Protein AF-0000000078831081 (afdb_homodimer)

Nearest PDB structures (foldseek):
  4z35-assembly1_A  TM=1.489E-01  e=3.775E+00  Homo sapiens
  4z35-assembly1_A  TM=1.489E-01  e=4.713E+00  Homo sapiens

Organism: Myxococcus xanthus (strain DK1622) (NCBI:txid246197)

Sequence (1160 aa):
MPSMRPALPERLRRIQDTVASFIVANAGPLGAAGVGLLAFLAIYGPAALNPTRLAWLIRDDFSQHLLGWLFFRNEPLRFPLGAIDGYLHPLGTTLGYMDAIPWVALLLRPFSSLLPADFQYIGPWMCMCLMLQGASSAWVARRMGATVPQQWLVGALLVLSPTLLARMSMAHEALCAHWTIVLLVGLNLIPQRDAREAKQALGIALALCVFAAGVHPVITAMVLPLALALCMRTALEQRLPWRWPLLGAVVNVGVVLVLFYVLGYLGTVRTLGADAFGGFSADLLAFVNPMGYRDSWSRFLGPLPRQGAQYEGFGYLGLGVLFALWAALILLVRDAPLVARQWRRLVPVGLVALGLGFFALSSRITLQGELVADLTGLYAPVMRWVEPFRSSGRFVWPLYYLLALGSALALIRLPRPAVAPSLLALALVLQAFDVNLGRGHQAKEGPAWNTQPSDALREAAAGRKHLVLYPPQMHDGSGRGCRAGPMDFHRWAYRAYLLGLTFNSGYVARLDDARAQPYCLGLDDDIRAGKLDPETIYLSIPQRLHEFRAIRGTRCVQEERLWMCVLEQAPAAPLEHASPMPSMRPALPERLRRIQDTVASFIVANAGPLGAAGVGLLAFLAIYGPAALNPTRLAWLIRDDFSQHLLGWLFFRNEPLRFPLGAIDGYLHPLGTTLGYMDAIPWVALLLRPFSSLLPADFQYIGPWMCMCLMLQGASSAWVARRMGATVPQQWLVGALLVLSPTLLARMSMAHEALCAHWTIVLLVGLNLIPQRDAREAKQALGIALALCVFAAGVHPVITAMVLPLALALCMRTALEQRLPWRWPLLGAVVNVGVVLVLFYVLGYLGTVRTLGADAFGGFSADLLAFVNPMGYRDSWSRFLGPLPRQGAQYEGFGYLGLGVLFALWAALILLVRDAPLVARQWRRLVPVGLVALGLGFFALSSRITLQGELVADLTGLYAPVMRWVEPFRSSGRFVWPLYYLLALGSALALIRLPRPAVAPSLLALALVLQAFDVNLGRGHQAKEGPAWNTQPSDALREAAAGRKHLVLYPPQMHDGSGRGCRAGPMDFHRWAYRAYLLGLTFNSGYVARLDDARAQPYCLGLDDDIRAGKLDPETIYLSIPQRLHEFRAIRGTRCVQEERLWMCVLEQAPAAPLEHASP

Solvent-accessible surface area (backbone atoms only — not comparable to full-atom values): 58828 Å² total; per-residue (Å²): 127,84,77,70,70,78,72,70,55,67,68,62,48,50,51,50,48,50,50,50,51,49,46,63,74,38,41,24,26,51,50,6,19,49,49,12,43,47,53,38,33,22,36,27,25,69,55,36,61,41,38,64,63,58,43,50,36,74,44,81,48,30,38,34,20,50,51,35,45,58,46,38,55,73,43,73,92,47,88,34,68,26,49,25,58,46,46,31,34,88,74,32,51,28,25,56,41,23,53,32,25,43,51,61,46,62,68,45,38,88,46,41,88,79,46,63,93,55,61,56,62,62,40,51,48,46,35,48,27,32,15,39,25,0,20,37,42,5,47,44,34,41,72,69,69,42,52,56,69,51,6,32,46,48,1,44,44,55,45,65,26,50,42,57,53,50,39,48,72,61,37,34,60,48,74,36,56,51,28,60,48,46,39,48,52,36,58,40,68,43,82,66,87,43,49,67,51,44,51,48,52,52,50,52,38,42,52,47,36,57,49,27,45,33,35,31,67,70,58,24,66,53,41,45,56,48,40,40,20,39,24,50,25,45,39,68,66,56,58,48,66,59,64,54,30,50,49,50,38,52,49,46,54,49,51,40,53,52,43,32,49,46,37,44,68,57,88,70,66,78,85,72,71,74,84,52,53,28,56,20,10,19,42,74,49,20,53,75,28,28,43,43,83,89,49,63,41,31,18,73,60,71,66,57,62,59,49,81,53,25,35,49,10,46,37,23,48,47,58,8,42,49,49,31,36,53,54,28,51,54,49,42,65,75,41,38,73,68,54,61,71,43,40,58,47,45,47,41,49,47,51,47,22,49,51,35,34,52,49,5,21,44,34,42,29,24,52,61,47,38,80,75,47,78,38,52,78,75,44,59,87,50,38,86,76,46,47,85,49,29,58,25,4,51,38,34,48,57,35,48,42,43,48,46,52,48,17,52,52,38,38,62,68,67,47,58,79,84,48,20,61,55,55,48,49,49,21,36,52,40,27,61,52,21,46,46,72,65,71,29,42,63,33,46,76,49,69,90,52,87,58,80,68,50,72,67,55,54,59,63,42,60,91,42,48,36,39,34,52,38,53,42,26,27,34,24,81,84,69,43,50,41,84,69,22,67,88,71,48,63,40,56,47,50,32,25,46,75,72,69,29,23,25,39,44,45,62,34,63,67,66,49,46,85,57,40,47,56,49,57,56,44,51,54,52,31,41,73,71,56,55,75,60,73,43,34,39,34,37,25,39,71,91,57,42,66,55,51,67,71,26,88,58,46,49,72,46,80,50,87,87,31,30,38,34,35,53,58,72,76,76,76,74,76,79,78,72,75,77,125,128,82,77,70,69,78,72,69,55,67,67,60,48,48,50,50,49,50,50,50,50,49,45,63,74,38,40,25,25,52,49,5,19,48,48,10,42,49,53,38,31,22,34,28,25,70,56,34,60,39,37,62,63,58,43,48,37,74,43,80,48,31,37,34,19,50,50,34,46,59,48,38,56,71,43,74,92,46,88,35,70,25,50,26,56,45,46,31,33,88,76,33,53,28,25,56,42,23,52,34,25,43,54,60,46,62,67,44,39,87,46,40,88,78,45,61,92,56,62,53,62,63,39,52,48,45,34,50,28,32,15,39,25,1,18,37,40,5,46,44,36,42,72,69,69,43,52,55,70,49,7,32,46,47,1,43,46,55,45,65,28,48,42,57,52,51,39,48,73,61,37,35,59,48,74,37,55,51,30,59,48,47,38,48,52,35,58,41,68,43,83,66,87,42,49,66,52,45,51,49,51,53,50,52,40,42,52,48,35,57,52,25,45,34,35,31,67,72,56,25,66,52,41,45,55,49,40,40,19,40,24,49,24,44,39,68,66,57,58,48,65,58,65,53,30,50,48,49,40,51,48,46,55,49,53,39,53,52,44,31,48,46,35,44,68,55,90,71,68,77,84,70,72,73,85,52,52,30,55,21,10,19,43,75,49,20,54,76,27,28,43,42,81,87,48,62,40,33,19,74,58,72,65,57,62,59,50,81,53,24,34,50,10,46,37,25,48,48,58,8,41,50,47,31,36,53,54,28,51,57,51,42,64,75,42,39,72,69,54,58,72,44,40,58,48,47,47,39,50,48,51,48,22,50,50,34,34,52,49,5,21,44,33,42,31,22,52,60,48,38,80,74,45,76,37,54,78,74,43,59,87,49,38,86,74,45,44,84,48,29,56,24,4,52,39,34,49,56,35,48,44,45,49,46,51,46,17,52,52,38,36,62,67,68,48,58,78,84,49,20,61,56,54,50,48,49,22,36,53,40,27,62,54,20,46,46,70,66,72,30,40,63,33,47,77,48,68,90,54,86,57,78,68,51,72,67,53,54,58,62,45,61,90,39,47,35,39,35,52,39,54,42,26,28,32,23,81,84,68,43,51,42,83,68,24,67,86,70,47,64,41,55,48,52,33,25,47,76,70,70,29,24,26,38,45,45,63,34,64,68,65,50,44,84,57,40,47,56,51,58,56,44,52,53,51,32,42,73,72,55,55,75,59,74,44,35,40,35,36,25,40,70,90,56,42,67,56,50,67,71,25,87,57,47,48,73,45,80,50,86,87,30,29,38,34,35,52,57,72,74,74,74,72,75,77,76,76,75,76,129

pLDDT: mean 91.32, std 11.22, range [33.41, 98.88]

InterPro domains:
  IPR046278 Domain of unknown function DUF6311 [PF19830] (35-435)
  IPR058671 DUF6311, C-terminal domain [PF25853] (457-566)

Secondary structure (DSSP, 8-state):
---------HHHHHHHHHHHHHHHHTHHHHHHHHHHHHHHHHHH-GGGG-TT--GGGSSTTHHHHHHHHHHHTTSPP-SSTTEESSBTTTT-EETTTTT--HHHHHHHGGGGGGS-SS---HHHHHHHHHHHHHHHHHHHHHHTT--HHHHHHHHHHHHT-HHHHHHHHTT-GGGG-THHHHHHHHHHHS---SHHHHHHHHHHHHHHHHHHHTT-HHHHHHHHHHHHHHHHHHHHHTSS-THHHHHHHHHHHHHHHHHHHHHT-SSS-PPPPGGGTTTS---TTTTT--B-SSSB-BSSSPPPP--GGGGGG-----HHHHHHHHHHHHHHHHTHHHHHTTHHHHHHHHHHHHHHHHHHH-SEEEETTEEEEE-HHHHGGGHHHHGGG--GGGGGHHHHHHHHHHHHHHHHHSS-TTTHHHHHHHHHHHHHHHB---SS-TT-------PPPPHHHHHHHTT--EEEEES-EEEETTS-EEE-S-S-HHHHHHHHHHHT-EE--EEES---HHHHHHHHHHHHHHHHTT---TTEEEEE-GGGHHHHHTSTTEEEEEETTEEEEEE-------------/---------HHHHHHHHHHHHHHHHTHHHHHHHHHHHHHHHHHH-GGGG-TT--GGGSSTTHHHHHHHHHHHTTSPP-SSTTEESSBTTTT-EETTTTT--HHHHHHHGGGGGGS-SS---HHHHHHHHHHHHHHHHHHHHHHTT--HHHHHHHHHHHHT-HHHHHHHHTT-GGGG-THHHHHHHHHHHS---SHHHHHHHHHHHHHHHHHHHTT-HHHHHHHHHHHHHHHHHHHHHTSS-THHHHHHHHHHHHHHHHHHHHHT-SSSSPPPPGGGTTTS---TTTTT--B-SSSB-BSSSPPPP--GGGGGG-----HHHHHHHHHHHHHHHHTHHHHHTTHHHHHHHHHHHHHHHHHHH-SEEEETTEEEEE-HHHHGGGHHHHGGG--GGGGGHHHHHHHHHHHHHHHHHSS-TTTHHHHHHHHHHHHHHHB---SS-TT-------PPPPHHHHHHHTT--EEEEES-EEEETTS-EEE-S-S-HHHHHHHHHHHT-EE--EEES---HHHHHHHHHHHHHHHHTT---TTEEEEE-GGGHHHHHTSTTEEEEEETTEEEEEE-------------

Radius of gyration: 36.61 Å; Cα contacts (8 Å, |Δi|>4): 2081; chains: 2; bounding box: 86×152×85 Å

Structure (mmCIF, N/CA/C/O backbone):
data_AF-0000000078831081-model_v1
#
loop_
_entity.id
_entity.type
_entity.pdbx_description
1 polymer 'Membrane protein'
#
loop_
_atom_site.group_PDB
_atom_site.id
_atom_site.type_symbol
_atom_site.label_atom_id
_atom_site.label_alt_id
_atom_site.label_comp_id
_atom_site.label_asym_id
_atom_site.label_entity_id
_atom_site.label_seq_id
_atom_site.pdbx_PDB_ins_code
_atom_site.Cartn_x
_atom_site.Cartn_y
_atom_site.Cartn_z
_atom_site.occupancy
_atom_site.B_iso_or_equiv
_atom_site.auth_seq_id
_atom_site.auth_comp_id
_atom_site.auth_asym_id
_atom_site.auth_atom_id
_atom_site.pdbx_PDB_model_num
ATOM 1 N N . MET A 1 1 ? 28.391 19.266 -44.281 1 33.41 1 MET A N 1
ATOM 2 C CA . MET A 1 1 ? 28.422 20.406 -43.375 1 33.41 1 MET A CA 1
ATOM 3 C C . MET A 1 1 ? 27.875 20.031 -42 1 33.41 1 MET A C 1
ATOM 5 O O . MET A 1 1 ? 26.766 19.5 -41.906 1 33.41 1 MET A O 1
ATOM 9 N N . PRO A 1 2 ? 28.781 19.672 -41.062 1 43.25 2 PRO A N 1
ATOM 10 C CA . PRO A 1 2 ? 28.375 19.328 -39.719 1 43.25 2 PRO A CA 1
ATOM 11 C C . PRO A 1 2 ? 27.469 20.375 -39.094 1 43.25 2 PRO A C 1
ATOM 13 O O . PRO A 1 2 ? 27.734 21.578 -39.188 1 43.25 2 PRO A O 1
ATOM 16 N N . SER A 1 3 ? 26.156 20.188 -39.25 1 40.44 3 SER A N 1
ATOM 17 C CA . SER A 1 3 ? 25.203 21.094 -38.625 1 40.44 3 SER A CA 1
ATOM 18 C C . SER A 1 3 ? 25.609 21.422 -37.188 1 40.44 3 SER A C 1
ATOM 20 O O . SER A 1 3 ? 25.734 20.531 -36.344 1 40.44 3 SER A O 1
ATOM 22 N N . MET A 1 4 ? 26.422 22.453 -37.031 1 43.47 4 MET A N 1
ATOM 23 C CA . MET A 1 4 ? 26.781 23.047 -35.75 1 43.47 4 MET A CA 1
ATOM 24 C C . MET A 1 4 ? 25.531 23.312 -34.906 1 43.47 4 MET A C 1
ATOM 26 O O . MET A 1 4 ? 24.656 24.078 -35.312 1 43.47 4 MET A O 1
ATOM 30 N N . ARG A 1 5 ? 24.984 22.281 -34.219 1 48.75 5 ARG A N 1
ATOM 31 C CA . ARG A 1 5 ? 23.984 22.656 -33.25 1 48.75 5 ARG A CA 1
ATOM 32 C C . ARG A 1 5 ? 24.344 24 -32.594 1 48.75 5 ARG A C 1
ATOM 34 O O . ARG A 1 5 ? 25.484 24.203 -32.156 1 48.75 5 ARG A O 1
ATOM 41 N N . PRO A 1 6 ? 23.578 25.016 -32.906 1 48.59 6 PRO A N 1
ATOM 42 C CA . PRO A 1 6 ? 23.938 26.281 -32.281 1 48.59 6 PRO A CA 1
ATOM 43 C C . PRO A 1 6 ? 24.281 26.156 -30.812 1 48.59 6 PRO A C 1
ATOM 45 O O . PRO A 1 6 ? 23.609 25.438 -30.078 1 48.59 6 PRO A O 1
ATOM 48 N N . ALA A 1 7 ? 25.531 26.328 -30.453 1 57.25 7 ALA A N 1
ATOM 49 C CA . ALA A 1 7 ? 26.047 26.406 -29.094 1 57.25 7 ALA A CA 1
ATOM 50 C C . ALA A 1 7 ? 25.172 27.297 -28.234 1 57.25 7 ALA A C 1
ATOM 52 O O . ALA A 1 7 ? 24.875 28.438 -28.609 1 57.25 7 ALA A O 1
ATOM 53 N N . LEU A 1 8 ? 24.266 26.656 -27.359 1 65.88 8 LEU A N 1
ATOM 54 C CA . LEU A 1 8 ? 23.562 27.453 -26.375 1 65.88 8 LEU A CA 1
ATOM 55 C C . LEU A 1 8 ? 24.391 28.656 -25.953 1 65.88 8 LEU A C 1
ATOM 57 O O . LEU A 1 8 ? 25.609 28.578 -25.859 1 65.88 8 LEU A O 1
ATOM 61 N N . PRO A 1 9 ? 23.766 29.812 -25.906 1 74.12 9 PRO A N 1
ATOM 62 C CA . PRO A 1 9 ? 24.484 30.984 -25.422 1 74.12 9 PRO A CA 1
ATOM 63 C C . PRO A 1 9 ? 25.234 30.719 -24.125 1 74.12 9 PRO A C 1
ATOM 65 O O . PRO A 1 9 ? 24.797 29.891 -23.312 1 74.12 9 PRO A O 1
ATOM 68 N N . GLU A 1 10 ? 26.406 31.188 -24 1 79.75 10 GLU A N 1
ATOM 69 C CA . GLU A 1 10 ? 27.344 30.984 -22.891 1 79.75 10 GLU A CA 1
ATOM 70 C C . GLU A 1 10 ? 26.672 31.203 -21.547 1 79.75 10 GLU A C 1
ATOM 72 O O . GLU A 1 10 ? 26.938 30.469 -20.594 1 79.75 10 GLU A O 1
ATOM 77 N N . ARG A 1 11 ? 25.797 32.219 -21.469 1 81.5 11 ARG A N 1
ATOM 78 C CA . ARG A 1 11 ? 25.109 32.5 -20.203 1 81.5 11 ARG A CA 1
ATOM 79 C C . ARG A 1 11 ? 24.203 31.328 -19.812 1 81.5 11 ARG A C 1
ATOM 81 O O . ARG A 1 11 ? 24.141 30.938 -18.641 1 81.5 11 ARG A O 1
ATOM 88 N N . LEU A 1 12 ? 23.453 30.859 -20.734 1 82.44 12 LEU A N 1
ATOM 89 C CA . LEU A 1 12 ? 22.547 29.75 -20.484 1 82.44 12 LEU A CA 1
ATOM 90 C C . LEU A 1 12 ? 23.328 28.484 -20.125 1 82.44 12 LEU A C 1
ATOM 92 O O . LEU A 1 12 ? 22.891 27.688 -19.297 1 82.44 12 LEU A O 1
ATOM 96 N N . ARG A 1 13 ? 24.469 28.359 -20.766 1 81.81 13 ARG A N 1
ATOM 97 C CA . ARG A 1 13 ? 25.312 27.219 -20.453 1 81.81 13 ARG A CA 1
ATOM 98 C C . ARG A 1 13 ? 25.859 27.312 -19.016 1 81.81 13 ARG A C 1
ATOM 100 O O . ARG A 1 13 ? 25.938 26.297 -18.312 1 81.81 13 ARG A O 1
ATOM 107 N N . ARG A 1 14 ? 26.219 28.578 -18.656 1 85.38 14 ARG A N 1
ATOM 108 C CA . ARG A 1 14 ? 26.703 28.781 -17.297 1 85.38 14 ARG A CA 1
ATOM 109 C C . ARG A 1 14 ? 25.609 28.5 -16.266 1 85.38 14 ARG A C 1
ATOM 111 O O . ARG A 1 14 ? 25.875 27.906 -15.219 1 85.38 14 ARG A O 1
ATOM 118 N N . ILE A 1 15 ? 24.453 28.938 -16.547 1 87.38 15 ILE A N 1
ATOM 119 C CA . ILE A 1 15 ? 23.328 28.672 -15.664 1 87.38 15 ILE A CA 1
ATOM 120 C C . ILE A 1 15 ? 23.078 27.156 -15.586 1 87.38 15 ILE A C 1
ATOM 122 O O . ILE A 1 15 ? 22.859 26.625 -14.5 1 87.38 15 ILE A O 1
ATOM 126 N N . GLN A 1 16 ? 23.125 26.547 -16.672 1 84.81 16 GLN A N 1
ATOM 127 C CA . GLN A 1 16 ? 22.922 25.109 -16.703 1 84.81 16 GLN A CA 1
ATOM 128 C C . GLN A 1 16 ? 24 24.375 -15.906 1 84.81 16 GLN A C 1
ATOM 130 O O . GLN A 1 16 ? 23.703 23.422 -15.188 1 84.81 16 GLN A O 1
ATOM 135 N N . ASP A 1 17 ? 25.203 24.859 -16 1 85.5 17 ASP A N 1
ATOM 136 C CA . ASP A 1 17 ? 26.297 24.234 -15.266 1 85.5 17 ASP A CA 1
ATOM 137 C C . ASP A 1 17 ? 26.156 24.469 -13.766 1 85.5 17 ASP A C 1
ATOM 139 O O . ASP A 1 17 ? 26.438 23.562 -12.969 1 85.5 17 ASP A O 1
ATOM 143 N N . THR A 1 18 ? 25.734 25.672 -13.469 1 87.81 18 THR A N 1
ATOM 144 C CA . THR A 1 18 ? 25.531 25.984 -12.062 1 87.81 18 THR A CA 1
ATOM 145 C C . THR A 1 18 ? 24.406 25.125 -11.477 1 87.81 18 THR A C 1
ATOM 147 O O . THR A 1 18 ? 24.516 24.609 -10.367 1 87.81 18 THR A O 1
ATOM 150 N N . VAL A 1 19 ? 23.406 25.016 -12.211 1 87.12 19 VAL A N 1
ATOM 151 C CA . VAL A 1 19 ? 22.266 24.203 -11.781 1 87.12 19 VAL A CA 1
ATOM 152 C C . VAL A 1 19 ? 22.703 22.734 -11.672 1 87.12 19 VAL A C 1
ATOM 154 O O . VAL A 1 19 ? 22.359 22.047 -10.703 1 87.12 19 VAL A O 1
ATOM 157 N N . ALA A 1 20 ? 23.391 22.359 -12.594 1 84.19 20 ALA A N 1
ATOM 158 C CA . ALA A 1 20 ? 23.875 20.969 -12.586 1 84.19 20 ALA A CA 1
ATOM 159 C C . ALA A 1 20 ? 24.781 20.719 -11.391 1 84.19 20 ALA A C 1
ATOM 161 O O . ALA A 1 20 ? 24.688 19.672 -10.742 1 84.19 20 ALA A O 1
ATOM 162 N N . SER A 1 21 ? 25.688 21.672 -11.148 1 86.5 21 SER A N 1
ATOM 163 C CA . SER A 1 21 ? 26.594 21.547 -10.008 1 86.5 21 SER A CA 1
ATOM 164 C C . SER A 1 21 ? 25.828 21.547 -8.688 1 86.5 21 SER A C 1
ATOM 166 O O . SER A 1 21 ? 26.172 20.812 -7.762 1 86.5 21 SER A O 1
ATOM 168 N N . PHE A 1 22 ? 24.781 22.312 -8.641 1 88.31 22 PHE A N 1
ATOM 169 C CA . PHE A 1 22 ? 23.938 22.375 -7.457 1 88.31 22 PHE A CA 1
ATOM 170 C C . PHE A 1 22 ? 23.219 21.047 -7.234 1 88.31 22 PHE A C 1
ATOM 172 O O . PHE A 1 22 ? 23.172 20.547 -6.109 1 88.31 22 PHE A O 1
ATOM 179 N N . ILE A 1 23 ? 22.797 20.5 -8.258 1 86.25 23 ILE A N 1
ATOM 180 C CA . ILE A 1 23 ? 22.047 19.25 -8.18 1 86.25 23 ILE A CA 1
ATOM 181 C C . ILE A 1 23 ? 22.969 18.125 -7.734 1 86.25 23 ILE A C 1
ATOM 183 O O . ILE A 1 23 ? 22.609 17.328 -6.863 1 86.25 23 ILE A O 1
ATOM 187 N N . VAL A 1 24 ? 24.109 18.156 -8.211 1 86 24 VAL A N 1
ATOM 188 C CA . VAL A 1 24 ? 25.062 17.109 -7.871 1 86 24 VAL A CA 1
ATOM 189 C C . VAL A 1 24 ? 25.516 17.266 -6.418 1 86 24 VAL A C 1
ATOM 191 O O . VAL A 1 24 ? 25.609 16.281 -5.68 1 86 24 VAL A O 1
ATOM 194 N N . ALA A 1 25 ? 25.672 18.531 -6.09 1 89.06 25 ALA A N 1
ATOM 195 C CA . ALA A 1 25 ? 26.141 18.812 -4.734 1 89.06 25 ALA A CA 1
ATOM 196 C C . ALA A 1 25 ? 25.062 18.469 -3.703 1 89.06 25 ALA A C 1
ATOM 198 O O . ALA A 1 25 ? 25.391 18.156 -2.555 1 89.06 25 ALA A O 1
ATOM 199 N N . ASN A 1 26 ? 23.781 18.516 -4.125 1 94.31 26 ASN A N 1
ATOM 200 C CA . ASN A 1 26 ? 22.688 18.281 -3.199 1 94.31 26 ASN A CA 1
ATOM 201 C C . ASN A 1 26 ? 21.859 17.062 -3.613 1 94.31 26 ASN A C 1
ATOM 203 O O . ASN A 1 26 ? 20.656 17.016 -3.385 1 94.31 26 ASN A O 1
ATOM 207 N N . ALA A 1 27 ? 22.516 16.188 -4.23 1 92.31 27 ALA A N 1
ATOM 208 C CA . ALA A 1 27 ? 21.844 15.008 -4.77 1 92.31 27 ALA A CA 1
ATOM 209 C C . ALA A 1 27 ? 21.141 14.227 -3.664 1 92.31 27 ALA A C 1
ATOM 211 O O . ALA A 1 27 ? 20.062 13.672 -3.883 1 92.31 27 ALA A O 1
ATOM 212 N N . GLY A 1 28 ? 21.734 14.18 -2.432 1 94.69 28 GLY A N 1
ATOM 213 C CA . GLY A 1 28 ? 21.141 13.477 -1.312 1 94.69 28 GLY A CA 1
ATOM 214 C C . GLY A 1 28 ? 19.812 14.062 -0.882 1 94.69 28 GLY A C 1
ATOM 215 O O . GLY A 1 28 ? 18.75 13.445 -1.08 1 94.69 28 GLY A O 1
ATOM 216 N N . PRO A 1 29 ? 19.828 15.312 -0.455 1 97.25 29 PRO A N 1
ATOM 217 C CA . PRO A 1 29 ? 18.594 15.953 -0.004 1 97.25 29 PRO A CA 1
ATOM 218 C C . PRO A 1 29 ? 17.562 16.109 -1.122 1 97.25 29 PRO A C 1
ATOM 220 O O . PRO A 1 29 ? 16.359 15.922 -0.892 1 97.25 29 PRO A O 1
ATOM 223 N N . LEU A 1 30 ? 18 16.375 -2.326 1 96.44 30 LEU A N 1
ATOM 224 C CA . LEU A 1 30 ? 17.062 16.531 -3.436 1 96.44 30 LEU A CA 1
ATOM 225 C C . LEU A 1 30 ? 16.422 15.195 -3.785 1 96.44 30 LEU A C 1
ATOM 227 O O . LEU A 1 30 ? 15.227 15.133 -4.07 1 96.44 30 LEU A O 1
ATOM 231 N N . GLY A 1 31 ? 17.281 14.188 -3.766 1 94.88 31 GLY A N 1
ATOM 232 C CA . GLY A 1 31 ? 16.734 12.859 -4.004 1 94.88 31 GLY A CA 1
ATOM 233 C C . GLY A 1 31 ? 15.719 12.438 -2.961 1 94.88 31 GLY A C 1
ATOM 234 O O . GLY A 1 31 ? 14.656 11.914 -3.299 1 94.88 31 GLY A O 1
ATOM 235 N N . ALA A 1 32 ? 16.016 12.664 -1.687 1 97.38 32 ALA A N 1
ATOM 236 C CA . ALA A 1 32 ? 15.102 12.32 -0.601 1 97.38 32 ALA A CA 1
ATOM 237 C C . ALA A 1 32 ? 13.836 13.164 -0.662 1 97.38 32 ALA A C 1
ATOM 239 O O . ALA A 1 32 ? 12.75 12.688 -0.32 1 97.38 32 ALA A O 1
ATOM 240 N N . ALA A 1 33 ? 13.969 14.414 -1.115 1 98.25 33 ALA A N 1
ATOM 241 C CA . ALA A 1 33 ? 12.797 15.258 -1.356 1 98.25 33 ALA A CA 1
ATOM 242 C C . ALA A 1 33 ? 11.906 14.656 -2.439 1 98.25 33 ALA A C 1
ATOM 244 O O . ALA A 1 33 ? 10.68 14.719 -2.352 1 98.25 33 ALA A O 1
ATOM 245 N N . GLY A 1 34 ? 12.57 14.133 -3.477 1 97.38 34 GLY A N 1
ATOM 246 C CA . GLY A 1 34 ? 11.828 13.461 -4.531 1 97.38 34 GLY A CA 1
ATOM 247 C C . GLY A 1 34 ? 11.016 12.281 -4.031 1 97.38 34 GLY A C 1
ATOM 248 O O . GLY A 1 34 ? 9.891 12.055 -4.492 1 97.38 34 GLY A O 1
ATOM 249 N N . VAL A 1 35 ? 11.602 11.547 -3.07 1 97.44 35 VAL A N 1
ATOM 250 C CA . VAL A 1 35 ? 10.867 10.438 -2.463 1 97.44 35 VAL A CA 1
ATOM 251 C C . VAL A 1 35 ? 9.625 10.969 -1.75 1 97.44 35 VAL A C 1
ATOM 253 O O . VAL A 1 35 ? 8.555 10.367 -1.819 1 97.44 35 VAL A O 1
ATOM 256 N N . GLY A 1 36 ? 9.766 12.117 -1.051 1 98.44 36 GLY A N 1
ATOM 257 C CA . GLY A 1 36 ? 8.617 12.758 -0.425 1 98.44 36 GLY A CA 1
ATOM 258 C C . GLY A 1 36 ? 7.539 13.148 -1.417 1 98.44 36 GLY A C 1
ATOM 259 O O . GLY A 1 36 ? 6.352 12.969 -1.153 1 98.44 36 GLY A O 1
ATOM 260 N N . LEU A 1 37 ? 7.957 13.656 -2.533 1 98.06 37 LEU A N 1
ATOM 261 C CA . LEU A 1 37 ? 7.02 14.023 -3.59 1 98.06 37 LEU A CA 1
ATOM 262 C C . LEU A 1 37 ? 6.262 12.797 -4.09 1 98.06 37 LEU A C 1
ATOM 264 O O . LEU A 1 37 ? 5.035 12.836 -4.234 1 98.06 37 LEU A O 1
ATOM 268 N N . LEU A 1 38 ? 7 11.711 -4.309 1 96.69 38 LEU A N 1
ATOM 269 C CA . LEU A 1 38 ? 6.387 10.484 -4.801 1 96.69 38 LEU A CA 1
ATOM 270 C C . LEU A 1 38 ? 5.398 9.93 -3.783 1 96.69 38 LEU A C 1
ATOM 272 O O . LEU A 1 38 ? 4.32 9.453 -4.152 1 96.69 38 LEU A O 1
ATOM 276 N N . ALA A 1 39 ? 5.805 9.969 -2.508 1 97.44 39 ALA A N 1
ATOM 277 C CA . ALA A 1 39 ? 4.902 9.5 -1.46 1 97.44 39 ALA A CA 1
ATOM 278 C C . ALA A 1 39 ? 3.607 10.305 -1.448 1 97.44 39 ALA A C 1
ATOM 280 O O . ALA A 1 39 ? 2.518 9.734 -1.349 1 97.44 39 ALA A O 1
ATOM 281 N N . PHE A 1 40 ? 3.725 11.672 -1.627 1 97.62 40 PHE A N 1
ATOM 282 C CA . PHE A 1 40 ? 2.545 12.531 -1.664 1 97.62 40 PHE A CA 1
ATOM 283 C C . PHE A 1 40 ? 1.651 12.172 -2.844 1 97.62 40 PHE A C 1
ATOM 285 O O . PHE A 1 40 ? 0.438 12.023 -2.688 1 97.62 40 PHE A O 1
ATOM 292 N N . LEU A 1 41 ? 2.23 12.023 -3.971 1 96.19 41 LEU A N 1
ATOM 293 C CA . LEU A 1 41 ? 1.465 11.727 -5.176 1 96.19 41 LEU A CA 1
ATOM 294 C C . LEU A 1 41 ? 0.814 10.344 -5.074 1 96.19 41 LEU A C 1
ATOM 296 O O . LEU A 1 41 ? -0.297 10.141 -5.57 1 96.19 41 LEU A O 1
ATOM 300 N N . ALA A 1 42 ? 1.503 9.445 -4.457 1 95.12 42 ALA A N 1
ATOM 301 C CA . ALA A 1 42 ? 0.967 8.102 -4.293 1 95.12 42 ALA A CA 1
ATOM 302 C C . ALA A 1 42 ? -0.259 8.102 -3.385 1 95.12 42 ALA A C 1
ATOM 304 O O . ALA A 1 42 ? -1.205 7.344 -3.605 1 95.12 42 ALA A O 1
ATOM 305 N N . ILE A 1 43 ? -0.253 8.938 -2.389 1 94.62 43 ILE A N 1
ATOM 306 C CA . ILE A 1 43 ? -1.303 8.93 -1.376 1 94.62 43 ILE A CA 1
ATOM 307 C C . ILE A 1 43 ? -2.461 9.82 -1.824 1 94.62 43 ILE A C 1
ATOM 309 O O . ILE A 1 43 ? -3.623 9.422 -1.753 1 94.62 43 ILE A O 1
ATOM 313 N N . TYR A 1 44 ? -2.166 11.008 -2.422 1 94.62 44 TYR A N 1
ATOM 314 C CA . TYR A 1 44 ? -3.217 11.992 -2.662 1 94.62 44 TYR A CA 1
ATOM 315 C C . TYR A 1 44 ? -3.482 12.148 -4.156 1 94.62 44 TYR A C 1
ATOM 317 O O . TYR A 1 44 ? -4.578 12.547 -4.559 1 94.62 44 TYR A O 1
ATOM 325 N N . GLY A 1 45 ? -2.506 11.883 -5.004 1 93.38 45 GLY A N 1
ATOM 326 C CA . GLY A 1 45 ? -2.625 12.109 -6.438 1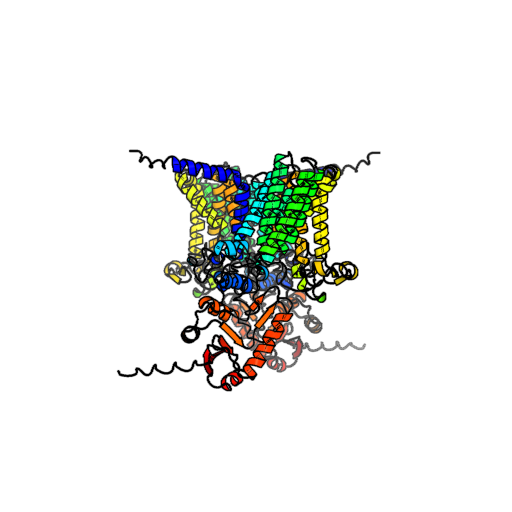 93.38 45 GLY A CA 1
ATOM 327 C C . GLY A 1 45 ? -2.289 13.539 -6.84 1 93.38 45 GLY A C 1
ATOM 328 O O . GLY A 1 45 ? -2.189 14.422 -5.988 1 93.38 45 GLY A O 1
ATOM 329 N N . PRO A 1 46 ? -2.141 13.781 -8.07 1 92.5 46 PRO A N 1
ATOM 330 C CA . PRO A 1 46 ? -1.742 15.109 -8.555 1 92.5 46 PRO A CA 1
ATOM 331 C C . PRO A 1 46 ? -2.852 16.141 -8.414 1 92.5 46 PRO A C 1
ATOM 333 O O . PRO A 1 46 ? -2.574 17.344 -8.375 1 92.5 46 PRO A O 1
ATOM 336 N N . ALA A 1 47 ? -4.062 15.734 -8.305 1 92.12 47 ALA A N 1
ATOM 337 C CA . ALA A 1 47 ? -5.195 16.656 -8.18 1 92.12 47 ALA A CA 1
ATOM 338 C C . ALA A 1 47 ? -5.078 17.5 -6.918 1 92.12 47 ALA A C 1
ATOM 340 O O . ALA A 1 47 ? -5.555 18.641 -6.883 1 92.12 47 ALA A O 1
ATOM 341 N N . ALA A 1 48 ? -4.43 16.938 -5.926 1 94.38 48 ALA A N 1
ATOM 342 C CA . ALA A 1 48 ? -4.281 17.656 -4.656 1 94.38 48 ALA A CA 1
ATOM 343 C C . ALA A 1 48 ? -3.404 18.891 -4.816 1 94.38 48 ALA A C 1
ATOM 345 O O . ALA A 1 48 ? -3.471 19.812 -4.004 1 94.38 48 ALA A O 1
ATOM 346 N N . LEU A 1 49 ? -2.633 18.969 -5.922 1 95.75 49 LEU A N 1
ATOM 347 C CA . LEU A 1 49 ? -1.713 20.078 -6.145 1 95.75 49 LEU A CA 1
ATOM 348 C C . LEU A 1 49 ? -2.385 21.188 -6.941 1 95.75 49 LEU A C 1
ATOM 350 O O . LEU A 1 49 ? -1.861 22.312 -7.027 1 95.75 49 LEU A O 1
ATOM 354 N N . ASN A 1 50 ? -3.525 20.906 -7.496 1 93.88 50 ASN A N 1
ATOM 355 C CA . ASN A 1 50 ? -4.297 21.922 -8.195 1 93.88 50 ASN A CA 1
ATOM 356 C C . ASN A 1 50 ? -4.969 22.891 -7.215 1 93.88 50 ASN A C 1
ATOM 358 O O . ASN A 1 50 ? -5.891 22.5 -6.496 1 93.88 50 ASN A O 1
ATOM 362 N N . PRO A 1 51 ? -4.621 24.109 -7.184 1 93.62 51 PRO A N 1
ATOM 363 C CA . PRO A 1 51 ? -5.109 25.047 -6.172 1 93.62 51 PRO A CA 1
ATOM 364 C C . PRO A 1 51 ? -6.594 25.375 -6.336 1 93.62 51 PRO A C 1
ATOM 366 O O . PRO A 1 51 ? -7.207 25.953 -5.434 1 93.62 51 PRO A O 1
ATOM 369 N N . THR A 1 52 ? -7.164 25 -7.434 1 92.62 52 THR A N 1
ATOM 370 C CA . THR A 1 52 ? -8.555 25.359 -7.664 1 92.62 52 THR A CA 1
ATOM 371 C C . THR A 1 52 ? -9.492 24.219 -7.301 1 92.62 52 THR A C 1
ATOM 373 O O . THR A 1 52 ? -10.711 24.359 -7.348 1 92.62 52 THR A O 1
ATOM 376 N N . ARG A 1 53 ? -8.93 23.141 -6.926 1 91.75 53 ARG A N 1
ATOM 377 C CA . ARG A 1 53 ? -9.75 22 -6.562 1 91.75 53 ARG A CA 1
ATOM 378 C C . ARG A 1 53 ? -10.031 21.969 -5.062 1 91.75 53 ARG A C 1
ATOM 380 O O . ARG A 1 53 ? -9.172 21.562 -4.277 1 91.75 53 ARG A O 1
ATOM 387 N N . LEU A 1 54 ? -11.266 22.219 -4.711 1 92.81 54 LEU A N 1
ATOM 388 C CA . LEU A 1 54 ? -11.633 22.328 -3.303 1 92.81 54 LEU A CA 1
ATOM 389 C C . LEU A 1 54 ? -12.43 21.125 -2.852 1 92.81 54 LEU A C 1
ATOM 391 O O . LEU A 1 54 ? -12.594 20.891 -1.651 1 92.81 54 LEU A O 1
ATOM 395 N N . ALA A 1 55 ? -12.922 20.328 -3.787 1 89.44 55 ALA A N 1
ATOM 396 C CA . ALA A 1 55 ? -13.938 19.312 -3.514 1 89.44 55 ALA A CA 1
ATOM 397 C C . ALA A 1 55 ? -13.422 18.266 -2.518 1 89.44 55 ALA A C 1
ATOM 399 O O . ALA A 1 55 ? -14.172 17.781 -1.68 1 89.44 55 ALA A O 1
ATOM 400 N N . TRP A 1 56 ? -12.156 17.984 -2.545 1 89.62 56 TRP A N 1
ATOM 401 C CA . TRP A 1 56 ? -11.633 16.906 -1.712 1 89.62 56 TRP A CA 1
ATOM 402 C C . TRP A 1 56 ? -11.336 17.406 -0.302 1 89.62 56 TRP A C 1
ATOM 404 O O . TRP A 1 56 ? -11.062 16.609 0.601 1 89.62 56 TRP A O 1
ATOM 414 N N . LEU A 1 57 ? -11.555 18.703 -0.076 1 90.81 57 LEU A N 1
ATOM 415 C CA . LEU A 1 57 ? -11.164 19.312 1.192 1 90.81 57 LEU A CA 1
ATOM 416 C C . LEU A 1 57 ? -12.359 19.453 2.119 1 90.81 57 LEU A C 1
ATOM 418 O O . LEU A 1 57 ? -12.219 19.875 3.268 1 90.81 57 LEU A O 1
ATOM 422 N N . ILE A 1 58 ? -13.547 19.141 1.648 1 85.5 58 ILE A N 1
ATOM 423 C CA . ILE A 1 58 ? -14.711 19.266 2.52 1 85.5 58 ILE A CA 1
ATOM 424 C C . ILE A 1 58 ? -14.883 17.984 3.326 1 85.5 58 ILE A C 1
ATOM 426 O O . ILE A 1 58 ? -15.852 17.234 3.119 1 85.5 58 ILE A O 1
ATOM 430 N N . ARG A 1 59 ? -13.875 17.703 4.082 1 79 59 ARG A N 1
ATOM 431 C CA . ARG A 1 59 ? -13.883 16.562 4.996 1 79 59 ARG A CA 1
ATOM 432 C C . ARG A 1 59 ? -13.07 16.859 6.254 1 79 59 ARG A C 1
ATOM 434 O O . ARG A 1 59 ? -12.078 17.578 6.195 1 79 59 ARG A O 1
ATOM 441 N N . ASP A 1 60 ? -13.57 16.375 7.273 1 77.06 60 ASP A N 1
ATOM 442 C CA . ASP A 1 60 ? -12.891 16.5 8.562 1 77.06 60 ASP A CA 1
ATOM 443 C C . ASP A 1 60 ? -12.445 17.938 8.812 1 77.06 60 ASP A C 1
ATOM 445 O O . ASP A 1 60 ? -13.219 18.875 8.625 1 77.06 60 ASP A O 1
ATOM 449 N N . ASP A 1 61 ? -11.203 18.141 9.203 1 85.56 61 ASP A N 1
ATOM 450 C CA . ASP A 1 61 ? -10.727 19.453 9.633 1 85.56 61 ASP A CA 1
ATOM 451 C C . ASP A 1 61 ? -10.289 20.297 8.438 1 85.56 61 ASP A C 1
ATOM 453 O O . ASP A 1 61 ? -10.117 21.516 8.555 1 85.56 61 ASP A O 1
ATOM 457 N N . PHE A 1 62 ? -10.25 19.734 7.273 1 86.94 62 PHE A N 1
ATOM 458 C CA . PHE A 1 62 ? -9.844 20.484 6.09 1 86.94 62 PHE A CA 1
ATOM 459 C C . PHE A 1 62 ? -10.828 21.609 5.793 1 86.94 62 PHE A C 1
ATOM 461 O O . PHE A 1 62 ? -10.43 22.672 5.328 1 86.94 62 PHE A O 1
ATOM 468 N N . SER A 1 63 ? -12.07 21.359 6.086 1 87.12 63 SER A N 1
ATOM 469 C CA . SER A 1 63 ? -13.094 22.359 5.793 1 87.12 63 SER A CA 1
ATOM 470 C C . SER A 1 63 ? -12.891 23.609 6.637 1 87.12 63 SER A C 1
ATOM 472 O O . SER A 1 63 ? -13.016 24.734 6.133 1 87.12 63 SER A O 1
ATOM 474 N N . GLN A 1 64 ? -12.539 23.375 7.863 1 90.94 64 GLN A N 1
ATOM 475 C CA . GLN A 1 64 ? -12.25 24.484 8.773 1 90.94 64 GLN A CA 1
ATOM 476 C C . GLN A 1 64 ? -11.047 25.281 8.289 1 90.94 64 GLN A C 1
ATOM 478 O O . GLN A 1 64 ? -11.086 26.516 8.266 1 90.94 64 GLN A O 1
ATOM 483 N N . HIS A 1 65 ? -10.023 24.656 7.883 1 94.44 65 HIS A N 1
ATOM 484 C CA . HIS A 1 65 ? -8.797 25.297 7.445 1 94.44 65 HIS A CA 1
ATOM 485 C C . HIS A 1 65 ? -9.016 26.094 6.16 1 94.44 65 HIS A C 1
ATOM 487 O O . HIS A 1 65 ? -8.57 27.234 6.043 1 94.44 65 HIS A O 1
ATOM 493 N N . LEU A 1 66 ? -9.703 25.453 5.312 1 94.81 66 LEU A N 1
ATOM 494 C CA . LEU A 1 66 ? -9.992 26.094 4.027 1 94.81 66 LEU A CA 1
ATOM 495 C C . LEU A 1 66 ? -10.828 27.344 4.219 1 94.81 66 LEU A C 1
ATOM 497 O O . LEU A 1 66 ? -10.5 28.406 3.668 1 94.81 66 LEU A O 1
ATOM 501 N N . LEU A 1 67 ? -11.906 27.266 5.004 1 95.5 67 LEU A N 1
ATOM 502 C CA . LEU A 1 67 ? -12.789 28.406 5.211 1 95.5 67 LEU A CA 1
ATOM 503 C C . LEU A 1 67 ? -12.07 29.531 5.953 1 95.5 67 LEU A C 1
ATOM 505 O O . LEU A 1 67 ? -12.352 30.703 5.73 1 95.5 67 LEU A O 1
ATOM 509 N N . GLY A 1 68 ? -11.125 29.109 6.785 1 95.75 68 GLY A N 1
ATOM 510 C CA . GLY A 1 68 ? -10.289 30.109 7.422 1 95.75 68 GLY A CA 1
ATOM 511 C C . GLY A 1 68 ? -9.531 30.969 6.426 1 95.75 68 GLY A C 1
ATOM 512 O O . GLY A 1 68 ? -9.531 32.188 6.527 1 95.75 68 GLY A O 1
ATOM 513 N N . TRP A 1 69 ? -8.953 30.375 5.465 1 96.19 69 TRP A N 1
ATOM 514 C CA . TRP A 1 69 ? -8.234 31.094 4.414 1 96.19 69 TRP A CA 1
ATOM 515 C C . TRP A 1 69 ? -9.195 31.938 3.578 1 96.19 69 TRP A C 1
ATOM 517 O O . TRP A 1 69 ? -8.938 33.125 3.312 1 96.19 69 TRP A O 1
ATOM 527 N N . LEU A 1 70 ? -10.32 31.375 3.188 1 96.31 70 LEU A N 1
ATOM 528 C CA . LEU A 1 70 ? -11.25 32.031 2.287 1 96.31 70 LEU A CA 1
ATOM 529 C C . LEU A 1 70 ? -11.805 33.312 2.93 1 96.31 70 LEU A C 1
ATOM 531 O O . LEU A 1 70 ? -11.82 34.375 2.303 1 96.31 70 LEU A O 1
ATOM 535 N N . PHE A 1 71 ? -12.195 33.25 4.156 1 96.94 71 PHE A N 1
ATOM 536 C CA . PHE A 1 71 ? -12.742 34.438 4.82 1 96.94 71 PHE A CA 1
ATOM 537 C C . PHE A 1 71 ? -11.641 35.438 5.133 1 96.94 71 PHE A C 1
ATOM 539 O O . PHE A 1 71 ? -11.867 36.656 5.055 1 96.94 71 PHE A O 1
ATOM 546 N N . PHE A 1 72 ? -10.469 35 5.426 1 96.5 72 PHE A N 1
ATOM 547 C CA . PHE A 1 72 ? -9.359 35.875 5.75 1 96.5 72 PHE A CA 1
ATOM 548 C C . PHE A 1 72 ? -8.984 36.75 4.547 1 96.5 72 PHE A C 1
ATOM 550 O O . PHE A 1 72 ? -8.625 37.906 4.703 1 96.5 72 PHE A O 1
ATOM 557 N N . ARG A 1 73 ? -8.969 36.125 3.457 1 94.44 73 ARG A N 1
ATOM 558 C CA . ARG A 1 73 ? -8.523 36.844 2.273 1 94.44 73 ARG A CA 1
ATOM 559 C C . ARG A 1 73 ? -9.422 38.062 2.01 1 94.44 73 ARG A C 1
ATOM 561 O O . ARG A 1 73 ? -9.008 39 1.338 1 94.44 73 ARG A O 1
ATOM 568 N N . ASN A 1 74 ? -10.68 38.062 2.611 1 93.19 74 ASN A N 1
ATOM 569 C CA . ASN A 1 74 ? -11.617 39.188 2.453 1 93.19 74 ASN A CA 1
ATOM 570 C C . ASN A 1 74 ? -11.508 40.156 3.605 1 93.19 74 ASN A C 1
ATOM 572 O O . ASN A 1 74 ? -12.164 41.219 3.596 1 93.19 74 ASN A O 1
ATOM 576 N N . GLU A 1 75 ? -10.727 39.875 4.602 1 92.88 75 GLU A N 1
ATOM 577 C CA . GLU A 1 75 ? -10.625 40.719 5.793 1 92.88 75 GLU A CA 1
ATOM 578 C C . GLU A 1 75 ? -9.672 41.906 5.559 1 92.88 75 GLU A C 1
ATOM 580 O O . GLU A 1 75 ? -8.641 41.75 4.898 1 92.88 75 GLU A O 1
ATOM 585 N N . PRO A 1 76 ? -10.102 43.031 6.152 1 89.69 76 PRO A N 1
ATOM 586 C CA . PRO A 1 76 ? -9.078 44.094 6.188 1 89.69 76 PRO A CA 1
ATOM 587 C C . PRO A 1 76 ? -7.918 43.75 7.121 1 89.69 76 PRO A C 1
ATOM 589 O O . PRO A 1 76 ? -8.094 43 8.086 1 89.69 76 PRO A O 1
ATOM 592 N N . LEU A 1 77 ? -6.781 44.25 6.766 1 86.75 77 LEU A N 1
ATOM 593 C CA . LEU A 1 77 ? -5.625 44 7.617 1 86.75 77 LEU A CA 1
ATOM 594 C C . LEU A 1 77 ? -5.746 44.75 8.938 1 86.75 77 LEU A C 1
ATOM 596 O O . LEU A 1 77 ? -5.945 45.969 8.945 1 86.75 77 LEU A O 1
ATOM 600 N N . ARG A 1 78 ? -5.789 44.031 9.969 1 88.12 78 ARG A N 1
ATOM 601 C CA . ARG A 1 78 ? -5.863 44.625 11.297 1 88.12 78 ARG A CA 1
ATOM 602 C C . ARG A 1 78 ? -5.086 43.781 12.312 1 88.12 78 ARG A C 1
ATOM 604 O O . ARG A 1 78 ? -4.684 42.656 12.016 1 88.12 78 ARG A O 1
ATOM 611 N N . PHE A 1 79 ? -4.875 44.406 13.422 1 90.88 79 PHE A N 1
ATOM 612 C CA . PHE A 1 79 ? -4.219 43.688 14.516 1 90.88 79 PHE A CA 1
ATOM 613 C C . PHE A 1 79 ? -5.238 43 15.414 1 90.88 79 PHE A C 1
ATOM 615 O O . PHE A 1 79 ? -6.289 43.562 15.719 1 90.88 79 PHE A O 1
ATOM 622 N N . PRO A 1 80 ? -4.895 41.75 15.844 1 91.69 80 PRO A N 1
ATOM 623 C CA . PRO A 1 80 ? -3.762 40.906 15.461 1 91.69 80 PRO A CA 1
ATOM 624 C C . PRO A 1 80 ? -3.811 40.469 13.992 1 91.69 80 PRO A C 1
ATOM 626 O O . PRO A 1 80 ? -4.883 40.469 13.391 1 91.69 80 PRO A O 1
ATOM 629 N N . LEU A 1 81 ? -2.717 40.25 13.445 1 93.19 81 LEU A N 1
ATOM 630 C CA . LEU A 1 81 ? -2.559 40.062 12 1 93.19 81 LEU A CA 1
ATOM 631 C C . LEU A 1 81 ? -3.381 38.875 11.5 1 93.19 81 LEU A C 1
ATOM 633 O O . LEU A 1 81 ? -3.697 38.812 10.312 1 93.19 81 LEU A O 1
ATOM 637 N N . GLY A 1 82 ? -3.846 38.031 12.281 1 91.88 82 GLY A N 1
ATOM 638 C CA . GLY A 1 82 ? -4.605 36.875 11.852 1 91.88 82 GLY A CA 1
ATOM 639 C C . GLY A 1 82 ? -6.082 36.969 12.188 1 91.88 82 GLY A C 1
ATOM 640 O O . GLY A 1 82 ? -6.82 35.969 12.062 1 91.88 82 GLY A O 1
ATOM 641 N N . ALA A 1 83 ? -6.613 38.125 12.469 1 92.75 83 ALA A N 1
ATOM 642 C CA . ALA A 1 83 ? -7.996 38.281 12.906 1 92.75 83 ALA A CA 1
ATOM 643 C C . ALA A 1 83 ? -8.969 38.094 11.742 1 92.75 83 ALA A C 1
ATOM 645 O O . ALA A 1 83 ? -8.703 38.531 10.625 1 92.75 83 ALA A O 1
ATOM 646 N N . ILE A 1 84 ? -10.008 37.406 12.016 1 94.75 84 ILE A N 1
ATOM 647 C CA . ILE A 1 84 ? -11.102 37.156 11.078 1 94.75 84 ILE A CA 1
ATOM 648 C C . ILE A 1 84 ? -12.43 37.562 11.734 1 94.75 84 ILE A C 1
ATOM 650 O O . ILE A 1 84 ? -12.945 36.844 12.578 1 94.75 84 ILE A O 1
ATOM 654 N N . ASP A 1 85 ? -13.047 38.531 11.273 1 94.06 85 ASP A N 1
ATOM 655 C CA . ASP A 1 85 ? -14.312 39 11.852 1 94.06 85 ASP A CA 1
ATOM 656 C C . ASP A 1 85 ? -15.5 38.438 11.078 1 94.06 85 ASP A C 1
ATOM 658 O O . ASP A 1 85 ? -16.594 38.312 11.625 1 94.06 85 ASP A O 1
ATOM 662 N N . GLY A 1 86 ? -15.281 38.219 9.922 1 95.69 86 GLY A N 1
ATOM 663 C CA . GLY A 1 86 ? -16.375 37.875 9.031 1 95.69 86 GLY A CA 1
ATOM 664 C C . GLY A 1 86 ? -16.875 36.438 9.227 1 95.69 86 GLY A C 1
ATOM 665 O O . GLY A 1 86 ? -17.969 36.094 8.781 1 95.69 86 GLY A O 1
ATOM 666 N N . TYR A 1 87 ? -16.078 35.625 9.789 1 95.38 87 TYR A N 1
ATOM 667 C CA . TYR A 1 87 ? -16.453 34.25 10.078 1 95.38 87 TYR A CA 1
ATOM 668 C C . TYR A 1 87 ? -16.844 34.062 11.547 1 95.38 87 TYR A C 1
ATOM 670 O O . TYR A 1 87 ? -16.156 34.594 12.438 1 95.38 87 TYR A O 1
ATOM 678 N N . LEU A 1 88 ? -17.922 33.344 11.797 1 94.75 88 LEU A N 1
ATOM 679 C CA . LEU A 1 88 ? -18.531 33.281 13.125 1 94.75 88 LEU A CA 1
ATOM 680 C C . LEU A 1 88 ? -18.891 34.656 13.641 1 94.75 88 LEU A C 1
ATOM 682 O O . LEU A 1 88 ? -18.703 34.969 14.82 1 94.75 88 LEU A O 1
ATOM 686 N N . HIS A 1 89 ? -19.344 35.406 12.781 1 94.88 89 HIS A N 1
ATOM 687 C CA . HIS A 1 89 ? -19.766 36.75 13.148 1 94.88 89 HIS A CA 1
ATOM 688 C C . HIS A 1 89 ? -20.984 36.719 14.062 1 94.88 89 HIS A C 1
ATOM 690 O O . HIS A 1 89 ? -21.938 36 13.797 1 94.88 89 HIS A O 1
ATOM 696 N N . PRO A 1 90 ? -21 37.469 15.086 1 94.5 90 PRO A N 1
ATOM 697 C CA . PRO A 1 90 ? -20.141 38.625 15.414 1 94.5 90 PRO A CA 1
ATOM 698 C C . PRO A 1 90 ? -19 38.25 16.359 1 94.5 90 PRO A C 1
ATOM 700 O O . PRO A 1 90 ? -18.266 39.125 16.812 1 94.5 90 PRO A O 1
ATOM 703 N N . LEU A 1 91 ? -18.844 36.969 16.656 1 90.94 91 LEU A N 1
ATOM 704 C CA . LEU A 1 91 ? -17.781 36.562 17.562 1 90.94 91 LEU A CA 1
ATOM 705 C C . LEU A 1 91 ? -16.406 36.75 16.922 1 90.94 91 LEU A C 1
ATOM 707 O O . LEU A 1 91 ? -15.508 37.344 17.516 1 90.94 91 LEU A O 1
ATOM 711 N N . GLY A 1 92 ? -16.344 36.312 15.703 1 91.75 92 GLY A N 1
ATOM 712 C CA . GLY A 1 92 ? -15.062 36.344 15.008 1 91.75 92 GLY A CA 1
ATOM 713 C C . GLY A 1 92 ? -14.117 35.25 15.438 1 91.75 92 GLY A C 1
ATOM 714 O O . GLY A 1 92 ? -14.438 34.438 16.328 1 91.75 92 GLY A O 1
ATOM 715 N N . THR A 1 93 ? -12.961 35.125 14.789 1 91.69 93 THR A N 1
ATOM 716 C CA . THR A 1 93 ? -11.922 34.156 15.078 1 91.69 93 THR A CA 1
ATOM 717 C C . THR A 1 93 ? -10.578 34.625 14.539 1 91.69 93 THR A C 1
ATOM 719 O O . THR A 1 93 ? -10.367 35.812 14.328 1 91.69 93 THR A O 1
ATOM 722 N N . THR A 1 94 ? -9.578 33.812 14.586 1 91.75 94 THR A N 1
ATOM 723 C CA . THR A 1 94 ? -8.258 34.094 14.039 1 91.75 94 THR A CA 1
ATOM 724 C C . THR A 1 94 ? -7.781 32.969 13.133 1 91.75 94 THR A C 1
ATOM 726 O O . THR A 1 94 ? -8.328 31.875 13.164 1 91.75 94 THR A O 1
ATOM 729 N N . LEU A 1 95 ? -6.762 33.344 12.32 1 92.69 95 LEU A N 1
ATOM 730 C CA . LEU A 1 95 ? -6.137 32.312 11.477 1 92.69 95 LEU A CA 1
ATOM 731 C C . LEU A 1 95 ? -5.609 31.156 12.312 1 92.69 95 LEU A C 1
ATOM 733 O O . LEU A 1 95 ? -5.648 30 11.883 1 92.69 95 LEU A O 1
ATOM 737 N N . GLY A 1 96 ? -5.105 31.5 13.43 1 89.88 96 GLY A N 1
ATOM 738 C CA . GLY A 1 96 ? -4.566 30.5 14.32 1 89.88 96 GLY A CA 1
ATOM 739 C C . GLY A 1 96 ? -5.605 29.5 14.789 1 89.88 96 GLY A C 1
ATOM 740 O O . GLY A 1 96 ? -5.363 28.281 14.781 1 89.88 96 GLY A O 1
ATOM 741 N N . TYR A 1 97 ? -6.777 29.953 15.102 1 89.06 97 TYR A N 1
ATOM 742 C CA . TYR A 1 97 ? -7.832 29.078 15.617 1 89.06 97 TYR A CA 1
ATOM 743 C C . TYR A 1 97 ? -8.547 28.359 14.477 1 89.06 97 TYR A C 1
ATOM 745 O O . TYR A 1 97 ? -9.305 27.422 14.703 1 89.06 97 TYR A O 1
ATOM 753 N N . MET A 1 98 ? -8.234 28.781 13.289 1 92.25 98 MET A N 1
ATOM 754 C CA . MET A 1 98 ? -8.727 28.078 12.109 1 92.25 98 MET A CA 1
ATOM 755 C C . MET A 1 98 ? -7.699 27.078 11.602 1 92.25 98 MET A C 1
ATOM 757 O O . MET A 1 98 ? -7.961 26.328 10.656 1 92.25 98 MET A O 1
ATOM 761 N N . ASP A 1 99 ? -6.512 27.016 12.203 1 92.38 99 ASP A N 1
ATOM 762 C CA . ASP A 1 99 ? -5.414 26.141 11.805 1 92.38 99 ASP A CA 1
ATOM 763 C C . ASP A 1 99 ? -5.09 26.297 10.32 1 92.38 99 ASP A C 1
ATOM 765 O O . ASP A 1 99 ? -4.91 25.312 9.602 1 92.38 99 ASP A O 1
ATOM 769 N N . ALA A 1 100 ? -5.109 27.562 9.859 1 95.12 100 ALA A N 1
ATOM 770 C CA . ALA A 1 100 ? -4.961 27.844 8.438 1 95.12 100 ALA A CA 1
ATOM 771 C C . ALA A 1 100 ? -3.547 28.328 8.117 1 95.12 100 ALA A C 1
ATOM 773 O O . ALA A 1 100 ? -3.35 29.156 7.234 1 95.12 100 ALA A O 1
ATOM 774 N N . ILE A 1 101 ? -2.553 27.984 8.883 1 97.19 101 ILE A N 1
ATOM 775 C CA . ILE A 1 101 ? -1.141 28.266 8.656 1 97.19 101 ILE A CA 1
ATOM 776 C C . ILE A 1 101 ? -0.95 29.75 8.406 1 97.19 101 ILE A C 1
ATOM 778 O O . ILE A 1 101 ? -0.721 30.188 7.273 1 97.19 101 ILE A O 1
ATOM 782 N N . PRO A 1 102 ? -0.838 30.531 9.422 1 96.81 102 PRO A N 1
ATOM 783 C CA . PRO A 1 102 ? -0.817 32 9.336 1 96.81 102 PRO A CA 1
ATOM 784 C C . PRO A 1 102 ? 0.281 32.531 8.406 1 96.81 102 PRO A C 1
ATOM 786 O O . PRO A 1 102 ? 0.047 33.438 7.621 1 96.81 102 PRO A O 1
ATOM 789 N N . TRP A 1 103 ? 1.473 31.906 8.375 1 97.25 103 TRP A N 1
ATOM 790 C CA . TRP A 1 103 ? 2.561 32.375 7.523 1 97.25 103 TRP A CA 1
ATOM 791 C C . TRP A 1 103 ? 2.16 32.344 6.051 1 97.25 103 TRP A C 1
ATOM 793 O O . TRP A 1 103 ? 2.436 33.281 5.297 1 97.25 103 TRP A O 1
ATOM 803 N N . VAL A 1 104 ? 1.498 31.297 5.617 1 97.44 104 VAL A N 1
ATOM 804 C CA . VAL A 1 104 ? 1.13 31.125 4.215 1 97.44 104 VAL A CA 1
ATOM 805 C C . VAL A 1 104 ? -0.004 32.094 3.863 1 97.44 104 VAL A C 1
ATOM 807 O O . VAL A 1 104 ? 0.03 32.75 2.818 1 97.44 104 VAL A O 1
ATOM 810 N N . ALA A 1 105 ? -0.998 32.156 4.738 1 96.94 105 ALA A N 1
ATOM 811 C CA . ALA A 1 105 ? -2.143 33.031 4.516 1 96.94 105 ALA A CA 1
ATOM 812 C C . ALA A 1 105 ? -1.705 34.5 4.422 1 96.94 105 ALA A C 1
ATOM 814 O O . ALA A 1 105 ? -2.139 35.219 3.525 1 96.94 105 ALA A O 1
ATOM 815 N N . LEU A 1 106 ? -0.874 34.906 5.336 1 96.31 106 LEU A N 1
ATOM 816 C CA . LEU A 1 106 ? -0.403 36.281 5.359 1 96.31 106 LEU A CA 1
ATOM 817 C C . LEU A 1 106 ? 0.426 36.594 4.117 1 96.31 106 LEU A C 1
ATOM 819 O O . LEU A 1 106 ? 0.35 37.719 3.578 1 96.31 106 LEU A O 1
ATOM 823 N N . LEU A 1 107 ? 1.203 35.656 3.684 1 96.06 107 LEU A N 1
ATOM 824 C CA . LEU A 1 107 ? 2.035 35.844 2.5 1 96.06 107 LEU A CA 1
ATOM 825 C C . LEU A 1 107 ? 1.178 35.969 1.248 1 96.06 107 LEU A C 1
ATOM 827 O O . LEU A 1 107 ? 1.514 36.75 0.344 1 96.06 107 LEU A O 1
ATOM 831 N N . LEU A 1 108 ? 0.085 35.281 1.193 1 96.12 108 LEU A N 1
ATOM 832 C CA . LEU A 1 108 ? -0.728 35.219 -0.017 1 96.12 108 LEU A CA 1
ATOM 833 C C . LEU A 1 108 ? -1.755 36.344 -0.035 1 96.12 108 LEU A C 1
ATOM 835 O O . LEU A 1 108 ? -2.26 36.719 -1.098 1 96.12 108 LEU A O 1
ATOM 839 N N . ARG A 1 109 ? -2.078 36.906 1.083 1 94.44 109 ARG A N 1
ATOM 840 C CA . ARG A 1 109 ? -3.172 37.844 1.22 1 94.44 109 ARG A CA 1
ATOM 841 C C . ARG A 1 109 ? -2.994 39.031 0.267 1 94.44 109 ARG A C 1
ATOM 843 O O . ARG A 1 109 ? -3.939 39.438 -0.414 1 94.44 109 ARG A O 1
ATOM 850 N N . PRO A 1 110 ? -1.762 39.625 0.124 1 93.06 110 PRO A N 1
ATOM 851 C CA . PRO A 1 110 ? -1.599 40.781 -0.785 1 93.06 110 PRO A CA 1
ATOM 852 C C . PRO A 1 110 ? -1.896 40.406 -2.238 1 93.06 110 PRO A C 1
ATOM 854 O O . PRO A 1 110 ? -2.193 41.281 -3.049 1 93.06 110 PRO A O 1
ATOM 857 N N . PHE A 1 111 ? -1.905 39.156 -2.549 1 93.81 111 PHE A N 1
ATOM 858 C CA . PHE A 1 111 ? -2.123 38.719 -3.92 1 93.81 111 PHE A CA 1
ATOM 859 C C . PHE A 1 111 ? -3.516 38.125 -4.082 1 93.81 111 PHE A C 1
ATOM 861 O O . PHE A 1 111 ? -3.805 37.469 -5.086 1 93.81 111 PHE A O 1
ATOM 868 N N . SER A 1 112 ? -4.332 38.344 -3.125 1 92 112 SER A N 1
ATOM 869 C CA . SER A 1 112 ? -5.656 37.719 -3.094 1 92 112 SER A CA 1
ATOM 870 C C . SER A 1 112 ? -6.449 38.062 -4.352 1 92 112 SER A C 1
ATOM 872 O O . SER A 1 112 ? -7.188 37.219 -4.875 1 92 112 SER A O 1
ATOM 874 N N . SER A 1 113 ? -6.293 39.281 -4.859 1 91.56 113 SER A N 1
ATOM 875 C CA . SER A 1 113 ? -7.059 39.719 -6.02 1 91.56 113 SER A CA 1
ATOM 876 C C . SER A 1 113 ? -6.609 39 -7.285 1 91.56 113 SER A C 1
ATOM 878 O O . SER A 1 113 ? -7.363 38.906 -8.258 1 91.56 113 SER A O 1
ATOM 880 N N . LEU A 1 114 ? -5.422 38.438 -7.273 1 94.69 114 LEU A N 1
ATOM 881 C CA . LEU A 1 114 ? -4.867 37.75 -8.43 1 94.69 114 LEU A CA 1
ATOM 882 C C . LEU A 1 114 ? -5.176 36.25 -8.383 1 94.69 114 LEU A C 1
ATOM 884 O O . LEU A 1 114 ? -5.098 35.562 -9.398 1 94.69 114 LEU A O 1
ATOM 888 N N . LEU A 1 115 ? -5.582 35.812 -7.234 1 95.81 115 LEU A N 1
ATOM 889 C CA . LEU A 1 115 ? -5.859 34.375 -7.055 1 95.81 115 LEU A CA 1
ATOM 890 C C . LEU A 1 115 ? -7.312 34.062 -7.395 1 95.81 115 LEU A C 1
ATOM 892 O O . LEU A 1 115 ? -8.203 34.875 -7.16 1 95.81 115 LEU A O 1
ATOM 896 N N . PRO A 1 116 ? -7.516 32.906 -7.996 1 95.44 116 PRO A N 1
ATOM 897 C CA . PRO A 1 116 ? -8.906 32.5 -8.219 1 95.44 116 PRO A CA 1
ATOM 898 C C . PRO A 1 116 ? -9.727 32.469 -6.93 1 95.44 116 PRO A C 1
ATOM 900 O O . PRO A 1 116 ? -9.172 32.281 -5.844 1 95.44 116 PRO A O 1
ATOM 903 N N . ALA A 1 117 ? -11.016 32.625 -7.047 1 93.81 117 ALA A N 1
ATOM 904 C CA . ALA A 1 117 ? -11.906 32.594 -5.891 1 93.81 117 ALA A CA 1
ATOM 905 C C . ALA A 1 117 ? -11.82 31.266 -5.164 1 93.81 117 ALA A C 1
ATOM 907 O O . ALA A 1 117 ? -11.883 31.219 -3.932 1 93.81 117 ALA A O 1
ATOM 908 N N . ASP A 1 118 ? -11.688 30.188 -5.969 1 93.25 118 ASP A N 1
ATOM 909 C CA . ASP A 1 118 ? -11.547 28.844 -5.414 1 93.25 118 ASP A CA 1
ATOM 910 C C . ASP A 1 118 ? -10.078 28.484 -5.211 1 93.25 118 ASP A C 1
ATOM 912 O O . ASP A 1 118 ? -9.555 27.594 -5.887 1 93.25 118 ASP A O 1
ATOM 916 N N . PHE A 1 119 ? -9.359 29.141 -4.41 1 96.12 119 PHE A N 1
ATOM 917 C CA . PHE A 1 119 ? -7.922 28.922 -4.258 1 96.12 119 PHE A CA 1
ATOM 918 C C . PHE A 1 119 ? -7.617 28.219 -2.943 1 96.12 119 PHE A C 1
ATOM 920 O O . PHE A 1 119 ? -8.086 28.641 -1.884 1 96.12 119 PHE A O 1
ATOM 927 N N . GLN A 1 120 ? -6.863 27.125 -3.014 1 95.75 120 GLN A N 1
ATOM 928 C CA . GLN A 1 120 ? -6.402 26.438 -1.81 1 95.75 120 GLN A CA 1
ATOM 929 C C . GLN A 1 120 ? -4.895 26.203 -1.852 1 95.75 120 GLN A C 1
ATOM 931 O O . GLN A 1 120 ? -4.316 26.031 -2.928 1 95.75 120 GLN A O 1
ATOM 936 N N . TYR A 1 121 ? -4.184 26.203 -0.725 1 97.06 121 TYR A N 1
ATOM 937 C CA . TYR A 1 121 ? -2.758 25.906 -0.643 1 97.06 121 TYR A CA 1
ATOM 938 C C . TYR A 1 121 ? -2.498 24.703 0.249 1 97.06 121 TYR A C 1
ATOM 940 O O . TYR A 1 121 ? -1.353 24.422 0.612 1 97.06 121 TYR A O 1
ATOM 948 N N . ILE A 1 122 ? -3.506 23.953 0.692 1 96.44 122 ILE A N 1
ATOM 949 C CA . ILE A 1 122 ? -3.404 22.828 1.608 1 96.44 122 ILE A CA 1
ATOM 950 C C . ILE A 1 122 ? -2.617 21.688 0.948 1 96.44 122 ILE A C 1
ATOM 952 O O . ILE A 1 122 ? -1.678 21.156 1.538 1 96.44 122 ILE A O 1
ATOM 956 N N . GLY A 1 123 ? -2.98 21.312 -0.295 1 96.31 123 GLY A N 1
ATOM 957 C CA . GLY A 1 123 ? -2.279 20.281 -1.037 1 96.31 123 GLY A CA 1
ATOM 958 C C . GLY A 1 123 ? -0.8 20.562 -1.21 1 96.31 123 GLY A C 1
ATOM 959 O O . GLY A 1 123 ? 0.044 19.766 -0.775 1 96.31 123 GLY A O 1
ATOM 960 N N . PRO A 1 124 ? -0.472 21.719 -1.731 1 97.38 124 PRO A N 1
ATOM 961 C CA . PRO A 1 124 ? 0.937 22.078 -1.907 1 97.38 124 PRO A CA 1
ATOM 962 C C . PRO A 1 124 ? 1.704 22.125 -0.588 1 97.38 124 PRO A C 1
ATOM 964 O O . PRO A 1 124 ? 2.877 21.734 -0.539 1 97.38 124 PRO A O 1
ATOM 967 N N . TRP A 1 125 ? 1.076 22.578 0.443 1 97.88 125 TRP A N 1
ATOM 968 C CA . TRP A 1 125 ? 1.722 22.625 1.751 1 97.88 125 TRP A CA 1
ATOM 969 C C . TRP A 1 125 ? 2.086 21.219 2.215 1 97.88 125 TRP A C 1
ATOM 971 O O . TRP A 1 125 ? 3.211 20.969 2.656 1 97.88 125 TRP A O 1
ATOM 981 N N . MET A 1 126 ? 1.133 20.328 2.158 1 97.62 126 MET A N 1
ATOM 982 C CA . MET A 1 126 ? 1.375 18.953 2.584 1 97.62 126 MET A CA 1
ATOM 983 C C . MET A 1 126 ? 2.48 18.312 1.75 1 97.62 126 MET A C 1
ATOM 985 O O . MET A 1 126 ? 3.334 17.594 2.285 1 97.62 126 MET A O 1
ATOM 989 N N . CYS A 1 127 ? 2.443 18.562 0.459 1 98.19 127 CYS A N 1
ATOM 990 C CA . CYS A 1 127 ? 3.494 18.062 -0.424 1 98.19 127 CYS A CA 1
ATOM 991 C C . CYS A 1 127 ? 4.859 18.578 0.011 1 98.19 127 CYS A C 1
ATOM 993 O O . CYS A 1 127 ? 5.816 17.812 0.118 1 98.19 127 CYS A O 1
ATOM 995 N N . MET A 1 128 ? 4.949 19.859 0.28 1 98.44 128 MET A N 1
ATOM 996 C CA . MET A 1 128 ? 6.195 20.484 0.713 1 98.44 128 MET A CA 1
ATOM 997 C C . MET A 1 128 ? 6.695 19.859 2.012 1 98.44 128 MET A C 1
ATOM 999 O O . MET A 1 128 ? 7.891 19.594 2.164 1 98.44 128 MET A O 1
ATOM 1003 N N . CYS A 1 129 ? 5.781 19.609 2.918 1 98.56 129 CYS A N 1
ATOM 1004 C CA . CYS A 1 129 ? 6.156 19.031 4.203 1 98.56 129 CYS A CA 1
ATOM 1005 C C . CYS A 1 129 ? 6.789 17.656 4.02 1 98.56 129 CYS A C 1
ATOM 1007 O O . CYS A 1 129 ? 7.797 17.344 4.656 1 98.56 129 CYS A O 1
ATOM 1009 N N . LEU A 1 130 ? 6.234 16.859 3.162 1 98.38 130 LEU A N 1
ATOM 1010 C CA . LEU A 1 130 ? 6.773 15.523 2.932 1 98.38 130 LEU A CA 1
ATOM 1011 C C . LEU A 1 130 ? 8.125 15.602 2.223 1 98.38 130 LEU A C 1
ATOM 1013 O O . LEU A 1 130 ? 9.039 14.828 2.537 1 98.38 130 LEU A O 1
ATOM 1017 N N . MET A 1 131 ? 8.227 16.469 1.261 1 98.69 131 MET A N 1
ATOM 1018 C CA . MET A 1 131 ? 9.5 16.672 0.576 1 98.69 131 MET A CA 1
ATOM 1019 C C . MET A 1 131 ? 10.578 17.125 1.556 1 98.69 131 MET A C 1
ATOM 1021 O O . MET A 1 131 ? 11.695 16.594 1.544 1 98.69 131 MET A O 1
ATOM 1025 N N . LEU A 1 132 ? 10.203 18.047 2.41 1 98.81 132 LEU A N 1
ATOM 1026 C CA . LEU A 1 132 ? 11.164 18.562 3.379 1 98.81 132 LEU A CA 1
ATOM 1027 C C . LEU A 1 132 ? 11.492 17.516 4.434 1 98.81 132 LEU A C 1
ATOM 1029 O O . LEU A 1 132 ? 12.602 17.5 4.977 1 98.81 132 LEU A O 1
ATOM 1033 N N . GLN A 1 133 ? 10.523 16.641 4.742 1 98.81 133 GLN A N 1
ATOM 1034 C CA . GLN A 1 133 ? 10.789 15.523 5.637 1 98.81 133 GLN A CA 1
ATOM 1035 C C . GLN A 1 133 ? 11.953 14.68 5.125 1 98.81 133 GLN A C 1
ATOM 1037 O O . GLN A 1 133 ? 12.875 14.367 5.883 1 98.81 133 GLN A O 1
ATOM 1042 N N . GLY A 1 134 ? 11.906 14.352 3.822 1 98.69 134 GLY A N 1
ATOM 1043 C CA . GLY A 1 134 ? 12.992 13.602 3.217 1 98.69 134 GLY A CA 1
ATOM 1044 C C . GLY A 1 134 ? 14.289 14.391 3.131 1 98.69 134 GLY A C 1
ATOM 1045 O O . GLY A 1 134 ? 15.352 13.891 3.518 1 98.69 134 GLY A O 1
ATOM 1046 N N . ALA A 1 135 ? 14.227 15.625 2.693 1 98.62 135 ALA A N 1
ATOM 1047 C CA . ALA A 1 135 ? 15.406 16.469 2.48 1 98.62 135 ALA A CA 1
ATOM 1048 C C . ALA A 1 135 ? 16.141 16.734 3.795 1 98.62 135 ALA A C 1
ATOM 1050 O O . ALA A 1 135 ? 17.359 16.641 3.857 1 98.62 135 ALA A O 1
ATOM 1051 N N . SER A 1 136 ? 15.367 17.047 4.844 1 98.69 136 SER A N 1
ATOM 1052 C CA . SER A 1 136 ? 15.984 17.359 6.129 1 98.69 136 SER A CA 1
ATOM 1053 C C . SER A 1 136 ? 16.672 16.125 6.719 1 98.69 136 SER A C 1
ATOM 1055 O O . SER A 1 136 ? 17.766 16.219 7.262 1 98.69 136 SER A O 1
ATOM 1057 N N . SER A 1 137 ? 16.031 15 6.605 1 98.81 137 SER A N 1
ATOM 1058 C CA . SER A 1 137 ? 16.625 13.758 7.109 1 98.81 137 SER A CA 1
ATOM 1059 C C . SER A 1 137 ? 17.906 13.414 6.375 1 98.81 137 SER A C 1
ATOM 1061 O O . SER A 1 137 ? 18.906 13.031 6.996 1 98.81 137 SER A O 1
ATOM 1063 N N . ALA A 1 138 ? 17.859 13.562 5.078 1 98.5 138 ALA A N 1
ATOM 1064 C CA . ALA A 1 138 ? 19.047 13.297 4.262 1 98.5 138 ALA A CA 1
ATOM 1065 C C . ALA A 1 138 ? 20.156 14.281 4.57 1 98.5 138 ALA A C 1
ATOM 1067 O O . ALA A 1 138 ? 21.328 13.914 4.598 1 98.5 138 ALA A O 1
ATOM 1068 N N . TRP A 1 139 ? 19.766 15.523 4.742 1 98.31 139 TRP A N 1
ATOM 1069 C CA . TRP A 1 139 ? 20.75 16.562 5.055 1 98.31 139 TRP A CA 1
ATOM 1070 C C . TRP A 1 139 ? 21.453 16.25 6.375 1 98.31 139 TRP A C 1
ATOM 1072 O O . TRP A 1 139 ? 22.672 16.391 6.48 1 98.31 139 TRP A O 1
ATOM 1082 N N . VAL A 1 140 ? 20.719 15.82 7.379 1 98.44 140 VAL A N 1
ATOM 1083 C CA . VAL A 1 140 ? 21.297 15.461 8.672 1 98.44 140 VAL A CA 1
ATOM 1084 C C . VAL A 1 140 ? 22.25 14.273 8.492 1 98.44 140 VAL A C 1
ATOM 1086 O O . VAL A 1 140 ? 23.359 14.273 9.039 1 98.44 140 VAL A O 1
ATOM 1089 N N . ALA A 1 141 ? 21.797 13.281 7.754 1 98.12 141 ALA A N 1
ATOM 1090 C CA . ALA A 1 141 ? 22.641 12.117 7.492 1 98.12 141 ALA A CA 1
ATOM 1091 C C . ALA A 1 141 ? 23.953 12.531 6.816 1 98.12 141 ALA A C 1
ATOM 1093 O O . ALA A 1 141 ? 25.016 12.008 7.148 1 98.12 141 ALA A O 1
ATOM 1094 N N . ARG A 1 142 ? 23.828 13.43 5.895 1 97.12 142 ARG A N 1
ATOM 1095 C CA . ARG A 1 142 ? 25.016 13.93 5.203 1 97.12 142 ARG A CA 1
ATOM 1096 C C . ARG A 1 142 ? 26.016 14.531 6.188 1 97.12 142 ARG A C 1
ATOM 1098 O O . ARG A 1 142 ? 27.219 14.273 6.102 1 97.12 142 ARG A O 1
ATOM 1105 N N . ARG A 1 143 ? 25.516 15.297 7.09 1 95.56 143 ARG A N 1
ATOM 1106 C CA . ARG A 1 143 ? 26.359 15.961 8.078 1 95.56 143 ARG A CA 1
ATOM 1107 C C . ARG A 1 143 ? 26.984 14.945 9.023 1 95.56 143 ARG A C 1
ATOM 1109 O O . ARG A 1 143 ? 27.969 15.25 9.703 1 95.56 143 ARG A O 1
ATOM 1116 N N . MET A 1 144 ? 26.422 13.781 9.062 1 94.12 144 MET A N 1
ATOM 1117 C CA . MET A 1 144 ? 26.953 12.703 9.891 1 94.12 144 MET A CA 1
ATOM 1118 C C . MET A 1 144 ? 27.891 11.812 9.086 1 94.12 144 MET A C 1
ATOM 1120 O O . MET A 1 144 ? 28.297 10.742 9.547 1 94.12 144 MET A O 1
ATOM 1124 N N . GLY A 1 145 ? 28.219 12.156 7.824 1 93.75 145 GLY A N 1
ATOM 1125 C CA . GLY A 1 145 ? 29.203 11.461 7.02 1 93.75 145 GLY A CA 1
ATOM 1126 C C . GLY A 1 145 ? 28.609 10.391 6.125 1 93.75 145 GLY A C 1
ATOM 1127 O O . GLY A 1 145 ? 29.328 9.547 5.59 1 93.75 145 GLY A O 1
ATOM 1128 N N . ALA A 1 146 ? 27.328 10.414 5.93 1 95.62 146 ALA A N 1
ATOM 1129 C CA . ALA A 1 146 ? 26.656 9.398 5.113 1 95.62 146 ALA A CA 1
ATOM 1130 C C . ALA A 1 146 ? 26.938 9.617 3.631 1 95.62 146 ALA A C 1
ATOM 1132 O O . ALA A 1 146 ? 27.031 10.758 3.17 1 95.62 146 ALA A O 1
ATOM 1133 N N . THR A 1 147 ? 27.109 8.5 2.867 1 93.94 147 THR A N 1
ATOM 1134 C CA . THR A 1 147 ? 27.172 8.562 1.412 1 93.94 147 THR A CA 1
ATOM 1135 C C . THR A 1 147 ? 25.828 8.953 0.817 1 93.94 147 THR A C 1
ATOM 1137 O O . THR A 1 147 ? 24.812 8.945 1.512 1 93.94 147 THR A O 1
ATOM 1140 N N . VAL A 1 148 ? 25.812 9.359 -0.431 1 93.06 148 VAL A N 1
ATOM 1141 C CA . VAL A 1 148 ? 24.594 9.836 -1.081 1 93.06 148 VAL A CA 1
ATOM 1142 C C . VAL A 1 148 ? 23.516 8.75 -1.022 1 93.06 148 VAL A C 1
ATOM 1144 O O . VAL A 1 148 ? 22.375 9.016 -0.628 1 93.06 148 VAL A O 1
ATOM 1147 N N . PRO A 1 149 ? 23.859 7.438 -1.32 1 91.25 149 PRO A N 1
ATOM 1148 C CA . PRO A 1 149 ? 22.828 6.406 -1.194 1 91.25 149 PRO A CA 1
ATOM 1149 C C . PRO A 1 149 ? 22.297 6.27 0.232 1 91.25 149 PRO A C 1
ATOM 1151 O O . PRO A 1 149 ? 21.094 6.074 0.433 1 91.25 149 PRO A O 1
ATOM 1154 N N . GLN A 1 150 ? 23.188 6.398 1.15 1 95 150 GLN A N 1
ATOM 1155 C CA . GLN A 1 150 ? 22.766 6.309 2.543 1 95 150 GLN A CA 1
ATOM 1156 C C . GLN A 1 150 ? 21.828 7.457 2.906 1 95 150 GLN A C 1
ATOM 1158 O O . GLN A 1 150 ? 20.891 7.273 3.674 1 95 150 GLN A O 1
ATOM 1163 N N . GLN A 1 151 ? 22.094 8.656 2.359 1 97.25 151 GLN A N 1
ATOM 1164 C CA . GLN A 1 151 ? 21.234 9.812 2.57 1 97.25 151 GLN A CA 1
ATOM 1165 C C . GLN A 1 151 ? 19.812 9.539 2.055 1 97.25 151 GLN A C 1
ATOM 1167 O O . GLN A 1 151 ? 18.828 9.852 2.729 1 97.25 151 GLN A O 1
ATOM 1172 N N . TRP A 1 152 ? 19.766 8.859 0.9 1 95.31 152 TRP A N 1
ATOM 1173 C CA . TRP A 1 152 ? 18.484 8.492 0.322 1 95.31 152 TRP A CA 1
ATOM 1174 C C . TRP A 1 152 ? 17.734 7.504 1.221 1 95.31 152 TRP A C 1
ATOM 1176 O O . TRP A 1 152 ? 16.531 7.621 1.412 1 95.31 152 TRP A O 1
ATOM 1186 N N . LEU A 1 153 ? 18.531 6.574 1.737 1 96.56 153 LEU A N 1
ATOM 1187 C CA . LEU A 1 153 ? 17.938 5.539 2.57 1 96.56 153 LEU A CA 1
ATOM 1188 C C . LEU A 1 153 ? 17.359 6.137 3.85 1 96.56 153 LEU A C 1
ATOM 1190 O O . LEU A 1 153 ? 16.219 5.824 4.23 1 96.56 153 LEU A O 1
ATOM 1194 N N . VAL A 1 154 ? 18.078 7.062 4.453 1 98.31 154 VAL A N 1
ATOM 1195 C CA . VAL A 1 154 ? 17.609 7.699 5.684 1 98.31 154 VAL A CA 1
ATOM 1196 C C . VAL A 1 154 ? 16.422 8.602 5.387 1 98.31 154 VAL A C 1
ATOM 1198 O O . VAL A 1 154 ? 15.422 8.57 6.109 1 98.31 154 VAL A O 1
ATOM 1201 N N . GLY A 1 155 ? 16.562 9.383 4.32 1 98.56 155 GLY A N 1
ATOM 1202 C CA . GLY A 1 155 ? 15.453 10.242 3.93 1 98.56 155 GLY A CA 1
ATOM 1203 C C . GLY A 1 155 ? 14.172 9.477 3.635 1 98.56 155 GLY A C 1
ATOM 1204 O O . GLY A 1 155 ? 13.102 9.844 4.109 1 98.56 155 GLY A O 1
ATOM 1205 N N . ALA A 1 156 ? 14.312 8.375 2.889 1 97.88 156 ALA A N 1
ATOM 1206 C CA . ALA A 1 156 ? 13.156 7.559 2.531 1 97.88 156 ALA A CA 1
ATOM 1207 C C . ALA A 1 156 ? 12.531 6.922 3.77 1 97.88 156 ALA A C 1
ATOM 1209 O O . ALA A 1 156 ? 11.312 6.828 3.877 1 97.88 156 ALA A O 1
ATOM 1210 N N . LEU A 1 157 ? 13.367 6.461 4.672 1 98.31 157 LEU A N 1
ATOM 1211 C CA . LEU A 1 157 ? 12.898 5.848 5.91 1 98.31 157 LEU A CA 1
ATOM 1212 C C . LEU A 1 157 ? 12.031 6.816 6.699 1 98.31 157 LEU A C 1
ATOM 1214 O O . LEU A 1 157 ? 10.977 6.434 7.219 1 98.31 157 LEU A O 1
ATOM 1218 N N . LEU A 1 158 ? 12.391 8.078 6.723 1 98.81 158 LEU A N 1
ATOM 1219 C CA . LEU A 1 158 ? 11.664 9.055 7.527 1 98.81 158 LEU A CA 1
ATOM 1220 C C . LEU A 1 158 ? 10.477 9.617 6.754 1 98.81 158 LEU A C 1
ATOM 1222 O O . LEU A 1 158 ? 9.508 10.094 7.352 1 98.81 158 LEU A O 1
ATOM 1226 N N . VAL A 1 159 ? 10.539 9.594 5.402 1 98.62 159 VAL A N 1
ATOM 1227 C CA . VAL A 1 159 ? 9.352 9.93 4.621 1 98.62 159 VAL A CA 1
ATOM 1228 C C . VAL A 1 159 ? 8.234 8.93 4.918 1 98.62 159 VAL A C 1
ATOM 1230 O O . VAL A 1 159 ? 7.074 9.32 5.062 1 98.62 159 VAL A O 1
ATOM 1233 N N . LEU A 1 160 ? 8.641 7.66 5.094 1 98.31 160 LEU A N 1
ATOM 1234 C CA . LEU A 1 160 ? 7.672 6.602 5.355 1 98.31 160 LEU A CA 1
ATOM 1235 C C . LEU A 1 160 ? 7.387 6.484 6.848 1 98.31 160 LEU A C 1
ATOM 1237 O O . LEU A 1 160 ? 7.258 5.375 7.375 1 98.31 160 LEU A O 1
ATOM 1241 N N . SER A 1 161 ? 7.34 7.578 7.535 1 98.25 161 SER A N 1
ATOM 1242 C CA . SER A 1 161 ? 6.953 7.617 8.938 1 98.25 161 SER A CA 1
ATOM 1243 C C . SER A 1 161 ? 5.438 7.531 9.102 1 98.25 161 SER A C 1
ATOM 1245 O O . SER A 1 161 ? 4.719 8.469 8.742 1 98.25 161 SER A O 1
ATOM 1247 N N . PRO A 1 162 ? 4.957 6.469 9.719 1 97.69 162 PRO A N 1
ATOM 1248 C CA . PRO A 1 162 ? 3.504 6.32 9.844 1 97.69 162 PRO A CA 1
ATOM 1249 C C . PRO A 1 162 ? 2.855 7.469 10.617 1 97.69 162 PRO A C 1
ATOM 1251 O O . PRO A 1 162 ? 1.729 7.867 10.312 1 97.69 162 PRO A O 1
ATOM 1254 N N . THR A 1 163 ? 3.543 7.977 11.562 1 97.25 163 THR A N 1
ATOM 1255 C CA . THR A 1 163 ? 2.994 9.031 12.406 1 97.25 163 THR A CA 1
ATOM 1256 C C . THR A 1 163 ? 2.699 10.281 11.578 1 97.25 163 THR A C 1
ATOM 1258 O O . THR A 1 163 ? 1.641 10.898 11.727 1 97.25 163 THR A O 1
ATOM 1261 N N . LEU A 1 164 ? 3.611 10.695 10.703 1 97.81 164 LEU A N 1
ATOM 1262 C CA . LEU A 1 164 ? 3.396 11.844 9.828 1 97.81 164 LEU A CA 1
ATOM 1263 C C . LEU A 1 164 ? 2.314 11.539 8.789 1 97.81 164 LEU A C 1
ATOM 1265 O O . LEU A 1 164 ? 1.419 12.352 8.57 1 97.81 164 LEU A O 1
ATOM 1269 N N . LEU A 1 165 ? 2.4 10.383 8.227 1 96.62 165 LEU A N 1
ATOM 1270 C CA . LEU A 1 165 ? 1.455 9.992 7.184 1 96.62 165 LEU A CA 1
ATOM 1271 C C . LEU A 1 165 ? 0.039 9.898 7.742 1 96.62 165 LEU A C 1
ATOM 1273 O O . LEU A 1 165 ? -0.921 10.305 7.082 1 96.62 165 LEU A O 1
ATOM 1277 N N . ALA A 1 166 ? -0.087 9.391 8.922 1 95 166 ALA A N 1
ATOM 1278 C CA . ALA A 1 166 ? -1.39 9.305 9.578 1 95 166 ALA A CA 1
ATOM 1279 C C . ALA A 1 166 ? -1.963 10.688 9.859 1 95 166 ALA A C 1
ATOM 1281 O O . ALA A 1 166 ? -3.162 10.922 9.688 1 95 166 ALA A O 1
ATOM 1282 N N . ARG A 1 167 ? -1.092 11.578 10.258 1 94.62 167 ARG A N 1
ATOM 1283 C CA . ARG A 1 167 ? -1.527 12.945 10.539 1 94.62 167 ARG A CA 1
ATOM 1284 C C . ARG A 1 167 ? -2.016 13.633 9.266 1 94.62 167 ARG A C 1
ATOM 1286 O O . ARG A 1 167 ? -2.992 14.383 9.297 1 94.62 167 ARG A O 1
ATOM 1293 N N . MET A 1 168 ? -1.381 13.391 8.242 1 93.31 168 MET A N 1
ATOM 1294 C CA . MET A 1 168 ? -1.762 13.945 6.945 1 93.31 168 MET A CA 1
ATOM 1295 C C . MET A 1 168 ? -3.113 13.406 6.496 1 93.31 168 MET A C 1
ATOM 1297 O O . MET A 1 168 ? -3.959 14.156 6.008 1 93.31 168 MET A O 1
ATOM 1301 N N . SER A 1 169 ? -3.303 12.18 6.746 1 88.75 169 SER A N 1
ATOM 1302 C CA . SER A 1 169 ? -4.539 11.531 6.32 1 88.75 169 SER A CA 1
ATOM 1303 C C . SER A 1 169 ? -5.719 11.977 7.176 1 88.75 169 SER A C 1
ATOM 1305 O O . SER A 1 169 ? -6.871 11.914 6.738 1 88.75 169 SER A O 1
ATOM 1307 N N . MET A 1 170 ? -5.453 12.477 8.375 1 87.31 170 MET A N 1
ATOM 1308 C CA . MET A 1 170 ? -6.492 12.938 9.289 1 87.31 170 MET A CA 1
ATOM 1309 C C . MET A 1 170 ? -6.844 14.398 9.016 1 87.31 170 MET A C 1
ATOM 1311 O O . MET A 1 170 ? -7.613 15.008 9.766 1 87.31 170 MET A O 1
ATOM 1315 N N . ALA A 1 171 ? -6.324 14.961 8.055 1 87.69 171 ALA A N 1
ATOM 1316 C CA . ALA A 1 171 ? -6.68 16.297 7.59 1 87.69 171 ALA A CA 1
ATOM 1317 C C . ALA A 1 171 ? -6.176 17.375 8.555 1 87.69 171 ALA A C 1
ATOM 1319 O O . ALA A 1 171 ? -6.918 18.281 8.93 1 87.69 171 ALA A O 1
ATOM 1320 N N . HIS A 1 172 ? -4.93 17.219 9.023 1 91.81 172 HIS A N 1
ATOM 1321 C CA . HIS A 1 172 ? -4.25 18.219 9.844 1 91.81 172 HIS A CA 1
ATOM 1322 C C . HIS A 1 172 ? -2.979 18.703 9.164 1 91.81 172 HIS A C 1
ATOM 1324 O O . HIS A 1 172 ? -1.871 18.438 9.633 1 91.81 172 HIS A O 1
ATOM 1330 N N . GLU A 1 173 ? -3.164 19.516 8.188 1 92.62 173 GLU A N 1
ATOM 1331 C CA . GLU A 1 173 ? -2.027 19.891 7.355 1 92.62 173 GLU A CA 1
ATOM 1332 C C . GLU A 1 173 ? -1.038 20.766 8.125 1 92.62 173 GLU A C 1
ATOM 1334 O O . GLU A 1 173 ? 0.173 20.672 7.922 1 92.62 173 GLU A O 1
ATOM 1339 N N . ALA A 1 174 ? -1.513 21.609 9.023 1 94.81 174 ALA A N 1
ATOM 1340 C CA . ALA A 1 174 ? -0.616 22.484 9.781 1 94.81 174 ALA A CA 1
ATOM 1341 C C . ALA A 1 174 ? 0.286 21.672 10.703 1 94.81 174 ALA A C 1
ATOM 1343 O O . ALA A 1 174 ? 1.408 22.078 11.008 1 94.81 174 ALA A O 1
ATOM 1344 N N . LEU A 1 175 ? -0.194 20.531 11.117 1 96.25 175 LEU A N 1
ATOM 1345 C CA . LEU A 1 175 ? 0.539 19.672 12.039 1 96.25 175 LEU A CA 1
ATOM 1346 C C . LEU A 1 175 ? 1.446 18.703 11.281 1 96.25 175 LEU A C 1
ATOM 1348 O O . LEU A 1 175 ? 2.084 17.844 11.883 1 96.25 175 LEU A O 1
ATOM 1352 N N . CYS A 1 176 ? 1.604 18.891 10 1 97.31 176 CYS A N 1
ATOM 1353 C CA . CYS A 1 176 ? 2.395 17.984 9.18 1 97.31 176 CYS A CA 1
ATOM 1354 C C . CYS A 1 176 ? 3.834 18.453 9.062 1 97.31 176 CYS A C 1
ATOM 1356 O O . CYS A 1 176 ? 4.676 17.781 8.477 1 97.31 176 CYS A O 1
ATOM 1358 N N . ALA A 1 177 ? 4.168 19.562 9.68 1 98.44 177 ALA A N 1
ATOM 1359 C CA . ALA A 1 177 ? 5.52 20.109 9.562 1 98.44 177 ALA A CA 1
ATOM 1360 C C . ALA A 1 177 ? 6.48 19.375 10.5 1 98.44 177 ALA A C 1
ATOM 1362 O O . ALA A 1 177 ? 7.223 20.016 11.258 1 98.44 177 ALA A O 1
ATOM 1363 N N . HIS A 1 178 ? 6.516 18.062 10.422 1 98.75 178 HIS A N 1
ATOM 1364 C CA . HIS A 1 178 ? 7.367 17.25 11.266 1 98.75 178 HIS A CA 1
ATOM 1365 C C . HIS A 1 178 ? 8.836 17.422 10.906 1 98.75 178 HIS A C 1
ATOM 1367 O O . HIS A 1 178 ? 9.719 17.188 11.742 1 98.75 178 HIS A O 1
ATOM 1373 N N . TRP A 1 179 ? 9.102 17.875 9.68 1 98.81 179 TRP A N 1
ATOM 1374 C CA . TRP A 1 179 ? 10.477 18.062 9.227 1 98.81 179 TRP A CA 1
ATOM 1375 C C . TRP A 1 179 ? 11.211 19.047 10.125 1 98.81 179 TRP A C 1
ATOM 1377 O O . TRP A 1 179 ? 12.43 18.969 10.281 1 98.81 179 TRP A O 1
ATOM 1387 N N . THR A 1 180 ? 10.492 20.016 10.789 1 98.88 180 THR A N 1
ATOM 1388 C CA . THR A 1 180 ? 11.125 20.953 11.703 1 98.88 180 THR A CA 1
ATOM 1389 C C . THR A 1 180 ? 11.664 20.234 12.938 1 98.88 180 THR A C 1
ATOM 1391 O O . THR A 1 180 ? 12.742 20.562 13.43 1 98.88 180 THR A O 1
ATOM 1394 N N . ILE A 1 181 ? 10.875 19.25 13.383 1 98.88 181 ILE A N 1
ATOM 1395 C CA . ILE A 1 181 ? 11.289 18.438 14.523 1 98.88 181 ILE A CA 1
ATOM 1396 C C . ILE A 1 181 ? 12.477 17.562 14.133 1 98.88 181 ILE A C 1
ATOM 1398 O O . ILE A 1 181 ? 13.469 17.5 14.867 1 98.88 181 ILE A O 1
ATOM 1402 N N . VAL A 1 182 ? 12.406 16.969 12.969 1 98.81 182 VAL A N 1
ATOM 1403 C CA . VAL A 1 182 ? 13.469 16.109 12.461 1 98.81 182 VAL A CA 1
ATOM 1404 C C . VAL A 1 182 ? 14.773 16.906 12.367 1 98.81 182 VAL A C 1
ATOM 1406 O O . VAL A 1 182 ? 15.82 16.438 12.812 1 98.81 182 VAL A O 1
ATOM 1409 N N . LEU A 1 183 ? 14.688 18.094 11.797 1 98.62 183 LEU A N 1
ATOM 1410 C CA . LEU A 1 183 ? 15.875 18.922 11.594 1 98.62 183 LEU A CA 1
ATOM 1411 C C . LEU A 1 183 ? 16.469 19.328 12.938 1 98.62 183 LEU A C 1
ATOM 1413 O O . LEU A 1 183 ? 17.688 19.297 13.109 1 98.62 183 LEU A O 1
ATOM 1417 N N . LEU A 1 184 ? 15.641 19.672 13.82 1 98.62 184 LEU A N 1
ATOM 1418 C CA . LEU A 1 184 ? 16.141 20.141 15.109 1 98.62 184 LEU A CA 1
ATOM 1419 C C . LEU A 1 184 ? 16.703 18.984 15.938 1 98.62 184 LEU A C 1
ATOM 1421 O O . LEU A 1 184 ? 17.703 19.156 16.641 1 98.62 184 LEU A O 1
ATOM 1425 N N . VAL A 1 185 ? 16.016 17.844 15.938 1 98.69 185 VAL A N 1
ATOM 1426 C CA . VAL A 1 185 ? 16.594 16.656 16.547 1 98.69 185 VAL A CA 1
ATOM 1427 C C . VAL A 1 185 ? 17.953 16.344 15.914 1 98.69 185 VAL A C 1
ATOM 1429 O O . VAL A 1 185 ? 18.922 16.078 16.609 1 98.69 185 VAL A O 1
ATOM 1432 N N . GLY A 1 186 ? 18.016 16.438 14.633 1 98.44 186 GLY A N 1
ATOM 1433 C CA . GLY A 1 186 ? 19.266 16.219 13.914 1 98.44 186 GLY A CA 1
ATOM 1434 C C . GLY A 1 186 ? 20.359 17.172 14.312 1 98.44 186 GLY A C 1
ATOM 1435 O O . GLY A 1 186 ? 21.516 16.766 14.508 1 98.44 186 GLY A O 1
ATOM 1436 N N . LEU A 1 187 ? 20.031 18.453 14.453 1 98 187 LEU A N 1
ATOM 1437 C CA . LEU A 1 187 ? 21.016 19.453 14.844 1 98 187 LEU A CA 1
ATOM 1438 C C . LEU A 1 187 ? 21.562 19.156 16.234 1 98 187 LEU A C 1
ATOM 1440 O O . LEU A 1 187 ? 22.734 19.438 16.5 1 98 187 LEU A O 1
ATOM 1444 N N . ASN A 1 188 ? 20.75 18.609 17.078 1 97.88 188 ASN A N 1
ATOM 1445 C CA . ASN A 1 188 ? 21.219 18.219 18.406 1 97.88 188 ASN A CA 1
ATOM 1446 C C . ASN A 1 188 ? 22.172 17.016 18.328 1 97.88 188 ASN A C 1
ATOM 1448 O O . ASN A 1 188 ? 23.031 16.859 19.203 1 97.88 188 ASN A O 1
ATOM 1452 N N . LEU A 1 189 ? 22.047 16.234 17.297 1 96.31 189 LEU A N 1
ATOM 1453 C CA . LEU A 1 189 ? 22.812 14.992 17.219 1 96.31 189 LEU A CA 1
ATOM 1454 C C . LEU A 1 189 ? 24.094 15.195 16.406 1 96.31 189 LEU A C 1
ATOM 1456 O O . LEU A 1 189 ? 25.078 14.484 16.609 1 96.31 189 LEU A O 1
ATOM 1460 N N . ILE A 1 190 ? 24.109 16.156 15.539 1 95.44 190 ILE A N 1
ATOM 1461 C CA . ILE A 1 190 ? 25.266 16.422 14.68 1 95.44 190 ILE A CA 1
ATOM 1462 C C . ILE A 1 190 ? 26.391 17.031 15.508 1 95.44 190 ILE A C 1
ATOM 1464 O O . ILE A 1 190 ? 26.156 17.891 16.359 1 95.44 190 ILE A O 1
ATOM 1468 N N . PRO A 1 191 ? 27.625 16.578 15.258 1 90.88 191 PRO A N 1
ATOM 1469 C CA . PRO A 1 191 ? 28.734 17.203 15.969 1 90.88 191 PRO A CA 1
ATOM 1470 C C . PRO A 1 191 ? 28.953 18.656 15.562 1 90.88 191 PRO A C 1
ATOM 1472 O O . PRO A 1 191 ? 28.812 19.016 14.391 1 90.88 191 PRO A O 1
ATOM 1475 N N . GLN A 1 192 ? 29.156 19.438 16.641 1 93.44 192 GLN A N 1
ATOM 1476 C CA . GLN A 1 192 ? 29.594 20.812 16.406 1 93.44 192 GLN A CA 1
ATOM 1477 C C . GLN A 1 192 ? 31.109 20.922 16.453 1 93.44 192 GLN A C 1
ATOM 1479 O O . GLN A 1 192 ? 31.703 20.984 17.547 1 93.44 192 GLN A O 1
ATOM 1484 N N . ARG A 1 193 ? 31.766 21.094 15.414 1 90.19 193 ARG A N 1
ATOM 1485 C CA . ARG A 1 193 ? 33.219 20.969 15.312 1 90.19 193 ARG A CA 1
ATOM 1486 C C . ARG A 1 193 ? 33.906 22.281 15.688 1 90.19 193 ARG A C 1
ATOM 1488 O O . ARG A 1 193 ? 35.031 22.281 16.141 1 90.19 193 ARG A O 1
ATOM 1495 N N . ASP A 1 194 ? 33.219 23.469 15.391 1 94.94 194 ASP A N 1
ATOM 1496 C CA . ASP A 1 194 ? 33.812 24.766 15.688 1 94.94 194 ASP A CA 1
ATOM 1497 C C . ASP A 1 194 ? 32.719 25.797 16.016 1 94.94 194 ASP A C 1
ATOM 1499 O O . ASP A 1 194 ? 31.531 25.453 16.078 1 94.94 194 ASP A O 1
ATOM 1503 N N . ALA A 1 195 ? 33.188 27 16.266 1 95.88 195 ALA A N 1
ATOM 1504 C CA . ALA A 1 195 ? 32.281 28.078 16.672 1 95.88 195 ALA A CA 1
ATOM 1505 C C . ALA A 1 195 ? 31.328 28.453 15.539 1 95.88 195 ALA A C 1
ATOM 1507 O O . ALA A 1 195 ? 30.172 28.828 15.789 1 95.88 195 ALA A O 1
ATOM 1508 N N . ARG A 1 196 ? 31.812 28.406 14.398 1 95.88 196 ARG A N 1
ATOM 1509 C CA . ARG A 1 196 ? 31 28.75 13.234 1 95.88 196 ARG A CA 1
ATOM 1510 C C . ARG A 1 196 ? 29.828 27.812 13.094 1 95.88 196 ARG A C 1
ATOM 1512 O O . ARG A 1 196 ? 28.688 28.25 12.867 1 95.88 196 ARG A O 1
ATOM 1519 N N . GLU A 1 197 ? 30.094 26.5 13.227 1 95.88 197 GLU A N 1
ATOM 1520 C CA . GLU A 1 197 ? 29.031 25.5 13.133 1 95.88 197 GLU A CA 1
ATOM 1521 C C . GLU A 1 197 ? 28.047 25.641 14.289 1 95.88 197 GLU A C 1
ATOM 1523 O O . GLU A 1 197 ? 26.844 25.453 14.102 1 95.88 197 GLU A O 1
ATOM 1528 N N . ALA A 1 198 ? 28.547 25.969 15.406 1 96.88 198 ALA A N 1
ATOM 1529 C CA . ALA A 1 198 ? 27.688 26.172 16.562 1 96.88 198 ALA A CA 1
ATOM 1530 C C . ALA A 1 198 ? 26.75 27.359 16.359 1 96.88 198 ALA A C 1
ATOM 1532 O O . ALA A 1 198 ? 25.562 27.281 16.641 1 96.88 198 ALA A O 1
ATOM 1533 N N . LYS A 1 199 ? 27.297 28.453 15.828 1 96.44 199 LYS A N 1
ATOM 1534 C CA . LYS A 1 199 ? 26.5 29.641 15.555 1 96.44 199 LYS A CA 1
ATOM 1535 C C . LYS A 1 199 ? 25.453 29.359 14.477 1 96.44 199 LYS A C 1
ATOM 1537 O O . LYS A 1 199 ? 24.328 29.844 14.562 1 96.44 199 LYS A O 1
ATOM 1542 N N . GLN A 1 200 ? 25.891 28.625 13.508 1 96.44 200 GLN A N 1
ATOM 1543 C CA . GLN A 1 200 ? 24.953 28.266 12.438 1 96.44 200 GLN A CA 1
ATOM 1544 C C . GLN A 1 200 ? 23.797 27.422 12.984 1 96.44 200 GLN A C 1
ATOM 1546 O O . GLN A 1 200 ? 22.641 27.641 12.602 1 96.44 200 GLN A O 1
ATOM 1551 N N . ALA A 1 201 ? 24.094 26.484 13.797 1 97.5 201 ALA A N 1
ATOM 1552 C CA . ALA A 1 201 ? 23.062 25.641 14.391 1 97.5 201 ALA A CA 1
ATOM 1553 C C . ALA A 1 201 ? 22.078 26.469 15.211 1 97.5 201 ALA A C 1
ATOM 1555 O O . ALA A 1 201 ? 20.859 26.266 15.117 1 97.5 201 ALA A O 1
ATOM 1556 N N . LEU A 1 202 ? 22.594 27.391 15.992 1 97.69 202 LEU A N 1
ATOM 1557 C CA . LEU A 1 202 ? 21.734 28.25 16.797 1 97.69 202 LEU A CA 1
ATOM 1558 C C . LEU A 1 202 ? 20.875 29.141 15.898 1 97.69 202 LEU A C 1
ATOM 1560 O O . LEU A 1 202 ? 19.703 29.391 16.203 1 97.69 202 LEU A O 1
ATOM 1564 N N . GLY A 1 203 ? 21.484 29.625 14.789 1 97.88 203 GLY A N 1
ATOM 1565 C CA . GLY A 1 203 ? 20.734 30.406 13.828 1 97.88 203 GLY A CA 1
ATOM 1566 C C . GLY A 1 203 ? 19.594 29.641 13.18 1 97.88 203 GLY A C 1
ATOM 1567 O O . GLY A 1 203 ? 18.484 30.172 13.031 1 97.88 203 GLY A O 1
ATOM 1568 N N . ILE A 1 204 ? 19.844 28.391 12.789 1 98.19 204 ILE A N 1
ATOM 1569 C CA . ILE A 1 204 ? 18.828 27.547 12.195 1 98.19 204 ILE A CA 1
ATOM 1570 C C . ILE A 1 204 ? 17.719 27.281 13.211 1 98.19 204 ILE A C 1
ATOM 1572 O O . ILE A 1 204 ? 16.531 27.281 12.867 1 98.19 204 ILE A O 1
ATOM 1576 N N . ALA A 1 205 ? 18.125 27.078 14.461 1 98.5 205 ALA A N 1
ATOM 1577 C CA . ALA A 1 205 ? 17.141 26.844 15.523 1 98.5 205 ALA A CA 1
ATOM 1578 C C . ALA A 1 205 ? 16.219 28.047 15.672 1 98.5 205 ALA A C 1
ATOM 1580 O O . ALA A 1 205 ? 15 27.891 15.828 1 98.5 205 ALA A O 1
ATOM 1581 N N . LEU A 1 206 ? 16.766 29.219 15.625 1 98.56 206 LEU A N 1
ATOM 1582 C CA . LEU A 1 206 ? 15.961 30.438 15.719 1 98.56 206 LEU A CA 1
ATOM 1583 C C . LEU A 1 206 ? 15.008 30.547 14.531 1 98.56 206 LEU A C 1
ATOM 1585 O O . LEU A 1 206 ? 13.828 30.875 14.703 1 98.56 206 LEU A O 1
ATOM 1589 N N . ALA A 1 207 ? 15.531 30.281 13.359 1 98.75 207 ALA A N 1
ATOM 1590 C CA . ALA A 1 207 ? 14.695 30.328 12.156 1 98.75 207 ALA A CA 1
ATOM 1591 C C . ALA A 1 207 ? 13.539 29.328 12.258 1 98.75 207 ALA A C 1
ATOM 1593 O O . ALA A 1 207 ? 12.43 29.625 11.82 1 98.75 207 ALA A O 1
ATOM 1594 N N . LEU A 1 208 ? 13.82 28.156 12.82 1 98.81 208 LEU A N 1
ATOM 1595 C CA . LEU A 1 208 ? 12.789 27.141 12.961 1 98.81 208 LEU A CA 1
ATOM 1596 C C . LEU A 1 208 ? 11.742 27.547 13.992 1 98.81 208 LEU A C 1
ATOM 1598 O O . LEU A 1 208 ? 10.555 27.25 13.82 1 98.81 208 LEU A O 1
ATOM 1602 N N . CYS A 1 209 ? 12.141 28.219 15.039 1 98.81 209 CYS A N 1
ATOM 1603 C CA . CYS A 1 209 ? 11.188 28.734 16.016 1 98.81 209 CYS A CA 1
ATOM 1604 C C . CYS A 1 209 ? 10.273 29.781 15.391 1 98.81 209 CYS A C 1
ATOM 1606 O O . CYS A 1 209 ? 9.062 29.766 15.594 1 98.81 209 CYS A O 1
ATOM 1608 N N . VAL A 1 210 ? 10.898 30.672 14.648 1 98.69 210 VAL A N 1
ATOM 1609 C CA . VAL A 1 210 ? 10.125 31.688 13.953 1 98.69 210 VAL A CA 1
ATOM 1610 C C . VAL A 1 210 ? 9.141 31.031 12.992 1 98.69 210 VAL A C 1
ATOM 1612 O O . VAL A 1 210 ? 7.961 31.391 12.953 1 98.69 210 VAL A O 1
ATOM 1615 N N . PHE A 1 211 ? 9.609 30.078 12.281 1 98.62 211 PHE A N 1
ATOM 1616 C CA . PHE A 1 211 ? 8.781 29.375 11.312 1 98.62 211 PHE A CA 1
ATOM 1617 C C . PHE A 1 211 ? 7.637 28.641 12.008 1 98.62 211 PHE A C 1
ATOM 1619 O O . PHE A 1 211 ? 6.477 28.766 11.609 1 98.62 211 PHE A O 1
ATOM 1626 N N . ALA A 1 212 ? 7.953 27.906 13.055 1 98.56 212 ALA A N 1
ATOM 1627 C CA . ALA A 1 212 ? 6.957 27.109 13.766 1 98.56 212 ALA A CA 1
ATOM 1628 C C . ALA A 1 212 ? 5.867 27.984 14.367 1 98.56 212 ALA A C 1
ATOM 1630 O O . ALA A 1 212 ? 4.691 27.625 14.367 1 98.56 212 ALA A O 1
ATOM 1631 N N . ALA A 1 213 ? 6.207 29.172 14.828 1 97.81 213 ALA A N 1
ATOM 1632 C CA . ALA A 1 213 ? 5.258 30.094 15.453 1 97.81 213 ALA A CA 1
ATOM 1633 C C . ALA A 1 213 ? 4.188 30.531 14.469 1 97.81 213 ALA A C 1
ATOM 1635 O O . ALA A 1 213 ? 3.049 30.812 14.859 1 97.81 213 ALA A O 1
ATOM 1636 N N . GLY A 1 214 ? 4.562 30.609 13.266 1 97.5 214 GLY A N 1
ATOM 1637 C CA . GLY A 1 214 ? 3.604 31.016 12.258 1 97.5 214 GLY A CA 1
ATOM 1638 C C . GLY A 1 214 ? 2.926 29.859 11.555 1 97.5 214 GLY A C 1
ATOM 1639 O O . GLY A 1 214 ? 2.164 30.062 10.609 1 97.5 214 GLY A O 1
ATOM 1640 N N . VAL A 1 215 ? 3.234 28.609 12 1 97.69 215 VAL A N 1
ATOM 1641 C CA . VAL A 1 215 ? 2.615 27.438 11.414 1 97.69 215 VAL A CA 1
ATOM 1642 C C . VAL A 1 215 ? 1.516 26.922 12.336 1 97.69 215 VAL A C 1
ATOM 1644 O O . VAL A 1 215 ? 0.361 26.781 11.922 1 97.69 215 VAL A O 1
ATOM 1647 N N . HIS A 1 216 ? 1.871 26.625 13.57 1 96.31 216 HIS A N 1
ATOM 1648 C CA . HIS A 1 216 ? 0.93 26.047 14.531 1 96.31 216 HIS A CA 1
ATOM 1649 C C . HIS A 1 216 ? 1.51 26.062 15.938 1 96.31 216 HIS A C 1
ATOM 1651 O O . HIS A 1 216 ? 2.67 25.688 16.141 1 96.31 216 HIS A O 1
ATOM 1657 N N . PRO A 1 217 ? 0.733 26.344 16.938 1 94.31 217 PRO A N 1
ATOM 1658 C CA . PRO A 1 217 ? 1.229 26.422 18.312 1 94.31 217 PRO A CA 1
ATOM 1659 C C . PRO A 1 217 ? 1.739 25.062 18.828 1 94.31 217 PRO A C 1
ATOM 1661 O O . PRO A 1 217 ? 2.711 25.016 19.578 1 94.31 217 PRO A O 1
ATOM 1664 N N . VAL A 1 218 ? 1.132 23.984 18.453 1 95.25 218 VAL A N 1
ATOM 1665 C CA . VAL A 1 218 ? 1.553 22.672 18.922 1 95.25 218 VAL A CA 1
ATOM 1666 C C . VAL A 1 218 ? 2.939 22.344 18.375 1 95.25 218 VAL A C 1
ATOM 1668 O O . VAL A 1 218 ? 3.797 21.828 19.094 1 95.25 218 VAL A O 1
ATOM 1671 N N . ILE A 1 219 ? 3.191 22.625 17.094 1 98.06 219 ILE A N 1
ATOM 1672 C CA . ILE A 1 219 ? 4.516 22.438 16.516 1 98.06 219 ILE A CA 1
ATOM 1673 C C . ILE A 1 219 ? 5.527 23.312 17.25 1 98.06 219 ILE A C 1
ATOM 1675 O O . ILE A 1 219 ? 6.637 22.875 17.547 1 98.06 219 ILE A O 1
ATOM 1679 N N . THR A 1 220 ? 5.109 24.531 17.547 1 98.06 220 THR A N 1
ATOM 1680 C CA . THR A 1 220 ? 5.977 25.469 18.25 1 98.06 220 THR A CA 1
ATOM 1681 C C . THR A 1 220 ? 6.34 24.938 19.641 1 98.06 220 THR A C 1
ATOM 1683 O O . THR A 1 220 ? 7.492 25.047 20.062 1 98.06 220 THR A O 1
ATOM 1686 N N . ALA A 1 221 ? 5.359 24.375 20.266 1 97.19 221 ALA A N 1
ATOM 1687 C CA . ALA A 1 221 ? 5.551 23.859 21.609 1 97.19 221 ALA A CA 1
ATOM 1688 C C . ALA A 1 221 ? 6.508 22.672 21.625 1 97.19 221 ALA A C 1
ATOM 1690 O O . ALA A 1 221 ? 7.047 22.297 22.672 1 97.19 221 ALA A O 1
ATOM 1691 N N . MET A 1 222 ? 6.812 22.078 20.547 1 98.5 222 MET A N 1
ATOM 1692 C CA . MET A 1 222 ? 7.793 21 20.438 1 98.5 222 MET A CA 1
ATOM 1693 C C . MET A 1 222 ? 9.141 21.531 19.969 1 98.5 222 MET A C 1
ATOM 1695 O O . MET A 1 222 ? 10.188 21.141 20.469 1 98.5 222 MET A O 1
ATOM 1699 N N . VAL A 1 223 ? 9.078 22.453 19.031 1 98.75 223 VAL A N 1
ATOM 1700 C CA . VAL A 1 223 ? 10.273 23.016 18.422 1 98.75 223 VAL A CA 1
ATOM 1701 C C . VAL A 1 223 ? 11.031 23.859 19.438 1 98.75 223 VAL A C 1
ATOM 1703 O O . VAL A 1 223 ? 12.266 23.797 19.516 1 98.75 223 VAL A O 1
ATOM 1706 N N . LEU A 1 224 ? 10.312 24.625 20.25 1 98.75 224 LEU A N 1
ATOM 1707 C CA . LEU A 1 224 ? 10.945 25.547 21.203 1 98.75 224 LEU A CA 1
ATOM 1708 C C . LEU A 1 224 ? 11.773 24.781 22.234 1 98.75 224 LEU A C 1
ATOM 1710 O O . LEU A 1 224 ? 12.961 25.047 22.406 1 98.75 224 LEU A O 1
ATOM 1714 N N . PRO A 1 225 ? 11.211 23.781 22.953 1 98.75 225 PRO A N 1
ATOM 1715 C CA . PRO A 1 225 ? 12.047 23.031 23.891 1 98.75 225 PRO A CA 1
ATOM 1716 C C . PRO A 1 225 ? 13.227 22.344 23.219 1 98.75 225 PRO A C 1
ATOM 1718 O O . PRO A 1 225 ? 14.297 22.219 23.812 1 98.75 225 PRO A O 1
ATOM 1721 N N . LEU A 1 226 ? 13.078 21.828 22.031 1 98.88 226 LEU A N 1
ATOM 1722 C CA . LEU A 1 226 ? 14.188 21.219 21.312 1 98.88 226 LEU A CA 1
ATOM 1723 C C . LEU A 1 226 ? 15.266 22.25 20.984 1 98.88 226 LEU A C 1
ATOM 1725 O O . LEU A 1 226 ? 16.453 21.953 21.031 1 98.88 226 LEU A O 1
ATOM 1729 N N . ALA A 1 227 ? 14.82 23.469 20.594 1 98.88 227 ALA A N 1
ATOM 1730 C CA . ALA A 1 227 ? 15.766 24.547 20.375 1 98.88 227 ALA A CA 1
ATOM 1731 C C . ALA A 1 227 ? 16.516 24.906 21.656 1 98.88 227 ALA A C 1
ATOM 1733 O O . ALA A 1 227 ? 17.719 25.172 21.625 1 98.88 227 ALA A O 1
ATOM 1734 N N . LEU A 1 228 ? 15.812 24.906 22.75 1 98.75 228 LEU A N 1
ATOM 1735 C CA . LEU A 1 228 ? 16.453 25.172 24.031 1 98.75 228 LEU A CA 1
ATOM 1736 C C . LEU A 1 228 ? 17.438 24.062 24.391 1 98.75 228 LEU A C 1
ATOM 1738 O O . LEU A 1 228 ? 18.484 24.344 24.984 1 98.75 228 LEU A O 1
ATOM 1742 N N . ALA A 1 229 ? 17.062 22.828 24.094 1 98.69 229 ALA A N 1
ATOM 1743 C CA . ALA A 1 229 ? 18 21.734 24.281 1 98.69 229 ALA A CA 1
ATOM 1744 C C . ALA A 1 229 ? 19.281 21.953 23.484 1 98.69 229 ALA A C 1
ATOM 1746 O O . ALA A 1 229 ? 20.375 21.656 23.969 1 98.69 229 ALA A O 1
ATOM 1747 N N . LEU A 1 230 ? 19.141 22.422 22.281 1 98.56 230 LEU A N 1
ATOM 1748 C CA . LEU A 1 230 ? 20.297 22.719 21.438 1 98.56 230 LEU A CA 1
ATOM 1749 C C . LEU A 1 230 ? 21.172 23.812 22.078 1 98.56 230 LEU A C 1
ATOM 1751 O O . LEU A 1 230 ? 22.391 23.734 22.047 1 98.56 230 LEU A O 1
ATOM 1755 N N . CYS A 1 231 ? 20.547 24.844 22.641 1 98.12 231 CYS A N 1
ATOM 1756 C CA . CYS A 1 231 ? 21.297 25.891 23.359 1 98.12 231 CYS A CA 1
ATOM 1757 C C . CYS A 1 231 ? 22.062 25.297 24.531 1 98.12 231 CYS A C 1
ATOM 1759 O O . CYS A 1 231 ? 23.234 25.625 24.75 1 98.12 231 CYS A O 1
ATOM 1761 N N . MET A 1 232 ? 21.359 24.438 25.234 1 97.62 232 MET A N 1
ATOM 1762 C CA . MET A 1 232 ? 21.984 23.812 26.406 1 97.62 232 MET A CA 1
ATOM 1763 C C . MET A 1 232 ? 23.172 22.969 25.984 1 97.62 232 MET A C 1
ATOM 1765 O O . MET A 1 232 ? 24.25 23.062 26.578 1 97.62 232 MET A O 1
ATOM 1769 N N . ARG A 1 233 ? 23 22.156 25.016 1 96.94 233 ARG A N 1
ATOM 1770 C CA . ARG A 1 233 ? 24.109 21.328 24.562 1 96.94 233 ARG A CA 1
ATOM 1771 C C . ARG A 1 233 ? 25.281 22.188 24.094 1 96.94 233 ARG A C 1
ATOM 1773 O O . ARG A 1 233 ? 26.438 21.859 24.359 1 96.94 233 ARG A O 1
ATOM 1780 N N . THR A 1 234 ? 24.969 23.234 23.359 1 96.88 234 THR A N 1
ATOM 1781 C CA . THR A 1 234 ? 26 24.141 22.875 1 96.88 234 THR A CA 1
ATOM 1782 C C . THR A 1 234 ? 26.781 24.75 24.047 1 96.88 234 THR A C 1
ATOM 1784 O O . THR A 1 234 ? 28 24.891 23.984 1 96.88 234 THR A O 1
ATOM 1787 N N . ALA A 1 235 ? 26.094 25.062 25.094 1 96.31 235 ALA A N 1
ATOM 1788 C CA . ALA A 1 235 ? 26.734 25.594 26.281 1 96.31 235 ALA A CA 1
ATOM 1789 C C . ALA A 1 235 ? 27.625 24.547 26.938 1 96.31 235 ALA A C 1
ATOM 1791 O O . ALA A 1 235 ? 28.734 24.844 27.391 1 96.31 235 ALA A O 1
ATOM 1792 N N . LEU A 1 236 ? 27.172 23.344 27 1 95.19 236 LEU A N 1
ATOM 1793 C CA . LEU A 1 236 ? 27.906 22.25 27.641 1 95.19 236 LEU A CA 1
ATOM 1794 C C . LEU A 1 236 ? 29.156 21.891 26.859 1 95.19 236 LEU A C 1
ATOM 1796 O O . LEU A 1 236 ? 30.188 21.531 27.438 1 95.19 236 LEU A O 1
ATOM 1800 N N . GLU A 1 237 ? 29.062 21.984 25.547 1 94.06 237 GLU A N 1
ATOM 1801 C CA . GLU A 1 237 ? 30.203 21.625 24.703 1 94.06 237 GLU A CA 1
ATOM 1802 C C . GLU A 1 237 ? 31.25 22.719 24.703 1 94.06 237 GLU A C 1
ATOM 1804 O O . GLU A 1 237 ? 32.406 22.469 24.344 1 94.06 237 GLU A O 1
ATOM 1809 N N . GLN A 1 238 ? 30.938 23.953 25.047 1 93.12 238 GLN A N 1
ATOM 1810 C CA . GLN A 1 238 ? 31.828 25.078 25.281 1 93.12 238 GLN A CA 1
ATOM 1811 C C . GLN A 1 238 ? 32.562 25.438 24 1 93.12 238 GLN A C 1
ATOM 1813 O O . GLN A 1 238 ? 33.781 25.734 24.047 1 93.12 238 GLN A O 1
ATOM 1818 N N . ARG A 1 239 ? 31.875 25.281 22.906 1 91.62 239 ARG A N 1
ATOM 1819 C CA . ARG A 1 239 ? 32.438 25.75 21.641 1 91.62 239 ARG A CA 1
ATOM 1820 C C . ARG A 1 239 ? 32.25 27.25 21.484 1 91.62 239 ARG A C 1
ATOM 1822 O O . ARG A 1 239 ? 32.938 27.891 20.672 1 91.62 239 ARG A O 1
ATOM 1829 N N . LEU A 1 240 ? 31.297 27.828 22.219 1 94.12 240 LEU A N 1
ATOM 1830 C CA . LEU A 1 240 ? 31 29.25 22.312 1 94.12 240 LEU A CA 1
ATOM 1831 C C . LEU A 1 240 ? 30.953 29.703 23.766 1 94.12 240 LEU A C 1
ATOM 1833 O O . LEU A 1 240 ? 30.703 28.891 24.656 1 94.12 240 LEU A O 1
ATOM 1837 N N . PRO A 1 241 ? 31.281 31.078 23.938 1 95.06 241 PRO A N 1
ATOM 1838 C CA . PRO A 1 241 ? 31.016 31.578 25.281 1 95.06 241 PRO A CA 1
ATOM 1839 C C . PRO A 1 241 ? 29.562 31.375 25.719 1 95.06 241 PRO A C 1
ATOM 1841 O O . PRO A 1 241 ? 28.656 31.469 24.891 1 95.06 241 PRO A O 1
ATOM 1844 N N . TRP A 1 242 ? 29.391 31.094 26.969 1 92.69 242 TRP A N 1
ATOM 1845 C CA . TRP A 1 242 ? 28.094 30.719 27.516 1 92.69 242 TRP A CA 1
ATOM 1846 C C . TRP A 1 242 ? 27.047 31.797 27.25 1 92.69 242 TRP A C 1
ATOM 1848 O O . TRP A 1 242 ? 25.844 31.516 27.234 1 92.69 242 TRP A O 1
ATOM 1858 N N . ARG A 1 243 ? 27.391 33 27.016 1 94.62 243 ARG A N 1
ATOM 1859 C CA . ARG A 1 243 ? 26.484 34.125 26.766 1 94.62 243 ARG A CA 1
ATOM 1860 C C . ARG A 1 243 ? 25.703 33.906 25.469 1 94.62 243 ARG A C 1
ATOM 1862 O O . ARG A 1 243 ? 24.547 34.344 25.344 1 94.62 243 ARG A O 1
ATOM 1869 N N . TRP A 1 244 ? 26.344 33.25 24.516 1 93.94 244 TRP A N 1
ATOM 1870 C CA . TRP A 1 244 ? 25.719 33.062 23.219 1 93.94 244 TRP A CA 1
ATOM 1871 C C . TRP A 1 244 ? 24.562 32.062 23.297 1 93.94 244 TRP A C 1
ATOM 1873 O O . TRP A 1 244 ? 23.438 32.375 22.891 1 93.94 244 TRP A O 1
ATOM 1883 N N . PRO A 1 245 ? 24.812 30.844 23.844 1 96.5 245 PRO A N 1
ATOM 1884 C CA . PRO A 1 245 ? 23.672 29.938 23.969 1 96.5 245 PRO A CA 1
ATOM 1885 C C . PRO A 1 245 ? 22.594 30.484 24.906 1 96.5 245 PRO A C 1
ATOM 1887 O O . PRO A 1 245 ? 21.406 30.25 24.688 1 96.5 245 PRO A O 1
ATOM 1890 N N . LEU A 1 246 ? 22.953 31.172 25.875 1 97.12 246 LEU A N 1
ATOM 1891 C CA . LEU A 1 246 ? 21.969 31.797 26.75 1 97.12 246 LEU A CA 1
ATOM 1892 C C . LEU A 1 246 ? 21.141 32.812 26 1 97.12 246 LEU A C 1
ATOM 1894 O O . LEU A 1 246 ? 19.922 32.875 26.141 1 97.12 246 LEU A O 1
ATOM 1898 N N . LEU A 1 247 ? 21.812 33.719 25.297 1 96.81 247 LEU A N 1
ATOM 1899 C CA . LEU A 1 247 ? 21.125 34.688 24.453 1 96.81 247 LEU A CA 1
ATOM 1900 C C . LEU A 1 247 ? 20.203 34 23.453 1 96.81 247 LEU A C 1
ATOM 1902 O O . LEU A 1 247 ? 19.078 34.438 23.219 1 96.81 247 LEU A O 1
ATOM 1906 N N . GLY A 1 248 ? 20.781 32.969 22.828 1 97.44 248 GLY A N 1
ATOM 1907 C CA . GLY A 1 248 ? 19.953 32.156 21.938 1 97.44 248 GLY A CA 1
ATOM 1908 C C . GLY A 1 248 ? 18.688 31.672 22.578 1 97.44 248 GLY A C 1
ATOM 1909 O O . GLY A 1 248 ? 17.609 31.75 22 1 97.44 248 GLY A O 1
ATOM 1910 N N . ALA A 1 249 ? 18.766 31.125 23.766 1 98.44 249 ALA A N 1
ATOM 1911 C CA . ALA A 1 249 ? 17.609 30.609 24.5 1 98.44 249 ALA A CA 1
ATOM 1912 C C . ALA A 1 249 ? 16.594 31.703 24.766 1 98.44 249 ALA A C 1
ATOM 1914 O O . ALA A 1 249 ? 15.398 31.516 24.531 1 98.44 249 ALA A O 1
ATOM 1915 N N . VAL A 1 250 ? 17.016 32.844 25.172 1 98.38 250 VAL A N 1
ATOM 1916 C CA . VAL A 1 250 ? 16.156 33.969 25.5 1 98.38 250 VAL A CA 1
ATOM 1917 C C . VAL A 1 250 ? 15.469 34.5 24.234 1 98.38 250 VAL A C 1
ATOM 1919 O O . VAL A 1 250 ? 14.266 34.781 24.25 1 98.38 250 VAL A O 1
ATOM 1922 N N . VAL A 1 251 ? 16.219 34.625 23.219 1 98.44 251 VAL A N 1
ATOM 1923 C CA . VAL A 1 251 ? 15.68 35.125 21.969 1 98.44 251 VAL A CA 1
ATOM 1924 C C . VAL A 1 251 ? 14.648 34.156 21.406 1 98.44 251 VAL A C 1
ATOM 1926 O O . VAL A 1 251 ? 13.617 34.562 20.859 1 98.44 251 VAL A O 1
ATOM 1929 N N . ASN A 1 252 ? 14.945 32.875 21.469 1 98.62 252 ASN A N 1
ATOM 1930 C CA . ASN A 1 252 ? 13.977 31.875 21.016 1 98.62 252 ASN A CA 1
ATOM 1931 C C . ASN A 1 252 ? 12.648 32.031 21.766 1 98.62 252 ASN A C 1
ATOM 1933 O O . ASN A 1 252 ? 11.586 32.062 21.141 1 98.62 252 ASN A O 1
ATOM 1937 N N . VAL A 1 253 ? 12.672 32.062 23.047 1 98.44 253 VAL A N 1
ATOM 1938 C CA . VAL A 1 253 ? 11.461 32.219 23.844 1 98.44 253 VAL A CA 1
ATOM 1939 C C . VAL A 1 253 ? 10.773 33.531 23.547 1 98.44 253 VAL A C 1
ATOM 1941 O O . VAL A 1 253 ? 9.562 33.594 23.328 1 98.44 253 VAL A O 1
ATOM 1944 N N . GLY A 1 254 ? 11.5 34.594 23.484 1 98.38 254 GLY A N 1
ATOM 1945 C CA . GLY A 1 254 ? 10.961 35.938 23.234 1 98.38 254 GLY A CA 1
ATOM 1946 C C . GLY A 1 254 ? 10.281 36.031 21.875 1 98.38 254 GLY A C 1
ATOM 1947 O O . GLY A 1 254 ? 9.172 36.562 21.766 1 98.38 254 GLY A O 1
ATOM 1948 N N . VAL A 1 255 ? 10.914 35.562 20.859 1 98.19 255 VAL A N 1
ATOM 1949 C CA . VAL A 1 255 ? 10.383 35.688 19.516 1 98.19 255 VAL A CA 1
ATOM 1950 C C . VAL A 1 255 ? 9.078 34.875 19.406 1 98.19 255 VAL A C 1
ATOM 1952 O O . VAL A 1 255 ? 8.125 35.312 18.75 1 98.19 255 VAL A O 1
ATOM 1955 N N . VAL A 1 256 ? 9.039 33.719 19.984 1 98 256 VAL A N 1
ATOM 1956 C CA . VAL A 1 256 ? 7.832 32.875 19.953 1 98 256 VAL A CA 1
ATOM 1957 C C . VAL A 1 256 ? 6.684 33.625 20.641 1 98 256 VAL A C 1
ATOM 1959 O O . VAL A 1 256 ? 5.574 33.688 20.109 1 98 256 VAL A O 1
ATOM 1962 N N . LEU A 1 257 ? 6.934 34.25 21.766 1 96.62 257 LEU A N 1
ATOM 1963 C CA . LEU A 1 257 ? 5.898 34.969 22.516 1 96.62 257 LEU A CA 1
ATOM 1964 C C . LEU A 1 257 ? 5.41 36.156 21.719 1 96.62 257 LEU A C 1
ATOM 1966 O O . LEU A 1 257 ? 4.207 36.438 21.656 1 96.62 257 LEU A O 1
ATOM 1970 N N . VAL A 1 258 ? 6.297 36.875 21.125 1 96.88 258 VAL A N 1
ATOM 1971 C CA . VAL A 1 258 ? 5.938 38.062 20.344 1 96.88 258 VAL A CA 1
ATOM 1972 C C . VAL A 1 258 ? 5.098 37.656 19.141 1 96.88 258 VAL A C 1
ATOM 1974 O O . VAL A 1 258 ? 4.078 38.25 18.844 1 96.88 258 VAL A O 1
ATOM 1977 N N . LEU A 1 259 ? 5.52 36.625 18.516 1 96.75 259 LEU A N 1
ATOM 1978 C CA . LEU A 1 259 ? 4.797 36.156 17.328 1 96.75 259 LEU A CA 1
ATOM 1979 C C . LEU A 1 259 ? 3.43 35.594 17.703 1 96.75 259 LEU A C 1
ATOM 1981 O O . LEU A 1 259 ? 2.459 35.781 16.953 1 96.75 259 LEU A O 1
ATOM 1985 N N . PHE A 1 260 ? 3.385 34.906 18.844 1 94.38 260 PHE A N 1
ATOM 1986 C CA . PHE A 1 260 ? 2.086 34.438 19.297 1 94.38 260 PHE A CA 1
ATOM 1987 C C . PHE A 1 260 ? 1.14 35.594 19.547 1 94.38 260 PHE A C 1
ATOM 1989 O O . PHE A 1 260 ? -0.049 35.531 19.219 1 94.38 260 PHE A O 1
ATOM 1996 N N . TYR A 1 261 ? 1.64 36.625 20.031 1 92.25 261 TYR A N 1
ATOM 1997 C CA . TYR A 1 261 ? 0.847 37.844 20.266 1 92.25 261 TYR A CA 1
ATOM 1998 C C . TYR A 1 261 ? 0.432 38.5 18.953 1 92.25 261 TYR A C 1
ATOM 2000 O O . TYR A 1 261 ? -0.744 38.812 18.75 1 92.25 261 TYR A O 1
ATOM 2008 N N . VAL A 1 262 ? 1.319 38.656 18.062 1 93.81 262 VAL A N 1
ATOM 2009 C CA . VAL A 1 262 ? 1.11 39.344 16.797 1 93.81 262 VAL A CA 1
ATOM 2010 C C . VAL A 1 262 ? 0.13 38.531 15.938 1 93.81 262 VAL A C 1
ATOM 2012 O O . VAL A 1 262 ? -0.684 39.125 15.219 1 93.81 262 VAL A O 1
ATOM 2015 N N . LEU A 1 263 ? 0.137 37.25 16.078 1 92.69 263 LEU A N 1
ATOM 2016 C CA . LEU A 1 263 ? -0.677 36.406 15.211 1 92.69 263 LEU A CA 1
ATOM 2017 C C . LEU A 1 263 ? -2.025 36.094 15.852 1 92.69 263 LEU A C 1
ATOM 2019 O O . LEU A 1 263 ? -2.896 35.5 15.227 1 92.69 263 LEU A O 1
ATOM 2023 N N . GLY A 1 264 ? -2.199 36.5 17.078 1 86.69 264 GLY A N 1
ATOM 2024 C CA . GLY A 1 264 ? -3.502 36.438 17.719 1 86.69 264 GLY A CA 1
ATOM 2025 C C . GLY A 1 264 ? -3.746 35.094 18.391 1 86.69 264 GLY A C 1
ATOM 2026 O O . GLY A 1 264 ? -4.887 34.625 18.469 1 86.69 264 GLY A O 1
ATOM 2027 N N . TYR A 1 265 ? -2.631 34.406 18.797 1 85.88 265 TYR A N 1
ATOM 2028 C CA . TYR A 1 265 ? -2.801 33.125 19.516 1 85.88 265 TYR A CA 1
ATOM 2029 C C . TYR A 1 265 ? -3.141 33.375 20.984 1 85.88 265 TYR A C 1
ATOM 2031 O O . TYR A 1 265 ? -3.676 32.5 21.656 1 85.88 265 TYR A O 1
ATOM 2039 N N . LEU A 1 266 ? -2.742 34.594 21.5 1 78.56 266 LEU A N 1
ATOM 2040 C CA . LEU A 1 266 ? -2.863 34.875 22.938 1 78.56 266 LEU A CA 1
ATOM 2041 C C . LEU A 1 266 ? -4.121 35.688 23.219 1 78.56 266 LEU A C 1
ATOM 2043 O O . LEU A 1 266 ? -4.527 36.531 22.406 1 78.56 266 LEU A O 1
ATOM 2047 N N . GLY A 1 267 ? -4.816 35.5 24.406 1 61.19 267 GLY A N 1
ATOM 2048 C CA . GLY A 1 267 ? -5.816 36.438 24.922 1 61.19 267 GLY A CA 1
ATOM 2049 C C . GLY A 1 267 ? -7.238 35.938 24.703 1 61.19 267 GLY A C 1
ATOM 2050 O O . GLY A 1 267 ? -8.18 36.5 25.297 1 61.19 267 GLY A O 1
ATOM 2051 N N . THR A 1 268 ? -7.477 35.312 23.625 1 52.75 268 THR A N 1
ATOM 2052 C CA . THR A 1 268 ? -8.891 35.281 23.281 1 52.75 268 THR A CA 1
ATOM 2053 C C . THR A 1 268 ? -9.617 34.219 24.094 1 52.75 268 THR A C 1
ATOM 2055 O O . THR A 1 268 ? -10.844 34.219 24.188 1 52.75 268 THR A O 1
ATOM 2058 N N . VAL A 1 269 ? -9.031 33.062 24.312 1 54.22 269 VAL A N 1
ATOM 2059 C CA . VAL A 1 269 ? -9.945 32 24.688 1 54.22 269 VAL A CA 1
ATOM 2060 C C . VAL A 1 269 ? -9.656 31.547 26.125 1 54.22 269 VAL A C 1
ATOM 2062 O O . VAL A 1 269 ? -8.5 31.359 26.5 1 54.22 269 VAL A O 1
ATOM 2065 N N . ARG A 1 270 ? -10.664 31.953 27.047 1 53.66 270 ARG A N 1
ATOM 2066 C CA . ARG A 1 270 ? -10.656 31.453 28.406 1 53.66 270 ARG A CA 1
ATOM 2067 C C . ARG A 1 270 ? -10.531 29.938 28.438 1 53.66 270 ARG A C 1
ATOM 2069 O O . ARG A 1 270 ? -10.875 29.266 27.469 1 53.66 270 ARG A O 1
ATOM 2076 N N . THR A 1 271 ? -9.922 29.391 29.609 1 51.22 271 THR A N 1
ATOM 2077 C CA . THR A 1 271 ? -9.461 28.047 29.953 1 51.22 271 THR A CA 1
ATOM 2078 C C . THR A 1 271 ? -10.57 27.031 29.734 1 51.22 271 THR A C 1
ATOM 2080 O O . THR A 1 271 ? -11.75 27.328 29.906 1 51.22 271 THR A O 1
ATOM 2083 N N . LEU A 1 272 ? -10.328 26.047 28.891 1 52.78 272 LEU A N 1
ATOM 2084 C CA . LEU A 1 272 ? -11.133 24.844 28.75 1 52.78 272 LEU A CA 1
ATOM 2085 C C . LEU A 1 272 ? -11.281 24.125 30.094 1 52.78 272 LEU A C 1
ATOM 2087 O O . LEU A 1 272 ? -10.453 24.297 30.984 1 52.78 272 LEU A O 1
ATOM 2091 N N . GLY A 1 273 ? -12.461 23.703 30.406 1 51.22 273 GLY A N 1
ATOM 2092 C CA . GLY A 1 273 ? -12.633 22.859 31.578 1 51.22 273 GLY A CA 1
ATOM 2093 C C . GLY A 1 273 ? -11.672 21.688 31.609 1 51.22 273 GLY A C 1
ATOM 2094 O O . GLY A 1 273 ? -11.203 21.219 30.562 1 51.22 273 GLY A O 1
ATOM 2095 N N . ALA A 1 274 ? -11.047 21.312 32.781 1 51.47 274 ALA A N 1
ATOM 2096 C CA . ALA A 1 274 ? -10.109 20.281 33.219 1 51.47 274 ALA A CA 1
ATOM 2097 C C . ALA A 1 274 ? -10.477 18.938 32.594 1 51.47 274 ALA A C 1
ATOM 2099 O O . ALA A 1 274 ? -9.602 18.094 32.375 1 51.47 274 ALA A O 1
ATOM 2100 N N . ASP A 1 275 ? -11.664 18.656 32.25 1 56.66 275 ASP A N 1
ATOM 2101 C CA . ASP A 1 275 ? -12.156 17.312 31.969 1 56.66 275 ASP A CA 1
ATOM 2102 C C . ASP A 1 275 ? -11.641 16.828 30.609 1 56.66 275 ASP A C 1
ATOM 2104 O O . ASP A 1 275 ? -11.672 15.625 30.328 1 56.66 275 ASP A O 1
ATOM 2108 N N . ALA A 1 276 ? -10.984 17.688 29.891 1 65.88 276 ALA A N 1
ATOM 2109 C CA . ALA A 1 276 ? -10.648 17.266 28.531 1 65.88 276 ALA A CA 1
ATOM 2110 C C . ALA A 1 276 ? -9.203 16.781 28.453 1 65.88 276 ALA A C 1
ATOM 2112 O O . ALA A 1 276 ? -8.828 16.047 27.531 1 65.88 276 ALA A O 1
ATOM 2113 N N . PHE A 1 277 ? -8.523 17.078 29.609 1 80.44 277 PHE A N 1
ATOM 2114 C CA . PHE A 1 277 ? -7.129 16.656 29.625 1 80.44 277 PHE A CA 1
ATOM 2115 C C . PHE A 1 277 ? -7.008 15.227 30.125 1 80.44 277 PHE A C 1
ATOM 2117 O O . PHE A 1 277 ? -7.488 14.906 31.219 1 80.44 277 PHE A O 1
ATOM 2124 N N . GLY A 1 278 ? -6.52 14.297 29.297 1 83.06 278 GLY A N 1
ATOM 2125 C CA . GLY A 1 278 ? -6.371 12.898 29.672 1 83.06 278 GLY A CA 1
ATOM 2126 C C . GLY A 1 278 ? -6.828 11.938 28.594 1 83.06 278 GLY A C 1
ATOM 2127 O O . GLY A 1 278 ? -6.238 10.875 28.406 1 83.06 278 GLY A O 1
ATOM 2128 N N . GLY A 1 279 ? -7.816 12.375 27.891 1 85.5 279 GLY A N 1
ATOM 2129 C CA . GLY A 1 279 ? -8.391 11.484 26.891 1 85.5 279 GLY A CA 1
ATOM 2130 C C . GLY A 1 279 ? -7.574 11.414 25.609 1 85.5 279 GLY A C 1
ATOM 2131 O O . GLY A 1 279 ? -7.297 10.328 25.109 1 85.5 279 GLY A O 1
ATOM 2132 N N . PHE A 1 280 ? -7.125 12.531 25.094 1 92.19 280 PHE A N 1
ATOM 2133 C CA . PHE A 1 280 ? -6.371 12.609 23.844 1 92.19 280 PHE A CA 1
ATOM 2134 C C . PHE A 1 280 ? -4.887 12.391 24.094 1 92.19 280 PHE A C 1
ATOM 2136 O O . PHE A 1 280 ? -4.059 13.227 23.719 1 92.19 280 PHE A O 1
ATOM 2143 N N . SER A 1 281 ? -4.59 11.273 24.703 1 96.06 281 SER A N 1
ATOM 2144 C CA . SER A 1 281 ? -3.24 10.961 25.172 1 96.06 281 SER A CA 1
ATOM 2145 C C . SER A 1 281 ? -2.607 9.859 24.328 1 96.06 281 SER A C 1
ATOM 2147 O O . SER A 1 281 ? -3.205 9.391 23.359 1 96.06 281 SER A O 1
ATOM 2149 N N . ALA A 1 282 ? -1.359 9.547 24.656 1 97.56 282 ALA A N 1
ATOM 2150 C CA . ALA A 1 282 ? -0.659 8.414 24.047 1 97.56 282 ALA A CA 1
ATOM 2151 C C . ALA A 1 282 ? -0.674 7.203 24.984 1 97.56 282 ALA A C 1
ATOM 2153 O O . ALA A 1 282 ? -0.538 7.344 26.203 1 97.56 282 ALA A O 1
ATOM 2154 N N . ASP A 1 283 ? -0.897 6.059 24.422 1 98.06 283 ASP A N 1
ATOM 2155 C CA . ASP A 1 283 ? -0.773 4.809 25.156 1 98.06 283 ASP A CA 1
ATOM 2156 C C . ASP A 1 283 ? 0.692 4.414 25.328 1 98.06 283 ASP A C 1
ATOM 2158 O O . ASP A 1 283 ? 1.546 4.82 24.547 1 98.06 283 ASP A O 1
ATOM 2162 N N . LEU A 1 284 ? 1.005 3.652 26.328 1 98.19 284 LEU A N 1
ATOM 2163 C CA . LEU A 1 284 ? 2.379 3.232 26.594 1 98.19 284 LEU A CA 1
ATOM 2164 C C . LEU A 1 284 ? 2.924 2.416 25.422 1 98.19 284 LEU A C 1
ATOM 2166 O O . LEU A 1 284 ? 4.137 2.361 25.219 1 98.19 284 LEU A O 1
ATOM 2170 N N . LEU A 1 285 ? 2.035 1.827 24.625 1 98 285 LEU A N 1
ATOM 2171 C CA . LEU A 1 285 ? 2.461 1.003 23.5 1 98 285 LEU A CA 1
ATOM 2172 C C . LEU A 1 285 ? 2.312 1.761 22.188 1 98 285 LEU A C 1
ATOM 2174 O O . LEU A 1 285 ? 2.25 1.15 21.125 1 98 285 LEU A O 1
ATOM 2178 N N . ALA A 1 286 ? 2.246 3.07 22.281 1 97.94 286 ALA A N 1
ATOM 2179 C CA . ALA A 1 286 ? 2.004 3.904 21.109 1 97.94 286 ALA A CA 1
ATOM 2180 C C . ALA A 1 286 ? 3.039 3.635 20.016 1 97.94 286 ALA A C 1
ATOM 2182 O O . ALA A 1 286 ? 2.717 3.658 18.828 1 97.94 286 ALA A O 1
ATOM 2183 N N . PHE A 1 287 ? 4.273 3.279 20.375 1 98.44 287 PHE A N 1
ATOM 2184 C CA . PHE A 1 287 ? 5.371 3.172 19.422 1 98.44 287 PHE A CA 1
ATOM 2185 C C . PHE A 1 287 ? 5.324 1.834 18.688 1 98.44 287 PHE A C 1
ATOM 2187 O O . PHE A 1 287 ? 6.008 1.647 17.688 1 98.44 287 PHE A O 1
ATOM 2194 N N . VAL A 1 288 ? 4.484 0.853 19.141 1 98 288 VAL A N 1
ATOM 2195 C CA . VAL A 1 288 ? 4.434 -0.457 18.5 1 98 288 VAL A CA 1
ATOM 2196 C C . VAL A 1 288 ? 3.004 -0.756 18.047 1 98 288 VAL A C 1
ATOM 2198 O O . VAL A 1 288 ? 2.748 -1.78 17.406 1 98 288 VAL A O 1
ATOM 2201 N N . ASN A 1 289 ? 2.023 0.074 18.438 1 98 289 ASN A N 1
ATOM 2202 C CA . ASN A 1 289 ? 0.629 -0.104 18.047 1 98 289 ASN A CA 1
ATOM 2203 C C . ASN A 1 289 ? 0.34 0.545 16.703 1 98 289 ASN A C 1
ATOM 2205 O O . ASN A 1 289 ? 0.365 1.771 16.578 1 98 289 ASN A O 1
ATOM 2209 N N . PRO A 1 290 ? 0.003 -0.216 15.727 1 97.06 290 PRO A N 1
ATOM 2210 C CA . PRO A 1 290 ? -0.193 0.36 14.398 1 97.06 290 PRO A CA 1
ATOM 2211 C C . PRO A 1 290 ? -1.602 0.913 14.195 1 97.06 290 PRO A C 1
ATOM 2213 O O . PRO A 1 290 ? -1.944 1.353 13.094 1 97.06 290 PRO A O 1
ATOM 2216 N N . MET A 1 291 ? -2.426 0.99 15.211 1 95.94 291 MET A N 1
ATOM 2217 C CA . MET A 1 291 ? -3.809 1.439 15.078 1 95.94 291 MET A CA 1
ATOM 2218 C C . MET A 1 291 ? -3.887 2.963 15.062 1 95.94 291 MET A C 1
ATOM 2220 O O . MET A 1 291 ? -3.727 3.605 16.094 1 95.94 291 MET A O 1
ATOM 2224 N N . GLY A 1 292 ? -4.211 3.514 13.922 1 92.75 292 GLY A N 1
ATOM 2225 C CA . GLY A 1 292 ? -4.41 4.949 13.789 1 92.75 292 GLY A CA 1
ATOM 2226 C C . GLY A 1 292 ? -5.828 5.383 14.117 1 92.75 292 GLY A C 1
ATOM 2227 O O . GLY A 1 292 ? -6.438 4.871 15.055 1 92.75 292 GLY A O 1
ATOM 2228 N N . TYR A 1 293 ? -6.301 6.371 13.484 1 89.56 293 TYR A N 1
ATOM 2229 C CA . TYR A 1 293 ? -7.645 6.895 13.711 1 89.56 293 TYR A CA 1
ATOM 2230 C C . TYR A 1 293 ? -8.703 5.902 13.25 1 89.56 293 TYR A C 1
ATOM 2232 O O . TYR A 1 293 ? -9.547 5.461 14.031 1 89.56 293 TYR A O 1
ATOM 2240 N N . ARG A 1 294 ? -8.633 5.449 11.984 1 83.62 294 ARG A N 1
ATOM 2241 C CA . ARG A 1 294 ? -9.633 4.527 11.445 1 83.62 294 ARG A CA 1
ATOM 2242 C C . ARG A 1 294 ? -8.969 3.273 10.891 1 83.62 294 ARG A C 1
ATOM 2244 O O . ARG A 1 294 ? -9.586 2.207 10.836 1 83.62 294 ARG A O 1
ATOM 2251 N N . ASP A 1 295 ? -7.746 3.367 10.594 1 86.75 295 ASP A N 1
ATOM 2252 C CA . ASP A 1 295 ? -7.094 2.291 9.859 1 86.75 295 ASP A CA 1
ATOM 2253 C C . ASP A 1 295 ? -5.812 1.845 10.555 1 86.75 295 ASP A C 1
ATOM 2255 O O . ASP A 1 295 ? -5.215 2.609 11.312 1 86.75 295 ASP A O 1
ATOM 2259 N N . SER A 1 296 ? -5.457 0.6 10.336 1 92.62 296 SER A N 1
ATOM 2260 C CA . SER A 1 296 ? -4.152 0.101 10.758 1 92.62 296 SER A CA 1
ATOM 2261 C C . SER A 1 296 ? -3.062 0.497 9.766 1 92.62 296 SER A C 1
ATOM 2263 O O . SER A 1 296 ? -3.279 0.463 8.555 1 92.62 296 SER A O 1
ATOM 2265 N N . TRP A 1 297 ? -1.912 0.835 10.273 1 95.5 297 TRP A N 1
ATOM 2266 C CA . TRP A 1 297 ? -0.844 1.36 9.43 1 95.5 297 TRP A CA 1
ATOM 2267 C C . TRP A 1 297 ? 0.26 0.325 9.242 1 95.5 297 TRP A C 1
ATOM 2269 O O . TRP A 1 297 ? 1.341 0.645 8.742 1 95.5 297 TRP A O 1
ATOM 2279 N N . SER A 1 298 ? 0.008 -0.942 9.625 1 96.12 298 SER A N 1
ATOM 2280 C CA . SER A 1 298 ? 0.976 -2.018 9.438 1 96.12 298 SER A CA 1
ATOM 2281 C C . SER A 1 298 ? 0.356 -3.193 8.688 1 96.12 298 SER A C 1
ATOM 2283 O O . SER A 1 298 ? -0.796 -3.555 8.938 1 96.12 298 SER A O 1
ATOM 2285 N N . ARG A 1 299 ? 1.05 -3.777 7.797 1 94.12 299 ARG A N 1
ATOM 2286 C CA . ARG A 1 299 ? 0.645 -5 7.109 1 94.12 299 ARG A CA 1
ATOM 2287 C C . ARG A 1 299 ? 1.098 -6.238 7.875 1 94.12 299 ARG A C 1
ATOM 2289 O O . ARG A 1 299 ? 0.636 -7.348 7.602 1 94.12 299 ARG A O 1
ATOM 2296 N N . PHE A 1 300 ? 2.033 -6.074 8.828 1 93.69 300 PHE A N 1
ATOM 2297 C CA . PHE A 1 300 ? 2.631 -7.211 9.508 1 93.69 300 PHE A CA 1
ATOM 2298 C C . PHE A 1 300 ? 2.055 -7.363 10.914 1 93.69 300 PHE A C 1
ATOM 2300 O O . PHE A 1 300 ? 1.763 -8.477 11.352 1 93.69 300 PHE A O 1
ATOM 2307 N N . LEU A 1 301 ? 1.866 -6.191 11.57 1 93 301 LEU A N 1
ATOM 2308 C CA . LEU A 1 301 ? 1.449 -6.223 12.969 1 93 301 LEU A CA 1
ATOM 2309 C C . LEU A 1 301 ? -0.046 -5.949 13.094 1 93 301 LEU A C 1
ATOM 2311 O O . LEU A 1 301 ? -0.588 -5.098 12.391 1 93 301 LEU A O 1
ATOM 2315 N N . GLY A 1 302 ? -0.773 -6.668 14.016 1 90.75 302 GLY A N 1
ATOM 2316 C CA . GLY A 1 302 ? -2.166 -6.402 14.328 1 90.75 302 GLY A CA 1
ATOM 2317 C C . GLY A 1 302 ? -2.348 -5.25 15.305 1 90.75 302 GLY A C 1
ATOM 2318 O O . GLY A 1 302 ? -1.465 -4.977 16.125 1 90.75 302 GLY A O 1
ATOM 2319 N N . PRO A 1 303 ? -3.475 -4.555 15.188 1 93.38 303 PRO A N 1
ATOM 2320 C CA . PRO A 1 303 ? -3.732 -3.455 16.125 1 93.38 303 PRO A CA 1
ATOM 2321 C C . PRO A 1 303 ? -3.861 -3.928 17.562 1 93.38 303 PRO A C 1
ATOM 2323 O O . PRO A 1 303 ? -4.363 -5.027 17.812 1 93.38 303 PRO A O 1
ATOM 2326 N N . LEU A 1 304 ? -3.393 -3.133 18.453 1 95.94 304 LEU A N 1
ATOM 2327 C CA . 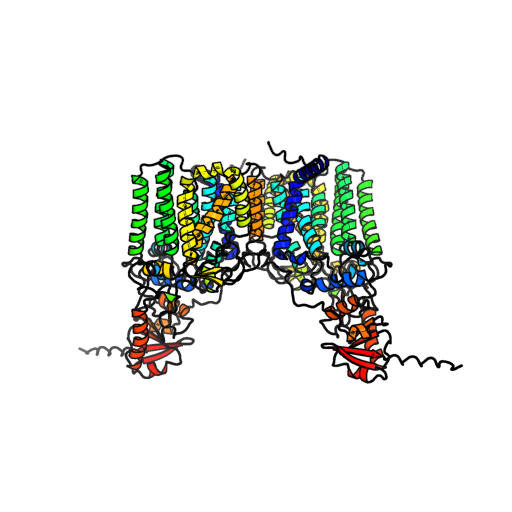LEU A 1 304 ? -3.555 -3.338 19.891 1 95.94 304 LEU A CA 1
ATOM 2328 C C . LEU A 1 304 ? -4.637 -2.424 20.453 1 95.94 304 LEU A C 1
ATOM 2330 O O . LEU A 1 304 ? -4.871 -1.333 19.922 1 95.94 304 LEU A O 1
ATOM 2334 N N . PRO A 1 305 ? -5.309 -2.877 21.484 1 95.19 305 PRO A N 1
ATOM 2335 C CA . PRO A 1 305 ? -6.352 -2.033 22.078 1 95.19 305 PRO A CA 1
ATOM 2336 C C . PRO A 1 305 ? -5.812 -0.705 22.594 1 95.19 305 PRO A C 1
ATOM 2338 O O . PRO A 1 305 ? -4.695 -0.65 23.125 1 95.19 305 PRO A O 1
ATOM 2341 N N . ARG A 1 306 ? -6.598 0.293 22.406 1 93.94 306 ARG A N 1
ATOM 2342 C CA . ARG A 1 306 ? -6.367 1.624 22.953 1 93.94 306 ARG A CA 1
ATOM 2343 C C . ARG A 1 306 ? -7.688 2.361 23.172 1 93.94 306 ARG A C 1
ATOM 2345 O O . ARG A 1 306 ? -8.734 1.922 22.688 1 93.94 306 ARG A O 1
ATOM 2352 N N . GLN A 1 307 ? -7.645 3.41 23.859 1 93.06 307 GLN A N 1
ATOM 2353 C CA . GLN A 1 307 ? -8.844 4.23 24 1 93.06 307 GLN A CA 1
ATOM 2354 C C . GLN A 1 307 ? -9.117 5.031 22.719 1 93.06 307 GLN A C 1
ATOM 2356 O O . GLN A 1 307 ? -8.188 5.34 21.969 1 93.06 307 GLN A O 1
ATOM 2361 N N . GLY A 1 308 ? -10.305 5.32 22.453 1 88.31 308 GLY A N 1
ATOM 2362 C CA . GLY A 1 308 ? -10.742 5.93 21.219 1 88.31 308 GLY A CA 1
ATOM 2363 C C . GLY A 1 308 ? -9.992 7.203 20.875 1 88.31 308 GLY A C 1
ATOM 2364 O O . GLY A 1 308 ? -9.445 7.332 19.781 1 88.31 308 GLY A O 1
ATOM 2365 N N . ALA A 1 309 ? -9.852 8.102 21.781 1 90.56 309 ALA A N 1
ATOM 2366 C CA . ALA A 1 309 ? -9.289 9.422 21.516 1 90.56 309 ALA A CA 1
ATOM 2367 C C . ALA A 1 309 ? -7.77 9.367 21.469 1 90.56 309 ALA A C 1
ATOM 2369 O O . ALA A 1 309 ? -7.117 10.352 21.094 1 90.56 309 ALA A O 1
ATOM 2370 N N . GLN A 1 310 ? -7.207 8.18 21.688 1 94.62 310 GLN A N 1
ATOM 2371 C CA . GLN A 1 310 ? -5.758 8.055 21.766 1 94.62 310 GLN A CA 1
ATOM 2372 C C . GLN A 1 310 ? -5.141 7.93 20.375 1 94.62 310 GLN A C 1
ATOM 2374 O O . GLN A 1 310 ? -3.93 7.758 20.234 1 94.62 310 GLN A O 1
ATOM 2379 N N . TYR A 1 311 ? -5.949 8.086 19.375 1 93.75 311 TYR A N 1
ATOM 2380 C CA . TYR A 1 311 ? -5.391 8.219 18.031 1 93.75 311 TYR A CA 1
ATOM 2381 C C . TYR A 1 311 ? -4.543 9.477 17.922 1 93.75 311 TYR A C 1
ATOM 2383 O O . TYR A 1 311 ? -3.646 9.555 17.078 1 93.75 311 TYR A O 1
ATOM 2391 N N . GLU A 1 312 ? -4.75 10.453 18.812 1 94.19 312 GLU A N 1
ATOM 2392 C CA . GLU A 1 312 ? -3.973 11.688 18.828 1 94.19 312 GLU A CA 1
ATOM 2393 C C . GLU A 1 312 ? -2.525 11.43 19.234 1 94.19 312 GLU A C 1
ATOM 2395 O O . GLU A 1 312 ? -1.63 12.203 18.906 1 94.19 312 GLU A O 1
ATOM 2400 N N . GLY A 1 313 ? -2.377 10.375 19.984 1 96.69 313 GLY A N 1
ATOM 2401 C CA . GLY A 1 313 ? -1.04 10 20.422 1 96.69 313 GLY A CA 1
ATOM 2402 C C . GLY A 1 313 ? -0.431 8.898 19.578 1 96.69 313 GLY A C 1
ATOM 2403 O O . GLY A 1 313 ? 0.48 8.195 20.016 1 96.69 313 GLY A O 1
ATOM 2404 N N . PHE A 1 314 ? -0.97 8.75 18.359 1 97.06 314 PHE A N 1
ATOM 2405 C CA . PHE A 1 314 ? -0.441 7.734 17.453 1 97.06 314 PHE A CA 1
ATOM 2406 C C . PHE A 1 314 ? 1.048 7.949 17.203 1 97.06 314 PHE A C 1
ATOM 2408 O O . PHE A 1 314 ? 1.474 9.055 16.859 1 97.06 314 PHE A O 1
ATOM 2415 N N . GLY A 1 315 ? 1.854 6.91 17.406 1 98.25 315 GLY A N 1
ATOM 2416 C CA . GLY A 1 315 ? 3.297 7.027 17.266 1 98.25 315 GLY A CA 1
ATOM 2417 C C . GLY A 1 315 ? 3.959 5.75 16.781 1 98.25 315 GLY A C 1
ATOM 2418 O O . GLY A 1 315 ? 5.094 5.453 17.156 1 98.25 315 GLY A O 1
ATOM 2419 N N . TYR A 1 316 ? 3.26 4.926 15.992 1 98.31 316 TYR A N 1
ATOM 2420 C CA . TYR A 1 316 ? 3.822 3.68 15.484 1 98.31 316 TYR A CA 1
ATOM 2421 C C . TYR A 1 316 ? 5.094 3.943 14.688 1 98.31 316 TYR A C 1
ATOM 2423 O O . TYR A 1 316 ? 5.09 4.75 13.75 1 98.31 316 TYR A O 1
ATOM 2431 N N . LEU A 1 317 ? 6.148 3.297 15.023 1 98.69 317 LEU A N 1
ATOM 2432 C CA . LEU A 1 317 ? 7.453 3.555 14.422 1 98.69 317 LEU A CA 1
ATOM 2433 C C . LEU A 1 317 ? 7.566 2.881 13.055 1 98.69 317 LEU A C 1
ATOM 2435 O O . LEU A 1 317 ? 8.312 3.348 12.188 1 98.69 317 LEU A O 1
ATOM 2439 N N . GLY A 1 318 ? 6.789 1.808 12.828 1 98.38 318 GLY A N 1
ATOM 2440 C CA . GLY A 1 318 ? 7 0.957 11.664 1 98.38 318 GLY A CA 1
ATOM 2441 C C . GLY A 1 318 ? 8.016 -0.142 11.906 1 98.38 318 GLY A C 1
ATOM 2442 O O . GLY A 1 318 ? 8.922 0.014 12.727 1 98.38 318 GLY A O 1
ATOM 2443 N N . LEU A 1 319 ? 7.93 -1.189 11.227 1 97.88 319 LEU A N 1
ATOM 2444 C CA . LEU A 1 319 ? 8.781 -2.352 11.453 1 97.88 319 LEU A CA 1
ATOM 2445 C C . LEU A 1 319 ? 10.227 -2.043 11.078 1 97.88 319 LEU A C 1
ATOM 2447 O O . LEU A 1 319 ? 11.156 -2.576 11.695 1 97.88 319 LEU A O 1
ATOM 2451 N N . GLY A 1 320 ? 10.438 -1.25 10.039 1 98.38 320 GLY A N 1
ATOM 2452 C CA . GLY A 1 320 ? 11.789 -0.875 9.648 1 98.38 320 GLY A CA 1
ATOM 2453 C C . GLY A 1 320 ? 12.531 -0.102 10.719 1 98.38 320 GLY A C 1
ATOM 2454 O O . GLY A 1 320 ? 13.68 -0.41 11.031 1 98.38 320 GLY A O 1
ATOM 2455 N N . VAL A 1 321 ? 11.859 0.901 11.289 1 98.75 321 VAL A N 1
ATOM 2456 C CA . VAL A 1 321 ? 12.484 1.696 12.344 1 98.75 321 VAL A CA 1
ATOM 2457 C C . VAL A 1 321 ? 12.656 0.848 13.602 1 98.75 321 VAL A C 1
ATOM 2459 O O . VAL A 1 321 ? 13.648 0.98 14.32 1 98.75 321 VAL A O 1
ATOM 2462 N N . LEU A 1 322 ? 11.688 -0.013 13.891 1 98.69 322 LEU A N 1
ATOM 2463 C CA . LEU A 1 322 ? 11.836 -0.923 15.023 1 98.69 322 LEU A CA 1
ATOM 2464 C C . LEU A 1 322 ? 13.055 -1.822 14.844 1 98.69 322 LEU A C 1
ATOM 2466 O O . LEU A 1 322 ? 13.797 -2.074 15.797 1 98.69 322 LEU A O 1
ATOM 2470 N N . PHE A 1 323 ? 13.25 -2.348 13.648 1 98.31 323 PHE A N 1
ATOM 2471 C CA . PHE A 1 323 ? 14.438 -3.135 13.344 1 98.31 323 PHE A CA 1
ATOM 2472 C C . PHE A 1 323 ? 15.695 -2.303 13.539 1 98.31 323 PHE A C 1
ATOM 2474 O O . PHE A 1 323 ? 16.672 -2.768 14.148 1 98.31 323 PHE A O 1
ATOM 2481 N N . ALA A 1 324 ? 15.672 -1.086 12.984 1 98.12 324 ALA A N 1
ATOM 2482 C CA . ALA A 1 324 ? 16.828 -0.2 13.133 1 98.12 324 ALA A CA 1
ATOM 2483 C C . ALA A 1 324 ? 17.125 0.058 14.602 1 98.12 324 ALA A C 1
ATOM 2485 O O . ALA A 1 324 ? 18.297 0.062 15.008 1 98.12 324 ALA A O 1
ATOM 2486 N N . LEU A 1 325 ? 16.094 0.344 15.352 1 98.12 325 LEU A N 1
ATOM 2487 C CA . LEU A 1 325 ? 16.25 0.6 16.781 1 98.12 325 LEU A CA 1
ATOM 2488 C C . LEU A 1 325 ? 16.844 -0.614 17.484 1 98.12 325 LEU A C 1
ATOM 2490 O O . LEU A 1 325 ? 17.75 -0.477 18.312 1 98.12 325 LEU A O 1
ATOM 2494 N N . TRP A 1 326 ? 16.312 -1.781 17.203 1 97.62 326 TRP A N 1
ATOM 2495 C CA . TRP A 1 326 ? 16.812 -3.023 17.766 1 97.62 326 TRP A CA 1
ATOM 2496 C C . TRP A 1 326 ? 18.281 -3.219 17.422 1 97.62 326 TRP A C 1
ATOM 2498 O O . TRP A 1 326 ? 19.109 -3.486 18.312 1 97.62 326 TRP A O 1
ATOM 2508 N N . ALA A 1 327 ? 18.656 -3.08 16.172 1 96.5 327 ALA A N 1
ATOM 2509 C CA . ALA A 1 327 ? 20.031 -3.232 15.727 1 96.5 327 ALA A CA 1
ATOM 2510 C C . ALA A 1 327 ? 20.938 -2.188 16.375 1 96.5 327 ALA A C 1
ATOM 2512 O O . ALA A 1 327 ? 22.047 -2.502 16.797 1 96.5 327 ALA A O 1
ATOM 2513 N N . ALA A 1 328 ? 20.453 -0.971 16.406 1 95.81 328 ALA A N 1
ATOM 2514 C CA . ALA A 1 328 ? 21.219 0.117 17 1 95.81 328 ALA A CA 1
ATOM 2515 C C . ALA A 1 328 ? 21.5 -0.151 18.484 1 95.81 328 ALA A C 1
ATOM 2517 O O . ALA A 1 328 ? 22.594 0.121 18.969 1 95.81 328 ALA A O 1
ATOM 2518 N N . LEU A 1 329 ? 20.5 -0.633 19.188 1 94.94 329 LEU A N 1
ATOM 2519 C CA . LEU A 1 329 ? 20.656 -0.914 20.609 1 94.94 329 LEU A CA 1
ATOM 2520 C C . LEU A 1 329 ? 21.719 -1.979 20.844 1 94.94 329 LEU A C 1
ATOM 2522 O O . LEU A 1 329 ? 22.516 -1.869 21.781 1 94.94 329 LEU A O 1
ATOM 2526 N N . ILE A 1 330 ? 21.766 -2.994 20.016 1 94.06 330 ILE A N 1
ATOM 2527 C CA . ILE A 1 330 ? 22.797 -4.035 20.109 1 94.06 330 ILE A CA 1
ATOM 2528 C C . ILE A 1 330 ? 24.172 -3.422 19.906 1 94.06 330 ILE A C 1
ATOM 2530 O O . ILE A 1 330 ? 25.109 -3.707 20.672 1 94.06 330 ILE A O 1
ATOM 2534 N N . LEU A 1 331 ? 24.234 -2.592 18.953 1 91.31 331 LEU A N 1
ATOM 2535 C CA . LEU A 1 331 ? 25.516 -1.974 18.625 1 91.31 331 LEU A CA 1
ATOM 2536 C C . LEU A 1 331 ? 25.938 -0.994 19.719 1 91.31 331 LEU A C 1
ATOM 2538 O O . LEU A 1 331 ? 27.125 -0.876 20.016 1 91.31 331 LEU A O 1
ATOM 2542 N N . LEU A 1 332 ? 25.016 -0.292 20.281 1 90.38 332 LEU A N 1
ATOM 2543 C CA . LEU A 1 332 ? 25.281 0.664 21.344 1 90.38 332 LEU A CA 1
ATOM 2544 C C . LEU A 1 332 ? 25.828 -0.044 22.578 1 90.38 332 LEU A C 1
ATOM 2546 O O . LEU A 1 332 ? 26.719 0.466 23.25 1 90.38 332 LEU A O 1
ATOM 2550 N N . VAL A 1 333 ? 25.266 -1.15 22.891 1 89.69 333 VAL A N 1
ATOM 2551 C CA . VAL A 1 333 ? 25.703 -1.916 24.047 1 89.69 333 VAL A CA 1
ATOM 2552 C C . VAL A 1 333 ? 27.141 -2.406 23.828 1 89.69 333 VAL A C 1
ATOM 2554 O O . VAL A 1 333 ? 27.969 -2.379 24.734 1 89.69 333 VAL A O 1
ATOM 2557 N N . ARG A 1 334 ? 27.391 -2.783 22.656 1 88.25 334 ARG A N 1
ATOM 2558 C CA . ARG A 1 334 ? 28.734 -3.262 22.312 1 88.25 334 ARG A CA 1
ATOM 2559 C C . ARG A 1 334 ? 29.75 -2.135 22.406 1 88.25 334 ARG A C 1
ATOM 2561 O O . ARG A 1 334 ? 30.875 -2.348 22.844 1 88.25 334 ARG A O 1
ATOM 2568 N N . ASP A 1 335 ? 29.281 -0.924 22.031 1 88.56 335 ASP A N 1
ATOM 2569 C CA . ASP A 1 335 ? 30.188 0.222 22 1 88.56 335 ASP A CA 1
ATOM 2570 C C . ASP A 1 335 ? 29.812 1.24 23.078 1 88.56 335 ASP A C 1
ATOM 2572 O O . ASP A 1 335 ? 29.922 2.449 22.859 1 88.56 335 ASP A O 1
ATOM 2576 N N . ALA A 1 336 ? 29.344 0.875 24.141 1 85.5 336 ALA A N 1
ATOM 2577 C CA . ALA A 1 336 ? 28.75 1.697 25.203 1 85.5 336 ALA A CA 1
ATOM 2578 C C . ALA A 1 336 ? 29.734 2.783 25.656 1 85.5 336 ALA A C 1
ATOM 2580 O O . ALA A 1 336 ? 29.344 3.941 25.812 1 85.5 336 ALA A O 1
ATOM 2581 N N . PRO A 1 337 ? 30.969 2.471 25.844 1 85.75 337 PRO A N 1
ATOM 2582 C CA . PRO A 1 337 ? 31.891 3.523 26.281 1 85.75 337 PRO A CA 1
ATOM 2583 C C . PRO A 1 337 ? 32.031 4.66 25.281 1 85.75 337 PRO A C 1
ATOM 2585 O O . PRO A 1 337 ? 32.125 5.824 25.656 1 85.75 337 PRO A O 1
ATOM 2588 N N . LEU A 1 338 ? 31.953 4.367 24.078 1 83.19 338 LEU A N 1
ATOM 2589 C CA . LEU A 1 338 ? 32.062 5.371 23.031 1 83.19 338 LEU A CA 1
ATOM 2590 C C . LEU A 1 338 ? 30.859 6.293 23.016 1 83.19 338 LEU A C 1
ATOM 2592 O O . LEU A 1 338 ? 31 7.504 22.828 1 83.19 338 LEU A O 1
ATOM 2596 N N . VAL A 1 339 ? 29.781 5.766 23.281 1 84.44 339 VAL A N 1
ATOM 2597 C CA . VAL A 1 339 ? 28.531 6.527 23.25 1 84.44 339 VAL A CA 1
ATOM 2598 C C . VAL A 1 339 ? 28.438 7.375 24.531 1 84.44 339 VAL A C 1
ATOM 2600 O O . VAL A 1 339 ? 27.969 8.523 24.484 1 84.44 339 VAL A O 1
ATOM 2603 N N . ALA A 1 340 ? 28.812 6.824 25.625 1 86.75 340 ALA A N 1
ATOM 2604 C CA . ALA A 1 340 ? 28.766 7.531 26.891 1 86.75 340 ALA A CA 1
ATOM 2605 C C . ALA A 1 340 ? 29.609 8.805 26.844 1 86.75 340 ALA A C 1
ATOM 2607 O O . ALA A 1 340 ? 29.281 9.797 27.516 1 86.75 340 ALA A O 1
ATOM 2608 N N . ARG A 1 341 ? 30.578 8.781 26.062 1 87.44 341 ARG A N 1
ATOM 2609 C CA . ARG A 1 341 ? 31.438 9.945 25.938 1 87.44 341 ARG A CA 1
ATOM 2610 C C . ARG A 1 341 ? 30.719 11.102 25.266 1 87.44 341 ARG A C 1
ATOM 2612 O O . ARG A 1 341 ? 31.125 12.258 25.391 1 87.44 341 ARG A O 1
ATOM 2619 N N . GLN A 1 342 ? 29.656 10.805 24.625 1 89.44 342 GLN A N 1
ATOM 2620 C CA . GLN A 1 342 ? 28.891 11.828 23.906 1 89.44 342 GLN A CA 1
ATOM 2621 C C . GLN A 1 342 ? 27.688 12.297 24.719 1 89.44 342 GLN A C 1
ATOM 2623 O O . GLN A 1 342 ? 26.703 12.781 24.156 1 89.44 342 GLN A O 1
ATOM 2628 N N . TRP A 1 343 ? 27.734 12.227 26.016 1 89.19 343 TRP A N 1
ATOM 2629 C CA . TRP A 1 343 ? 26.578 12.508 26.875 1 89.19 343 TRP A CA 1
ATOM 2630 C C . TRP A 1 343 ? 26.156 13.969 26.766 1 89.19 343 TRP A C 1
ATOM 2632 O O . TRP A 1 343 ? 24.969 14.289 26.844 1 89.19 343 TRP A O 1
ATOM 2642 N N . ARG A 1 344 ? 27.125 14.93 26.625 1 91.69 344 ARG A N 1
ATOM 2643 C CA . ARG A 1 344 ? 26.812 16.344 26.516 1 91.69 344 ARG A CA 1
ATOM 2644 C C . ARG A 1 344 ? 25.891 16.625 25.328 1 91.69 344 ARG A C 1
ATOM 2646 O O . ARG A 1 344 ? 25.094 17.562 25.359 1 91.69 344 ARG A O 1
ATOM 2653 N N . ARG A 1 345 ? 26.047 15.789 24.375 1 91.62 345 ARG A N 1
ATOM 2654 C CA . ARG A 1 345 ? 25.25 15.922 23.172 1 91.62 345 ARG A CA 1
ATOM 2655 C C . ARG A 1 345 ? 23.906 15.234 23.312 1 91.62 345 ARG A C 1
ATOM 2657 O O . ARG A 1 345 ? 22.891 15.727 22.812 1 91.62 345 ARG A O 1
ATOM 2664 N N . LEU A 1 346 ? 23.875 14.156 24 1 94.81 346 LEU A N 1
ATOM 2665 C CA . LEU A 1 346 ? 22.703 13.273 23.984 1 94.81 346 LEU A CA 1
ATOM 2666 C C . LEU A 1 346 ? 21.766 13.609 25.141 1 94.81 346 LEU A C 1
ATOM 2668 O O . LEU A 1 346 ? 20.547 13.484 25 1 94.81 346 LEU A O 1
ATOM 2672 N N . VAL A 1 347 ? 22.234 14.094 26.219 1 96.38 347 VAL A N 1
ATOM 2673 C CA . VAL A 1 347 ? 21.438 14.227 27.438 1 96.38 347 VAL A CA 1
ATOM 2674 C C . VAL A 1 347 ? 20.406 15.352 27.266 1 96.38 347 VAL A C 1
ATOM 2676 O O . VAL A 1 347 ? 19.234 15.172 27.578 1 96.38 347 VAL A O 1
ATOM 2679 N N . PRO A 1 348 ? 20.766 16.578 26.781 1 97.94 348 PRO A N 1
ATOM 2680 C CA . PRO A 1 348 ? 19.75 17.641 26.656 1 97.94 348 PRO A CA 1
ATOM 2681 C C . PRO A 1 348 ? 18.594 17.25 25.766 1 97.94 348 PRO A C 1
ATOM 2683 O O . PRO A 1 348 ? 17.422 17.406 26.141 1 97.94 348 PRO A O 1
ATOM 2686 N N . VAL A 1 349 ? 18.875 16.75 24.562 1 98.5 349 VAL A N 1
ATOM 2687 C CA . VAL A 1 349 ? 17.797 16.391 23.641 1 98.5 349 VAL A CA 1
ATOM 2688 C C . VAL A 1 349 ? 17.031 15.18 24.188 1 98.5 349 VAL A C 1
ATOM 2690 O O . VAL A 1 349 ? 15.82 15.086 24.031 1 98.5 349 VAL A O 1
ATOM 2693 N N . GLY A 1 350 ? 17.75 14.25 24.859 1 98.25 350 GLY A N 1
ATOM 2694 C CA . GLY A 1 350 ? 17.109 13.102 25.484 1 98.25 350 GLY A CA 1
ATOM 2695 C C . GLY A 1 350 ? 16.125 13.492 26.578 1 98.25 350 GLY A C 1
ATOM 2696 O O . GLY A 1 350 ? 15.016 12.961 26.625 1 98.25 350 GLY A O 1
ATOM 2697 N N . LEU A 1 351 ? 16.531 14.422 27.391 1 98.44 351 LEU A N 1
ATOM 2698 C CA . LEU A 1 351 ? 15.688 14.867 28.5 1 98.44 351 LEU A CA 1
ATOM 2699 C C . LEU A 1 351 ? 14.43 15.562 27.969 1 98.44 351 LEU A C 1
ATOM 2701 O O . LEU A 1 351 ? 13.336 15.328 28.484 1 98.44 351 LEU A O 1
ATOM 2705 N N . VAL A 1 352 ? 14.625 16.375 26.984 1 98.62 352 VAL A N 1
ATOM 2706 C CA . VAL A 1 352 ? 13.484 17.094 26.406 1 98.62 352 VAL A CA 1
ATOM 2707 C C . VAL A 1 352 ? 12.539 16.109 25.75 1 98.62 352 VAL A C 1
ATOM 2709 O O . VAL A 1 352 ? 11.32 16.172 25.938 1 98.62 352 VAL A O 1
ATOM 2712 N N . ALA A 1 353 ? 13.07 15.203 24.938 1 98.75 353 ALA A N 1
ATOM 2713 C CA . ALA A 1 353 ? 12.242 14.219 24.25 1 98.75 353 ALA A CA 1
ATOM 2714 C C . ALA A 1 353 ? 11.5 13.328 25.234 1 98.75 353 ALA A C 1
ATOM 2716 O O . ALA A 1 353 ? 10.312 13.047 25.047 1 98.75 353 ALA A O 1
ATOM 2717 N N . LEU A 1 354 ? 12.18 12.906 26.266 1 98.5 354 LEU A N 1
ATOM 2718 C CA . LEU A 1 354 ? 11.555 12.062 27.281 1 98.5 354 LEU A CA 1
ATOM 2719 C C . LEU A 1 354 ? 10.516 12.844 28.078 1 98.5 354 LEU A C 1
ATOM 2721 O O . LEU A 1 354 ? 9.469 12.297 28.438 1 98.5 354 LEU A O 1
ATOM 2725 N N . GLY A 1 355 ? 10.844 14.094 28.391 1 98.31 355 GLY A N 1
ATOM 2726 C CA . GLY A 1 355 ? 9.875 14.938 29.078 1 98.31 355 GLY A CA 1
ATOM 2727 C C . GLY A 1 355 ? 8.602 15.148 28.281 1 98.31 355 GLY A C 1
ATOM 2728 O O . GLY A 1 355 ? 7.504 15.031 28.812 1 98.31 355 GLY A O 1
ATOM 2729 N N . LEU A 1 356 ? 8.742 15.43 27.016 1 98.5 356 LEU A N 1
ATOM 2730 C CA . LEU A 1 356 ? 7.586 15.594 26.141 1 98.5 356 LEU A CA 1
ATOM 2731 C C . LEU A 1 356 ? 6.852 14.266 25.969 1 98.5 356 LEU A C 1
ATOM 2733 O O . LEU A 1 356 ? 5.621 14.242 25.859 1 98.5 356 LEU A O 1
ATOM 2737 N N . GLY A 1 357 ? 7.625 13.148 25.906 1 98.31 357 GLY A N 1
ATOM 2738 C CA . GLY A 1 357 ? 7.004 11.836 25.891 1 98.31 357 GLY A CA 1
ATOM 2739 C C . GLY A 1 357 ? 6.164 11.562 27.125 1 98.31 357 GLY A C 1
ATOM 2740 O O . GLY A 1 357 ? 5.07 11.008 27.016 1 98.31 357 GLY A O 1
ATOM 2741 N N . PHE A 1 358 ? 6.688 11.992 28.219 1 97.56 358 PHE A N 1
ATOM 2742 C CA . PHE A 1 358 ? 5.945 11.844 29.469 1 97.56 358 PHE A CA 1
ATOM 2743 C C . PHE A 1 358 ? 4.676 12.688 29.438 1 97.56 358 PHE A C 1
ATOM 2745 O O . PHE A 1 358 ? 3.609 12.219 29.859 1 97.56 358 PHE A O 1
ATOM 2752 N N . PHE A 1 359 ? 4.785 13.891 28.984 1 97 359 PHE A N 1
ATOM 2753 C CA . PHE A 1 359 ? 3.631 14.781 28.844 1 97 359 PHE A CA 1
ATOM 2754 C C . PHE A 1 359 ? 2.582 14.164 27.938 1 97 359 PHE A C 1
ATOM 2756 O O . PHE A 1 359 ? 1.381 14.328 28.156 1 97 359 PHE A O 1
ATOM 2763 N N . ALA A 1 360 ? 3.006 13.453 26.922 1 97.94 360 ALA A N 1
ATOM 2764 C CA . ALA A 1 360 ? 2.109 12.836 25.953 1 97.94 360 ALA A CA 1
ATOM 2765 C C . ALA A 1 360 ? 1.235 11.766 26.609 1 97.94 360 ALA A C 1
ATOM 2767 O O . ALA A 1 360 ? 0.128 11.492 26.141 1 97.94 360 ALA A O 1
ATOM 2768 N N . LEU A 1 361 ? 1.678 11.195 27.688 1 96.69 361 LEU A N 1
ATOM 2769 C CA . LEU A 1 361 ? 0.925 10.164 28.406 1 96.69 361 LEU A CA 1
ATOM 2770 C C . LEU A 1 361 ? -0.222 10.781 29.188 1 96.69 361 LEU A C 1
ATOM 2772 O O . LEU A 1 361 ? -1.161 10.086 29.578 1 96.69 361 LEU A O 1
ATOM 2776 N N . SER A 1 362 ? -0.11 12.055 29.5 1 94.5 362 SER A N 1
ATOM 2777 C CA . SER A 1 362 ? -1.137 12.836 30.188 1 94.5 362 SER A CA 1
ATOM 2778 C C . SER A 1 362 ? -1.323 12.367 31.625 1 94.5 362 SER A C 1
ATOM 2780 O O . SER A 1 362 ? -0.425 11.75 32.188 1 94.5 362 SER A O 1
ATOM 2782 N N . SER A 1 363 ? -2.486 12.711 32.219 1 93.81 363 SER A N 1
ATOM 2783 C CA . SER A 1 363 ? -2.76 12.406 33.625 1 93.81 363 SER A CA 1
ATOM 2784 C C . SER A 1 363 ? -3.271 10.984 33.781 1 93.81 363 SER A C 1
ATOM 2786 O O . SER A 1 363 ? -3.254 10.438 34.875 1 93.81 363 SER A O 1
ATOM 2788 N N . ARG A 1 364 ? -3.678 10.422 32.688 1 93.88 364 ARG A N 1
ATOM 2789 C CA . ARG A 1 364 ? -4.18 9.055 32.719 1 93.88 364 ARG A CA 1
ATOM 2790 C C . ARG A 1 364 ? -3.318 8.133 31.875 1 93.88 364 ARG A C 1
ATOM 2792 O O . ARG A 1 364 ? -3.547 8.008 30.672 1 93.88 364 ARG A O 1
ATOM 2799 N N . ILE A 1 365 ? -2.477 7.461 32.469 1 96.94 365 ILE A N 1
ATOM 2800 C CA . ILE A 1 365 ? -1.545 6.605 31.75 1 96.94 365 ILE A CA 1
ATOM 2801 C C . ILE A 1 365 ? -2.193 5.25 31.484 1 96.94 365 ILE A C 1
ATOM 2803 O O . ILE A 1 365 ? -2.686 4.594 32.406 1 96.94 365 ILE A O 1
ATOM 2807 N N . THR A 1 366 ? -2.27 4.844 30.219 1 97.31 366 THR A N 1
ATOM 2808 C CA . THR A 1 366 ? -2.93 3.604 29.828 1 97.31 366 THR A CA 1
ATOM 2809 C C . THR A 1 366 ? -1.939 2.643 29.188 1 97.31 366 THR A C 1
ATOM 2811 O O . THR A 1 366 ? -0.919 3.07 28.641 1 97.31 366 THR A O 1
ATOM 2814 N N . LEU A 1 367 ? -2.16 1.398 29.359 1 97.56 367 LEU A N 1
ATOM 2815 C CA . LEU A 1 367 ? -1.496 0.289 28.672 1 97.56 367 LEU A CA 1
ATOM 2816 C C . LEU A 1 367 ? -2.512 -0.603 27.969 1 97.56 367 LEU A C 1
ATOM 2818 O O . LEU A 1 367 ? -3.361 -1.218 28.625 1 97.56 367 LEU A O 1
ATOM 2822 N N . GLN A 1 368 ? -2.459 -0.599 26.688 1 96.69 368 GLN A N 1
ATOM 2823 C CA . GLN A 1 368 ? -3.436 -1.322 25.875 1 96.69 368 GLN A CA 1
ATOM 2824 C C . GLN A 1 368 ? -4.855 -0.849 26.172 1 96.69 368 GLN A C 1
ATOM 2826 O O . GLN A 1 368 ? -5.762 -1.664 26.359 1 96.69 368 GLN A O 1
ATOM 2831 N N . GLY A 1 369 ? -4.93 0.391 26.453 1 95 369 GLY A N 1
ATOM 2832 C CA . GLY A 1 369 ? -6.23 1.003 26.656 1 95 369 GLY A CA 1
ATOM 2833 C C . GLY A 1 369 ? -6.695 0.956 28.094 1 95 369 GLY A C 1
ATOM 2834 O O . GLY A 1 369 ? -7.699 1.575 28.453 1 95 369 GLY A O 1
ATOM 2835 N N . GLU A 1 370 ? -5.945 0.232 28.922 1 96.75 370 GLU A N 1
ATOM 2836 C CA . GLU A 1 370 ? -6.336 0.1 30.328 1 96.75 370 GLU A CA 1
ATOM 2837 C C . GLU A 1 370 ? -5.547 1.06 31.219 1 96.75 370 GLU A C 1
ATOM 2839 O O . GLU A 1 370 ? -4.344 1.249 31.016 1 96.75 370 GLU A O 1
ATOM 2844 N N . LEU A 1 371 ? -6.242 1.708 32.094 1 96.12 371 LEU A N 1
ATOM 2845 C CA . LEU A 1 371 ? -5.613 2.664 33 1 96.12 371 LEU A CA 1
ATOM 2846 C C . LEU A 1 371 ? -4.621 1.964 33.938 1 96.12 371 LEU A C 1
ATOM 2848 O O . LEU A 1 371 ? -4.977 1.002 34.625 1 96.12 371 LEU A O 1
ATOM 2852 N N . VAL A 1 372 ? -3.443 2.402 34 1 96.81 372 VAL A N 1
ATOM 2853 C CA . VAL A 1 372 ? -2.438 1.764 34.844 1 96.81 372 VAL A CA 1
ATOM 2854 C C . VAL A 1 372 ? -1.968 2.74 35.906 1 96.81 372 VAL A C 1
ATOM 2856 O O . VAL A 1 372 ? -1.469 2.326 36.969 1 96.81 372 VAL A O 1
ATOM 2859 N N . ALA A 1 373 ? -2.029 4.023 35.625 1 96.62 373 ALA A N 1
ATOM 2860 C CA . ALA A 1 373 ? -1.637 5.047 36.594 1 96.62 373 ALA A CA 1
ATOM 2861 C C . ALA A 1 373 ? -2.445 6.324 36.406 1 96.62 373 ALA A C 1
ATOM 2863 O O . ALA A 1 373 ? -2.73 6.723 35.25 1 96.62 373 ALA A O 1
ATOM 2864 N N . ASP A 1 374 ? -2.795 6.938 37.469 1 95.31 374 ASP A N 1
ATOM 2865 C CA . ASP A 1 374 ? -3.525 8.203 37.469 1 95.31 374 ASP A CA 1
ATOM 2866 C C . ASP A 1 374 ? -2.688 9.32 38.094 1 95.31 374 ASP A C 1
ATOM 2868 O O . ASP A 1 374 ? -2.434 9.32 39.281 1 95.31 374 ASP A O 1
ATOM 2872 N N . LEU A 1 375 ? -2.324 10.227 37.281 1 95 375 LEU A N 1
ATOM 2873 C CA . LEU A 1 375 ? -1.457 11.312 37.719 1 95 375 LEU A CA 1
ATOM 2874 C C . LEU A 1 375 ? -2.234 12.625 37.844 1 95 375 LEU A C 1
ATOM 2876 O O . LEU A 1 375 ? -1.661 13.703 37.688 1 95 375 LEU A O 1
ATOM 2880 N N . THR A 1 376 ? -3.439 12.633 37.969 1 91.75 376 THR A N 1
ATOM 2881 C CA . THR A 1 376 ? -4.285 13.82 38.062 1 91.75 376 THR A CA 1
ATOM 2882 C C . THR A 1 376 ? -3.773 14.766 39.125 1 91.75 376 THR A C 1
ATOM 2884 O O . THR A 1 376 ? -3.793 15.984 38.969 1 91.75 376 THR A O 1
ATOM 2887 N N . GLY A 1 377 ? -3.383 14.156 40.219 1 92.38 377 GLY A N 1
ATOM 2888 C CA . GLY A 1 377 ? -2.854 14.961 41.312 1 92.38 377 GLY A CA 1
ATOM 2889 C C . GLY A 1 377 ? -1.604 15.734 40.938 1 92.38 377 GLY A C 1
ATOM 2890 O O . GLY A 1 377 ? -1.416 16.875 41.344 1 92.38 377 GLY A O 1
ATOM 2891 N N . LEU A 1 378 ? -0.805 15.148 40.156 1 93.38 378 LEU A N 1
ATOM 2892 C CA . LEU A 1 378 ? 0.441 15.766 39.719 1 93.38 378 LEU A CA 1
ATOM 2893 C C . LEU A 1 378 ? 0.165 16.953 38.812 1 93.38 378 LEU A C 1
ATOM 2895 O O . LEU A 1 378 ? 0.865 17.969 38.875 1 93.38 378 LEU A O 1
ATOM 2899 N N . TYR A 1 379 ? -0.826 16.922 37.938 1 93.12 379 TYR A N 1
ATOM 2900 C CA . TYR A 1 379 ? -1.083 17.922 36.938 1 93.12 379 TYR A CA 1
ATOM 2901 C C . TYR A 1 379 ? -2.01 19.016 37.438 1 93.12 379 TYR A C 1
ATOM 2903 O O . TYR A 1 379 ? -2.119 20.078 36.844 1 93.12 379 TYR A O 1
ATOM 2911 N N . ALA A 1 380 ? -2.66 18.828 38.531 1 90.81 380 ALA A N 1
ATOM 2912 C CA . ALA A 1 380 ? -3.668 19.75 39.062 1 90.81 380 ALA A CA 1
ATOM 2913 C C . ALA A 1 380 ? -3.104 21.156 39.219 1 90.81 380 ALA A C 1
ATOM 2915 O O . ALA A 1 380 ? -3.719 22.125 38.781 1 90.81 380 ALA A O 1
ATOM 2916 N N . PRO A 1 381 ? -1.874 21.281 39.812 1 91.31 381 PRO A N 1
ATOM 2917 C CA . PRO A 1 381 ? -1.37 22.625 40.031 1 91.31 381 PRO A CA 1
ATOM 2918 C C . PRO A 1 381 ? -0.986 23.344 38.719 1 91.31 381 PRO A C 1
ATOM 2920 O O . PRO A 1 381 ? -0.891 24.562 38.688 1 91.31 381 PRO A O 1
ATOM 2923 N N . VAL A 1 382 ? -0.763 22.625 37.625 1 89.25 382 VAL A N 1
ATOM 2924 C CA . VAL A 1 382 ? -0.269 23.234 36.406 1 89.25 382 VAL A CA 1
ATOM 2925 C C . VAL A 1 382 ? -1.321 23.125 35.312 1 89.25 382 VAL A C 1
ATOM 2927 O O . VAL A 1 382 ? -1.022 23.328 34.125 1 89.25 382 VAL A O 1
ATOM 2930 N N . MET A 1 383 ? -2.539 22.828 35.562 1 87.25 383 MET A N 1
ATOM 2931 C CA . MET A 1 383 ? -3.607 22.547 34.625 1 87.25 383 MET A CA 1
ATOM 2932 C C . MET A 1 383 ? -3.877 23.75 33.719 1 87.25 383 MET A C 1
ATOM 2934 O O . MET A 1 383 ? -4.133 23.578 32.531 1 87.25 383 MET A O 1
ATOM 2938 N N . ARG A 1 384 ? -3.732 24.906 34.25 1 81 384 ARG A N 1
ATOM 2939 C CA . ARG A 1 384 ? -4.012 26.109 33.5 1 81 384 ARG A CA 1
ATOM 2940 C C . ARG A 1 384 ? -3.053 26.25 32.312 1 81 384 ARG A C 1
ATOM 2942 O O . ARG A 1 384 ? -3.412 26.812 31.281 1 81 384 ARG A O 1
ATOM 2949 N N . TRP A 1 385 ? -1.902 25.656 32.438 1 83.38 385 TRP A N 1
ATOM 2950 C CA . TRP A 1 385 ? -0.875 25.781 31.422 1 83.38 385 TRP A CA 1
ATOM 2951 C C . TRP A 1 385 ? -0.906 24.594 30.469 1 83.38 385 TRP A C 1
ATOM 2953 O O . TRP A 1 385 ? -0.423 24.703 29.328 1 83.38 385 TRP A O 1
ATOM 2963 N N . VAL A 1 386 ? -1.469 23.547 30.922 1 85.94 386 VAL A N 1
ATOM 2964 C CA . VAL A 1 386 ? -1.395 22.344 30.094 1 85.94 386 VAL A CA 1
ATOM 2965 C C . VAL A 1 386 ? -2.725 22.125 29.375 1 85.94 386 VAL A C 1
ATOM 2967 O O . VAL A 1 386 ? -2.777 21.453 28.344 1 85.94 386 VAL A O 1
ATOM 2970 N N . GLU A 1 387 ? -3.768 22.688 29.828 1 78.88 387 GLU A N 1
ATOM 2971 C CA . GLU A 1 387 ? -5.121 22.484 29.312 1 78.88 387 GLU A CA 1
ATOM 2972 C C . GLU A 1 387 ? -5.227 22.922 27.844 1 78.88 387 GLU A C 1
ATOM 2974 O O . GLU A 1 387 ? -5.926 22.281 27.062 1 78.88 387 GLU A O 1
ATOM 2979 N N . PRO A 1 388 ? -4.512 24.031 27.531 1 78.19 388 PRO A N 1
ATOM 2980 C CA . PRO A 1 388 ? -4.578 24.406 26.109 1 78.19 388 PRO A CA 1
ATOM 2981 C C . PRO A 1 388 ? -4.055 23.297 25.188 1 78.19 388 PRO A C 1
ATOM 2983 O O . PRO A 1 388 ? -4.406 23.266 24 1 78.19 388 PRO A O 1
ATOM 2986 N N . PHE A 1 389 ? -3.303 22.422 25.734 1 86.75 389 PHE A N 1
ATOM 2987 C CA . PHE A 1 389 ? -2.781 21.297 24.984 1 86.75 389 PHE A CA 1
ATOM 2988 C C . PHE A 1 389 ? -3.51 20.016 25.359 1 86.75 389 PHE A C 1
ATOM 2990 O O . PHE A 1 389 ? -2.879 19.016 25.75 1 86.75 389 PHE A O 1
ATOM 2997 N N . ARG A 1 390 ? -4.801 20.062 25.172 1 83.06 390 ARG A N 1
ATOM 2998 C CA . ARG A 1 390 ? -5.656 18.953 25.562 1 83.06 390 ARG A CA 1
ATOM 2999 C C . ARG A 1 390 ? -5.266 17.672 24.828 1 83.06 390 ARG A C 1
ATOM 3001 O O . ARG A 1 390 ? -5.379 16.578 25.375 1 83.06 390 ARG A O 1
ATOM 3008 N N . SER A 1 391 ? -4.84 17.828 23.594 1 90.62 391 SER A N 1
ATOM 3009 C CA . SER A 1 391 ? -4.328 16.688 22.844 1 90.62 391 SER A CA 1
ATOM 3010 C C . SER A 1 391 ? -2.852 16.453 23.141 1 90.62 391 SER A C 1
ATOM 3012 O O . SER A 1 391 ? -2.01 16.578 22.25 1 90.62 391 SER A O 1
ATOM 3014 N N . SER A 1 392 ? -2.596 16.031 24.344 1 95.25 392 SER A N 1
ATOM 3015 C CA . SER A 1 392 ? -1.224 15.875 24.812 1 95.25 392 SER A CA 1
ATOM 3016 C C . SER A 1 392 ? -0.507 14.766 24.047 1 95.25 392 SER A C 1
ATOM 3018 O O . SER A 1 392 ? 0.721 14.773 23.938 1 95.25 392 SER A O 1
ATOM 3020 N N . GLY A 1 393 ? -1.258 13.805 23.5 1 96.88 393 GLY A N 1
ATOM 3021 C CA . GLY A 1 393 ? -0.673 12.664 22.812 1 96.88 393 GLY A CA 1
ATOM 3022 C C . GLY A 1 393 ? 0.267 13.078 21.688 1 96.88 393 GLY A C 1
ATOM 3023 O O . GLY A 1 393 ? 1.242 12.375 21.406 1 96.88 393 GLY A O 1
ATOM 3024 N N . ARG A 1 394 ? 0.042 14.18 21.078 1 97.25 394 ARG A N 1
ATOM 3025 C CA . ARG A 1 394 ? 0.817 14.656 19.938 1 97.25 394 ARG A CA 1
ATOM 3026 C C . ARG A 1 394 ? 2.273 14.891 20.328 1 97.25 394 ARG A C 1
ATOM 3028 O O . ARG A 1 394 ? 3.158 14.891 19.469 1 97.25 394 ARG A O 1
ATOM 3035 N N . PHE A 1 395 ? 2.521 15.039 21.562 1 98.31 395 PHE A N 1
ATOM 3036 C CA . PHE A 1 395 ? 3.854 15.414 22.031 1 98.31 395 PHE A CA 1
ATOM 3037 C C . PHE A 1 395 ? 4.77 14.195 22.078 1 98.31 395 PHE A C 1
ATOM 3039 O O . PHE A 1 395 ? 5.922 14.297 22.5 1 98.31 395 PHE A O 1
ATOM 3046 N N . VAL A 1 396 ? 4.328 13.07 21.578 1 98.25 396 VAL A N 1
ATOM 3047 C CA . VAL A 1 396 ? 5.168 11.891 21.422 1 98.25 396 VAL A CA 1
ATOM 3048 C C . VAL A 1 396 ? 6.129 12.086 20.25 1 98.25 396 VAL A C 1
ATOM 3050 O O . VAL A 1 396 ? 7.148 11.398 20.156 1 98.25 396 VAL A O 1
ATOM 3053 N N . TRP A 1 397 ? 5.922 13.062 19.406 1 98.69 397 TRP A N 1
ATOM 3054 C CA . TRP A 1 397 ? 6.594 13.188 18.109 1 98.69 397 TRP A CA 1
ATOM 3055 C C . TRP A 1 397 ? 8.086 13.438 18.297 1 98.69 397 TRP A C 1
ATOM 3057 O O . TRP A 1 397 ? 8.914 12.82 17.625 1 98.69 397 TRP A O 1
ATOM 3067 N N . PRO A 1 398 ? 8.523 14.328 19.203 1 98.81 398 PRO A N 1
ATOM 3068 C CA . PRO A 1 398 ? 9.969 14.508 19.359 1 98.81 398 PRO A CA 1
ATOM 3069 C C . PRO A 1 398 ? 10.688 13.211 19.75 1 98.81 398 PRO A C 1
ATOM 3071 O O . PRO A 1 398 ? 11.766 12.922 19.234 1 98.81 398 PRO A O 1
ATOM 3074 N N . LEU A 1 399 ? 10.086 12.492 20.656 1 98.81 399 LEU A N 1
ATOM 3075 C CA . LEU A 1 399 ? 10.664 11.211 21.031 1 98.81 399 LEU A CA 1
ATOM 3076 C C . LEU A 1 399 ? 10.648 10.242 19.844 1 98.81 399 LEU A C 1
ATOM 3078 O O . LEU A 1 399 ? 11.625 9.516 19.625 1 98.81 399 LEU A O 1
ATOM 3082 N N . TYR A 1 400 ? 9.539 10.219 19.156 1 98.75 400 TYR A N 1
ATOM 3083 C CA . TYR A 1 400 ? 9.406 9.406 17.953 1 98.75 400 TYR A CA 1
ATOM 3084 C C . TYR A 1 400 ? 10.57 9.656 17 1 98.75 400 TYR A C 1
ATOM 3086 O O . TYR A 1 400 ? 11.211 8.711 16.531 1 98.75 400 TYR A O 1
ATOM 3094 N N . TYR A 1 401 ? 10.914 10.906 16.688 1 98.81 401 TYR A N 1
ATOM 3095 C CA . TYR A 1 401 ? 11.906 11.234 15.664 1 98.81 401 TYR A CA 1
ATOM 3096 C C . TYR A 1 401 ? 13.32 11.102 16.219 1 98.81 401 TYR A C 1
ATOM 3098 O O . TYR A 1 401 ? 14.273 10.898 15.469 1 98.81 401 TYR A O 1
ATOM 3106 N N . LEU A 1 402 ? 13.43 11.266 17.562 1 98.69 402 LEU A N 1
ATOM 3107 C CA . LEU A 1 402 ? 14.719 10.93 18.141 1 98.69 402 LEU A CA 1
ATOM 3108 C C . LEU A 1 402 ? 15.031 9.445 17.938 1 98.69 402 LEU A C 1
ATOM 3110 O O . LEU A 1 402 ? 16.156 9.094 17.594 1 98.69 402 LEU A O 1
ATOM 3114 N N . LEU A 1 403 ? 14.055 8.609 18.141 1 98.56 403 LEU A N 1
ATOM 3115 C CA . LEU A 1 403 ? 14.234 7.172 17.969 1 98.56 403 LEU A CA 1
ATOM 3116 C C . LEU A 1 403 ? 14.445 6.82 16.5 1 98.56 403 LEU A C 1
ATOM 3118 O O . LEU A 1 403 ? 15.359 6.066 16.172 1 98.56 403 LEU A O 1
ATOM 3122 N N . ALA A 1 404 ? 13.609 7.344 15.648 1 98.69 404 ALA A N 1
ATOM 3123 C CA . ALA A 1 404 ? 13.656 7.004 14.227 1 98.69 404 ALA A CA 1
ATOM 3124 C C . ALA A 1 404 ? 14.945 7.508 13.586 1 98.69 404 ALA A C 1
ATOM 3126 O O . ALA A 1 404 ? 15.719 6.723 13.031 1 98.69 404 ALA A O 1
ATOM 3127 N N . LEU A 1 405 ? 15.18 8.828 13.695 1 98.62 405 LEU A N 1
ATOM 3128 C CA . LEU A 1 405 ? 16.391 9.414 13.117 1 98.62 405 LEU A CA 1
ATOM 3129 C C . LEU A 1 405 ? 17.625 8.922 13.852 1 98.62 405 LEU A C 1
ATOM 3131 O O . LEU A 1 405 ? 18.641 8.586 13.219 1 98.62 405 LEU A O 1
ATOM 3135 N N . GLY A 1 406 ? 17.578 8.883 15.18 1 97.62 406 GLY A N 1
ATOM 3136 C CA . GLY A 1 406 ? 18.703 8.438 15.969 1 97.62 406 GLY A CA 1
ATOM 3137 C C . GLY A 1 406 ? 19.156 7.027 15.617 1 97.62 406 GLY A C 1
ATOM 3138 O O . GLY A 1 406 ? 20.359 6.766 15.484 1 97.62 406 GLY A O 1
ATOM 3139 N N . SER A 1 407 ? 18.188 6.113 15.484 1 98 407 SER A N 1
ATOM 3140 C CA . SER A 1 407 ? 18.547 4.738 15.156 1 98 407 SER A CA 1
ATOM 3141 C C . SER A 1 407 ? 19.125 4.641 13.75 1 98 407 SER A C 1
ATOM 3143 O O . SER A 1 407 ? 20.078 3.889 13.508 1 98 407 SER A O 1
ATOM 3145 N N . ALA A 1 408 ? 18.578 5.363 12.82 1 98.06 408 ALA A N 1
ATOM 3146 C CA . ALA A 1 408 ? 19.109 5.371 11.461 1 98.06 408 ALA A CA 1
ATOM 3147 C C . ALA A 1 408 ? 20.547 5.883 11.43 1 98.06 408 ALA A C 1
ATOM 3149 O O . ALA A 1 408 ? 21.406 5.309 10.758 1 98.06 408 ALA A O 1
ATOM 3150 N N . LEU A 1 409 ? 20.812 6.965 12.148 1 96.44 409 LEU A N 1
ATOM 3151 C CA . LEU A 1 409 ? 22.156 7.539 12.188 1 96.44 409 LEU A CA 1
ATOM 3152 C C . LEU A 1 409 ? 23.125 6.598 12.891 1 96.44 409 LEU A C 1
ATOM 3154 O O . LEU A 1 409 ? 24.297 6.504 12.508 1 96.44 409 LEU A O 1
ATOM 3158 N N . ALA A 1 410 ? 22.641 5.93 13.922 1 95.38 410 ALA A N 1
ATOM 3159 C CA . ALA A 1 410 ? 23.469 4.949 14.617 1 95.38 410 ALA A CA 1
ATOM 3160 C C . ALA A 1 410 ? 23.906 3.838 13.664 1 95.38 410 ALA A C 1
ATOM 3162 O O . ALA A 1 410 ? 25.031 3.344 13.75 1 95.38 410 ALA A O 1
ATOM 3163 N N . LEU A 1 411 ? 23.047 3.445 12.75 1 95.56 411 LEU A N 1
ATOM 3164 C CA . LEU A 1 411 ? 23.359 2.385 11.797 1 95.56 411 LEU A CA 1
ATOM 3165 C C . LEU A 1 411 ? 24.391 2.859 10.773 1 95.56 411 LEU A C 1
ATOM 3167 O O . LEU A 1 411 ? 25.031 2.043 10.102 1 95.56 411 LEU A O 1
ATOM 3171 N N . ILE A 1 412 ? 24.5 4.129 10.641 1 93.75 412 ILE A N 1
ATOM 3172 C CA . ILE A 1 412 ? 25.516 4.68 9.75 1 93.75 412 ILE A CA 1
ATOM 3173 C C . ILE A 1 412 ? 26.859 4.711 10.469 1 93.75 412 ILE A C 1
ATOM 3175 O O . ILE A 1 412 ? 27.891 4.387 9.875 1 93.75 412 ILE A O 1
ATOM 3179 N N . ARG A 1 413 ? 26.922 4.914 11.758 1 90.94 413 ARG A N 1
ATOM 3180 C CA . ARG A 1 413 ? 28.156 5.281 12.453 1 90.94 413 ARG A CA 1
ATOM 3181 C C . ARG A 1 413 ? 28.75 4.078 13.18 1 90.94 413 ARG A C 1
ATOM 3183 O O . ARG A 1 413 ? 29.969 3.994 13.352 1 90.94 413 ARG A O 1
ATOM 3190 N N . LEU A 1 414 ? 27.969 3.168 13.594 1 88.88 414 LEU A N 1
ATOM 3191 C CA . LEU A 1 414 ? 28.453 2.191 14.562 1 88.88 414 LEU A CA 1
ATOM 3192 C C . LEU A 1 414 ? 28.938 0.93 13.867 1 88.88 414 LEU A C 1
ATOM 3194 O O . LEU A 1 414 ? 29.984 0.388 14.227 1 88.88 414 LEU A O 1
ATOM 3198 N N . PRO A 1 415 ? 28.219 0.439 12.891 1 88.62 415 PRO A N 1
ATOM 3199 C CA . PRO A 1 415 ? 28.719 -0.784 12.258 1 88.62 415 PRO A CA 1
ATOM 3200 C C . PRO A 1 415 ? 29.906 -0.522 11.328 1 88.62 415 PRO A C 1
ATOM 3202 O O . PRO A 1 415 ? 30.234 0.634 11.062 1 88.62 415 PRO A O 1
ATOM 3205 N N . ARG A 1 416 ? 30.469 -1.716 10.922 1 87.19 416 ARG A N 1
ATOM 3206 C CA . ARG A 1 416 ? 31.484 -1.602 9.875 1 87.19 416 ARG A CA 1
ATOM 3207 C C . ARG A 1 416 ? 30.906 -0.961 8.617 1 87.19 416 ARG A C 1
ATOM 3209 O O . ARG A 1 416 ? 29.75 -1.214 8.266 1 87.19 416 ARG A O 1
ATOM 3216 N N . PRO A 1 417 ? 31.703 -0.212 7.965 1 86.31 417 PRO A N 1
ATOM 3217 C CA . PRO A 1 417 ? 31.234 0.523 6.793 1 86.31 417 PRO A CA 1
ATOM 3218 C C . PRO A 1 417 ? 30.625 -0.391 5.727 1 86.31 417 PRO A C 1
ATOM 3220 O O . PRO A 1 417 ? 29.734 0.019 4.992 1 86.31 417 PRO A O 1
ATOM 3223 N N . ALA A 1 418 ? 31.047 -1.587 5.723 1 81.75 418 ALA A N 1
ATOM 3224 C CA . ALA A 1 418 ? 30.594 -2.514 4.691 1 81.75 418 ALA A CA 1
ATOM 3225 C C . ALA A 1 418 ? 29.188 -3.039 5.008 1 81.75 418 ALA A C 1
ATOM 3227 O O . ALA A 1 418 ? 28.469 -3.459 4.105 1 81.75 418 ALA A O 1
ATOM 3228 N N . VAL A 1 419 ? 28.781 -2.934 6.254 1 86.81 419 VAL A N 1
ATOM 3229 C CA . VAL A 1 419 ? 27.531 -3.559 6.688 1 86.81 419 VAL A CA 1
ATOM 3230 C C . VAL A 1 419 ? 26.438 -2.5 6.809 1 86.81 419 VAL A C 1
ATOM 3232 O O . VAL A 1 419 ? 25.25 -2.811 6.691 1 86.81 419 VAL A O 1
ATOM 3235 N N . ALA A 1 420 ? 26.812 -1.262 6.988 1 90 420 ALA A N 1
ATOM 3236 C CA . ALA A 1 420 ? 25.891 -0.175 7.293 1 90 420 ALA A CA 1
ATOM 3237 C C . ALA A 1 420 ? 24.844 -0.026 6.191 1 90 420 ALA A C 1
ATOM 3239 O O . ALA A 1 420 ? 23.641 0.013 6.473 1 90 420 ALA A O 1
ATOM 3240 N N . PRO A 1 421 ? 25.297 -0.036 4.91 1 88.44 421 PRO A N 1
ATOM 3241 C CA . PRO A 1 421 ? 24.297 0.137 3.859 1 88.44 421 PRO A CA 1
ATOM 3242 C C . PRO A 1 421 ? 23.281 -1.001 3.82 1 88.44 421 PRO A C 1
ATOM 3244 O O . PRO A 1 421 ? 22.094 -0.769 3.551 1 88.44 421 PRO A O 1
ATOM 3247 N N . SER A 1 422 ? 23.734 -2.182 4.125 1 88.44 422 SER A N 1
ATOM 3248 C CA . SER A 1 422 ? 22.828 -3.334 4.09 1 88.44 422 SER A CA 1
ATOM 3249 C C . SER A 1 422 ? 21.812 -3.271 5.219 1 88.44 422 SER A C 1
ATOM 3251 O O . SER A 1 422 ? 20.641 -3.609 5.02 1 88.44 422 SER A O 1
ATOM 3253 N N . LEU A 1 423 ? 22.25 -2.846 6.398 1 93.38 423 LEU A N 1
ATOM 3254 C CA . LEU A 1 423 ? 21.328 -2.732 7.527 1 93.38 423 LEU A CA 1
ATOM 3255 C C . LEU A 1 423 ? 20.297 -1.65 7.273 1 93.38 423 LEU A C 1
ATOM 3257 O O . LEU A 1 423 ? 19.109 -1.845 7.555 1 93.38 423 LEU A O 1
ATOM 3261 N N . LEU A 1 424 ? 20.75 -0.541 6.711 1 95.31 424 LEU A N 1
ATOM 3262 C CA . LEU A 1 424 ? 19.828 0.548 6.395 1 95.31 424 LEU A CA 1
ATOM 3263 C C . LEU A 1 424 ? 18.859 0.134 5.301 1 95.31 424 LEU A C 1
ATOM 3265 O O . LEU A 1 424 ? 17.672 0.463 5.363 1 95.31 424 LEU A O 1
ATOM 3269 N N . ALA A 1 425 ? 19.391 -0.549 4.328 1 92.56 425 ALA A N 1
ATOM 3270 C CA . ALA A 1 425 ? 18.547 -1.03 3.24 1 92.56 425 ALA A CA 1
ATOM 3271 C C . ALA A 1 425 ? 17.484 -1.998 3.758 1 92.56 425 ALA A C 1
ATOM 3273 O O . ALA A 1 425 ? 16.328 -1.929 3.354 1 92.56 425 ALA A O 1
ATOM 3274 N N . LEU A 1 426 ? 17.922 -2.877 4.641 1 93.31 426 LEU A N 1
ATOM 3275 C CA . LEU A 1 426 ? 16.969 -3.822 5.227 1 93.31 426 LEU A CA 1
ATOM 3276 C C . LEU A 1 426 ? 15.898 -3.092 6.027 1 93.31 426 LEU A C 1
ATOM 3278 O O . LEU A 1 426 ? 14.719 -3.441 5.949 1 93.31 426 LEU A O 1
ATOM 3282 N N . ALA A 1 427 ? 16.328 -2.102 6.773 1 97.44 427 ALA A N 1
ATOM 3283 C CA . ALA A 1 427 ? 15.359 -1.295 7.523 1 97.44 427 ALA A CA 1
ATOM 3284 C C . ALA A 1 427 ? 14.344 -0.647 6.586 1 97.44 427 ALA A C 1
ATOM 3286 O O . ALA A 1 427 ? 13.141 -0.652 6.867 1 97.44 427 ALA A O 1
ATOM 3287 N N . LEU A 1 428 ? 14.836 -0.103 5.477 1 96.81 428 LEU A N 1
ATOM 3288 C CA . LEU A 1 428 ? 13.945 0.571 4.539 1 96.81 428 LEU A CA 1
ATOM 3289 C C . LEU A 1 428 ? 13 -0.426 3.867 1 96.81 428 LEU A C 1
ATOM 3291 O O . LEU A 1 428 ? 11.82 -0.14 3.68 1 96.81 428 LEU A O 1
ATOM 3295 N N . VAL A 1 429 ? 13.516 -1.628 3.496 1 95.56 429 VAL A N 1
ATOM 3296 C CA . VAL A 1 429 ? 12.703 -2.654 2.857 1 95.56 429 VAL A CA 1
ATOM 3297 C C . VAL A 1 429 ? 11.594 -3.104 3.811 1 95.56 429 VAL A C 1
ATOM 3299 O O . VAL A 1 429 ? 10.438 -3.227 3.412 1 95.56 429 VAL A O 1
ATOM 3302 N N . LEU A 1 430 ? 11.945 -3.316 5.051 1 96.88 430 LEU A N 1
ATOM 3303 C CA . LEU A 1 430 ? 10.953 -3.689 6.059 1 96.88 430 LEU A CA 1
ATOM 3304 C C . LEU A 1 430 ? 9.906 -2.598 6.223 1 96.88 430 LEU A C 1
ATOM 3306 O O . LEU A 1 430 ? 8.711 -2.885 6.277 1 96.88 430 LEU A O 1
ATOM 3310 N N . GLN A 1 431 ? 10.375 -1.381 6.238 1 98.19 431 GLN A N 1
ATOM 3311 C CA . GLN A 1 431 ? 9.469 -0.247 6.41 1 98.19 431 GLN A CA 1
ATOM 3312 C C . GLN A 1 431 ? 8.508 -0.125 5.23 1 98.19 431 GLN A C 1
ATOM 3314 O O . GLN A 1 431 ? 7.309 0.09 5.422 1 98.19 431 GLN A O 1
ATOM 3319 N N . ALA A 1 432 ? 9.039 -0.277 4.039 1 96.31 432 ALA A N 1
ATOM 3320 C CA . ALA A 1 432 ? 8.258 -0.123 2.814 1 96.31 432 ALA A CA 1
ATOM 3321 C C . ALA A 1 432 ? 7.176 -1.195 2.715 1 96.31 432 ALA A C 1
ATOM 3323 O O . ALA A 1 432 ? 6.051 -0.913 2.297 1 96.31 432 ALA A O 1
ATOM 3324 N N . PHE A 1 433 ? 7.457 -2.43 3.107 1 95.38 433 PHE A N 1
ATOM 3325 C CA . PHE A 1 433 ? 6.473 -3.504 3.037 1 95.38 433 PHE A CA 1
ATOM 3326 C C . PHE A 1 433 ? 5.5 -3.42 4.207 1 95.38 433 PHE A C 1
ATOM 3328 O O . PHE A 1 433 ? 4.359 -3.873 4.102 1 95.38 433 PHE A O 1
ATOM 3335 N N . ASP A 1 434 ? 5.953 -2.859 5.262 1 97.12 434 ASP A N 1
ATOM 3336 C CA . ASP A 1 434 ? 5.141 -2.805 6.473 1 97.12 434 ASP A CA 1
ATOM 3337 C C . ASP A 1 434 ? 4.094 -1.697 6.383 1 97.12 434 ASP A C 1
ATOM 3339 O O . ASP A 1 434 ? 2.908 -1.936 6.625 1 97.12 434 ASP A O 1
ATOM 3343 N N . VAL A 1 435 ? 4.551 -0.494 6.02 1 96.19 435 VAL A N 1
ATOM 3344 C CA . VAL A 1 435 ? 3.695 0.687 6.102 1 96.19 435 VAL A CA 1
ATOM 3345 C C . VAL A 1 435 ? 2.613 0.615 5.027 1 96.19 435 VAL A C 1
ATOM 3347 O O . VAL A 1 435 ? 2.916 0.496 3.836 1 96.19 435 VAL A O 1
ATOM 3350 N N . ASN A 1 436 ? 1.378 0.674 5.473 1 92.75 436 ASN A N 1
ATOM 3351 C CA . ASN A 1 436 ? 0.224 0.637 4.582 1 92.75 436 ASN A CA 1
ATOM 3352 C C . ASN A 1 436 ? -0.147 2.033 4.086 1 92.75 436 ASN A C 1
ATOM 3354 O O . ASN A 1 436 ? -0.7 2.836 4.84 1 92.75 436 ASN A O 1
ATOM 3358 N N . LEU A 1 437 ? 0.08 2.342 2.799 1 92.25 437 LEU A N 1
ATOM 3359 C CA . LEU A 1 437 ? -0.165 3.666 2.238 1 92.25 437 LEU A CA 1
ATOM 3360 C C . LEU A 1 437 ? -1.59 3.775 1.706 1 92.25 437 LEU A C 1
ATOM 3362 O O . LEU A 1 437 ? -2.002 4.84 1.236 1 92.25 437 LEU A O 1
ATOM 3366 N N . GLY A 1 438 ? -2.369 2.646 1.729 1 88.06 438 GLY A N 1
ATOM 3367 C CA . GLY A 1 438 ? -3.74 2.672 1.247 1 88.06 438 GLY A CA 1
ATOM 3368 C C . GLY A 1 438 ? -3.842 2.623 -0.265 1 88.06 438 GLY A C 1
ATOM 3369 O O . GLY A 1 438 ? -2.889 2.24 -0.945 1 88.06 438 GLY A O 1
ATOM 3370 N N . ARG A 1 439 ? -4.984 2.943 -0.894 1 85.31 439 ARG A N 1
ATOM 3371 C CA . ARG A 1 439 ? -5.273 2.793 -2.316 1 85.31 439 ARG A CA 1
ATOM 3372 C C . ARG A 1 439 ? -4.816 4.02 -3.1 1 85.31 439 ARG A C 1
ATOM 3374 O O . ARG A 1 439 ? -4.723 3.979 -4.328 1 85.31 439 ARG A O 1
ATOM 3381 N N . GLY A 1 440 ? -4.527 5.086 -2.334 1 86.5 440 GLY A N 1
ATOM 3382 C CA . GLY A 1 440 ? -4.137 6.309 -3.02 1 86.5 440 GLY A CA 1
ATOM 3383 C C . GLY A 1 440 ? -5.32 7.129 -3.496 1 86.5 440 GLY A C 1
ATOM 3384 O O . GLY A 1 440 ? -6.461 6.867 -3.107 1 86.5 440 GLY A O 1
ATOM 3385 N N . HIS A 1 441 ? -5.035 8.258 -4.133 1 85.94 441 HIS A N 1
ATOM 3386 C CA . HIS A 1 441 ? -6.012 9.156 -4.742 1 85.94 441 HIS A CA 1
ATOM 3387 C C . HIS A 1 441 ? -6.977 9.711 -3.701 1 85.94 441 HIS A C 1
ATOM 3389 O O . HIS A 1 441 ? -8.188 9.727 -3.92 1 85.94 441 HIS A O 1
ATOM 3395 N N . GLN A 1 442 ? -6.48 9.992 -2.643 1 85.44 442 GLN A N 1
ATOM 3396 C CA . GLN A 1 442 ? -7.32 10.523 -1.571 1 85.44 442 GLN A CA 1
ATOM 3397 C C . GLN A 1 442 ? -7.902 11.883 -1.947 1 85.44 442 GLN A C 1
ATOM 3399 O O . GLN A 1 442 ? -8.875 12.336 -1.342 1 85.44 442 GLN A O 1
ATOM 3404 N N . ALA A 1 443 ? -7.281 12.508 -2.951 1 85.94 443 ALA A N 1
ATOM 3405 C CA . ALA A 1 443 ? -7.793 13.805 -3.371 1 85.94 443 ALA A CA 1
ATOM 3406 C C . ALA A 1 443 ? -8.719 13.672 -4.574 1 85.94 443 ALA A C 1
ATOM 3408 O O . ALA A 1 443 ? -8.812 14.586 -5.402 1 85.94 443 ALA A O 1
ATOM 3409 N N . LYS A 1 444 ? -9.297 12.547 -4.68 1 78.06 444 LYS A N 1
ATOM 3410 C CA . LYS A 1 444 ? -10.289 12.398 -5.738 1 78.06 444 LYS A CA 1
ATOM 3411 C C . LYS A 1 444 ? -11.523 13.258 -5.457 1 78.06 444 LYS A C 1
ATOM 3413 O O . LYS A 1 444 ? -11.914 13.438 -4.301 1 78.06 444 LYS A O 1
ATOM 3418 N N . GLU A 1 445 ? -12.016 13.773 -6.453 1 70.62 445 GLU A N 1
ATOM 3419 C CA . GLU A 1 445 ? -13.109 14.734 -6.332 1 70.62 445 GLU A CA 1
ATOM 3420 C C . GLU A 1 445 ? -14.32 14.109 -5.633 1 70.62 445 GLU A C 1
ATOM 3422 O O . GLU A 1 445 ? -14.656 12.953 -5.891 1 70.62 445 GLU A O 1
ATOM 3427 N N . GLY A 1 446 ? -14.641 14.648 -4.555 1 71.62 446 GLY A N 1
ATOM 3428 C CA . GLY A 1 446 ? -15.898 14.344 -3.902 1 71.62 446 GLY A CA 1
ATOM 3429 C C . GLY A 1 446 ? -17.078 15.07 -4.52 1 71.62 446 GLY A C 1
ATOM 3430 O O . GLY A 1 446 ? -16.969 15.656 -5.598 1 71.62 446 GLY A O 1
ATOM 3431 N N . PRO A 1 447 ? -18.156 14.945 -3.965 1 74.25 447 PRO A N 1
ATOM 3432 C CA . PRO A 1 447 ? -19.328 15.672 -4.477 1 74.25 447 PRO A CA 1
ATOM 3433 C C . PRO A 1 447 ? -19.109 17.188 -4.496 1 74.25 447 PRO A C 1
ATOM 3435 O O . PRO A 1 447 ? -18.344 17.719 -3.689 1 74.25 447 PRO A O 1
ATOM 3438 N N . ALA A 1 448 ? -19.75 17.75 -5.379 1 79.5 448 ALA A N 1
ATOM 3439 C CA . ALA A 1 448 ? -19.688 19.203 -5.496 1 79.5 448 ALA A CA 1
ATOM 3440 C C . ALA A 1 448 ? -20.359 19.891 -4.309 1 79.5 448 ALA A C 1
ATOM 3442 O O . ALA A 1 448 ? -21.5 19.562 -3.971 1 79.5 448 ALA A O 1
ATOM 3443 N N . TRP A 1 449 ? -19.609 20.688 -3.572 1 83.62 449 TRP A N 1
ATOM 3444 C CA . TRP A 1 449 ? -20.156 21.406 -2.43 1 83.62 449 TRP A CA 1
ATOM 3445 C C . TRP A 1 449 ? -20.016 22.922 -2.625 1 83.62 449 TRP A C 1
ATOM 3447 O O . TRP A 1 449 ? -20.812 23.688 -2.086 1 83.62 449 TRP A O 1
ATOM 3457 N N . ASN A 1 450 ? -19.078 23.359 -3.354 1 87.62 450 ASN A N 1
ATOM 3458 C CA . ASN A 1 450 ? -18.797 24.766 -3.562 1 87.62 450 ASN A CA 1
ATOM 3459 C C . ASN A 1 450 ? -19.594 25.328 -4.742 1 87.62 450 ASN A C 1
ATOM 3461 O O . ASN A 1 450 ? -19.016 25.891 -5.676 1 87.62 450 ASN A O 1
ATOM 3465 N N . THR A 1 451 ? -20.812 25.312 -4.574 1 88.56 451 THR A N 1
ATOM 3466 C CA . THR A 1 451 ? -21.703 25.766 -5.637 1 88.56 451 THR A CA 1
ATOM 3467 C C . THR A 1 451 ? -21.859 27.281 -5.598 1 88.56 451 THR A C 1
ATOM 3469 O O . THR A 1 451 ? -21.703 27.891 -4.539 1 88.56 451 THR A O 1
ATOM 3472 N N . GLN A 1 452 ? -22.266 27.859 -6.719 1 92.75 452 GLN A N 1
ATOM 3473 C CA . GLN A 1 452 ? -22.484 29.297 -6.836 1 92.75 452 GLN A CA 1
ATOM 3474 C C . GLN A 1 452 ? -23.797 29.703 -6.16 1 92.75 452 GLN A C 1
ATOM 3476 O O . GLN A 1 452 ? -24.75 28.906 -6.113 1 92.75 452 GLN A O 1
ATOM 3481 N N . PRO A 1 453 ? -23.766 30.938 -5.582 1 95.25 453 PRO A N 1
ATOM 3482 C CA . PRO A 1 453 ? -25.047 31.422 -5.047 1 95.25 453 PRO A CA 1
ATOM 3483 C C . PRO A 1 453 ? -26.125 31.547 -6.117 1 95.25 453 PRO A C 1
ATOM 3485 O O . PRO A 1 453 ? -25.828 31.859 -7.273 1 95.25 453 PRO A O 1
ATOM 3488 N N . SER A 1 454 ? -27.328 31.328 -5.703 1 95.94 454 SER A N 1
ATOM 3489 C CA . SER A 1 454 ? -28.453 31.516 -6.613 1 95.94 454 SER A CA 1
ATOM 3490 C C . SER A 1 454 ? -28.625 33 -6.977 1 95.94 454 SER A C 1
ATOM 3492 O O . SER A 1 454 ? -28.078 33.875 -6.309 1 95.94 454 SER A O 1
ATOM 3494 N N . ASP A 1 455 ? -29.422 33.219 -8.039 1 96.06 455 ASP A N 1
ATOM 3495 C CA . ASP A 1 455 ? -29.734 34.594 -8.43 1 96.06 455 ASP A CA 1
ATOM 3496 C C . ASP A 1 455 ? -30.5 35.312 -7.324 1 96.06 455 ASP A C 1
ATOM 3498 O O . ASP A 1 455 ? -30.266 36.5 -7.062 1 96.06 455 ASP A O 1
ATOM 3502 N N . ALA A 1 456 ? -31.344 34.594 -6.676 1 95.88 456 ALA A N 1
ATOM 3503 C CA . ALA A 1 456 ? -32.156 35.156 -5.586 1 95.88 456 ALA A CA 1
ATOM 3504 C C . ALA A 1 456 ? -31.25 35.594 -4.426 1 95.88 456 ALA A C 1
ATOM 3506 O O . ALA A 1 456 ? -31.469 36.625 -3.832 1 95.88 456 ALA A O 1
ATOM 3507 N N . LEU A 1 457 ? -30.359 34.781 -4.141 1 96.88 457 LEU A N 1
ATOM 3508 C CA . LEU A 1 457 ? -29.453 35.094 -3.041 1 96.88 457 LEU A CA 1
ATOM 3509 C C . LEU A 1 457 ? -28.562 36.281 -3.396 1 96.88 457 LEU A C 1
ATOM 3511 O O . LEU A 1 457 ? -28.281 37.125 -2.551 1 96.88 457 LEU A O 1
ATOM 3515 N N . ARG A 1 458 ? -28.078 36.344 -4.602 1 97.06 458 ARG A N 1
ATOM 3516 C CA . ARG A 1 458 ? -27.266 37.469 -5.062 1 97.06 458 ARG A CA 1
ATOM 3517 C C . ARG A 1 458 ? -28.031 38.781 -4.973 1 97.06 458 ARG A C 1
ATOM 3519 O O . ARG A 1 458 ? -27.469 39.812 -4.559 1 97.06 458 ARG A O 1
ATOM 3526 N N . GLU A 1 459 ? -29.25 38.688 -5.367 1 95.44 459 GLU A N 1
ATOM 3527 C CA . GLU A 1 459 ? -30.094 39.875 -5.312 1 95.44 459 GLU A CA 1
ATOM 3528 C C . GLU A 1 459 ? -30.328 40.312 -3.871 1 95.44 459 GLU A C 1
ATOM 3530 O O . GLU A 1 459 ? -30.281 41.5 -3.564 1 95.44 459 GLU A O 1
ATOM 3535 N N . ALA A 1 460 ? -30.609 39.375 -3.092 1 95.75 460 ALA A N 1
ATOM 3536 C CA . ALA A 1 460 ? -30.859 39.688 -1.686 1 95.75 460 ALA A CA 1
ATOM 3537 C C . ALA A 1 460 ? -29.609 40.25 -1.019 1 95.75 460 ALA A C 1
ATOM 3539 O O . ALA A 1 460 ? -29.703 41.062 -0.093 1 95.75 460 ALA A O 1
ATOM 3540 N N . ALA A 1 461 ? -28.5 39.844 -1.438 1 96.75 461 ALA A N 1
ATOM 3541 C CA . ALA A 1 461 ? -27.219 40.219 -0.828 1 96.75 461 ALA A CA 1
ATOM 3542 C C . ALA A 1 461 ? -26.859 41.656 -1.168 1 96.75 461 ALA A C 1
ATOM 3544 O O . ALA A 1 461 ? -26.078 42.281 -0.452 1 96.75 461 ALA A O 1
ATOM 3545 N N . ALA A 1 462 ? -27.391 42.094 -2.289 1 94.56 462 ALA A N 1
ATOM 3546 C CA . ALA A 1 462 ? -27.078 43.469 -2.705 1 94.56 462 ALA A CA 1
ATOM 3547 C C . ALA A 1 462 ? -27.438 44.469 -1.612 1 94.56 462 ALA A C 1
ATOM 3549 O O . ALA A 1 462 ? -28.594 44.531 -1.191 1 94.56 462 ALA A O 1
ATOM 3550 N N . GLY A 1 463 ? -26.469 45.156 -1.099 1 93.06 463 GLY A N 1
ATOM 3551 C CA . GLY A 1 463 ? -26.688 46.188 -0.102 1 93.06 463 GLY A CA 1
ATOM 3552 C C . GLY A 1 463 ? -26.719 45.656 1.317 1 93.06 463 GLY A C 1
ATOM 3553 O O . GLY A 1 463 ? -26.953 46.406 2.264 1 93.06 463 GLY A O 1
ATOM 3554 N N . ARG A 1 464 ? -26.562 44.438 1.517 1 96.5 464 ARG A N 1
ATOM 3555 C CA . ARG A 1 464 ? -26.562 43.844 2.85 1 96.5 464 ARG A CA 1
ATOM 3556 C C . ARG A 1 464 ? -25.172 43.375 3.23 1 96.5 464 ARG A C 1
ATOM 3558 O O . ARG A 1 464 ? -24.281 43.281 2.379 1 96.5 464 ARG A O 1
ATOM 3565 N N . LYS A 1 465 ? -25.031 43 4.562 1 97.5 465 LYS A N 1
ATOM 3566 C CA . LYS A 1 465 ? -23.672 42.75 5.043 1 97.5 465 LYS A CA 1
ATOM 3567 C C . LYS A 1 465 ? -23.531 41.375 5.641 1 97.5 465 LYS A C 1
ATOM 3569 O O . LYS A 1 465 ? -22.438 40.844 5.746 1 97.5 465 LYS A O 1
ATOM 3574 N N . HIS A 1 466 ? -24.703 40.812 5.984 1 98 466 HIS A N 1
ATOM 3575 C CA . HIS A 1 466 ? -24.609 39.594 6.785 1 98 466 HIS A CA 1
ATOM 3576 C C . HIS A 1 466 ? -25.484 38.5 6.207 1 98 466 HIS A C 1
ATOM 3578 O O . HIS A 1 466 ? -26.578 38.781 5.695 1 98 466 HIS A O 1
ATOM 3584 N N . LEU A 1 467 ? -24.984 37.312 6.211 1 98.12 467 LEU A N 1
ATOM 3585 C CA . LEU A 1 467 ? -25.75 36.062 6.016 1 98.12 467 LEU A CA 1
ATOM 3586 C C . LEU A 1 467 ? -25.812 35.25 7.305 1 98.12 467 LEU A C 1
ATOM 3588 O O . LEU A 1 467 ? -24.781 34.906 7.871 1 98.12 467 LEU A O 1
ATOM 3592 N N . VAL A 1 468 ? -26.984 35.031 7.746 1 97.56 468 VAL A N 1
ATOM 3593 C CA . VAL A 1 468 ? -27.172 34.406 9.047 1 97.56 468 VAL A CA 1
ATOM 3594 C C . VAL A 1 468 ? -27.953 33.094 8.883 1 97.56 468 VAL A C 1
ATOM 3596 O O . VAL A 1 468 ? -29.016 33.062 8.273 1 97.56 468 VAL A O 1
ATOM 3599 N N . LEU A 1 469 ? -27.359 32.031 9.414 1 96.81 469 LEU A N 1
ATOM 3600 C CA . LEU A 1 469 ? -28.094 30.781 9.531 1 96.81 469 LEU A CA 1
ATOM 3601 C C . LEU A 1 469 ? -28.922 30.75 10.805 1 96.81 469 LEU A C 1
ATOM 3603 O O . LEU A 1 469 ? -28.453 31.156 11.875 1 96.81 469 LEU A O 1
ATOM 3607 N N . TYR A 1 470 ? -30.156 30.344 10.656 1 95.5 470 TYR A N 1
ATOM 3608 C CA . TYR A 1 470 ? -31.047 30.25 11.812 1 95.5 470 TYR A CA 1
ATOM 3609 C C . TYR A 1 470 ? -31.75 28.891 11.859 1 95.5 470 TYR A C 1
ATOM 3611 O O . TYR A 1 470 ? -32.5 28.547 10.953 1 95.5 470 TYR A O 1
ATOM 3619 N N . PRO A 1 471 ? -31.609 28.156 12.953 1 94.81 471 PRO A N 1
ATOM 3620 C CA . PRO A 1 471 ? -30.703 28.438 14.062 1 94.81 471 PRO A CA 1
ATOM 3621 C C . PRO A 1 471 ? -29.234 28.344 13.664 1 94.81 471 PRO A C 1
ATOM 3623 O O . PRO A 1 471 ? -28.906 27.781 12.609 1 94.81 471 PRO A O 1
ATOM 3626 N N . PRO A 1 472 ? -28.375 29 14.484 1 94.62 472 PRO A N 1
ATOM 3627 C CA . PRO A 1 472 ? -26.953 28.984 14.148 1 94.62 472 PRO A CA 1
ATOM 3628 C C . PRO A 1 472 ? -26.297 27.641 14.453 1 94.62 472 PRO A C 1
ATOM 3630 O O . PRO A 1 472 ? -26.781 26.891 15.305 1 94.62 472 PRO A O 1
ATOM 3633 N N . GLN A 1 473 ? -25.312 27.344 13.695 1 92.38 473 GLN A N 1
ATOM 3634 C CA . GLN A 1 473 ? -24.422 26.219 13.938 1 92.38 473 GLN A CA 1
ATOM 3635 C C . GLN A 1 473 ? -22.984 26.688 14.203 1 92.38 473 GLN A C 1
ATOM 3637 O O . GLN A 1 473 ? -22.203 26.859 13.273 1 92.38 473 GLN A O 1
ATOM 3642 N N . MET A 1 474 ? -22.656 26.938 15.453 1 90 474 MET A N 1
ATOM 3643 C CA . MET A 1 474 ? -21.344 27.406 15.898 1 90 474 MET A CA 1
ATOM 3644 C C . MET A 1 474 ? -20.766 26.469 16.953 1 90 474 MET A C 1
ATOM 3646 O O . MET A 1 474 ? -21.359 26.281 18.016 1 90 474 MET A O 1
ATOM 3650 N N . HIS A 1 475 ? -19.641 25.781 16.578 1 86.06 475 HIS A N 1
ATOM 3651 C CA . HIS A 1 475 ? -19.125 24.859 17.594 1 86.06 475 HIS A CA 1
ATOM 3652 C C . HIS A 1 475 ? -17.625 24.656 17.422 1 86.06 475 HIS A C 1
ATOM 3654 O O . HIS A 1 475 ? -17.047 25.047 16.406 1 86.06 475 HIS A O 1
ATOM 3660 N N . ASP A 1 476 ? -17.016 24.203 18.5 1 81.44 476 ASP A N 1
ATOM 3661 C CA . ASP A 1 476 ? -15.609 23.844 18.453 1 81.44 476 ASP A CA 1
ATOM 3662 C C . ASP A 1 476 ? -15.414 22.359 18.734 1 81.44 476 ASP A C 1
ATOM 3664 O O . ASP A 1 476 ? -16.391 21.594 18.797 1 81.44 476 ASP A O 1
ATOM 3668 N N . GLY A 1 477 ? -14.219 21.938 18.734 1 73.69 477 GLY A N 1
ATOM 3669 C CA . GLY A 1 477 ? -13.891 20.531 18.891 1 73.69 477 GLY A CA 1
ATOM 3670 C C . GLY A 1 477 ? -14.219 19.984 20.281 1 73.69 477 GLY A C 1
ATOM 3671 O O . GLY A 1 477 ? -14.289 18.781 20.484 1 73.69 477 GLY A O 1
ATOM 3672 N N . SER A 1 478 ? -14.57 20.828 21.219 1 70.44 478 SER A N 1
ATOM 3673 C CA . SER A 1 478 ? -14.867 20.406 22.594 1 70.44 478 SER A CA 1
ATOM 3674 C C . SER A 1 478 ? -16.359 20.406 22.859 1 70.44 478 SER A C 1
ATOM 3676 O O . SER A 1 478 ? -16.797 20.172 24 1 70.44 478 SER A O 1
ATOM 3678 N N . GLY A 1 479 ? -17.062 20.766 21.844 1 72.31 479 GLY A N 1
ATOM 3679 C CA . GLY A 1 479 ? -18.516 20.734 21.984 1 72.31 479 GLY A CA 1
ATOM 3680 C C . GLY A 1 479 ? -19.094 22.062 22.453 1 72.31 479 GLY A C 1
ATOM 3681 O O . GLY A 1 479 ? -20.281 22.156 22.734 1 72.31 479 GLY A O 1
ATOM 3682 N N . ARG A 1 480 ? -18.312 22.984 22.484 1 77.5 480 ARG A N 1
ATOM 3683 C CA . ARG A 1 480 ? -18.797 24.312 22.859 1 77.5 480 ARG A CA 1
ATOM 3684 C C . ARG A 1 480 ? -19.547 24.984 21.719 1 77.5 480 ARG A C 1
ATOM 3686 O O . ARG A 1 480 ? -19.344 24.625 20.547 1 77.5 480 ARG A O 1
ATOM 3693 N N . GLY A 1 481 ? -20.391 25.938 22.172 1 85.31 481 GLY A N 1
ATOM 3694 C CA . GLY A 1 481 ? -21.156 26.672 21.188 1 85.31 481 GLY A CA 1
ATOM 3695 C C . GLY A 1 481 ? -22.594 26.219 21.094 1 85.31 481 GLY A C 1
ATOM 3696 O O . GLY A 1 481 ? -23.203 25.812 22.078 1 85.31 481 GLY A O 1
ATOM 3697 N N . CYS A 1 482 ? -23.234 26.531 19.984 1 87.44 482 CYS A N 1
ATOM 3698 C CA . CYS A 1 482 ? -24.609 26.125 19.719 1 87.44 482 CYS A CA 1
ATOM 3699 C C . CYS A 1 482 ? -24.703 25.328 18.422 1 87.44 482 CYS A C 1
ATOM 3701 O O . CYS A 1 482 ? -24.297 25.812 17.359 1 87.44 482 CYS A O 1
ATOM 3703 N N . ARG A 1 483 ? -25.141 24.078 18.531 1 85.25 483 ARG A N 1
ATOM 3704 C CA . ARG A 1 483 ? -25.203 23.141 17.406 1 85.25 483 ARG A CA 1
ATOM 3705 C C . ARG A 1 483 ? -26.641 22.828 17.031 1 85.25 483 ARG A C 1
ATOM 3707 O O . ARG A 1 483 ? -27.031 21.656 16.938 1 85.25 483 ARG A O 1
ATOM 3714 N N . ALA A 1 484 ? -27.328 23.875 16.75 1 84.06 484 ALA A N 1
ATOM 3715 C CA . ALA A 1 484 ? -28.75 23.688 16.469 1 84.06 484 ALA A CA 1
ATOM 3716 C C . ALA A 1 484 ? -29.031 23.859 14.977 1 84.06 484 ALA A C 1
ATOM 3718 O O . ALA A 1 484 ? -30.109 23.484 14.5 1 84.06 484 ALA A O 1
ATOM 3719 N N . GLY A 1 485 ? -28.125 24.344 14.336 1 87.5 485 GLY A N 1
ATOM 3720 C CA . GLY A 1 485 ? -28.344 24.656 12.93 1 87.5 485 GLY A CA 1
ATOM 3721 C C . GLY A 1 485 ? -27.969 23.516 12 1 87.5 485 GLY A C 1
ATOM 3722 O O . GLY A 1 485 ? -27.578 22.438 12.453 1 87.5 485 GLY A O 1
ATOM 3723 N N . PRO A 1 486 ? -28.172 23.797 10.734 1 89.19 486 PRO A N 1
ATOM 3724 C CA . PRO A 1 486 ? -27.828 22.797 9.727 1 89.19 486 PRO A CA 1
ATOM 3725 C C . PRO A 1 486 ? -26.359 22.406 9.742 1 89.19 486 PRO A C 1
ATOM 3727 O O . PRO A 1 486 ? -25.484 23.266 9.93 1 89.19 486 PRO A O 1
ATOM 3730 N N . MET A 1 487 ? -26.109 21.125 9.398 1 84.94 487 MET A N 1
ATOM 3731 C CA . MET A 1 487 ? -24.766 20.578 9.414 1 84.94 487 MET A CA 1
ATOM 3732 C C . MET A 1 487 ? -24.016 20.938 8.133 1 84.94 487 MET A C 1
ATOM 3734 O O . MET A 1 487 ? -22.781 20.969 8.117 1 84.94 487 MET A O 1
ATOM 3738 N N . ASP A 1 488 ? -24.766 21.25 7.113 1 87.69 488 ASP A N 1
ATOM 3739 C CA . ASP A 1 488 ? -24.125 21.562 5.84 1 87.69 488 ASP A CA 1
ATOM 3740 C C . ASP A 1 488 ? -23.828 23.047 5.719 1 87.69 488 ASP A C 1
ATOM 3742 O O . ASP A 1 488 ? -24.031 23.641 4.656 1 87.69 488 ASP A O 1
ATOM 3746 N N . PHE A 1 489 ? -23.391 23.688 6.797 1 92.81 489 PHE A N 1
ATOM 3747 C CA . PHE A 1 489 ? -23.156 25.125 6.828 1 92.81 489 PHE A CA 1
ATOM 3748 C C . PHE A 1 489 ? -22.031 25.516 5.891 1 92.81 489 PHE A C 1
ATOM 3750 O O . PHE A 1 489 ? -21.922 26.672 5.488 1 92.81 489 PHE A O 1
ATOM 3757 N N . HIS A 1 490 ? -21.172 24.578 5.422 1 93.12 490 HIS A N 1
ATOM 3758 C CA . HIS A 1 490 ? -20 24.859 4.602 1 93.12 490 HIS A CA 1
ATOM 3759 C C . HIS A 1 490 ? -20.406 25.5 3.273 1 93.12 490 HIS A C 1
ATOM 3761 O O . HIS A 1 490 ? -19.734 26.422 2.797 1 93.12 490 HIS A O 1
ATOM 3767 N N . ARG A 1 491 ? -21.406 25 2.713 1 93.12 491 ARG A N 1
ATOM 3768 C CA . ARG A 1 491 ? -21.859 25.516 1.432 1 93.12 491 ARG A CA 1
ATOM 3769 C C . ARG A 1 491 ? -22.312 26.969 1.562 1 93.12 491 ARG A C 1
ATOM 3771 O O . ARG A 1 491 ? -22.031 27.797 0.685 1 93.12 491 ARG A O 1
ATOM 3778 N N . TRP A 1 492 ? -23 27.234 2.627 1 95.56 492 TRP A N 1
ATOM 3779 C CA . TRP A 1 492 ? -23.5 28.594 2.857 1 95.56 492 TRP A CA 1
ATOM 3780 C C . TRP A 1 492 ? -22.375 29.547 3.221 1 95.56 492 TRP A C 1
ATOM 3782 O O . TRP A 1 492 ? -22.375 30.703 2.818 1 95.56 492 TRP A O 1
ATOM 3792 N N . ALA A 1 493 ? -21.453 29.016 3.996 1 96.25 493 ALA A N 1
ATOM 3793 C CA . ALA A 1 493 ? -20.266 29.812 4.293 1 96.25 493 ALA A CA 1
ATOM 3794 C C . ALA A 1 493 ? -19.516 30.188 3.014 1 96.25 493 ALA A C 1
ATOM 3796 O O . ALA A 1 493 ? -19.078 31.328 2.857 1 96.25 493 ALA A O 1
ATOM 3797 N N . TYR A 1 494 ? -19.375 29.266 2.143 1 95.81 494 TYR A N 1
ATOM 3798 C CA . TYR A 1 494 ? -18.688 29.5 0.875 1 95.81 494 TYR A CA 1
ATOM 3799 C C . TYR A 1 494 ? -19.406 30.562 0.054 1 95.81 494 TYR A C 1
ATOM 3801 O O . TYR A 1 494 ? -18.766 31.453 -0.521 1 95.81 494 TYR A O 1
ATOM 3809 N N . ARG A 1 495 ? -20.688 30.484 -0.004 1 96.94 495 ARG A N 1
ATOM 3810 C CA . ARG A 1 495 ? -21.453 31.469 -0.751 1 96.94 495 ARG A CA 1
ATOM 3811 C C . ARG A 1 495 ? -21.359 32.844 -0.101 1 96.94 495 ARG A C 1
ATOM 3813 O O . ARG A 1 495 ? -21.312 33.875 -0.794 1 96.94 495 ARG A O 1
ATOM 3820 N N . ALA A 1 496 ? -21.422 32.844 1.204 1 97.81 496 ALA A N 1
ATOM 3821 C CA . ALA A 1 496 ? -21.219 34.125 1.91 1 97.81 496 ALA A CA 1
ATOM 3822 C C . ALA A 1 496 ? -19.875 34.719 1.564 1 97.81 496 ALA A C 1
ATOM 3824 O O . ALA A 1 496 ? -19.766 35.938 1.325 1 97.81 496 ALA A O 1
ATOM 3825 N N . TYR A 1 497 ? -18.859 33.938 1.521 1 97 497 TYR A N 1
ATOM 3826 C CA . TYR A 1 497 ? -17.516 34.344 1.129 1 97 497 TYR A CA 1
ATOM 3827 C C . TYR A 1 497 ? -17.516 34.938 -0.273 1 97 497 TYR A C 1
ATOM 3829 O O . TYR A 1 497 ? -16.969 36.031 -0.493 1 97 497 TYR A O 1
ATOM 3837 N N . LEU A 1 498 ? -18.141 34.281 -1.182 1 96.44 498 LEU A N 1
ATOM 3838 C CA . LEU A 1 498 ? -18.172 34.75 -2.566 1 96.44 498 LEU A CA 1
ATOM 3839 C C . LEU A 1 498 ? -18.859 36.094 -2.676 1 96.44 498 LEU A C 1
ATOM 3841 O O . LEU A 1 498 ? -18.484 36.938 -3.51 1 96.44 498 LEU A O 1
ATOM 3845 N N . LEU A 1 499 ? -19.797 36.312 -1.826 1 97.31 499 LEU A N 1
ATOM 3846 C CA . LEU A 1 499 ? -20.609 37.5 -1.905 1 97.31 499 LEU A CA 1
ATOM 3847 C C . LEU A 1 499 ? -20.047 38.594 -1.013 1 97.31 499 LEU A C 1
ATOM 3849 O O . LEU A 1 499 ? -20.594 39.719 -0.968 1 97.31 499 LEU A O 1
ATOM 3853 N N . GLY A 1 500 ? -19 38.25 -0.236 1 95.94 500 GLY A N 1
ATOM 3854 C CA . GLY A 1 500 ? -18.391 39.219 0.647 1 95.94 500 GLY A CA 1
ATOM 3855 C C . GLY A 1 500 ? -19.203 39.5 1.898 1 95.94 500 GLY A C 1
ATOM 3856 O O . GLY A 1 500 ? -19.141 40.594 2.455 1 95.94 500 GLY A O 1
ATOM 3857 N N . LEU A 1 501 ? -20.062 38.562 2.332 1 98 501 LEU A N 1
ATOM 3858 C CA . LEU A 1 501 ? -20.906 38.688 3.508 1 98 501 LEU A CA 1
ATOM 3859 C C . LEU A 1 501 ? -20.25 38.062 4.734 1 98 501 LEU A C 1
ATOM 3861 O O . LEU A 1 501 ? -19.438 37.156 4.602 1 98 501 LEU A O 1
ATOM 3865 N N . THR A 1 502 ? -20.547 38.594 5.898 1 97.94 502 THR A N 1
ATOM 3866 C CA . THR A 1 502 ? -20.188 37.875 7.125 1 97.94 502 THR A CA 1
ATOM 3867 C C . THR A 1 502 ? -21.109 36.688 7.34 1 97.94 502 THR A C 1
ATOM 3869 O O . THR A 1 502 ? -22.188 36.594 6.742 1 97.94 502 THR A O 1
ATOM 3872 N N . PHE A 1 503 ? -20.672 35.781 8.117 1 97.75 503 PHE A N 1
ATOM 3873 C CA . PHE A 1 503 ? -21.406 34.531 8.32 1 97.75 503 PHE A CA 1
ATOM 3874 C C . PHE A 1 503 ? -21.359 34.094 9.789 1 97.75 503 PHE A C 1
ATOM 3876 O O . PHE A 1 503 ? -20.312 34.219 10.43 1 97.75 503 PHE A O 1
ATOM 3883 N N . ASN A 1 504 ? -22.422 33.594 10.344 1 96.88 504 ASN A N 1
ATOM 3884 C CA . ASN A 1 504 ? -22.516 33.469 11.797 1 96.88 504 ASN A CA 1
ATOM 3885 C C . ASN A 1 504 ? -22.234 32.031 12.242 1 96.88 504 ASN A C 1
ATOM 3887 O O . ASN A 1 504 ? -22.266 31.734 13.438 1 96.88 504 ASN A O 1
ATOM 3891 N N . SER A 1 505 ? -22.031 31.062 11.375 1 95.69 505 SER A N 1
ATOM 3892 C CA . SER A 1 505 ? -21.906 29.656 11.719 1 95.69 505 SER A CA 1
ATOM 3893 C C . SER A 1 505 ? -20.578 29.078 11.234 1 95.69 505 SER A C 1
ATOM 3895 O O . SER A 1 505 ? -19.969 29.594 10.289 1 95.69 505 SER A O 1
ATOM 3897 N N . GLY A 1 506 ? -20.156 28.078 11.945 1 93.56 506 GLY A N 1
ATOM 3898 C CA . GLY A 1 506 ? -18.906 27.438 11.555 1 93.56 506 GLY A CA 1
ATOM 3899 C C . GLY A 1 506 ? -18.281 26.609 12.664 1 93.56 506 GLY A C 1
ATOM 3900 O O . GLY A 1 506 ? -18.844 26.516 13.758 1 93.56 506 GLY A O 1
ATOM 3901 N N . TYR A 1 507 ? -17.219 25.938 12.273 1 91.62 507 TYR A N 1
ATOM 3902 C CA . TYR A 1 507 ? -16.438 25.094 13.164 1 91.62 507 TYR A CA 1
ATOM 3903 C C . TYR A 1 507 ? -15.023 25.656 13.336 1 91.62 507 TYR A C 1
ATOM 3905 O O . TYR A 1 507 ? -14.359 26 12.359 1 91.62 507 TYR A O 1
ATOM 3913 N N . VAL A 1 508 ? -14.633 25.812 14.641 1 89.06 508 VAL A N 1
ATOM 3914 C CA . VAL A 1 508 ? -13.305 26.359 14.93 1 89.06 508 VAL A CA 1
ATOM 3915 C C . VAL A 1 508 ? -12.633 25.516 16.016 1 89.06 508 VAL A C 1
ATOM 3917 O O . VAL A 1 508 ? -13.273 24.672 16.656 1 89.06 508 VAL A O 1
ATOM 3920 N N . ALA A 1 509 ? -11.352 25.688 16.141 1 84.75 509 ALA A N 1
ATOM 3921 C CA . ALA A 1 509 ? -10.594 24.906 17.125 1 84.75 509 ALA A CA 1
ATOM 3922 C C . ALA A 1 509 ? -10.992 25.297 18.547 1 84.75 509 ALA A C 1
ATOM 3924 O O . ALA A 1 509 ? -11.109 24.438 19.422 1 84.75 509 ALA A O 1
ATOM 3925 N N . ARG A 1 510 ? -11.164 26.656 18.719 1 81.5 510 ARG A N 1
ATOM 3926 C CA . ARG A 1 510 ? -11.562 27.172 20.016 1 81.5 510 ARG A CA 1
ATOM 3927 C C . ARG A 1 510 ? -12.594 28.281 19.891 1 81.5 510 ARG A C 1
ATOM 3929 O O . ARG A 1 510 ? -12.445 29.172 19.047 1 81.5 510 ARG A O 1
ATOM 3936 N N . LEU A 1 511 ? -13.609 28.062 20.688 1 84.31 511 LEU A N 1
ATOM 3937 C CA . LEU A 1 511 ? -14.695 29.031 20.688 1 84.31 511 LEU A CA 1
ATOM 3938 C C . LEU A 1 511 ? -14.898 29.625 22.078 1 84.31 511 LEU A C 1
ATOM 3940 O O . LEU A 1 511 ? -14.82 28.891 23.078 1 84.31 511 LEU A O 1
ATOM 3944 N N . ASP A 1 512 ? -15.055 30.922 22.125 1 81.06 512 ASP A N 1
ATOM 3945 C CA . ASP A 1 512 ? -15.414 31.562 23.375 1 81.06 512 ASP A CA 1
ATOM 3946 C C . ASP A 1 512 ? -16.891 31.312 23.719 1 81.06 512 ASP A C 1
ATOM 3948 O O . ASP A 1 512 ? -17.766 32.031 23.25 1 81.06 512 ASP A O 1
ATOM 3952 N N . ASP A 1 513 ? -17 30.484 24.609 1 83.44 513 ASP A N 1
ATOM 3953 C CA . ASP A 1 513 ? -18.359 30.047 24.938 1 83.44 513 ASP A CA 1
ATOM 3954 C C . ASP A 1 513 ? -19.141 31.172 25.625 1 83.44 513 ASP A C 1
ATOM 3956 O O . ASP A 1 513 ? -20.375 31.25 25.484 1 83.44 513 ASP A O 1
ATOM 3960 N N . ALA A 1 514 ? -18.5 31.969 26.375 1 83.62 514 ALA A N 1
ATOM 3961 C CA . ALA A 1 514 ? -19.156 33.062 27.078 1 83.62 514 ALA A CA 1
ATOM 3962 C C . ALA A 1 514 ? -19.766 34.062 26.109 1 83.62 514 ALA A C 1
ATOM 3964 O O . ALA A 1 514 ? -20.719 34.75 26.438 1 83.62 514 ALA A O 1
ATOM 3965 N N . ARG A 1 515 ? -19.266 34.062 24.969 1 87.88 515 ARG A N 1
ATOM 3966 C CA . ARG A 1 515 ? -19.797 34.969 23.953 1 87.88 515 ARG A CA 1
ATOM 3967 C C . ARG A 1 515 ? -20.75 34.25 23 1 87.88 515 ARG A C 1
ATOM 3969 O O . ARG A 1 515 ? -21.719 34.812 22.516 1 87.88 515 ARG A O 1
ATOM 3976 N N . ALA A 1 516 ? -20.484 33 22.766 1 89.62 516 ALA A N 1
ATOM 3977 C CA . ALA A 1 516 ? -21.25 32.219 21.797 1 89.62 516 ALA A CA 1
ATOM 3978 C C . ALA A 1 516 ? -22.656 31.969 22.297 1 89.62 516 ALA A C 1
ATOM 3980 O O . ALA A 1 516 ? -23.625 32.094 21.547 1 89.62 516 ALA A O 1
ATOM 3981 N N . GLN A 1 517 ? -22.766 31.625 23.531 1 88.25 517 GLN A N 1
ATOM 3982 C CA . GLN A 1 517 ? -24.047 31.25 24.094 1 88.25 517 GLN A CA 1
ATOM 3983 C C . GLN A 1 517 ? -25.016 32.438 24.094 1 88.25 517 GLN A C 1
ATOM 3985 O O . GLN A 1 517 ? -26.156 32.312 23.625 1 88.25 517 GLN A O 1
ATOM 3990 N N . PRO A 1 518 ? -24.594 33.562 24.594 1 90.75 518 PRO A N 1
ATOM 3991 C CA . PRO A 1 518 ? -25.484 34.719 24.531 1 90.75 518 PRO A CA 1
ATOM 3992 C C . PRO A 1 518 ? -25.875 35.062 23.094 1 90.75 518 PRO A C 1
ATOM 3994 O O . PRO A 1 518 ? -26.984 35.531 22.859 1 90.75 518 PRO A O 1
ATOM 3997 N N . TYR A 1 519 ? -25.109 35 22.203 1 92.62 519 TYR A N 1
ATOM 3998 C CA . TYR A 1 519 ? -25.453 35.281 20.812 1 92.62 519 TYR A CA 1
ATOM 3999 C C . TYR A 1 519 ? -26.547 34.344 20.328 1 92.62 519 TYR A C 1
ATOM 4001 O O . TYR A 1 519 ? -27.531 34.781 19.719 1 92.62 519 TYR A O 1
ATOM 4009 N N . CYS A 1 520 ? -26.375 33.062 20.531 1 90 520 CYS A N 1
ATOM 4010 C CA . CYS A 1 520 ? -27.312 32.062 20.047 1 90 520 CYS A CA 1
ATOM 4011 C C . CYS A 1 520 ? -28.688 32.281 20.672 1 90 520 CYS A C 1
ATOM 4013 O O . CYS A 1 520 ? -29.703 32.281 19.969 1 90 520 CYS A O 1
ATOM 4015 N N . LEU A 1 521 ? -28.672 32.406 21.922 1 89.81 521 LEU A N 1
ATOM 4016 C CA . LEU A 1 521 ? -29.922 32.656 22.625 1 89.81 521 LEU A CA 1
ATOM 4017 C C . LEU A 1 521 ? -30.5 34.031 22.266 1 89.81 521 LEU A C 1
ATOM 4019 O O . LEU A 1 521 ? -31.719 34.156 22.141 1 89.81 521 LEU A O 1
ATOM 4023 N N . GLY A 1 522 ? -29.719 34.938 22.141 1 93.12 522 GLY A N 1
ATOM 4024 C CA . GLY A 1 522 ? -30.141 36.25 21.766 1 93.12 522 GLY A CA 1
ATOM 4025 C C . GLY A 1 522 ? -30.797 36.312 20.406 1 93.12 522 GLY A C 1
ATOM 4026 O O . GLY A 1 522 ? -31.75 37.062 20.188 1 93.12 522 GLY A O 1
ATOM 4027 N N . LEU A 1 523 ? -30.266 35.625 19.484 1 93.75 523 LEU A N 1
ATOM 4028 C CA . LEU A 1 523 ? -30.844 35.562 18.141 1 93.75 523 LEU A CA 1
ATOM 4029 C C . LEU A 1 523 ? -32.281 35.031 18.172 1 93.75 523 LEU A C 1
ATOM 4031 O O . LEU A 1 523 ? -33.156 35.562 17.484 1 93.75 523 LEU A O 1
ATOM 4035 N N . ASP A 1 524 ? -32.469 34.031 18.938 1 92.31 524 ASP A N 1
ATOM 4036 C CA . ASP A 1 524 ? -33.812 33.469 19.125 1 92.31 524 ASP A CA 1
ATOM 4037 C C . ASP A 1 524 ? -34.75 34.531 19.688 1 92.31 524 ASP A C 1
ATOM 4039 O O . ASP A 1 524 ? -35.875 34.656 19.219 1 92.31 524 ASP A O 1
ATOM 4043 N N . ASP A 1 525 ? -34.281 35.188 20.672 1 94.19 525 ASP A N 1
ATOM 4044 C CA . ASP A 1 525 ? -35.094 36.219 21.328 1 94.19 525 ASP A CA 1
ATOM 4045 C C . ASP A 1 525 ? -35.438 37.344 20.375 1 94.19 525 ASP A C 1
ATOM 4047 O O . ASP A 1 525 ? -36.562 37.844 20.359 1 94.19 525 ASP A O 1
ATOM 4051 N N . ASP A 1 526 ? -34.531 37.75 19.641 1 94.62 526 ASP A N 1
ATOM 4052 C CA . ASP A 1 526 ? -34.75 38.844 18.688 1 94.62 526 ASP A CA 1
ATOM 4053 C C . ASP A 1 526 ? -35.781 38.469 17.656 1 94.62 526 ASP A C 1
ATOM 4055 O O . ASP A 1 526 ? -36.688 39.281 17.359 1 94.62 526 ASP A O 1
ATOM 4059 N N . ILE A 1 527 ? -35.656 37.344 17.125 1 93.44 527 ILE A N 1
ATOM 4060 C CA . ILE A 1 527 ? -36.594 36.906 16.078 1 93.44 527 ILE A CA 1
ATOM 4061 C C . ILE A 1 527 ? -37.969 36.75 16.656 1 93.44 527 ILE A C 1
ATOM 4063 O O . ILE A 1 527 ? -38.969 37.156 16.047 1 93.44 527 ILE A O 1
ATOM 4067 N N . ARG A 1 528 ? -38.031 36.219 17.859 1 92.25 528 ARG A N 1
ATOM 4068 C CA . ARG A 1 528 ? -39.344 36.062 18.516 1 92.25 528 ARG A CA 1
ATOM 4069 C C . ARG A 1 528 ? -39.969 37.406 18.812 1 92.25 528 ARG A C 1
ATOM 4071 O O . ARG A 1 528 ? -41.188 37.562 18.781 1 92.25 528 ARG A O 1
ATOM 4078 N N . ALA A 1 529 ? -39.156 38.344 19.078 1 94.38 529 ALA A N 1
ATOM 4079 C CA . ALA A 1 529 ? -39.625 39.688 19.391 1 94.38 529 ALA A CA 1
ATOM 4080 C C . ALA A 1 529 ? -39.938 40.469 18.109 1 94.38 529 ALA A C 1
ATOM 4082 O O . ALA A 1 529 ? -40.375 41.625 18.172 1 94.38 529 ALA A O 1
ATOM 4083 N N . GLY A 1 530 ? -39.594 39.906 16.984 1 92.69 530 GLY A N 1
ATOM 4084 C CA . GLY A 1 530 ? -39.875 40.5 15.703 1 92.69 530 GLY A CA 1
ATOM 4085 C C . GLY A 1 530 ? -38.812 41.5 15.281 1 92.69 530 GLY A C 1
ATOM 4086 O O . GLY A 1 530 ? -39.094 42.406 14.477 1 92.69 530 GLY A O 1
ATOM 4087 N N . LYS A 1 531 ? -37.719 41.406 15.852 1 92.81 531 LYS A N 1
ATOM 4088 C CA . LYS A 1 531 ? -36.625 42.344 15.547 1 92.81 531 LYS A CA 1
ATOM 4089 C C . LYS A 1 531 ? -35.656 41.75 14.523 1 92.81 531 LYS A C 1
ATOM 4091 O O . LYS A 1 531 ? -34.781 40.938 14.883 1 92.81 531 LYS A O 1
ATOM 4096 N N . LEU A 1 532 ? -35.781 42.156 13.352 1 94.56 532 LEU A N 1
ATOM 4097 C CA . LEU A 1 532 ? -34.875 41.719 12.297 1 94.56 532 LEU A CA 1
ATOM 4098 C C . LEU A 1 532 ? -33.938 42.844 11.883 1 94.56 532 LEU A C 1
ATOM 4100 O O . LEU A 1 532 ? -34.344 44 11.812 1 94.56 532 LEU A O 1
ATOM 4104 N N . ASP A 1 533 ? -32.75 42.5 11.711 1 94.12 533 ASP A N 1
ATOM 4105 C CA . ASP A 1 533 ? -31.734 43.438 11.219 1 94.12 533 ASP A CA 1
ATOM 4106 C C . ASP A 1 533 ? -31.875 43.625 9.711 1 94.12 533 ASP A C 1
ATOM 4108 O O . ASP A 1 533 ? -31.75 42.688 8.938 1 94.12 533 ASP A O 1
ATOM 4112 N N . PRO A 1 534 ? -32.094 44.812 9.211 1 94.56 534 PRO A N 1
ATOM 4113 C CA . PRO A 1 534 ? -32.281 45.062 7.785 1 94.56 534 PRO A CA 1
ATOM 4114 C C . PRO A 1 534 ? -31.031 44.75 6.957 1 94.56 534 PRO A C 1
ATOM 4116 O O . PRO A 1 534 ? -31.125 44.625 5.734 1 94.56 534 PRO A O 1
ATOM 4119 N N . GLU A 1 535 ? -29.906 44.656 7.539 1 96.5 535 GLU A N 1
ATOM 4120 C CA . GLU A 1 535 ? -28.656 44.406 6.82 1 96.5 535 GLU A CA 1
ATOM 4121 C C . GLU A 1 535 ? -28.359 42.906 6.758 1 96.5 535 GLU A C 1
ATOM 4123 O O . GLU A 1 535 ? -27.25 42.531 6.355 1 96.5 535 GLU A O 1
ATOM 4128 N N . THR A 1 536 ? -29.297 42.156 7.141 1 97.44 536 THR A N 1
ATOM 4129 C CA . THR A 1 536 ? -29.031 40.719 7.297 1 97.44 536 THR A CA 1
ATOM 4130 C C . THR A 1 536 ? -29.969 39.906 6.43 1 97.44 536 THR A C 1
ATOM 4132 O O . THR A 1 536 ? -31.156 40.219 6.312 1 97.44 536 THR A O 1
ATOM 4135 N N . ILE A 1 537 ? -29.422 38.906 5.754 1 97.81 537 ILE A N 1
ATOM 4136 C CA . ILE A 1 537 ? -30.188 37.812 5.152 1 97.81 537 ILE A CA 1
ATOM 4137 C C . ILE A 1 537 ? -30.266 36.625 6.117 1 97.81 537 ILE A C 1
ATOM 4139 O O . ILE A 1 537 ? -29.25 36.094 6.543 1 97.81 537 ILE A O 1
ATOM 4143 N N . TYR A 1 538 ? -31.484 36.219 6.395 1 97.62 538 TYR A N 1
ATOM 4144 C CA . TYR A 1 538 ? -31.672 35.094 7.293 1 97.62 538 TYR A CA 1
ATOM 4145 C C . TYR A 1 538 ? -32.031 33.844 6.516 1 97.62 538 TYR A C 1
ATOM 4147 O O . TYR A 1 538 ? -32.969 33.812 5.719 1 97.62 538 TYR A O 1
ATOM 4155 N N . LEU A 1 539 ? -31.219 32.812 6.695 1 97.56 539 LEU A N 1
ATOM 4156 C CA . LEU A 1 539 ? -31.547 31.484 6.184 1 97.56 539 LEU A CA 1
ATOM 4157 C C . LEU A 1 539 ? -32.125 30.594 7.285 1 97.56 539 LEU A C 1
ATOM 4159 O O . LEU A 1 539 ? -31.359 30.078 8.125 1 97.56 539 LEU A O 1
ATOM 4163 N N . SER A 1 540 ? -33.375 30.328 7.156 1 96.81 540 SER A N 1
ATOM 4164 C CA . SER A 1 540 ? -34.062 29.609 8.219 1 96.81 540 SER A CA 1
ATOM 4165 C C . SER A 1 540 ? -34.375 28.172 7.797 1 96.81 540 SER A C 1
ATOM 4167 O O . SER A 1 540 ? -34.688 27.922 6.637 1 96.81 540 SER A O 1
ATOM 4169 N N . ILE A 1 541 ? -34.312 27.297 8.797 1 96.06 541 ILE A N 1
ATOM 4170 C CA . ILE A 1 541 ? -34.844 25.969 8.562 1 96.06 541 ILE A CA 1
ATOM 4171 C C . ILE A 1 541 ? -36.344 26.031 8.43 1 96.06 541 ILE A C 1
ATOM 4173 O O . ILE A 1 541 ? -37 26.953 8.93 1 96.06 541 ILE A O 1
ATOM 4177 N N . PRO A 1 542 ? -36.875 25.031 7.801 1 95.5 542 PRO A N 1
ATOM 4178 C CA . PRO A 1 542 ? -38.344 25.062 7.57 1 95.5 542 PRO A CA 1
ATOM 4179 C C . PRO A 1 542 ? -39.125 25.062 8.867 1 95.5 542 PRO A C 1
ATOM 4181 O O . PRO A 1 542 ? -40.188 25.719 8.945 1 95.5 542 PRO A O 1
ATOM 4184 N N . GLN A 1 543 ? -38.625 24.438 9.867 1 94.75 543 GLN A N 1
ATOM 4185 C CA . GLN A 1 543 ? -39.344 24.266 11.125 1 94.75 543 GLN A CA 1
ATOM 4186 C C . GLN A 1 543 ? -39.531 25.609 11.844 1 94.75 543 GLN A C 1
ATOM 4188 O O . GLN A 1 543 ? -40.406 25.766 12.688 1 94.75 543 GLN A O 1
ATOM 4193 N N . ARG A 1 544 ? -38.688 26.609 11.5 1 95.06 544 ARG A N 1
ATOM 4194 C CA . ARG A 1 544 ? -38.719 27.875 12.219 1 95.06 544 ARG A CA 1
ATOM 4195 C C . ARG A 1 544 ? -39.219 29 11.312 1 95.06 544 ARG A C 1
ATOM 4197 O O . ARG A 1 544 ? -39.188 30.172 11.695 1 95.06 544 ARG A O 1
ATOM 4204 N N . LEU A 1 545 ? -39.688 28.734 10.188 1 95.62 545 LEU A N 1
ATOM 4205 C CA . LEU A 1 545 ? -40.125 29.703 9.18 1 95.62 545 LEU A CA 1
ATOM 4206 C C . LEU A 1 545 ? -41.281 30.562 9.703 1 95.62 545 LEU A C 1
ATOM 4208 O O . LEU A 1 545 ? -41.375 31.75 9.375 1 95.62 545 LEU A O 1
ATOM 4212 N N . HIS A 1 546 ? -42.156 29.969 10.484 1 95.12 546 HIS A N 1
ATOM 4213 C CA . HIS A 1 546 ? -43.344 30.641 10.984 1 95.12 546 HIS A CA 1
ATOM 4214 C C . HIS A 1 546 ? -42.969 31.875 11.812 1 95.12 546 HIS A C 1
ATOM 4216 O O . HIS A 1 546 ? -43.688 32.844 11.844 1 95.12 546 HIS A O 1
ATOM 4222 N N . GLU A 1 547 ? -41.812 31.859 12.414 1 95.06 547 GLU A N 1
ATOM 4223 C CA . GLU A 1 547 ? -41.375 32.969 13.234 1 95.06 547 GLU A CA 1
ATOM 4224 C C . GLU A 1 547 ? -41.062 34.219 12.375 1 95.06 547 GLU A C 1
ATOM 4226 O O . GLU A 1 547 ? -41.312 35.344 12.805 1 95.06 547 GLU A O 1
ATOM 4231 N N . PHE A 1 548 ? -40.625 34 11.203 1 95.81 548 PHE A N 1
ATOM 4232 C CA . PHE A 1 548 ? -40.312 35.094 10.297 1 95.81 548 PHE A CA 1
ATOM 4233 C C . PHE A 1 548 ? -41.562 35.625 9.609 1 95.81 548 PHE A C 1
ATOM 4235 O O . PHE A 1 548 ? -41.719 36.812 9.43 1 95.81 548 PHE A O 1
ATOM 4242 N N . ARG A 1 549 ? -42.406 34.719 9.297 1 93.44 549 ARG A N 1
ATOM 4243 C CA . ARG A 1 549 ? -43.656 35.094 8.609 1 93.44 549 ARG A CA 1
ATOM 4244 C C . ARG A 1 549 ? -44.531 35.938 9.516 1 93.44 549 ARG A C 1
ATOM 4246 O O . ARG A 1 549 ? -45.344 36.75 9.023 1 93.44 549 ARG A O 1
ATOM 4253 N N . ALA A 1 550 ? -44.375 35.781 10.766 1 93.81 550 ALA A N 1
ATOM 4254 C CA . ALA A 1 550 ? -45.156 36.5 11.742 1 93.81 550 ALA A CA 1
ATOM 4255 C C . ALA A 1 550 ? -44.719 37.969 11.836 1 93.81 550 ALA A C 1
ATOM 4257 O O . ALA A 1 550 ? -45.406 38.812 12.383 1 93.81 550 ALA A O 1
ATOM 4258 N N . ILE A 1 551 ? -43.625 38.25 11.258 1 94 551 ILE A N 1
ATOM 4259 C CA . ILE A 1 551 ? -43.062 39.594 11.359 1 94 551 ILE A CA 1
ATOM 4260 C C . ILE A 1 551 ? -43.469 40.406 10.125 1 94 551 ILE A C 1
ATOM 4262 O O . ILE A 1 551 ? -43.125 40.031 9 1 94 551 ILE A O 1
ATOM 4266 N N . ARG A 1 552 ? -44.094 41.531 10.328 1 90.44 552 ARG A N 1
ATOM 4267 C CA . ARG A 1 552 ? -44.531 42.375 9.234 1 90.44 552 ARG A CA 1
ATOM 4268 C C . ARG A 1 552 ? -43.375 42.906 8.43 1 90.44 552 ARG A C 1
ATOM 4270 O O . ARG A 1 552 ? -42.344 43.344 9.008 1 90.44 552 ARG A O 1
ATOM 4277 N N . GLY A 1 553 ? -43.469 42.812 7.121 1 92 553 GLY A N 1
ATOM 4278 C CA . GLY A 1 553 ? -42.438 43.375 6.246 1 92 553 GLY A CA 1
ATOM 4279 C C . GLY A 1 553 ? -41.375 42.375 5.871 1 92 553 GLY A C 1
ATOM 4280 O O . GLY A 1 553 ? -40.375 42.75 5.219 1 92 553 GLY A O 1
ATOM 4281 N N . THR A 1 554 ? -41.594 41.156 6.289 1 94.81 554 THR A N 1
ATOM 4282 C CA . THR A 1 554 ? -40.594 40.125 5.988 1 94.81 554 THR A CA 1
ATOM 4283 C C . THR A 1 554 ? -41 39.344 4.738 1 94.81 554 THR A C 1
ATOM 4285 O O . THR A 1 554 ? -42.156 39 4.57 1 94.81 554 THR A O 1
ATOM 4288 N N . ARG A 1 555 ? -40.094 39.156 3.795 1 95.12 555 ARG A N 1
ATOM 4289 C CA . ARG A 1 555 ? -40.25 38.312 2.613 1 95.12 555 ARG A CA 1
ATOM 4290 C C . ARG A 1 555 ? -39.375 37.062 2.701 1 95.12 555 ARG A C 1
ATOM 4292 O O . ARG A 1 555 ? -38.188 37.156 2.9 1 95.12 555 ARG A O 1
ATOM 4299 N N . CYS A 1 556 ? -40.062 35.969 2.574 1 96.5 556 CYS A N 1
ATOM 4300 C CA . CYS A 1 556 ? -39.344 34.719 2.648 1 96.5 556 CYS A CA 1
ATOM 4301 C C . CYS A 1 556 ? -39.531 33.906 1.366 1 96.5 556 CYS A C 1
ATOM 4303 O O . CYS A 1 556 ? -40.656 33.75 0.886 1 96.5 556 CYS A O 1
ATOM 4305 N N . VAL A 1 557 ? -38.375 33.438 0.761 1 96.38 557 VAL A N 1
ATOM 4306 C CA . VAL A 1 557 ? -38.375 32.594 -0.438 1 96.38 557 VAL A CA 1
ATOM 4307 C C . VAL A 1 557 ? -37.562 31.328 -0.199 1 96.38 557 VAL A C 1
ATOM 4309 O O . VAL A 1 557 ? -36.625 31.328 0.581 1 96.38 557 VAL A O 1
ATOM 4312 N N . GLN A 1 558 ? -37.969 30.297 -0.826 1 96.06 558 GLN A N 1
ATOM 4313 C CA . GLN A 1 558 ? -37.281 29.031 -0.671 1 96.06 558 GLN A CA 1
ATOM 4314 C C . GLN A 1 558 ? -35.906 29.094 -1.322 1 96.06 558 GLN A C 1
ATOM 4316 O O . GLN A 1 558 ? -35.75 29.578 -2.445 1 96.06 558 GLN A O 1
ATOM 4321 N N . GLU A 1 559 ? -34.938 28.734 -0.665 1 95.56 559 GLU A N 1
ATOM 4322 C CA . GLU A 1 559 ? -33.531 28.609 -1.107 1 95.56 559 GLU A CA 1
ATOM 4323 C C . GLU A 1 559 ? -33 27.219 -0.792 1 95.56 559 GLU A C 1
ATOM 4325 O O . GLU A 1 559 ? -32.375 27.016 0.26 1 95.56 559 GLU A O 1
ATOM 4330 N N . GLU A 1 560 ? -33.156 26.281 -1.823 1 93.12 560 GLU A N 1
ATOM 4331 C CA . GLU A 1 560 ? -32.812 24.875 -1.657 1 93.12 560 GLU A CA 1
ATOM 4332 C C . GLU A 1 560 ? -33.594 24.25 -0.492 1 93.12 560 GLU A C 1
ATOM 4334 O O . GLU A 1 560 ? -34.812 24.328 -0.445 1 93.12 560 GLU A O 1
ATOM 4339 N N . ARG A 1 561 ? -32.906 23.766 0.581 1 92.94 561 ARG A N 1
ATOM 4340 C CA . ARG A 1 561 ? -33.594 23.109 1.678 1 92.94 561 ARG A CA 1
ATOM 4341 C C . ARG A 1 561 ? -33.906 24.094 2.797 1 92.94 561 ARG A C 1
ATOM 4343 O O . ARG A 1 561 ? -34.531 23.719 3.797 1 92.94 561 ARG A O 1
ATOM 4350 N N . LEU A 1 562 ? -33.531 25.344 2.602 1 96.5 562 LEU A N 1
ATOM 4351 C CA . LEU A 1 562 ? -33.75 26.391 3.596 1 96.5 562 LEU A CA 1
ATOM 4352 C C . LEU A 1 562 ? -34.688 27.469 3.039 1 96.5 562 LEU A C 1
ATOM 4354 O O . LEU A 1 562 ? -35.188 27.344 1.919 1 96.5 562 LEU A O 1
ATOM 4358 N N . TRP A 1 563 ? -34.969 28.453 3.91 1 97.19 563 TRP A N 1
ATOM 4359 C CA . TRP A 1 563 ? -35.781 29.609 3.516 1 97.19 563 TRP A CA 1
ATOM 4360 C C . TRP A 1 563 ? -35.031 30.906 3.756 1 97.19 563 TRP A C 1
ATOM 4362 O O . TRP A 1 563 ? -34.562 31.172 4.871 1 97.19 563 TRP A O 1
ATOM 4372 N N . MET A 1 564 ? -34.875 31.609 2.729 1 97.81 564 MET A N 1
ATOM 4373 C CA . MET A 1 564 ? -34.219 32.906 2.812 1 97.81 564 MET A CA 1
ATOM 4374 C C . MET A 1 564 ? -35.219 34 3.162 1 97.81 564 MET A C 1
ATOM 4376 O O . MET A 1 564 ? -36.219 34.188 2.449 1 97.81 564 MET A O 1
ATOM 4380 N N . CYS A 1 565 ? -35.031 34.688 4.25 1 97.38 565 CYS A N 1
ATOM 4381 C CA . CYS A 1 565 ? -35.938 35.688 4.734 1 97.38 565 CYS A CA 1
ATOM 4382 C C . CYS A 1 565 ? -35.219 37.031 4.898 1 97.38 565 CYS A C 1
ATOM 4384 O O . CYS A 1 565 ? -34.125 37.094 5.453 1 97.38 565 CYS A O 1
ATOM 4386 N N . VAL A 1 566 ? -35.844 38.125 4.391 1 96.5 566 VAL A N 1
ATOM 4387 C CA . VAL A 1 566 ? -35.25 39.469 4.504 1 96.5 566 VAL A CA 1
ATOM 4388 C C . VAL A 1 566 ? -36.344 40.469 4.879 1 96.5 566 VAL A C 1
ATOM 4390 O O . VAL A 1 566 ? -37.531 40.25 4.602 1 96.5 566 VAL A O 1
ATOM 4393 N N . LEU A 1 567 ? -35.969 41.438 5.586 1 93.62 567 LEU A N 1
ATOM 4394 C CA . LEU A 1 567 ? -36.875 42.562 5.844 1 93.62 567 LEU A CA 1
ATOM 4395 C C . LEU A 1 567 ? -36.969 43.469 4.629 1 93.62 567 LEU A C 1
ATOM 4397 O O . LEU A 1 567 ? -35.938 43.906 4.098 1 93.62 567 LEU A O 1
ATOM 4401 N N . GLU A 1 568 ? -38.156 43.656 4.117 1 83.75 568 GLU A N 1
ATOM 4402 C CA . GLU A 1 568 ? -38.375 44.5 2.936 1 83.75 568 GLU A CA 1
ATOM 4403 C C . GLU A 1 568 ? -38.156 45.969 3.248 1 83.75 568 GLU A C 1
ATOM 4405 O O . GLU A 1 568 ? -38.562 46.438 4.297 1 83.75 568 GLU A O 1
ATOM 4410 N N . GLN A 1 569 ? -37.219 46.562 2.854 1 67.25 569 GLN A N 1
ATOM 4411 C CA . GLN A 1 569 ? -37.062 48 2.996 1 67.25 569 GLN A CA 1
ATOM 4412 C C . GLN A 1 569 ? -38.188 48.75 2.32 1 67.25 569 GLN A C 1
ATOM 4414 O O . GLN A 1 569 ? -38.656 48.375 1.252 1 67.25 569 GLN A O 1
ATOM 4419 N N . ALA A 1 570 ? -39 49.531 3.078 1 53.91 570 ALA A N 1
ATOM 4420 C CA . ALA A 1 570 ? -40 50.406 2.471 1 53.91 570 ALA A CA 1
ATOM 4421 C C . ALA A 1 570 ? -39.438 51.094 1.229 1 53.91 570 ALA A C 1
ATOM 4423 O O . ALA A 1 570 ? -38.312 51.594 1.239 1 53.91 570 ALA A O 1
ATOM 4424 N N . PRO A 1 571 ? -40.062 50.844 0.122 1 48.75 571 PRO A N 1
ATOM 4425 C CA . PRO A 1 571 ? -39.625 51.625 -1.031 1 48.75 571 PRO A CA 1
ATOM 4426 C C . PRO A 1 571 ? -39.406 53.125 -0.704 1 48.75 571 PRO A C 1
ATOM 4428 O O . PRO A 1 571 ? -40.125 53.688 0.114 1 48.75 571 PRO A O 1
ATOM 4431 N N . ALA A 1 572 ? -38.188 53.75 -0.753 1 47.84 572 ALA A N 1
ATOM 4432 C CA . ALA A 1 572 ? -38 55.188 -0.669 1 47.84 572 ALA A CA 1
ATOM 4433 C C . ALA A 1 572 ? -39.188 55.938 -1.301 1 47.84 572 ALA A C 1
ATOM 4435 O O . ALA A 1 572 ? -39.656 55.562 -2.371 1 47.84 572 ALA A O 1
ATOM 4436 N N . ALA A 1 573 ? -39.906 56.719 -0.559 1 48.81 573 ALA A N 1
ATOM 4437 C CA . ALA A 1 573 ? -40.906 57.625 -1.092 1 48.81 573 ALA A CA 1
ATOM 4438 C C . ALA A 1 573 ? -40.406 58.312 -2.359 1 48.81 573 ALA A C 1
ATOM 4440 O O . ALA A 1 573 ? -39.25 58.75 -2.42 1 48.81 573 ALA A O 1
ATOM 4441 N N . PRO A 1 574 ? -41.062 58.125 -3.535 1 44.09 574 PRO A N 1
ATOM 4442 C CA . PRO A 1 574 ? -40.656 58.844 -4.73 1 44.09 574 PRO A CA 1
ATOM 4443 C C . PRO A 1 574 ? -40.406 60.344 -4.461 1 44.09 574 PRO A C 1
ATOM 4445 O O . PRO A 1 574 ? -41.125 60.938 -3.643 1 44.09 574 PRO A O 1
ATOM 4448 N N . LEU A 1 575 ? -39.156 60.812 -4.629 1 41.72 575 LEU A N 1
ATOM 4449 C CA . LEU A 1 575 ? -38.938 62.25 -4.629 1 41.72 575 LEU A CA 1
ATOM 4450 C C . LEU A 1 575 ? -40.031 62.969 -5.398 1 41.72 575 LEU A C 1
ATOM 4452 O O . LEU A 1 575 ? -40.312 62.625 -6.547 1 41.72 575 LEU A O 1
ATOM 4456 N N . GLU A 1 576 ? -41 63.5 -4.746 1 43.75 576 GLU A N 1
ATOM 4457 C CA . GLU A 1 576 ? -41.938 64.438 -5.352 1 43.75 576 GLU A CA 1
ATOM 4458 C C . GLU A 1 576 ? -41.219 65.438 -6.215 1 43.75 576 GLU A C 1
ATOM 4460 O O . GLU A 1 576 ? -40.375 66.188 -5.715 1 43.75 576 GLU A O 1
ATOM 4465 N N . HIS A 1 577 ? -40.875 65.188 -7.469 1 34.69 577 HIS A N 1
ATOM 4466 C CA . HIS A 1 577 ? -40.469 66.188 -8.453 1 34.69 577 HIS A CA 1
ATOM 4467 C C . HIS A 1 577 ? -41.438 67.312 -8.492 1 34.69 577 HIS A C 1
ATOM 4469 O O . HIS A 1 577 ? -42.625 67.125 -8.68 1 34.69 577 HIS A O 1
ATOM 4475 N N . ALA A 1 578 ? -40.969 68.438 -7.906 1 44.12 578 ALA A N 1
ATOM 4476 C CA . ALA A 1 578 ? -41.531 69.75 -7.98 1 44.12 578 ALA A CA 1
ATOM 4477 C C . ALA A 1 578 ? -41.875 70.125 -9.422 1 44.12 578 ALA A C 1
ATOM 4479 O O . ALA A 1 578 ? -40.969 70.188 -10.273 1 44.12 578 ALA A O 1
ATOM 4480 N N . SER A 1 579 ? -43.031 69.625 -9.945 1 36.59 579 SER A N 1
ATOM 4481 C CA . SER A 1 579 ? -43.312 70.25 -11.234 1 36.59 579 SER A CA 1
ATOM 4482 C C . SER A 1 579 ? -43.094 71.75 -11.172 1 36.59 579 SER A C 1
ATOM 4484 O O . SER A 1 579 ? -43.656 72.438 -10.32 1 36.59 579 SER A O 1
ATOM 4486 N N . PRO A 1 580 ? -41.969 72.25 -11.812 1 34 580 PRO A N 1
ATOM 4487 C CA . PRO A 1 580 ? -42.125 73.688 -12.016 1 34 580 PRO A CA 1
ATOM 4488 C C . PRO A 1 580 ? -43.312 74.062 -12.914 1 34 580 PRO A C 1
ATOM 4490 O O . PRO A 1 580 ? -43.719 73.25 -13.742 1 34 580 PRO A O 1
ATOM 4493 N N . MET B 1 1 ? 41 -16.047 35.219 1 33.66 1 MET B N 1
ATOM 4494 C CA . MET B 1 1 ? 40.875 -17.203 34.312 1 33.66 1 MET B CA 1
ATOM 4495 C C . MET B 1 1 ? 39.969 -16.875 33.125 1 33.66 1 MET B C 1
ATOM 4497 O O . MET B 1 1 ? 38.812 -16.453 33.312 1 33.66 1 MET B O 1
ATOM 4501 N N . PRO B 1 2 ? 40.562 -16.422 32 1 43.78 2 PRO B N 1
ATOM 4502 C CA . PRO B 1 2 ? 39.781 -16.141 30.797 1 43.78 2 PRO B CA 1
ATOM 4503 C C . PRO B 1 2 ? 38.844 -17.281 30.406 1 43.78 2 PRO B C 1
ATOM 4505 O O . PRO B 1 2 ? 39.25 -18.438 30.438 1 43.78 2 PRO B O 1
ATOM 4508 N N . SER B 1 3 ? 37.625 -17.203 30.922 1 40.12 3 SER B N 1
ATOM 4509 C CA . SER B 1 3 ? 36.625 -18.188 30.531 1 40.12 3 SER B CA 1
ATOM 4510 C C . SER B 1 3 ? 36.688 -18.5 29.031 1 40.12 3 SER B C 1
ATOM 4512 O O . SER B 1 3 ? 36.531 -17.594 28.203 1 40.12 3 SER B O 1
ATOM 4514 N N . MET B 1 4 ? 37.531 -19.422 28.656 1 43.72 4 MET B N 1
ATOM 4515 C CA . MET B 1 4 ? 37.625 -20 27.312 1 43.72 4 MET B CA 1
ATOM 4516 C C . MET B 1 4 ? 36.219 -20.375 26.812 1 43.72 4 MET B C 1
ATOM 4518 O O . MET B 1 4 ? 35.562 -21.234 27.406 1 43.72 4 MET B O 1
ATOM 4522 N N . ARG B 1 5 ? 35.406 -19.422 26.328 1 48.59 5 ARG B N 1
ATOM 4523 C CA . ARG B 1 5 ? 34.25 -19.922 25.609 1 48.59 5 ARG B CA 1
ATOM 4524 C C . ARG B 1 5 ? 34.562 -21.219 24.859 1 48.59 5 ARG B C 1
ATOM 4526 O O . ARG B 1 5 ? 35.562 -21.297 24.156 1 48.59 5 ARG B O 1
ATOM 4533 N N . PRO B 1 6 ? 34 -22.312 25.344 1 48.94 6 PRO B N 1
ATOM 4534 C CA . PRO B 1 6 ? 34.344 -23.547 24.625 1 48.94 6 PRO B CA 1
ATOM 4535 C C . PRO B 1 6 ? 34.281 -23.375 23.109 1 48.94 6 PRO B C 1
ATOM 4537 O O . PRO B 1 6 ? 33.375 -22.75 22.578 1 48.94 6 PRO B O 1
ATOM 4540 N N . ALA B 1 7 ? 35.406 -23.375 22.438 1 57.59 7 ALA B N 1
ATOM 4541 C CA . ALA B 1 7 ? 35.562 -23.422 20.984 1 57.59 7 ALA B CA 1
ATOM 4542 C C . ALA B 1 7 ? 34.625 -24.422 20.359 1 57.59 7 ALA B C 1
ATOM 4544 O O . ALA B 1 7 ? 34.562 -25.578 20.781 1 57.59 7 ALA B O 1
ATOM 4545 N N . LEU B 1 8 ? 33.438 -23.875 19.766 1 66.25 8 LEU B N 1
ATOM 4546 C CA . LEU B 1 8 ? 32.594 -24.766 18.969 1 66.25 8 LEU B CA 1
ATOM 4547 C C . LEU B 1 8 ? 33.438 -25.891 18.344 1 66.25 8 LEU B C 1
ATOM 4549 O O . LEU B 1 8 ? 34.562 -25.656 17.938 1 66.25 8 LEU B O 1
ATOM 4553 N N . PRO B 1 9 ? 32.969 -27.094 18.438 1 74.38 9 PRO B N 1
ATOM 4554 C CA . PRO B 1 9 ? 33.688 -28.172 17.766 1 74.38 9 PRO B CA 1
ATOM 4555 C C . PRO B 1 9 ? 34.031 -27.844 16.312 1 74.38 9 PRO B C 1
ATOM 4557 O O . PRO B 1 9 ? 33.312 -27.094 15.656 1 74.38 9 PRO B O 1
ATOM 4560 N N . GLU B 1 10 ? 35.188 -28.188 15.875 1 79.81 10 GLU B N 1
ATOM 4561 C CA . GLU B 1 10 ? 35.781 -27.891 14.57 1 79.81 10 GLU B CA 1
ATOM 4562 C C . GLU B 1 10 ? 34.781 -28.188 13.438 1 79.81 10 GLU B C 1
ATOM 4564 O O . GLU B 1 10 ? 34.719 -27.453 12.461 1 79.81 10 GLU B O 1
ATOM 4569 N N . ARG B 1 11 ? 34.062 -29.281 13.578 1 81.62 11 ARG B N 1
ATOM 4570 C CA . ARG B 1 11 ? 33.094 -29.656 12.547 1 81.62 11 ARG B CA 1
ATOM 4571 C C . ARG B 1 11 ? 31.984 -28.625 12.422 1 81.62 11 ARG B C 1
ATOM 4573 O O . ARG B 1 11 ? 31.562 -28.266 11.32 1 81.62 11 ARG B O 1
ATOM 4580 N N . LEU B 1 12 ? 31.453 -28.203 13.508 1 82.69 12 LEU B N 1
ATOM 4581 C CA . LEU B 1 12 ? 30.391 -27.219 13.508 1 82.69 12 LEU B CA 1
ATOM 4582 C C . LEU B 1 12 ? 30.906 -25.875 12.984 1 82.69 12 LEU B C 1
ATOM 4584 O O . LEU B 1 12 ? 30.172 -25.156 12.297 1 82.69 12 LEU B O 1
ATOM 4588 N N . ARG B 1 13 ? 32.125 -25.609 13.312 1 83 13 ARG B N 1
ATOM 4589 C CA . ARG B 1 13 ? 32.75 -24.375 12.797 1 83 13 ARG B CA 1
ATOM 4590 C C . ARG B 1 13 ? 32.906 -24.438 11.281 1 83 13 ARG B C 1
ATOM 4592 O O . ARG B 1 13 ? 32.688 -23.438 10.586 1 83 13 ARG B O 1
ATOM 4599 N N . ARG B 1 14 ? 33.281 -25.672 10.805 1 85.5 14 ARG B N 1
ATOM 4600 C CA . ARG B 1 14 ? 33.438 -25.844 9.359 1 85.5 14 ARG B CA 1
ATOM 4601 C C . ARG B 1 14 ? 32.062 -25.703 8.672 1 85.5 14 ARG B C 1
ATOM 4603 O O . ARG B 1 14 ? 31.984 -25.094 7.594 1 85.5 14 ARG B O 1
ATOM 4610 N N . ILE B 1 15 ? 31.094 -26.25 9.234 1 87.25 15 ILE B N 1
ATOM 4611 C CA . ILE B 1 15 ? 29.75 -26.125 8.68 1 87.25 15 ILE B CA 1
ATOM 4612 C C . ILE B 1 15 ? 29.328 -24.672 8.695 1 87.25 15 ILE B C 1
ATOM 4614 O O . ILE B 1 15 ? 28.766 -24.172 7.707 1 87.25 15 ILE B O 1
ATOM 4618 N N . GLN B 1 16 ? 29.594 -24.047 9.742 1 84.5 16 GLN B N 1
ATOM 4619 C CA . GLN B 1 16 ? 29.234 -22.625 9.852 1 84.5 16 GLN B CA 1
ATOM 4620 C C . GLN B 1 16 ? 29.969 -21.797 8.812 1 84.5 16 GLN B C 1
ATOM 4622 O O . GLN B 1 16 ? 29.391 -20.891 8.203 1 84.5 16 GLN B O 1
ATOM 4627 N N . ASP B 1 17 ? 31.203 -22.125 8.578 1 85.12 17 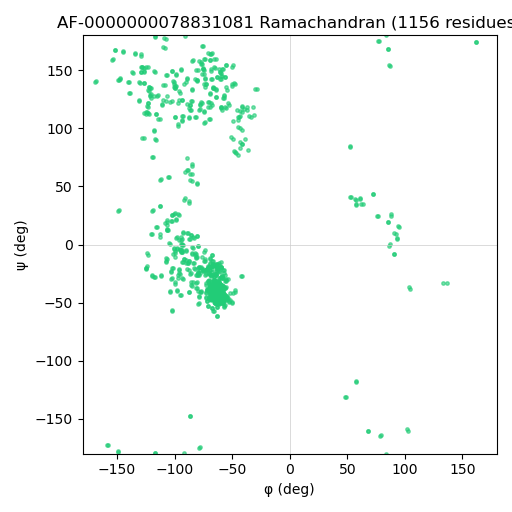ASP B N 1
ATOM 4628 C CA . ASP B 1 17 ? 31.984 -21.391 7.59 1 85.12 17 ASP B CA 1
ATOM 4629 C C . ASP B 1 17 ? 31.484 -21.672 6.176 1 85.12 17 ASP B C 1
ATOM 4631 O O . ASP B 1 17 ? 31.438 -20.766 5.34 1 85.12 17 ASP B O 1
ATOM 4635 N N . THR B 1 18 ? 31.141 -22.906 5.984 1 87.62 18 THR B N 1
ATOM 4636 C CA . THR B 1 18 ? 30.625 -23.266 4.672 1 87.62 18 THR B CA 1
ATOM 4637 C C . THR B 1 18 ? 29.297 -22.562 4.414 1 87.62 18 THR B C 1
ATOM 4639 O O . THR B 1 18 ? 29.047 -22.062 3.316 1 87.62 18 THR B O 1
ATOM 4642 N N . VAL B 1 19 ? 28.516 -22.562 5.383 1 87.12 19 VAL B N 1
ATOM 4643 C CA . VAL B 1 19 ? 27.219 -21.891 5.273 1 87.12 19 VAL B CA 1
ATOM 4644 C C . VAL B 1 19 ? 27.422 -20.391 5.078 1 87.12 19 VAL B C 1
ATOM 4646 O O . VAL B 1 19 ? 26.781 -19.766 4.234 1 87.12 19 VAL B O 1
ATOM 4649 N N . ALA B 1 20 ? 28.281 -19.906 5.781 1 84.12 20 ALA B N 1
ATOM 4650 C CA . ALA B 1 20 ? 28.594 -18.484 5.668 1 84.12 20 ALA B CA 1
ATOM 4651 C C . ALA B 1 20 ? 29.125 -18.141 4.277 1 84.12 20 ALA B C 1
ATOM 4653 O O . ALA B 1 20 ? 28.734 -17.125 3.689 1 84.12 20 ALA B O 1
ATOM 4654 N N . SER B 1 21 ? 30.031 -19 3.805 1 86.19 21 SER B N 1
ATOM 4655 C CA . SER B 1 21 ? 30.578 -18.797 2.473 1 86.19 21 SER B CA 1
ATOM 4656 C C . SER B 1 21 ? 29.5 -18.906 1.4 1 86.19 21 SER B C 1
ATOM 4658 O O . SER B 1 21 ? 29.516 -18.156 0.423 1 86.19 21 SER B O 1
ATOM 4660 N N . PHE B 1 22 ? 28.594 -19.797 1.612 1 88.06 22 PHE B N 1
ATOM 4661 C CA . PHE B 1 22 ? 27.484 -19.969 0.686 1 88.06 22 PHE B CA 1
ATOM 4662 C C . PHE B 1 22 ? 26.594 -18.734 0.674 1 88.06 22 PHE B C 1
ATOM 4664 O O . PHE B 1 22 ? 26.188 -18.25 -0.392 1 88.06 22 PHE B O 1
ATOM 4671 N N . ILE B 1 23 ? 26.375 -18.234 1.783 1 85.81 23 ILE B N 1
ATOM 4672 C CA . ILE B 1 23 ? 25.484 -17.078 1.921 1 85.81 23 ILE B CA 1
ATOM 4673 C C . ILE B 1 23 ? 26.125 -15.859 1.269 1 85.81 23 ILE B C 1
ATOM 4675 O O . ILE B 1 23 ? 25.469 -15.117 0.534 1 85.81 23 ILE B O 1
ATOM 4679 N N . VAL B 1 24 ? 27.344 -15.742 1.431 1 85.75 24 VAL B N 1
ATOM 4680 C CA . VAL B 1 24 ? 28.047 -14.594 0.869 1 85.75 24 VAL B CA 1
ATOM 4681 C C . VAL B 1 24 ? 28.125 -14.727 -0.651 1 85.75 24 VAL B C 1
ATOM 4683 O O . VAL B 1 24 ? 27.906 -13.75 -1.374 1 85.75 24 VAL B O 1
ATOM 4686 N N . ALA B 1 25 ? 28.344 -15.977 -1.031 1 88.81 25 ALA B N 1
ATOM 4687 C CA . ALA B 1 25 ? 28.469 -16.219 -2.465 1 88.81 25 ALA B CA 1
ATOM 4688 C C . ALA B 1 25 ? 27.125 -16.031 -3.174 1 88.81 25 ALA B C 1
ATOM 4690 O O . ALA B 1 25 ? 27.094 -15.68 -4.355 1 88.81 25 ALA B O 1
ATOM 4691 N N . ASN B 1 26 ? 26.031 -16.203 -2.436 1 94.31 26 ASN B N 1
ATOM 4692 C CA . ASN B 1 26 ? 24.703 -16.109 -3.037 1 94.31 26 ASN B CA 1
ATOM 4693 C C . ASN B 1 26 ? 23.875 -14.992 -2.408 1 94.31 26 ASN B C 1
ATOM 4695 O O . ASN B 1 26 ? 22.656 -15.094 -2.309 1 94.31 26 ASN B O 1
ATOM 4699 N N . ALA B 1 27 ? 24.562 -14.039 -1.967 1 92.25 27 ALA B N 1
ATOM 4700 C CA . ALA B 1 27 ? 23.922 -12.93 -1.257 1 92.25 27 ALA B CA 1
ATOM 4701 C C . ALA B 1 27 ? 22.875 -12.258 -2.129 1 92.25 27 ALA B C 1
ATOM 4703 O O . ALA B 1 27 ? 21.828 -11.82 -1.632 1 92.25 27 ALA B O 1
ATOM 4704 N N . GLY B 1 28 ? 23.125 -12.156 -3.467 1 94.62 28 GLY B N 1
ATOM 4705 C CA . GLY B 1 28 ? 22.172 -11.547 -4.383 1 94.62 28 GLY B CA 1
ATOM 4706 C C . GLY B 1 28 ? 20.859 -12.289 -4.461 1 94.62 28 GLY B C 1
ATOM 4707 O O . GLY B 1 28 ? 19.828 -11.797 -3.99 1 94.62 28 GLY B O 1
ATOM 4708 N N . PRO B 1 29 ? 20.906 -13.531 -4.898 1 97.25 29 PRO B N 1
ATOM 4709 C CA . PRO B 1 29 ? 19.688 -14.328 -5.023 1 97.25 29 PRO B CA 1
ATOM 4710 C C . PRO B 1 29 ? 19 -14.57 -3.678 1 97.25 29 PRO B C 1
ATOM 4712 O O . PRO B 1 29 ? 17.781 -14.531 -3.586 1 97.25 29 PRO B O 1
ATOM 4715 N N . LEU B 1 30 ? 19.766 -14.781 -2.629 1 96.44 30 LEU B N 1
ATOM 4716 C CA . LEU B 1 30 ? 19.172 -15.016 -1.317 1 96.44 30 LEU B CA 1
ATOM 4717 C C . LEU B 1 30 ? 18.484 -13.758 -0.793 1 96.44 30 LEU B C 1
ATOM 4719 O O . LEU B 1 30 ? 17.406 -13.836 -0.212 1 96.44 30 LEU B O 1
ATOM 4723 N N . GLY B 1 31 ? 19.203 -12.664 -1.021 1 94.81 31 GLY B N 1
ATOM 4724 C CA . GLY B 1 31 ? 18.594 -11.406 -0.629 1 94.81 31 GLY B CA 1
ATOM 4725 C C . GLY B 1 31 ? 17.297 -11.117 -1.369 1 94.81 31 GLY B C 1
ATOM 4726 O O . GLY B 1 31 ? 16.297 -10.711 -0.761 1 94.81 31 GLY B O 1
ATOM 4727 N N . ALA B 1 32 ? 17.281 -11.328 -2.678 1 97.44 32 ALA B N 1
ATOM 4728 C CA . ALA B 1 32 ? 16.078 -11.102 -3.484 1 97.44 32 ALA B CA 1
ATOM 4729 C C . ALA B 1 32 ? 14.977 -12.086 -3.111 1 97.44 32 ALA B C 1
ATOM 4731 O O . ALA B 1 32 ? 13.789 -11.742 -3.154 1 97.44 32 ALA B O 1
ATOM 4732 N N . ALA B 1 33 ? 15.367 -13.305 -2.738 1 98.25 33 ALA B N 1
ATOM 4733 C CA . ALA B 1 33 ? 14.398 -14.266 -2.215 1 98.25 33 ALA B CA 1
ATOM 4734 C C . ALA B 1 33 ? 13.75 -13.758 -0.929 1 98.25 33 ALA B C 1
ATOM 4736 O O . ALA B 1 33 ? 12.562 -13.961 -0.698 1 98.25 33 ALA B O 1
ATOM 4737 N N . GLY B 1 34 ? 14.594 -13.148 -0.086 1 97.38 34 GLY B N 1
ATOM 4738 C CA . GLY B 1 34 ? 14.078 -12.547 1.135 1 97.38 34 GLY B CA 1
ATOM 4739 C C . GLY B 1 34 ? 13.039 -11.477 0.878 1 97.38 34 GLY B C 1
ATOM 4740 O O . GLY B 1 34 ? 12.062 -11.359 1.618 1 97.38 34 GLY B O 1
ATOM 4741 N N . VAL B 1 35 ? 13.273 -10.695 -0.19 1 97.44 35 VAL B N 1
ATOM 4742 C CA . VAL B 1 35 ? 12.281 -9.688 -0.572 1 97.44 35 VAL B CA 1
ATOM 4743 C C . VAL B 1 35 ? 10.969 -10.367 -0.948 1 97.44 35 VAL B C 1
ATOM 4745 O O . VAL B 1 35 ? 9.891 -9.883 -0.594 1 97.44 35 VAL B O 1
ATOM 4748 N N . GLY B 1 36 ? 11.055 -11.492 -1.671 1 98.44 36 GLY B N 1
ATOM 4749 C CA . GLY B 1 36 ? 9.867 -12.266 -1.989 1 98.44 36 GLY B CA 1
ATOM 4750 C C . GLY B 1 36 ? 9.133 -12.766 -0.759 1 98.44 36 GLY B C 1
ATOM 4751 O O . GLY B 1 36 ? 7.902 -12.719 -0.707 1 98.44 36 GLY B O 1
ATOM 4752 N N . LEU B 1 37 ? 9.875 -13.203 0.206 1 98.06 37 LEU B N 1
ATOM 4753 C CA . LEU B 1 37 ? 9.289 -13.656 1.464 1 98.06 37 LEU B CA 1
ATOM 4754 C C . LEU B 1 37 ? 8.555 -12.516 2.158 1 98.06 37 LEU B C 1
ATOM 4756 O O . LEU B 1 37 ? 7.422 -12.688 2.619 1 98.06 37 LEU B O 1
ATOM 4760 N N . LEU B 1 38 ? 9.188 -11.359 2.197 1 96.75 38 LEU B N 1
ATOM 4761 C CA . LEU B 1 38 ? 8.594 -10.203 2.85 1 96.75 38 LEU B CA 1
ATOM 4762 C C . LEU B 1 38 ? 7.316 -9.773 2.131 1 96.75 38 LEU B C 1
ATOM 4764 O O . LEU B 1 38 ? 6.328 -9.414 2.771 1 96.75 38 LEU B O 1
ATOM 4768 N N . ALA B 1 39 ? 7.387 -9.789 0.795 1 97.44 39 ALA B N 1
ATOM 4769 C CA . ALA B 1 39 ? 6.199 -9.445 0.022 1 97.44 39 ALA B CA 1
ATOM 4770 C C . ALA B 1 39 ? 5.043 -10.391 0.334 1 97.44 39 ALA B C 1
ATOM 4772 O O . ALA B 1 39 ? 3.906 -9.945 0.533 1 97.44 39 ALA B O 1
ATOM 4773 N N . PHE B 1 40 ? 5.359 -11.727 0.452 1 97.69 40 PHE B N 1
ATOM 4774 C CA . PHE B 1 40 ? 4.332 -12.711 0.779 1 97.69 40 PHE B CA 1
ATOM 4775 C C . PHE B 1 40 ? 3.74 -12.438 2.156 1 97.69 40 PHE B C 1
ATOM 4777 O O . PHE B 1 40 ? 2.518 -12.43 2.322 1 97.69 40 PHE B O 1
ATOM 4784 N N . LEU B 1 41 ? 4.566 -12.211 3.102 1 96.19 41 LEU B N 1
ATOM 4785 C CA . LEU B 1 41 ? 4.109 -11.984 4.469 1 96.19 41 LEU B CA 1
ATOM 4786 C C . LEU B 1 41 ? 3.305 -10.688 4.559 1 96.19 41 LEU B C 1
ATOM 4788 O O . LEU B 1 41 ? 2.344 -10.609 5.332 1 96.19 41 LEU B O 1
ATOM 4792 N N . ALA B 1 42 ? 3.699 -9.734 3.797 1 95.12 42 ALA B N 1
ATOM 4793 C CA . ALA B 1 42 ? 2.99 -8.453 3.799 1 95.12 42 ALA B CA 1
ATOM 4794 C C . ALA B 1 42 ? 1.58 -8.609 3.236 1 95.12 42 ALA B C 1
ATOM 4796 O O . ALA B 1 42 ? 0.643 -7.961 3.705 1 95.12 42 ALA B O 1
ATOM 4797 N N . ILE B 1 43 ? 1.426 -9.453 2.264 1 94.56 43 ILE B N 1
ATOM 4798 C CA . ILE B 1 43 ? 0.157 -9.578 1.556 1 94.56 43 ILE B CA 1
ATOM 4799 C C . ILE B 1 43 ? -0.738 -10.586 2.275 1 94.56 43 ILE B C 1
ATOM 4801 O O . ILE B 1 43 ? -1.919 -10.312 2.512 1 94.56 43 ILE B O 1
ATOM 4805 N N . TYR B 1 44 ? -0.166 -11.727 2.758 1 94.62 44 TYR B N 1
ATOM 4806 C CA . TYR B 1 44 ? -1.001 -12.812 3.25 1 94.62 44 TYR B CA 1
ATOM 4807 C C . TYR B 1 44 ? -0.852 -12.977 4.758 1 94.62 44 TYR B C 1
ATOM 4809 O O . TYR B 1 44 ? -1.756 -13.484 5.426 1 94.62 44 TYR B O 1
ATOM 4817 N N . GLY B 1 45 ? 0.286 -12.586 5.328 1 93.38 45 GLY B N 1
ATOM 4818 C CA . GLY B 1 45 ? 0.57 -12.812 6.738 1 93.38 45 GLY B CA 1
ATOM 4819 C C . GLY B 1 45 ? 1.153 -14.18 7.016 1 93.38 45 GLY B C 1
ATOM 4820 O O . GLY B 1 45 ? 1.117 -15.062 6.156 1 93.38 45 GLY B O 1
ATOM 4821 N N . PRO B 1 46 ? 1.646 -14.398 8.164 1 92.56 46 PRO B N 1
ATOM 4822 C CA . PRO B 1 46 ? 2.297 -15.664 8.5 1 92.56 46 PRO B CA 1
ATOM 4823 C C . PRO B 1 46 ? 1.307 -16.828 8.633 1 92.56 46 PRO B C 1
ATOM 4825 O O . PRO B 1 46 ? 1.693 -17.984 8.516 1 92.56 46 PRO B O 1
ATOM 4828 N N . ALA B 1 47 ? 0.073 -16.547 8.859 1 92.25 47 ALA B N 1
ATOM 4829 C CA . ALA B 1 47 ? -0.948 -17.578 9.016 1 92.25 47 ALA B CA 1
ATOM 4830 C C . ALA B 1 47 ? -1.068 -18.422 7.754 1 92.25 47 ALA B C 1
ATOM 4832 O O . ALA B 1 47 ? -1.409 -19.609 7.824 1 92.25 47 ALA B O 1
ATOM 4833 N N . ALA B 1 48 ? -0.768 -17.828 6.633 1 94.44 48 ALA B N 1
ATOM 4834 C CA . ALA B 1 48 ? -0.876 -18.531 5.359 1 94.44 48 ALA B CA 1
ATOM 4835 C C . ALA B 1 48 ? 0.145 -19.672 5.273 1 94.44 48 ALA B C 1
ATOM 4837 O O . ALA B 1 48 ? -0.025 -20.609 4.492 1 94.44 48 ALA B O 1
ATOM 4838 N N . LEU B 1 49 ? 1.189 -19.641 6.133 1 95.81 49 LEU B N 1
ATOM 4839 C CA . LEU B 1 49 ? 2.254 -20.641 6.094 1 95.81 49 LEU B CA 1
ATOM 4840 C C . LEU B 1 49 ? 1.94 -21.797 7.023 1 95.81 49 LEU B C 1
ATOM 4842 O O . LEU B 1 49 ? 2.596 -22.844 6.961 1 95.81 49 LEU B O 1
ATOM 4846 N N . ASN B 1 50 ? 0.953 -21.625 7.871 1 93.81 50 ASN B N 1
ATOM 4847 C CA . ASN B 1 50 ? 0.507 -22.719 8.727 1 93.81 50 ASN B CA 1
ATOM 4848 C C . ASN B 1 50 ? -0.284 -23.75 7.945 1 93.81 50 ASN B C 1
ATOM 4850 O O . ASN B 1 50 ? -1.399 -23.484 7.496 1 93.81 50 ASN B O 1
ATOM 4854 N N . PRO B 1 51 ? 0.179 -24.938 7.805 1 93.62 51 PRO B N 1
ATOM 4855 C CA . PRO B 1 51 ? -0.451 -25.938 6.938 1 93.62 51 PRO B CA 1
ATOM 4856 C C . PRO B 1 51 ? -1.797 -26.422 7.473 1 93.62 51 PRO B C 1
ATOM 4858 O O . PRO B 1 51 ? -2.555 -27.078 6.754 1 93.62 51 PRO B O 1
ATOM 4861 N N . THR B 1 52 ? -2.09 -26.094 8.695 1 92.69 52 THR B N 1
ATOM 4862 C CA . THR B 1 52 ? -3.322 -26.625 9.273 1 92.69 52 THR B CA 1
ATOM 4863 C C . THR B 1 52 ? -4.445 -25.594 9.172 1 92.69 52 THR B C 1
ATOM 4865 O O . THR B 1 52 ? -5.594 -25.875 9.516 1 92.69 52 THR B O 1
ATOM 4868 N N . ARG B 1 53 ? -4.125 -24.453 8.695 1 91.69 53 ARG B N 1
ATOM 4869 C CA . ARG B 1 53 ? -5.137 -23.422 8.57 1 91.69 53 ARG B CA 1
ATOM 4870 C C . ARG B 1 53 ? -5.789 -23.453 7.191 1 91.69 53 ARG B C 1
ATOM 4872 O O . ARG B 1 53 ? -5.215 -22.953 6.219 1 91.69 53 ARG B O 1
ATOM 4879 N N . LEU B 1 54 ? -7.027 -23.844 7.16 1 92.75 54 LEU B N 1
ATOM 4880 C CA . LEU B 1 54 ? -7.73 -24.031 5.895 1 92.75 54 LEU B CA 1
ATOM 4881 C C . LEU B 1 54 ? -8.75 -22.922 5.676 1 92.75 54 LEU B C 1
ATOM 4883 O O . LEU B 1 54 ? -9.242 -22.734 4.559 1 92.75 54 LEU B O 1
ATOM 4887 N N . ALA B 1 55 ? -9.086 -22.172 6.715 1 89.56 55 ALA B N 1
ATOM 4888 C CA . ALA B 1 55 ? -10.242 -21.281 6.719 1 89.56 55 ALA B CA 1
ATOM 4889 C C . ALA B 1 55 ? -10.117 -20.203 5.637 1 89.56 55 ALA B C 1
ATOM 4891 O O . ALA B 1 55 ? -11.117 -19.828 5.02 1 89.56 55 ALA B O 1
ATOM 4892 N N . TRP B 1 56 ? -8.938 -19.781 5.355 1 89.56 56 TRP B N 1
ATOM 4893 C CA . TRP B 1 56 ? -8.766 -18.656 4.434 1 89.56 56 TRP B CA 1
ATOM 4894 C C . TRP B 1 56 ? -8.789 -19.141 2.986 1 89.56 56 TRP B C 1
ATOM 4896 O O . TRP B 1 56 ? -8.852 -18.328 2.055 1 89.56 56 TRP B O 1
ATOM 4906 N N . LEU B 1 57 ? -8.898 -20.453 2.803 1 90.75 57 LEU B N 1
ATOM 4907 C CA . LEU B 1 57 ? -8.781 -21.031 1.468 1 90.75 57 LEU B CA 1
ATOM 4908 C C . LEU B 1 57 ? -10.156 -21.328 0.88 1 90.75 57 LEU B C 1
ATOM 4910 O O . LEU B 1 57 ? -10.266 -21.734 -0.279 1 90.75 57 LEU B O 1
ATOM 4914 N N . ILE B 1 58 ? -11.195 -21.172 1.658 1 85.75 58 ILE B N 1
ATOM 4915 C CA . ILE B 1 58 ? -12.523 -21.438 1.117 1 85.75 58 ILE B CA 1
ATOM 4916 C C . ILE B 1 58 ? -13.047 -20.188 0.405 1 85.75 58 ILE B C 1
ATOM 4918 O O . ILE B 1 58 ? -14 -19.547 0.87 1 85.75 58 ILE B O 1
ATOM 4922 N N . ARG B 1 59 ? -12.32 -19.812 -0.587 1 79.5 59 ARG B N 1
ATOM 4923 C CA . ARG B 1 59 ? -12.703 -18.703 -1.454 1 79.5 59 ARG B CA 1
ATOM 4924 C C . ARG B 1 59 ? -12.211 -18.938 -2.881 1 79.5 59 ARG B C 1
ATOM 4926 O O . ARG B 1 59 ? -11.156 -19.531 -3.092 1 79.5 59 ARG B O 1
ATOM 4933 N N . ASP B 1 60 ? -13.008 -18.531 -3.734 1 77.25 60 ASP B N 1
ATOM 4934 C CA . ASP B 1 60 ? -12.672 -18.578 -5.152 1 77.25 60 ASP B CA 1
ATOM 4935 C C . ASP B 1 60 ? -12.133 -19.953 -5.543 1 77.25 60 ASP B C 1
ATOM 4937 O O . ASP B 1 60 ? -12.711 -20.984 -5.172 1 77.25 60 ASP B O 1
ATOM 4941 N N . ASP B 1 61 ? -11.031 -20.016 -6.238 1 85.69 61 ASP B N 1
ATOM 4942 C CA . ASP B 1 61 ? -10.523 -21.266 -6.797 1 85.69 61 ASP B CA 1
ATOM 4943 C C . ASP B 1 61 ? -9.703 -22.031 -5.766 1 85.69 61 ASP B C 1
ATOM 4945 O O . ASP B 1 61 ? -9.422 -23.219 -5.945 1 85.69 61 ASP B O 1
ATOM 4949 N N . PHE B 1 62 ? -9.414 -21.453 -4.641 1 86.94 62 PHE B N 1
ATOM 4950 C CA . PHE B 1 62 ? -8.633 -22.125 -3.613 1 86.94 62 PHE B CA 1
ATOM 4951 C C . PHE B 1 62 ? -9.375 -23.359 -3.09 1 86.94 62 PHE B C 1
ATOM 4953 O O . PHE B 1 62 ? -8.758 -24.375 -2.762 1 86.94 62 PHE B O 1
ATOM 4960 N N . SER B 1 63 ? -10.688 -23.25 -3.059 1 87.12 63 SER B N 1
ATOM 4961 C CA . SER B 1 63 ? -11.477 -24.359 -2.527 1 87.12 63 SER B CA 1
ATOM 4962 C C . SER B 1 63 ? -11.359 -25.594 -3.41 1 87.12 63 SER B C 1
ATOM 4964 O O . SER B 1 63 ? -11.219 -26.703 -2.908 1 87.12 63 SER B O 1
ATOM 4966 N N . GLN B 1 64 ? -11.359 -25.328 -4.676 1 91 64 GLN B N 1
ATOM 4967 C CA . GLN B 1 64 ? -11.188 -26.422 -5.641 1 91 64 GLN B CA 1
ATOM 4968 C C . GLN B 1 64 ? -9.82 -27.078 -5.5 1 91 64 GLN B C 1
ATOM 4970 O O . GLN B 1 64 ? -9.711 -28.297 -5.477 1 91 64 GLN B O 1
ATOM 4975 N N . HIS B 1 65 ? -8.805 -26.328 -5.363 1 94.44 65 HIS B N 1
ATOM 4976 C CA . HIS B 1 65 ? -7.438 -26.828 -5.262 1 94.44 65 HIS B CA 1
ATOM 4977 C C . HIS B 1 65 ? -7.234 -27.609 -3.973 1 94.44 65 HIS B C 1
ATOM 4979 O O . HIS B 1 65 ? -6.652 -28.703 -3.992 1 94.44 65 HIS B O 1
ATOM 4985 N N . LEU B 1 66 ? -7.746 -27.047 -2.965 1 94.81 66 LEU B N 1
ATOM 4986 C CA . LEU B 1 66 ? -7.617 -27.688 -1.659 1 94.81 66 LEU B CA 1
ATOM 4987 C C . LEU B 1 66 ? -8.328 -29.031 -1.644 1 94.81 66 LEU B C 1
ATOM 4989 O O . LEU B 1 66 ? -7.758 -30.047 -1.213 1 94.81 66 LEU B O 1
ATOM 4993 N N . LEU B 1 67 ? -9.578 -29.078 -2.119 1 95.5 67 LEU B N 1
ATOM 4994 C CA . LEU B 1 67 ? -10.352 -30.312 -2.105 1 95.5 67 LEU B CA 1
ATOM 4995 C C . LEU B 1 67 ? -9.727 -31.359 -3.025 1 95.5 67 LEU B C 1
ATOM 4997 O O . LEU B 1 67 ? -9.812 -32.562 -2.756 1 95.5 67 LEU B O 1
ATOM 5001 N N . GLY B 1 68 ? -9.086 -30.844 -4.074 1 95.75 68 GLY B N 1
ATOM 5002 C CA . GLY B 1 68 ? -8.336 -31.766 -4.918 1 95.75 68 GLY B CA 1
ATOM 5003 C C . GLY B 1 68 ? -7.254 -32.531 -4.168 1 95.75 68 GLY B C 1
ATOM 5004 O O . GLY B 1 68 ? -7.148 -33.75 -4.281 1 95.75 68 GLY B O 1
ATOM 5005 N N . TRP B 1 69 ? -6.52 -31.859 -3.375 1 96.25 69 TRP B N 1
ATOM 5006 C CA . TRP B 1 69 ? -5.484 -32.469 -2.555 1 96.25 69 TRP B CA 1
ATOM 5007 C C . TRP B 1 69 ? -6.102 -33.406 -1.511 1 96.25 69 TRP B C 1
ATOM 5009 O O . TRP B 1 69 ? -5.66 -34.531 -1.344 1 96.25 69 TRP B O 1
ATOM 5019 N N . LEU B 1 70 ? -7.137 -32.938 -0.832 1 96.38 70 LEU B N 1
ATOM 5020 C CA . LEU B 1 70 ? -7.719 -33.719 0.265 1 96.38 70 LEU B CA 1
ATOM 5021 C C . LEU B 1 70 ? -8.273 -35.031 -0.233 1 96.38 70 LEU B C 1
ATOM 5023 O O . LEU B 1 70 ? -8.016 -36.094 0.36 1 96.38 70 LEU B O 1
ATOM 5027 N N . PHE B 1 71 ? -8.984 -35.031 -1.316 1 97 71 PHE B N 1
ATOM 5028 C CA . PHE B 1 71 ? -9.547 -36.281 -1.834 1 97 71 PHE B CA 1
ATOM 5029 C C . PHE B 1 71 ? -8.461 -37.156 -2.436 1 97 71 PHE B C 1
ATOM 5031 O O . PHE B 1 71 ? -8.508 -38.375 -2.318 1 97 71 PHE B O 1
ATOM 5038 N N . PHE B 1 72 ? -7.473 -36.594 -3.043 1 96.69 72 PHE B N 1
ATOM 5039 C CA . PHE B 1 72 ? -6.391 -37.344 -3.656 1 96.69 72 PHE B CA 1
ATOM 5040 C C . PHE B 1 72 ? -5.625 -38.156 -2.607 1 96.69 72 PHE B C 1
ATOM 5042 O O . PHE B 1 72 ? -5.195 -39.281 -2.865 1 96.69 72 PHE B O 1
ATOM 5049 N N . ARG B 1 73 ? -5.371 -37.531 -1.536 1 94.69 73 ARG B N 1
ATOM 5050 C CA . ARG B 1 73 ? -4.551 -38.188 -0.522 1 94.69 73 ARG B CA 1
ATOM 5051 C C . ARG B 1 73 ? -5.203 -39.469 -0.045 1 94.69 73 ARG B C 1
ATOM 5053 O O . ARG B 1 73 ? -4.527 -40.344 0.495 1 94.69 73 ARG B O 1
ATOM 5060 N N . ASN B 1 74 ? -6.578 -39.625 -0.286 1 93.19 74 ASN B N 1
ATOM 5061 C CA . ASN B 1 74 ? -7.305 -40.844 0.096 1 93.19 74 ASN B CA 1
ATOM 5062 C C . ASN B 1 74 ? -7.383 -41.844 -1.057 1 93.19 74 ASN B C 1
ATOM 5064 O O . ASN B 1 74 ? -7.883 -42.938 -0.887 1 93.19 74 ASN B O 1
ATOM 5068 N N . GLU B 1 75 ? -6.945 -41.469 -2.23 1 92.94 75 GLU B N 1
ATOM 5069 C CA . GLU B 1 75 ? -7.055 -42.312 -3.414 1 92.94 75 GLU B CA 1
ATOM 5070 C C . GLU B 1 75 ? -5.949 -43.375 -3.445 1 92.94 75 GLU B C 1
ATOM 5072 O O . GLU B 1 75 ? -4.809 -43.094 -3.074 1 92.94 75 GLU B O 1
ATOM 5077 N N . PRO B 1 76 ? -6.379 -44.562 -3.912 1 89.56 76 PRO B N 1
ATOM 5078 C CA . PRO B 1 76 ? -5.285 -45.469 -4.219 1 89.56 76 PRO B CA 1
ATOM 5079 C C . PRO B 1 76 ? -4.449 -45.031 -5.414 1 89.56 76 PRO B C 1
ATOM 5081 O O . PRO B 1 76 ? -4.953 -44.344 -6.297 1 89.56 76 PRO B O 1
ATOM 5084 N N . LEU B 1 77 ? -3.211 -45.406 -5.379 1 86.38 77 LEU B N 1
ATOM 5085 C CA . LEU B 1 77 ? -2.352 -45.031 -6.5 1 86.38 77 LEU B CA 1
ATOM 5086 C C . LEU B 1 77 ? -2.721 -45.812 -7.754 1 86.38 77 LEU B C 1
ATOM 5088 O O . LEU B 1 77 ? -2.775 -47.031 -7.723 1 86.38 77 LEU B O 1
ATOM 5092 N N . ARG B 1 78 ? -3.109 -45.125 -8.727 1 88.12 78 ARG B N 1
ATOM 5093 C CA . ARG B 1 78 ? -3.453 -45.75 -10 1 88.12 78 ARG B CA 1
ATOM 5094 C C . ARG B 1 78 ? -3.066 -44.844 -11.172 1 88.12 78 ARG B C 1
ATOM 5096 O O . ARG B 1 78 ? -2.717 -43.688 -10.977 1 88.12 78 ARG B O 1
ATOM 5103 N N . PHE B 1 79 ? -3.088 -45.438 -12.297 1 90.88 79 PHE B N 1
ATOM 5104 C CA . PHE B 1 79 ? -2.818 -44.688 -13.516 1 90.88 79 PHE B CA 1
ATOM 5105 C C . PHE B 1 79 ? -4.109 -44.156 -14.109 1 90.88 79 PHE B C 1
ATOM 5107 O O . PHE B 1 79 ? -5.129 -44.844 -14.141 1 90.88 79 PHE B O 1
ATOM 5114 N N . PRO B 1 80 ? -4.055 -42.875 -14.578 1 91.69 80 PRO B N 1
ATOM 5115 C CA . PRO B 1 80 ? -2.963 -41.906 -14.492 1 91.69 80 PRO B CA 1
ATOM 5116 C C . PRO B 1 80 ? -2.674 -41.469 -13.055 1 91.69 80 PRO B C 1
ATOM 5118 O O . PRO B 1 80 ? -3.547 -41.562 -12.188 1 91.69 80 PRO B O 1
ATOM 5121 N N . LEU B 1 81 ? -1.501 -41.094 -12.828 1 93.19 81 LEU B N 1
ATOM 5122 C CA . LEU B 1 81 ? -0.998 -40.875 -11.477 1 93.19 81 LEU B CA 1
ATOM 5123 C C . LEU B 1 81 ? -1.79 -39.781 -10.766 1 93.19 81 LEU B C 1
ATOM 5125 O O . LEU B 1 81 ? -1.796 -39.719 -9.539 1 93.19 81 LEU B O 1
ATOM 5129 N N . GLY B 1 82 ? -2.523 -39 -11.398 1 91.75 82 GLY B N 1
ATOM 5130 C CA . GLY B 1 82 ? -3.273 -37.906 -10.781 1 91.75 82 GLY B CA 1
ATOM 5131 C C . GLY B 1 82 ? -4.766 -38.188 -10.711 1 91.75 82 GLY B C 1
ATOM 5132 O O . GLY B 1 82 ? -5.551 -37.281 -10.391 1 91.75 82 GLY B O 1
ATOM 5133 N N . ALA B 1 83 ? -5.211 -39.375 -10.859 1 92.75 83 ALA B N 1
ATOM 5134 C CA . ALA B 1 83 ? -6.633 -39.719 -10.93 1 92.75 83 ALA B CA 1
ATOM 5135 C C . ALA B 1 83 ? -7.285 -39.625 -9.555 1 92.75 83 ALA B C 1
ATOM 5137 O O . ALA B 1 83 ? -6.691 -40 -8.547 1 92.75 83 ALA B O 1
ATOM 5138 N N . ILE B 1 84 ? -8.438 -39.031 -9.531 1 94.69 84 ILE B N 1
ATOM 5139 C CA . ILE B 1 84 ? -9.273 -38.906 -8.344 1 94.69 84 ILE B CA 1
ATOM 5140 C C . ILE B 1 84 ? -10.672 -39.469 -8.633 1 94.69 84 ILE B C 1
ATOM 5142 O O . ILE B 1 84 ? -11.469 -38.812 -9.305 1 94.69 84 ILE B O 1
ATOM 5146 N N . ASP B 1 85 ? -11.031 -40.5 -8.055 1 94.06 85 ASP B N 1
ATOM 5147 C CA . ASP B 1 85 ? -12.344 -41.094 -8.289 1 94.06 85 ASP B CA 1
ATOM 5148 C C . ASP B 1 85 ? -13.352 -40.688 -7.227 1 94.06 85 ASP B C 1
ATOM 5150 O O . ASP B 1 85 ? -14.555 -40.656 -7.48 1 94.06 85 ASP B O 1
ATOM 5154 N N . GLY B 1 86 ? -12.867 -40.406 -6.164 1 95.69 86 GLY B N 1
ATOM 5155 C CA . GLY B 1 86 ? -13.727 -40.156 -5.016 1 95.69 86 GLY B CA 1
ATOM 5156 C C . GLY B 1 86 ? -14.414 -38.812 -5.059 1 95.69 86 GLY B C 1
ATOM 5157 O O . GLY B 1 86 ? -15.391 -38.594 -4.332 1 95.69 86 GLY B O 1
ATOM 5158 N N . TYR B 1 87 ? -13.883 -37.906 -5.797 1 95.44 87 TYR B N 1
ATOM 5159 C CA . TYR B 1 87 ? -14.469 -36.594 -5.965 1 95.44 87 TYR B CA 1
ATOM 5160 C C . TYR B 1 87 ? -15.242 -36.5 -7.277 1 95.44 87 TYR B C 1
ATOM 5162 O O . TYR B 1 87 ? -14.758 -36.938 -8.32 1 95.44 87 TYR B O 1
ATOM 5170 N N . LEU B 1 88 ? -16.438 -35.906 -7.238 1 94.81 88 LEU B N 1
ATOM 5171 C CA . LEU B 1 88 ? -17.359 -35.906 -8.367 1 94.81 88 LEU B CA 1
ATOM 5172 C C . LEU B 1 88 ? -17.688 -37.344 -8.789 1 94.81 88 LEU B C 1
ATOM 5174 O O . LEU B 1 88 ? -17.766 -37.625 -9.984 1 94.81 88 LEU B O 1
ATOM 5178 N N . HIS B 1 89 ? -17.812 -38.125 -7.859 1 94.88 89 HIS B N 1
ATOM 5179 C CA . HIS B 1 89 ? -18.156 -39.5 -8.125 1 94.88 89 HIS B CA 1
ATOM 5180 C C . HIS B 1 89 ? -19.562 -39.625 -8.688 1 94.88 89 HIS B C 1
ATOM 5182 O O . HIS B 1 89 ? -20.5 -39 -8.18 1 94.88 89 HIS B O 1
ATOM 5188 N N . PRO B 1 90 ? -19.766 -40.375 -9.68 1 94.5 90 PRO B N 1
ATOM 5189 C CA . PRO B 1 90 ? -18.906 -41.438 -10.234 1 94.5 90 PRO B CA 1
ATOM 5190 C C . PRO B 1 90 ? -18.094 -40.969 -11.43 1 94.5 90 PRO B C 1
ATOM 5192 O O . PRO B 1 90 ? -17.406 -41.75 -12.078 1 94.5 90 PRO B O 1
ATOM 5195 N N . LEU B 1 91 ? -18.156 -39.688 -11.742 1 90.94 91 LEU B N 1
ATOM 5196 C CA . LEU B 1 91 ? -17.406 -39.156 -12.891 1 90.94 91 LEU B CA 1
ATOM 5197 C C . LEU B 1 91 ? -15.906 -39.188 -12.617 1 90.94 91 LEU B C 1
ATOM 5199 O O . LEU B 1 91 ? -15.133 -39.688 -13.438 1 90.94 91 LEU B O 1
ATOM 5203 N N . GLY B 1 92 ? -15.586 -38.719 -11.453 1 91.75 92 GLY B N 1
ATOM 5204 C CA . GLY B 1 92 ? -14.172 -38.594 -11.109 1 91.75 92 GLY B CA 1
ATOM 5205 C C . GLY B 1 92 ? -13.5 -37.406 -11.75 1 91.75 92 GLY B C 1
ATOM 5206 O O . GLY B 1 92 ? -14.125 -36.656 -12.523 1 91.75 92 GLY B O 1
ATOM 5207 N N . THR B 1 93 ? -12.242 -37.156 -11.422 1 91.69 93 THR B N 1
ATOM 5208 C CA . THR B 1 93 ? -11.43 -36.062 -11.961 1 91.69 93 THR B CA 1
ATOM 5209 C C . THR B 1 93 ? -9.945 -36.375 -11.789 1 91.69 93 THR B C 1
ATOM 5211 O O . THR B 1 93 ? -9.555 -37.562 -11.664 1 91.69 93 THR B O 1
ATOM 5214 N N . THR B 1 94 ? -9.102 -35.469 -12.07 1 91.69 94 THR B N 1
ATOM 5215 C CA . THR B 1 94 ? -7.66 -35.625 -11.891 1 91.69 94 THR B CA 1
ATOM 5216 C C . THR B 1 94 ? -7.09 -34.438 -11.117 1 91.69 94 THR B C 1
ATOM 5218 O O . THR B 1 94 ? -7.742 -33.375 -10.992 1 91.69 94 THR B O 1
ATOM 5221 N N . LEU B 1 95 ? -5.859 -34.656 -10.609 1 92.69 95 LEU B N 1
ATOM 5222 C CA . LEU B 1 95 ? -5.152 -33.562 -9.938 1 92.69 95 LEU B CA 1
ATOM 5223 C C . LEU B 1 95 ? -4.988 -32.375 -10.867 1 92.69 95 LEU B C 1
ATOM 5225 O O . LEU B 1 95 ? -5.051 -31.219 -10.43 1 92.69 95 LEU B O 1
ATOM 5229 N N . GLY B 1 96 ? -4.758 -32.656 -12.078 1 89.81 96 GLY B N 1
ATOM 5230 C CA . GLY B 1 96 ? -4.582 -31.609 -13.062 1 89.81 96 GLY B CA 1
ATOM 5231 C C . GLY B 1 96 ? -5.812 -30.734 -13.234 1 89.81 96 GLY B C 1
ATOM 5232 O O . GLY B 1 96 ? -5.707 -29.5 -13.273 1 89.81 96 GLY B O 1
ATOM 5233 N N . TYR B 1 97 ? -6.965 -31.328 -13.258 1 89.12 97 TYR B N 1
ATOM 5234 C CA . TYR B 1 97 ? -8.203 -30.578 -13.469 1 89.12 97 TYR B CA 1
ATOM 5235 C C . TYR B 1 97 ? -8.672 -29.922 -12.172 1 89.12 97 TYR B C 1
ATOM 5237 O O . TYR B 1 97 ? -9.57 -29.078 -12.188 1 89.12 97 TYR B O 1
ATOM 5245 N N . MET B 1 98 ? -8.047 -30.297 -11.102 1 92.25 98 MET B N 1
ATOM 5246 C CA . MET B 1 98 ? -8.289 -29.641 -9.828 1 92.25 98 MET B CA 1
ATOM 5247 C C . MET B 1 98 ? -7.281 -28.516 -9.586 1 92.25 98 MET B C 1
ATOM 5249 O O . MET B 1 98 ? -7.371 -27.797 -8.594 1 92.25 98 MET B O 1
ATOM 5253 N N . ASP B 1 99 ? -6.301 -28.344 -10.477 1 92.44 99 ASP B N 1
ATOM 5254 C CA . ASP B 1 99 ? -5.238 -27.344 -10.359 1 92.44 99 ASP B CA 1
ATOM 5255 C C . ASP B 1 99 ? -4.527 -27.453 -9.008 1 92.44 99 ASP B C 1
ATOM 5257 O O . ASP B 1 99 ? -4.289 -26.453 -8.344 1 92.44 99 ASP B O 1
ATOM 5261 N N . ALA B 1 100 ? -4.293 -28.703 -8.586 1 95.19 100 ALA B N 1
ATOM 5262 C CA . ALA B 1 100 ? -3.752 -28.953 -7.25 1 95.19 100 ALA B CA 1
ATOM 5263 C C . ALA B 1 100 ? -2.258 -29.266 -7.312 1 95.19 100 ALA B C 1
ATOM 5265 O O . ALA B 1 100 ? -1.743 -30.047 -6.508 1 95.19 100 ALA B O 1
ATOM 5266 N N . ILE B 1 101 ? -1.544 -28.812 -8.305 1 97.19 101 ILE B N 1
ATOM 5267 C CA . ILE B 1 101 ? -0.097 -28.938 -8.453 1 97.19 101 ILE B CA 1
ATOM 5268 C C . ILE B 1 101 ? 0.322 -30.391 -8.289 1 97.19 101 ILE B C 1
ATOM 5270 O O . ILE B 1 101 ? 0.889 -30.766 -7.258 1 97.19 101 ILE B O 1
ATOM 5274 N N . PRO B 1 102 ? 0.252 -31.172 -9.305 1 96.81 102 PRO B N 1
ATOM 5275 C CA . PRO B 1 102 ? 0.46 -32.625 -9.242 1 96.81 102 PRO B CA 1
ATOM 5276 C C . PRO B 1 102 ? 1.811 -33 -8.641 1 96.81 102 PRO B C 1
ATOM 5278 O O . PRO B 1 102 ? 1.892 -33.938 -7.832 1 96.81 102 PRO B O 1
ATOM 5281 N N . TRP B 1 103 ? 2.898 -32.25 -8.906 1 97.25 103 TRP B N 1
ATOM 5282 C CA . TRP B 1 103 ? 4.211 -32.594 -8.367 1 97.25 103 TRP B CA 1
ATOM 5283 C C . TRP B 1 103 ? 4.199 -32.562 -6.844 1 97.25 103 TRP B C 1
ATOM 5285 O O . TRP B 1 103 ? 4.762 -33.469 -6.199 1 97.25 103 TRP B O 1
ATOM 5295 N N . VAL B 1 104 ? 3.562 -31.594 -6.238 1 97.44 104 VAL B N 1
ATOM 5296 C CA . VAL B 1 104 ? 3.551 -31.453 -4.789 1 97.44 104 VAL B CA 1
ATOM 5297 C C . VAL B 1 104 ? 2.66 -32.531 -4.168 1 97.44 104 VAL B C 1
ATOM 5299 O O . VAL B 1 104 ? 3.037 -33.156 -3.178 1 97.44 104 VAL B O 1
ATOM 5302 N N . ALA B 1 105 ? 1.482 -32.719 -4.758 1 97 105 ALA B N 1
ATOM 5303 C CA . ALA B 1 105 ? 0.541 -33.719 -4.258 1 97 105 ALA B CA 1
ATOM 5304 C C . ALA B 1 105 ? 1.152 -35.125 -4.301 1 97 105 ALA B C 1
ATOM 5306 O O . ALA B 1 105 ? 1.056 -35.875 -3.33 1 97 105 ALA B O 1
ATOM 5307 N N . LEU B 1 106 ? 1.758 -35.438 -5.41 1 96.38 106 LEU B N 1
ATOM 5308 C CA . LEU B 1 106 ? 2.359 -36.781 -5.57 1 96.38 106 LEU B CA 1
ATOM 5309 C C . LEU B 1 106 ? 3.512 -36.969 -4.594 1 96.38 106 LEU B C 1
ATOM 5311 O O . LEU B 1 106 ? 3.703 -38.062 -4.062 1 96.38 106 LEU B O 1
ATOM 5315 N N . LEU B 1 107 ? 4.262 -35.938 -4.355 1 96 107 LEU B N 1
ATOM 5316 C CA . LEU B 1 107 ? 5.383 -36 -3.428 1 96 107 LEU B CA 1
ATOM 5317 C C . LEU B 1 107 ? 4.898 -36.219 -1.998 1 96 107 LEU B C 1
ATOM 5319 O O . LEU B 1 107 ? 5.539 -36.906 -1.222 1 96 107 LEU B O 1
ATOM 5323 N N . LEU B 1 108 ? 3.789 -35.625 -1.647 1 96.12 108 LEU B N 1
ATOM 5324 C CA . LEU B 1 108 ? 3.316 -35.625 -0.268 1 96.12 108 LEU B CA 1
ATOM 5325 C C . LEU B 1 108 ? 2.459 -36.875 0 1 96.12 108 LEU B C 1
ATOM 5327 O O . LEU B 1 108 ? 2.285 -37.281 1.153 1 96.12 108 LEU B O 1
ATOM 5331 N N . ARG B 1 109 ? 1.921 -37.469 -1.003 1 94.56 109 ARG B N 1
ATOM 5332 C CA . ARG B 1 109 ? 0.944 -38.562 -0.863 1 94.56 109 ARG B CA 1
ATOM 5333 C C . ARG B 1 109 ? 1.497 -39.688 -0.008 1 94.56 109 ARG B C 1
ATOM 5335 O O . ARG B 1 109 ? 0.813 -40.188 0.888 1 94.56 109 ARG B O 1
ATOM 5342 N N . PRO B 1 110 ? 2.787 -40.156 -0.214 1 92.94 110 PRO B N 1
ATOM 5343 C CA . PRO B 1 110 ? 3.309 -41.25 0.605 1 92.94 110 PRO B CA 1
ATOM 5344 C C . PRO B 1 110 ? 3.359 -40.906 2.092 1 92.94 110 PRO B C 1
ATOM 5346 O O . PRO B 1 110 ? 3.389 -41.812 2.938 1 92.94 110 PRO B O 1
ATOM 5349 N N . PHE B 1 111 ? 3.291 -39.656 2.424 1 93.75 111 PHE B N 1
ATOM 5350 C CA . PHE B 1 111 ? 3.385 -39.219 3.811 1 93.75 111 PHE B CA 1
ATOM 5351 C C . PHE B 1 111 ? 2.021 -38.781 4.336 1 93.75 111 PHE B C 1
ATOM 5353 O O . PHE B 1 111 ? 1.929 -38.156 5.391 1 93.75 111 PHE B O 1
ATOM 5360 N N . SER B 1 112 ? 1.019 -39.094 3.613 1 91.94 112 SER B N 1
ATOM 5361 C CA . SER B 1 112 ? -0.331 -38.656 3.934 1 91.94 112 SER B CA 1
ATOM 5362 C C . SER B 1 112 ? -0.729 -39.062 5.348 1 91.94 112 SER B C 1
ATOM 5364 O O . SER B 1 112 ? -1.392 -38.281 6.055 1 91.94 112 SER B O 1
ATOM 5366 N N . SER B 1 113 ? -0.314 -40.219 5.785 1 91.44 113 SER B N 1
ATOM 5367 C CA . SER B 1 113 ? -0.701 -40.719 7.102 1 91.44 113 SER B CA 1
ATOM 5368 C C . SER B 1 113 ? -0.022 -39.938 8.219 1 91.44 113 SER B C 1
ATOM 5370 O O . SER B 1 113 ? -0.502 -39.906 9.352 1 91.44 113 SER B O 1
ATOM 5372 N N . LEU B 1 114 ? 1.056 -39.25 7.898 1 94.62 114 LEU B N 1
ATOM 5373 C CA . LEU B 1 114 ? 1.813 -38.5 8.883 1 94.62 114 LEU B CA 1
ATOM 5374 C C . LEU B 1 114 ? 1.333 -37.031 8.938 1 94.62 114 LEU B C 1
ATOM 5376 O O . LEU B 1 114 ? 1.599 -36.344 9.906 1 94.62 114 LEU B O 1
ATOM 5380 N N . LEU B 1 115 ? 0.598 -36.656 7.938 1 95.75 115 LEU B N 1
ATOM 5381 C CA . LEU B 1 115 ? 0.123 -35.281 7.859 1 95.75 115 LEU B CA 1
ATOM 5382 C C . LEU B 1 115 ? -1.217 -35.125 8.57 1 95.75 115 LEU B C 1
ATOM 5384 O O . LEU B 1 115 ? -2.039 -36.062 8.562 1 95.75 115 LEU B O 1
ATOM 5388 N N . PRO B 1 116 ? -1.399 -34 9.227 1 95.5 116 PRO B N 1
ATOM 5389 C CA . PRO B 1 116 ? -2.723 -33.75 9.812 1 95.5 116 PRO B CA 1
ATOM 5390 C C . PRO B 1 116 ? -3.846 -33.844 8.773 1 95.5 116 PRO B C 1
ATOM 5392 O O . PRO B 1 116 ? -3.613 -33.625 7.586 1 95.5 116 PRO B O 1
ATOM 5395 N N . ALA B 1 117 ? -5.027 -34.156 9.219 1 93.81 117 ALA B N 1
ATOM 5396 C CA . ALA B 1 117 ? -6.184 -34.25 8.336 1 93.81 117 ALA B CA 1
ATOM 5397 C C . ALA B 1 117 ? -6.438 -32.906 7.637 1 93.81 117 ALA B C 1
ATOM 5399 O O . ALA B 1 117 ? -6.797 -32.875 6.457 1 93.81 117 ALA B O 1
ATOM 5400 N N . ASP B 1 118 ? -6.242 -31.828 8.445 1 93.31 118 ASP B N 1
ATOM 5401 C CA . ASP B 1 118 ? -6.355 -30.484 7.895 1 93.31 118 ASP B CA 1
ATOM 5402 C C . ASP B 1 118 ? -5.012 -30 7.355 1 93.31 118 ASP B C 1
ATOM 5404 O O . ASP B 1 118 ? -4.277 -29.281 8.055 1 93.31 118 ASP B O 1
ATOM 5408 N N . PHE B 1 119 ? -4.555 -30.469 6.254 1 96.12 119 PHE B N 1
ATOM 5409 C CA . PHE B 1 119 ? -3.234 -30.109 5.742 1 96.12 119 PHE B CA 1
ATOM 5410 C C . PHE B 1 119 ? -3.35 -29.391 4.402 1 96.12 119 PHE B C 1
ATOM 5412 O O . PHE B 1 119 ? -4.031 -29.859 3.494 1 96.12 119 PHE B O 1
ATOM 5419 N N . GLN B 1 120 ? -2.725 -28.234 4.297 1 95.81 120 GLN B N 1
ATOM 5420 C CA . GLN B 1 120 ? -2.664 -27.516 3.025 1 95.81 120 GLN B CA 1
ATOM 5421 C C . GLN B 1 120 ? -1.23 -27.125 2.684 1 95.81 120 GLN B C 1
ATOM 5423 O O . GLN B 1 120 ? -0.417 -26.875 3.576 1 95.81 120 GLN B O 1
ATOM 5428 N N . TYR B 1 121 ? -0.838 -27.062 1.427 1 97.06 121 TYR B N 1
ATOM 5429 C CA . TYR B 1 121 ? 0.478 -26.609 0.983 1 97.06 121 TYR B CA 1
ATOM 5430 C C . TYR B 1 121 ? 0.363 -25.406 0.069 1 97.06 121 TYR B C 1
ATOM 5432 O O . TYR B 1 121 ? 1.337 -25.016 -0.58 1 97.06 121 TYR B O 1
ATOM 5440 N N . ILE B 1 122 ? -0.794 -24.781 -0.091 1 96.44 122 ILE B N 1
ATOM 5441 C CA . ILE B 1 122 ? -1.058 -23.656 -0.986 1 96.44 122 ILE B CA 1
ATOM 5442 C C . ILE B 1 122 ? -0.257 -22.438 -0.535 1 96.44 122 ILE B C 1
ATOM 5444 O O . ILE B 1 122 ? 0.433 -21.797 -1.34 1 96.44 122 ILE B O 1
ATOM 5448 N N . GLY B 1 123 ? -0.333 -22.078 0.764 1 96.31 123 GLY B N 1
ATOM 5449 C CA . GLY B 1 123 ? 0.414 -20.953 1.314 1 96.31 123 GLY B CA 1
ATOM 5450 C C . GLY B 1 123 ? 1.91 -21.078 1.095 1 96.31 123 GLY B C 1
ATOM 5451 O O . GLY B 1 123 ? 2.52 -20.203 0.464 1 96.31 123 GLY B O 1
ATOM 5452 N N . PRO B 1 124 ? 2.492 -22.188 1.494 1 97.44 124 PRO B N 1
ATOM 5453 C CA . PRO B 1 124 ? 3.93 -22.391 1.293 1 97.44 124 PRO B CA 1
ATOM 5454 C C . PRO B 1 124 ? 4.328 -22.359 -0.181 1 97.44 124 PRO B C 1
ATOM 5456 O O . PRO B 1 124 ? 5.395 -21.844 -0.526 1 97.44 124 PRO B O 1
ATOM 5459 N N . TRP B 1 125 ? 3.508 -22.906 -1.021 1 97.88 125 TRP B N 1
ATOM 5460 C CA . TRP B 1 125 ? 3.793 -22.875 -2.451 1 97.88 125 TRP B CA 1
ATOM 5461 C C . TRP B 1 125 ? 3.863 -21.453 -2.975 1 97.88 125 TRP B C 1
ATOM 5463 O O . TRP B 1 125 ? 4.801 -21.094 -3.688 1 97.88 125 TRP B O 1
ATOM 5473 N N . MET B 1 126 ? 2.861 -20.672 -2.664 1 97.62 126 MET B N 1
ATOM 5474 C CA . MET B 1 126 ? 2.828 -19.297 -3.117 1 97.62 126 MET B CA 1
ATOM 5475 C C . MET B 1 126 ? 4.031 -18.516 -2.588 1 97.62 126 MET B C 1
ATOM 5477 O O . MET B 1 126 ? 4.629 -17.719 -3.314 1 97.62 126 MET B O 1
ATOM 5481 N N . CYS B 1 127 ? 4.359 -18.75 -1.335 1 98.19 127 CYS B N 1
ATOM 5482 C CA . CYS B 1 127 ? 5.539 -18.125 -0.746 1 98.19 127 CYS B CA 1
ATOM 5483 C C . CYS B 1 127 ? 6.797 -18.484 -1.524 1 98.19 127 CYS B C 1
ATOM 5485 O O . CYS B 1 127 ? 7.602 -17.625 -1.862 1 98.19 127 CYS B O 1
ATOM 5487 N N . MET B 1 128 ? 6.957 -19.75 -1.825 1 98.44 128 MET B N 1
ATOM 5488 C CA . MET B 1 128 ? 8.117 -20.234 -2.574 1 98.44 128 MET B CA 1
ATOM 5489 C C . MET B 1 128 ? 8.188 -19.578 -3.947 1 98.44 128 MET B C 1
ATOM 5491 O O . MET B 1 128 ? 9.266 -19.188 -4.398 1 98.44 128 MET B O 1
ATOM 5495 N N . CYS B 1 129 ? 7.051 -19.453 -4.586 1 98.56 129 CYS B N 1
ATOM 5496 C CA . CYS B 1 129 ? 7.016 -18.859 -5.914 1 98.56 129 CYS B CA 1
ATOM 5497 C C . CYS B 1 129 ? 7.516 -17.422 -5.879 1 98.56 129 CYS B C 1
ATOM 5499 O O . CYS B 1 129 ? 8.281 -17 -6.746 1 98.56 129 CYS B O 1
ATOM 5501 N N . LEU B 1 130 ? 7.102 -16.672 -4.898 1 98.44 130 LEU B N 1
ATOM 5502 C CA . LEU B 1 130 ? 7.531 -15.289 -4.793 1 98.44 130 LEU B CA 1
ATOM 5503 C C . LEU B 1 130 ? 9.016 -15.195 -4.461 1 98.44 130 LEU B C 1
ATOM 5505 O O . LEU B 1 130 ? 9.727 -14.344 -4.988 1 98.44 130 LEU B O 1
ATOM 5509 N N . MET B 1 131 ? 9.469 -16.031 -3.566 1 98.69 131 MET B N 1
ATOM 5510 C CA . MET B 1 131 ? 10.891 -16.078 -3.238 1 98.69 131 MET B CA 1
ATOM 5511 C C . MET B 1 131 ? 11.727 -16.422 -4.469 1 98.69 131 MET B C 1
ATOM 5513 O O . MET B 1 131 ? 12.734 -15.773 -4.738 1 98.69 131 MET B O 1
ATOM 5517 N N . LEU B 1 132 ? 11.25 -17.391 -5.211 1 98.81 132 LEU B N 1
ATOM 5518 C CA . LEU B 1 132 ? 11.977 -17.812 -6.402 1 98.81 132 LEU B CA 1
ATOM 5519 C C . LEU B 1 132 ? 11.898 -16.75 -7.492 1 98.81 132 LEU B C 1
ATOM 5521 O O . LEU B 1 132 ? 12.82 -16.609 -8.297 1 98.81 132 LEU B O 1
ATOM 5525 N N . GLN B 1 133 ? 10.789 -16 -7.531 1 98.81 133 GLN B N 1
ATOM 5526 C CA . GLN B 1 133 ? 10.688 -14.875 -8.445 1 98.81 133 GLN B CA 1
ATOM 5527 C C . GLN B 1 133 ? 11.836 -13.898 -8.242 1 98.81 133 GLN B C 1
ATOM 5529 O O . GLN B 1 133 ? 12.492 -13.484 -9.203 1 98.81 133 GLN B O 1
ATOM 5534 N N . GLY B 1 134 ? 12.094 -13.555 -6.961 1 98.69 134 GLY B N 1
ATOM 5535 C CA . GLY B 1 134 ? 13.211 -12.68 -6.648 1 98.69 134 GLY B CA 1
ATOM 5536 C C . GLY B 1 134 ? 14.562 -13.312 -6.91 1 98.69 134 GLY B C 1
ATOM 5537 O O . GLY B 1 134 ? 15.422 -12.703 -7.555 1 98.69 134 GLY B O 1
ATOM 5538 N N . ALA B 1 135 ? 14.758 -14.539 -6.496 1 98.62 135 ALA B N 1
ATOM 5539 C CA . ALA B 1 135 ? 16.031 -15.234 -6.605 1 98.62 135 ALA B CA 1
ATOM 5540 C C . ALA B 1 135 ? 16.438 -15.43 -8.07 1 98.62 135 ALA B C 1
ATOM 5542 O O . ALA B 1 135 ? 17.578 -15.195 -8.445 1 98.62 135 ALA B O 1
ATOM 5543 N N . SER B 1 136 ? 15.453 -15.859 -8.883 1 98.69 136 SER B N 1
ATOM 5544 C CA . SER B 1 136 ? 15.75 -16.109 -10.289 1 98.69 136 SER B CA 1
ATOM 5545 C C . SER B 1 136 ? 16.125 -14.82 -11.016 1 98.69 136 SER B C 1
ATOM 5547 O O . SER B 1 136 ? 17.047 -14.797 -11.828 1 98.69 136 SER B O 1
ATOM 5549 N N . SER B 1 137 ? 15.414 -13.766 -10.734 1 98.81 137 SER B N 1
ATOM 5550 C CA . SER B 1 137 ? 15.703 -12.484 -11.352 1 98.81 137 SER B CA 1
ATOM 5551 C C . SER B 1 137 ? 17.094 -11.984 -10.969 1 98.81 137 SER B C 1
ATOM 5553 O O . SER B 1 137 ? 17.844 -11.5 -11.82 1 98.81 137 SER B O 1
ATOM 5555 N N . ALA B 1 138 ? 17.391 -12.117 -9.703 1 98.5 138 ALA B N 1
ATOM 5556 C CA . ALA B 1 138 ? 18.719 -11.703 -9.211 1 98.5 138 ALA B CA 1
ATOM 5557 C C . ALA B 1 138 ? 19.812 -12.57 -9.812 1 98.5 138 ALA B C 1
ATOM 5559 O O . ALA B 1 138 ? 20.891 -12.07 -10.141 1 98.5 138 ALA B O 1
ATOM 5560 N N . TRP B 1 139 ? 19.547 -13.844 -9.898 1 98.31 139 TRP B N 1
ATOM 5561 C CA . TRP B 1 139 ? 20.516 -14.758 -10.469 1 98.31 139 TRP B CA 1
ATOM 5562 C C . TRP B 1 139 ? 20.828 -14.398 -11.922 1 98.31 139 TRP B C 1
ATOM 5564 O O . TRP B 1 139 ? 21.984 -14.398 -12.336 1 98.31 139 TRP B O 1
ATOM 5574 N N . VAL B 1 140 ? 19.812 -14.07 -12.695 1 98.44 140 VAL B N 1
ATOM 5575 C CA . VAL B 1 140 ? 19.984 -13.672 -14.086 1 98.44 140 VAL B CA 1
ATOM 5576 C C . VAL B 1 140 ? 20.812 -12.383 -14.141 1 98.44 140 VAL B C 1
ATOM 5578 O O . VAL B 1 140 ? 21.734 -12.266 -14.953 1 98.44 140 VAL B O 1
ATOM 5581 N N . ALA B 1 141 ? 20.453 -11.43 -13.305 1 98.06 141 ALA B N 1
ATOM 5582 C CA . ALA B 1 141 ? 21.203 -10.172 -13.25 1 98.06 141 ALA B CA 1
ATOM 5583 C C . ALA B 1 141 ? 22.672 -10.422 -12.945 1 98.06 141 ALA B C 1
ATOM 5585 O O . ALA B 1 141 ? 23.562 -9.797 -13.531 1 98.06 141 ALA B O 1
ATOM 5586 N N . ARG B 1 142 ? 22.906 -11.312 -12.023 1 97.12 142 ARG B N 1
ATOM 5587 C CA . ARG B 1 142 ? 24.266 -11.664 -11.672 1 97.12 142 ARG B CA 1
ATOM 5588 C C . ARG B 1 142 ? 25.047 -12.172 -12.891 1 97.12 142 ARG B C 1
ATOM 5590 O O . ARG B 1 142 ? 26.188 -11.781 -13.109 1 97.12 142 ARG B O 1
ATOM 5597 N N . ARG B 1 143 ? 24.422 -13 -13.641 1 95.5 143 ARG B N 1
ATOM 5598 C CA . ARG B 1 143 ? 25.047 -13.578 -14.82 1 95.5 143 ARG B CA 1
ATOM 5599 C C . ARG B 1 143 ? 25.297 -12.516 -15.891 1 95.5 143 ARG B C 1
ATOM 5601 O O . ARG B 1 143 ? 26.109 -12.719 -16.797 1 95.5 143 ARG B O 1
ATOM 5608 N N . MET B 1 144 ? 24.609 -11.422 -15.766 1 94.06 144 MET B N 1
ATOM 5609 C CA . MET B 1 144 ? 24.781 -10.305 -16.688 1 94.06 144 MET B CA 1
ATOM 5610 C C . MET B 1 144 ? 25.797 -9.312 -16.141 1 94.06 144 MET B C 1
ATOM 5612 O O . MET B 1 144 ? 25.953 -8.211 -16.672 1 94.06 144 MET B O 1
ATOM 5616 N N . GLY B 1 145 ? 26.453 -9.602 -15.008 1 93.75 145 GLY B N 1
ATOM 5617 C CA . GLY B 1 145 ? 27.547 -8.789 -14.477 1 93.75 145 GLY B CA 1
ATOM 5618 C C . GLY B 1 145 ? 27.078 -7.777 -13.445 1 93.75 145 GLY B C 1
ATOM 5619 O O . GLY B 1 145 ? 27.812 -6.852 -13.094 1 93.75 145 GLY B O 1
ATOM 5620 N N . ALA B 1 146 ? 25.906 -7.926 -12.93 1 95.62 146 ALA B N 1
ATOM 5621 C CA . ALA B 1 146 ? 25.359 -6.984 -11.961 1 95.62 146 ALA B CA 1
ATOM 5622 C C . ALA B 1 146 ? 26.047 -7.148 -10.602 1 95.62 146 ALA B C 1
ATOM 5624 O O . ALA B 1 146 ? 26.375 -8.266 -10.195 1 95.62 146 ALA B O 1
ATOM 5625 N N . THR B 1 147 ? 26.266 -6 -9.891 1 93.88 147 THR B N 1
ATOM 5626 C CA . THR B 1 147 ? 26.719 -6.031 -8.508 1 93.88 147 THR B CA 1
ATOM 5627 C C . THR B 1 147 ? 25.625 -6.562 -7.586 1 93.88 147 THR B C 1
ATOM 5629 O O . THR B 1 147 ? 24.469 -6.68 -7.988 1 93.88 147 THR B O 1
ATOM 5632 N N . VAL B 1 148 ? 25.969 -6.957 -6.383 1 93.06 148 VAL B N 1
ATOM 5633 C CA . VAL B 1 148 ? 25.031 -7.555 -5.449 1 93.06 148 VAL B CA 1
ATOM 5634 C C . VAL B 1 148 ? 23.859 -6.602 -5.211 1 93.06 148 VAL B C 1
ATOM 5636 O O . VAL B 1 148 ? 22.703 -6.996 -5.297 1 93.06 148 VAL B O 1
ATOM 5639 N N . PRO B 1 149 ? 24.125 -5.25 -4.992 1 91.25 149 PRO B N 1
ATOM 5640 C CA . PRO B 1 149 ? 22.984 -4.344 -4.832 1 91.25 149 PRO B CA 1
ATOM 5641 C C . PRO B 1 149 ? 22.094 -4.289 -6.07 1 91.25 149 PRO B C 1
ATOM 5643 O O . PRO B 1 149 ? 20.859 -4.23 -5.949 1 91.25 149 PRO B O 1
ATOM 5646 N N . GLN B 1 150 ? 22.719 -4.328 -7.184 1 94.94 150 GLN B N 1
ATOM 5647 C CA . GLN B 1 150 ? 21.938 -4.309 -8.414 1 94.94 150 GLN B CA 1
ATOM 5648 C C . GLN B 1 150 ? 21.078 -5.562 -8.539 1 94.94 150 GLN B C 1
ATOM 5650 O O . GLN B 1 150 ? 19.953 -5.5 -9.031 1 94.94 150 GLN B O 1
ATOM 5655 N N . GLN B 1 151 ? 21.609 -6.715 -8.102 1 97.25 151 GLN B N 1
ATOM 5656 C CA . GLN B 1 151 ? 20.859 -7.961 -8.102 1 97.25 151 GLN B CA 1
ATOM 5657 C C . GLN B 1 151 ? 19.609 -7.844 -7.234 1 97.25 151 GLN B C 1
ATOM 5659 O O . GLN B 1 151 ? 18.531 -8.281 -7.633 1 97.25 151 GLN B O 1
ATOM 5664 N N . TRP B 1 152 ? 19.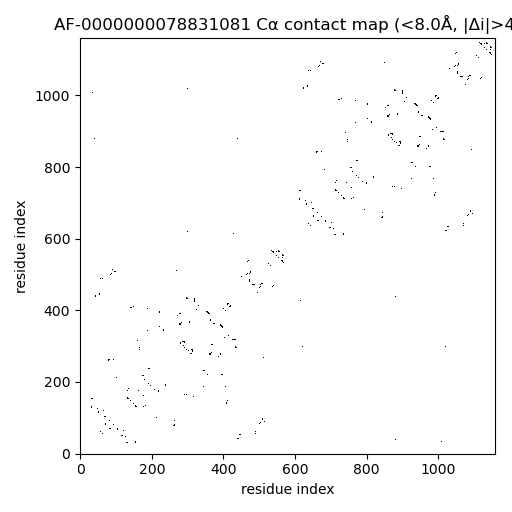781 -7.16 -6.094 1 95.31 152 TRP B N 1
ATOM 5665 C CA . TRP B 1 152 ? 18.656 -6.93 -5.195 1 95.31 152 TRP B CA 1
ATOM 5666 C C . TRP B 1 152 ? 17.594 -6.047 -5.859 1 95.31 152 TRP B C 1
ATOM 5668 O O . TRP B 1 152 ? 16.406 -6.301 -5.734 1 95.31 152 TRP B O 1
ATOM 5678 N N . LEU B 1 153 ? 18.109 -5.039 -6.547 1 96.56 153 LEU B N 1
ATOM 5679 C CA . LEU B 1 153 ? 17.203 -4.09 -7.184 1 96.56 153 LEU B CA 1
ATOM 5680 C C . LEU B 1 153 ? 16.391 -4.77 -8.281 1 96.56 153 LEU B C 1
ATOM 5682 O O . LEU B 1 153 ? 15.172 -4.594 -8.352 1 96.56 153 LEU B O 1
ATOM 5686 N N . VAL B 1 154 ? 17.031 -5.617 -9.055 1 98.38 154 VAL B N 1
ATOM 5687 C CA . VAL B 1 154 ? 16.344 -6.32 -10.133 1 98.38 154 VAL B CA 1
ATOM 5688 C C . VAL B 1 154 ? 15.375 -7.344 -9.555 1 98.38 154 VAL B C 1
ATOM 5690 O O . VAL B 1 154 ? 14.227 -7.438 -9.992 1 98.38 154 VAL B O 1
ATOM 5693 N N . GLY B 1 155 ? 15.875 -8.094 -8.57 1 98.56 155 GLY B N 1
ATOM 5694 C CA . GLY B 1 155 ? 15.008 -9.062 -7.922 1 98.56 155 GLY B CA 1
ATOM 5695 C C . GLY B 1 155 ? 13.773 -8.445 -7.297 1 98.56 155 GLY B C 1
ATOM 5696 O O . GLY B 1 155 ? 12.664 -8.938 -7.484 1 98.56 155 GLY B O 1
ATOM 5697 N N . ALA B 1 156 ? 13.977 -7.332 -6.594 1 97.94 156 ALA B N 1
ATOM 5698 C CA . ALA B 1 156 ? 12.867 -6.645 -5.938 1 97.94 156 ALA B CA 1
ATOM 5699 C C . ALA B 1 156 ? 11.875 -6.098 -6.965 1 97.94 156 ALA B C 1
ATOM 5701 O O . ALA B 1 156 ? 10.664 -6.148 -6.75 1 97.94 156 ALA B O 1
ATOM 5702 N N . LEU B 1 157 ? 12.391 -5.562 -8.039 1 98.31 157 LEU B N 1
ATOM 5703 C CA . LEU B 1 157 ? 11.547 -5.023 -9.109 1 98.31 157 LEU B CA 1
ATOM 5704 C C . LEU B 1 157 ? 10.617 -6.098 -9.656 1 98.31 157 LEU B C 1
ATOM 5706 O O . LEU B 1 157 ? 9.43 -5.848 -9.875 1 98.31 157 LEU B O 1
ATOM 5710 N N . LEU B 1 158 ? 11.109 -7.309 -9.797 1 98.81 158 LEU B N 1
ATOM 5711 C CA . LEU B 1 158 ? 10.305 -8.367 -10.398 1 98.81 158 LEU B CA 1
ATOM 5712 C C . LEU B 1 158 ? 9.43 -9.047 -9.352 1 98.81 158 LEU B C 1
ATOM 5714 O O . LEU B 1 158 ? 8.398 -9.633 -9.688 1 98.81 158 LEU B O 1
ATOM 5718 N N . VAL B 1 159 ? 9.836 -9 -8.07 1 98.69 159 VAL B N 1
ATOM 5719 C CA . VAL B 1 159 ? 8.945 -9.461 -7.012 1 98.69 159 VAL B CA 1
ATOM 5720 C C . VAL B 1 159 ? 7.684 -8.602 -6.992 1 98.69 159 VAL B C 1
ATOM 5722 O O . VAL B 1 159 ? 6.574 -9.117 -6.836 1 98.69 159 VAL B O 1
ATOM 5725 N N . LEU B 1 160 ? 7.875 -7.301 -7.246 1 98.31 160 LEU B N 1
ATOM 5726 C CA . LEU B 1 160 ? 6.758 -6.363 -7.234 1 98.31 160 LEU B CA 1
ATOM 5727 C C . LEU B 1 160 ? 6.082 -6.305 -8.594 1 98.31 160 LEU B C 1
ATOM 5729 O O . LEU B 1 160 ? 5.672 -5.23 -9.047 1 98.31 160 LEU B O 1
ATOM 5733 N N . SER B 1 161 ? 6.004 -7.402 -9.266 1 98.25 161 SER B N 1
ATOM 5734 C CA . SER B 1 161 ? 5.273 -7.508 -10.523 1 98.25 161 SER B CA 1
ATOM 5735 C C . SER B 1 161 ? 3.77 -7.598 -10.281 1 98.25 161 SER B C 1
ATOM 5737 O O . SER B 1 161 ? 3.279 -8.602 -9.766 1 98.25 161 SER B O 1
ATOM 5739 N N . PRO B 1 162 ? 3.018 -6.602 -10.75 1 97.69 162 PRO B N 1
ATOM 5740 C CA . PRO B 1 162 ? 1.576 -6.625 -10.484 1 97.69 162 PRO B CA 1
ATOM 5741 C C . PRO B 1 162 ? 0.887 -7.852 -11.086 1 97.69 162 PRO B C 1
ATOM 5743 O O . PRO B 1 162 ? -0.073 -8.367 -10.508 1 97.69 162 PRO B O 1
ATOM 5746 N N . THR B 1 163 ? 1.36 -8.289 -12.188 1 97.25 163 THR B N 1
ATOM 5747 C CA . THR B 1 163 ? 0.737 -9.414 -12.867 1 97.25 163 THR B CA 1
ATOM 5748 C C . THR B 1 163 ? 0.811 -10.68 -12.016 1 97.25 163 THR B C 1
ATOM 5750 O O . THR B 1 163 ? -0.172 -11.414 -11.898 1 97.25 163 THR B O 1
ATOM 5753 N N . LEU B 1 164 ? 1.951 -10.969 -11.406 1 97.81 164 LEU B N 1
ATOM 5754 C CA . LEU B 1 164 ? 2.1 -12.117 -10.516 1 97.81 164 LEU B CA 1
ATOM 5755 C C . LEU B 1 164 ? 1.291 -11.922 -9.234 1 97.81 164 LEU B C 1
ATOM 5757 O O . LEU B 1 164 ? 0.579 -12.828 -8.805 1 97.81 164 LEU B O 1
ATOM 5761 N N . LEU B 1 165 ? 1.396 -10.75 -8.695 1 96.62 165 LEU B N 1
ATOM 5762 C CA . LEU B 1 165 ? 0.711 -10.461 -7.441 1 96.62 165 LEU B CA 1
ATOM 5763 C C . LEU B 1 165 ? -0.802 -10.539 -7.613 1 96.62 165 LEU B C 1
ATOM 5765 O O . LEU B 1 165 ? -1.509 -11.031 -6.734 1 96.62 165 LEU B O 1
ATOM 5769 N N . ALA B 1 166 ? -1.288 -10.062 -8.719 1 94.94 166 ALA B N 1
ATOM 5770 C CA . ALA B 1 166 ? -2.717 -10.133 -9.016 1 94.94 166 ALA B CA 1
ATOM 5771 C C . ALA B 1 166 ? -3.18 -11.578 -9.156 1 94.94 166 ALA B C 1
ATOM 5773 O O . ALA B 1 166 ? -4.262 -11.938 -8.688 1 94.94 166 ALA B O 1
ATOM 5774 N N . ARG B 1 167 ? -2.352 -12.375 -9.789 1 94.69 167 ARG B N 1
ATOM 5775 C CA . ARG B 1 167 ? -2.686 -13.781 -9.961 1 94.69 167 ARG B CA 1
ATOM 5776 C C . ARG B 1 167 ? -2.752 -14.5 -8.617 1 94.69 167 ARG B C 1
ATOM 5778 O O . ARG B 1 167 ? -3.613 -15.359 -8.406 1 94.69 167 ARG B O 1
ATOM 5785 N N . MET B 1 168 ? -1.902 -14.172 -7.781 1 93.38 168 MET B N 1
ATOM 5786 C CA . MET B 1 168 ? -1.876 -14.742 -6.438 1 93.38 168 MET B CA 1
ATOM 5787 C C . MET B 1 168 ? -3.121 -14.352 -5.652 1 93.38 168 MET B C 1
ATOM 5789 O O . MET B 1 168 ? -3.727 -15.188 -4.977 1 93.38 168 MET B O 1
ATOM 5793 N N . SER B 1 169 ? -3.5 -13.156 -5.828 1 88.75 169 SER B N 1
ATOM 5794 C CA . SER B 1 169 ? -4.648 -12.641 -5.094 1 88.75 169 SER B CA 1
ATOM 5795 C C . SER B 1 169 ? -5.953 -13.234 -5.621 1 88.75 169 SER B C 1
ATOM 5797 O O . SER B 1 169 ? -6.949 -13.297 -4.895 1 88.75 169 SER B O 1
ATOM 5799 N N . MET B 1 170 ? -5.953 -13.711 -6.844 1 87.19 170 MET B N 1
ATOM 5800 C CA . MET B 1 170 ? -7.129 -14.312 -7.465 1 87.19 170 MET B CA 1
ATOM 5801 C C . MET B 1 170 ? -7.227 -15.797 -7.129 1 87.19 170 MET B C 1
ATOM 5803 O O . MET B 1 170 ? -8.086 -16.5 -7.66 1 87.19 170 MET B O 1
ATOM 5807 N N . ALA B 1 171 ? -6.414 -16.281 -6.344 1 87.5 171 ALA B N 1
ATOM 5808 C CA . ALA B 1 171 ? -6.48 -17.641 -5.82 1 87.5 171 ALA B CA 1
ATOM 5809 C C . ALA B 1 171 ? -6.125 -18.656 -6.898 1 87.5 171 ALA B C 1
ATOM 5811 O O . ALA B 1 171 ? -6.828 -19.656 -7.074 1 87.5 171 ALA B O 1
ATOM 5812 N N . HIS B 1 172 ? -5.074 -18.359 -7.676 1 91.75 172 HIS B N 1
ATOM 5813 C CA . HIS B 1 172 ? -4.523 -19.297 -8.656 1 91.75 172 HIS B CA 1
ATOM 5814 C C . HIS B 1 172 ? -3.074 -19.641 -8.328 1 91.75 172 HIS B C 1
ATOM 5816 O O . HIS B 1 172 ? -2.16 -19.266 -9.062 1 91.75 172 HIS B O 1
ATOM 5822 N N . GLU B 1 173 ? -2.9 -20.453 -7.355 1 92.56 173 GLU B N 1
ATOM 5823 C CA . GLU B 1 173 ? -1.553 -20.688 -6.848 1 92.56 173 GLU B CA 1
ATOM 5824 C C . GLU B 1 173 ? -0.708 -21.453 -7.859 1 92.56 173 GLU B C 1
ATOM 5826 O O . GLU B 1 173 ? 0.499 -21.219 -7.969 1 92.56 173 GLU B O 1
ATOM 5831 N N . ALA B 1 174 ? -1.311 -22.359 -8.609 1 94.69 174 ALA B N 1
ATOM 5832 C CA . ALA B 1 174 ? -0.548 -23.141 -9.586 1 94.69 174 ALA B CA 1
ATOM 5833 C C . ALA B 1 174 ? -0.011 -22.25 -10.703 1 94.69 174 ALA B C 1
ATOM 5835 O O . ALA B 1 174 ? 1.032 -22.547 -11.289 1 94.69 174 ALA B O 1
ATOM 5836 N N . LEU B 1 175 ? -0.702 -21.172 -10.969 1 96.25 175 LEU B N 1
ATOM 5837 C CA . LEU B 1 175 ? -0.334 -20.25 -12.031 1 96.25 175 LEU B CA 1
ATOM 5838 C C . LEU B 1 175 ? 0.625 -19.188 -11.516 1 96.25 175 LEU B C 1
ATOM 5840 O O . LEU B 1 175 ? 0.977 -18.25 -12.25 1 96.25 175 LEU B O 1
ATOM 5844 N N . CYS B 1 176 ? 1.135 -19.328 -10.328 1 97.31 176 CYS B N 1
ATOM 5845 C CA . CYS B 1 176 ? 2 -18.312 -9.727 1 97.31 176 CYS B CA 1
ATOM 5846 C C . CYS B 1 176 ? 3.469 -18.625 -9.992 1 97.31 176 CYS B C 1
ATOM 5848 O O . CYS B 1 176 ? 4.348 -17.844 -9.633 1 97.31 176 CYS B O 1
ATOM 5850 N N . ALA B 1 177 ? 3.746 -19.688 -10.695 1 98.44 177 ALA B N 1
ATOM 5851 C CA . ALA B 1 177 ? 5.137 -20.078 -10.938 1 98.44 177 ALA B CA 1
ATOM 5852 C C . ALA B 1 177 ? 5.734 -19.25 -12.078 1 98.44 177 ALA B C 1
ATOM 5854 O O . ALA B 1 177 ? 6.328 -19.812 -13.008 1 98.44 177 ALA B O 1
ATOM 5855 N N . HIS B 1 178 ? 5.637 -17.953 -11.992 1 98.75 178 HIS B N 1
ATOM 5856 C CA . HIS B 1 178 ? 6.141 -17.047 -13.023 1 98.75 178 HIS B CA 1
ATOM 5857 C C . HIS B 1 178 ? 7.664 -17.047 -13.055 1 98.75 178 HIS B C 1
ATOM 5859 O O . HIS B 1 178 ? 8.266 -16.734 -14.086 1 98.75 178 HIS B O 1
ATOM 5865 N N . TRP B 1 179 ? 8.281 -17.453 -11.938 1 98.81 179 TRP B N 1
ATOM 5866 C CA . TRP B 1 179 ? 9.742 -17.484 -11.859 1 98.81 179 TRP B CA 1
ATOM 5867 C C . TRP B 1 179 ? 10.328 -18.391 -12.93 1 98.81 179 TRP B C 1
ATOM 5869 O O . TRP B 1 179 ? 11.445 -18.172 -13.398 1 98.81 179 TRP B O 1
ATOM 5879 N N . THR B 1 180 ? 9.586 -19.438 -13.406 1 98.88 180 THR B N 1
ATOM 5880 C CA . THR B 1 180 ? 10.062 -20.328 -14.469 1 98.88 180 THR B CA 1
ATOM 5881 C C . THR B 1 180 ? 10.172 -19.562 -15.789 1 98.88 180 THR B C 1
ATOM 5883 O O . THR B 1 180 ? 11.117 -19.781 -16.547 1 98.88 180 THR B O 1
ATOM 5886 N N . ILE B 1 181 ? 9.188 -18.688 -16 1 98.88 181 ILE B N 1
ATOM 5887 C CA . ILE B 1 181 ? 9.195 -17.844 -17.203 1 98.88 181 ILE B CA 1
ATOM 5888 C C . ILE B 1 181 ? 10.344 -16.844 -17.109 1 98.88 181 ILE B C 1
ATOM 5890 O O . ILE B 1 181 ? 11.094 -16.672 -18.078 1 98.88 181 ILE B O 1
ATOM 5894 N N . VAL B 1 182 ? 10.508 -16.234 -15.953 1 98.81 182 VAL B N 1
ATOM 5895 C CA . VAL B 1 182 ? 11.562 -15.25 -15.727 1 98.81 182 VAL B CA 1
ATOM 5896 C C . VAL B 1 182 ? 12.922 -15.891 -15.984 1 98.81 182 VAL B C 1
ATOM 5898 O O . VAL B 1 182 ? 13.766 -15.328 -16.688 1 98.81 182 VAL B O 1
ATOM 5901 N N . LEU B 1 183 ? 13.125 -17.078 -15.422 1 98.62 183 LEU B N 1
ATOM 5902 C CA . LEU B 1 183 ? 14.414 -17.75 -15.555 1 98.62 183 LEU B CA 1
ATOM 5903 C C . LEU B 1 183 ? 14.688 -18.125 -17 1 98.62 183 LEU B C 1
ATOM 5905 O O . LEU B 1 183 ? 15.812 -17.953 -17.484 1 98.62 183 LEU B O 1
ATOM 5909 N N . LEU B 1 184 ? 13.695 -18.578 -17.656 1 98.62 184 LEU B N 1
ATOM 5910 C CA . LEU B 1 184 ? 13.891 -19.016 -19.031 1 98.62 184 LEU B CA 1
ATOM 5911 C C . LEU B 1 184 ? 14.086 -17.812 -19.969 1 98.62 184 LEU B C 1
ATOM 5913 O O . LEU B 1 184 ? 14.891 -17.875 -20.891 1 98.62 184 LEU B O 1
ATOM 5917 N N . VAL B 1 185 ? 13.305 -16.75 -19.766 1 98.75 185 VAL B N 1
ATOM 5918 C CA . VAL B 1 185 ? 13.562 -15.508 -20.5 1 98.75 185 VAL B CA 1
ATOM 5919 C C . VAL B 1 185 ? 14.984 -15.039 -20.219 1 98.75 185 VAL B C 1
ATOM 5921 O O . VAL B 1 185 ? 15.711 -14.672 -21.156 1 98.75 185 VAL B O 1
ATOM 5924 N N . GLY B 1 186 ? 15.398 -15.102 -19 1 98.5 186 GLY B N 1
ATOM 5925 C CA . GLY B 1 186 ? 16.75 -14.727 -18.625 1 98.5 186 GLY B CA 1
ATOM 5926 C C . GLY B 1 186 ? 17.812 -15.555 -19.312 1 98.5 186 GLY B C 1
ATOM 5927 O O . GLY B 1 186 ? 18.812 -15.023 -19.781 1 98.5 186 GLY B O 1
ATOM 5928 N N . LEU B 1 187 ? 17.609 -16.875 -19.375 1 98 187 LEU B N 1
ATOM 5929 C CA . LEU B 1 187 ? 18.562 -17.766 -20.031 1 98 187 LEU B CA 1
ATOM 5930 C C . LEU B 1 187 ? 18.703 -17.438 -21.5 1 98 187 LEU B C 1
ATOM 5932 O O . LEU B 1 187 ? 19.781 -17.578 -22.078 1 98 187 LEU B O 1
ATOM 5936 N N . ASN B 1 188 ? 17.641 -16.984 -22.094 1 97.94 188 ASN B N 1
ATOM 5937 C CA . ASN B 1 188 ? 17.703 -16.562 -23.5 1 97.94 188 ASN B CA 1
ATOM 5938 C C . ASN B 1 188 ? 18.484 -15.266 -23.656 1 97.94 188 ASN B C 1
ATOM 5940 O O . ASN B 1 188 ? 19.078 -15.023 -24.719 1 97.94 188 ASN B O 1
ATOM 5944 N N . LEU B 1 189 ? 18.547 -14.477 -22.625 1 96.38 189 LEU B N 1
ATOM 5945 C CA . LEU B 1 189 ? 19.172 -13.156 -22.719 1 96.38 189 LEU B CA 1
ATOM 5946 C C . LEU B 1 189 ? 20.625 -13.195 -22.281 1 96.38 189 LEU B C 1
ATOM 5948 O O . LEU B 1 189 ? 21.438 -12.375 -22.703 1 96.38 189 LEU B O 1
ATOM 5952 N N . ILE B 1 190 ? 20.984 -14.133 -21.453 1 95.44 190 ILE B N 1
ATOM 5953 C CA . ILE B 1 190 ? 22.328 -14.25 -20.922 1 95.44 190 ILE B CA 1
ATOM 5954 C C . ILE B 1 190 ? 23.281 -14.742 -22.016 1 95.44 190 ILE B C 1
ATOM 5956 O O . ILE B 1 190 ? 22.938 -15.641 -22.781 1 95.44 190 ILE B O 1
ATOM 5960 N N . PRO B 1 191 ? 24.469 -14.148 -22.078 1 90.88 191 PRO B N 1
ATOM 5961 C CA . PRO B 1 191 ? 25.438 -14.656 -23.062 1 90.88 191 PRO B CA 1
ATOM 5962 C C . PRO B 1 191 ? 25.906 -16.078 -22.75 1 90.88 191 PRO B C 1
ATOM 5964 O O . PRO B 1 191 ? 26.094 -16.422 -21.578 1 90.88 191 PRO B O 1
ATOM 5967 N N . GLN B 1 192 ? 25.906 -16.844 -23.844 1 93.44 192 GLN B N 1
ATOM 5968 C CA . GLN B 1 192 ? 26.547 -18.156 -23.75 1 93.44 192 GLN B CA 1
ATOM 5969 C C . GLN B 1 192 ? 28 -18.094 -24.203 1 93.44 192 GLN B C 1
ATOM 5971 O O . GLN B 1 192 ? 28.297 -18.109 -25.391 1 93.44 192 GLN B O 1
ATOM 5976 N N . ARG B 1 193 ? 28.906 -18.156 -23.344 1 90.19 193 ARG B N 1
ATOM 5977 C CA . ARG B 1 193 ? 30.312 -17.875 -23.625 1 90.19 193 ARG B CA 1
ATOM 5978 C C . ARG B 1 193 ? 31.016 -19.094 -24.188 1 90.19 193 ARG B C 1
ATOM 5980 O O . ARG B 1 193 ? 32 -18.969 -24.922 1 90.19 193 ARG B O 1
ATOM 5987 N N . ASP B 1 194 ? 30.594 -20.359 -23.766 1 94.81 194 ASP B N 1
ATOM 5988 C CA . ASP B 1 194 ? 31.219 -21.594 -24.234 1 94.81 194 ASP B CA 1
ATOM 5989 C C . ASP B 1 194 ? 30.203 -22.734 -24.281 1 94.81 194 ASP B C 1
ATOM 5991 O O . ASP B 1 194 ? 29.016 -22.531 -24.016 1 94.81 194 ASP B O 1
ATOM 5995 N N . ALA B 1 195 ? 30.703 -23.906 -24.656 1 95.88 195 ALA B N 1
ATOM 5996 C CA . ALA B 1 195 ? 29.859 -25.094 -24.828 1 95.88 195 ALA B CA 1
ATOM 5997 C C . ALA B 1 195 ? 29.281 -25.547 -23.5 1 95.88 195 ALA B C 1
ATOM 5999 O O . ALA B 1 195 ? 28.156 -26.047 -23.438 1 95.88 195 ALA B O 1
ATOM 6000 N N . ARG B 1 196 ? 30.047 -25.422 -22.516 1 95.88 196 ARG B N 1
ATOM 6001 C CA . ARG B 1 196 ? 29.609 -25.844 -21.188 1 95.88 196 ARG B CA 1
ATOM 6002 C C . ARG B 1 196 ? 28.406 -25.031 -20.734 1 95.88 196 ARG B C 1
ATOM 6004 O O . ARG B 1 196 ? 27.438 -25.594 -20.234 1 95.88 196 ARG B O 1
ATOM 6011 N N . GLU B 1 197 ? 28.484 -23.688 -20.922 1 95.88 197 GLU B N 1
ATOM 6012 C CA . GLU B 1 197 ? 27.375 -22.812 -20.547 1 95.88 197 GLU B CA 1
ATOM 6013 C C . GLU B 1 197 ? 26.141 -23.094 -21.406 1 95.88 197 GLU B C 1
ATOM 6015 O O . GLU B 1 197 ? 25.016 -23.031 -20.906 1 95.88 197 GLU B O 1
ATOM 6020 N N . ALA B 1 198 ? 26.375 -23.375 -22.625 1 96.88 198 ALA B N 1
ATOM 6021 C CA . ALA B 1 198 ? 25.266 -23.703 -23.516 1 96.88 198 ALA B CA 1
ATOM 6022 C C . ALA B 1 198 ? 24.578 -24.984 -23.078 1 96.88 198 ALA B C 1
ATOM 6024 O O . ALA B 1 198 ? 23.344 -25.047 -23.047 1 96.88 198 ALA B O 1
ATOM 6025 N N . LYS B 1 199 ? 25.359 -26 -22.734 1 96.5 199 LYS B N 1
ATOM 6026 C CA . LYS B 1 199 ? 24.797 -27.266 -22.281 1 96.5 199 LYS B CA 1
ATOM 6027 C C . LYS B 1 199 ? 24.047 -27.094 -20.953 1 96.5 199 LYS B C 1
ATOM 6029 O O . LYS B 1 199 ? 22.984 -27.703 -20.766 1 96.5 199 LYS B O 1
ATOM 6034 N N . GLN B 1 200 ? 24.625 -26.297 -20.109 1 96.44 200 GLN B N 1
ATOM 6035 C CA . GLN B 1 200 ? 23.969 -26.016 -18.844 1 96.44 200 GLN B CA 1
ATOM 6036 C C . GLN B 1 200 ? 22.625 -25.328 -19.062 1 96.44 200 GLN B C 1
ATOM 6038 O O . GLN B 1 200 ? 21.641 -25.672 -18.391 1 96.44 200 GLN B O 1
ATOM 6043 N N . ALA B 1 201 ? 22.594 -24.391 -19.922 1 97.56 201 ALA B N 1
ATOM 6044 C CA . ALA B 1 201 ? 21.344 -23.672 -20.203 1 97.56 201 ALA B CA 1
ATOM 6045 C C . ALA B 1 201 ? 20.281 -24.625 -20.75 1 97.56 201 ALA B C 1
ATOM 6047 O O . ALA B 1 201 ? 19.125 -24.562 -20.344 1 97.56 201 ALA B O 1
ATOM 6048 N N . LEU B 1 202 ? 20.688 -25.469 -21.656 1 97.69 202 LEU B N 1
ATOM 6049 C CA . LEU B 1 202 ? 19.75 -26.453 -22.219 1 97.69 202 LEU B CA 1
ATOM 6050 C C . LEU B 1 202 ? 19.25 -27.406 -21.141 1 97.69 202 LEU B C 1
ATOM 6052 O O . LEU B 1 202 ? 18.078 -27.797 -21.156 1 97.69 202 LEU B O 1
ATOM 6056 N N . GLY B 1 203 ? 20.188 -27.812 -20.234 1 97.94 203 GLY B N 1
ATOM 6057 C CA . GLY B 1 203 ? 19.797 -28.656 -19.125 1 97.94 203 GLY B CA 1
ATOM 6058 C C . GLY B 1 203 ? 18.781 -28.016 -18.203 1 97.94 203 GLY B C 1
ATOM 6059 O O . GLY B 1 203 ? 17.828 -28.656 -17.766 1 97.94 203 GLY B O 1
ATOM 6060 N N . ILE B 1 204 ? 19 -26.75 -17.875 1 98.25 204 ILE B N 1
ATOM 6061 C CA . ILE B 1 204 ? 18.078 -26 -17.016 1 98.25 204 ILE B CA 1
ATOM 6062 C C . ILE B 1 204 ? 16.719 -25.875 -17.703 1 98.25 204 ILE B C 1
ATOM 6064 O O . ILE B 1 204 ? 15.672 -26.016 -17.062 1 98.25 204 ILE B O 1
ATOM 6068 N N . ALA B 1 205 ? 16.75 -25.641 -19.016 1 98.5 205 ALA B N 1
ATOM 6069 C CA . ALA B 1 205 ? 15.516 -25.547 -19.781 1 98.5 205 ALA B CA 1
ATOM 6070 C C . ALA B 1 205 ? 14.719 -26.844 -19.703 1 98.5 205 ALA B C 1
ATOM 6072 O O . ALA B 1 205 ? 13.492 -26.828 -19.531 1 98.5 205 ALA B O 1
ATOM 6073 N N . LEU B 1 206 ? 15.391 -27.953 -19.812 1 98.56 206 LEU B N 1
ATOM 6074 C CA . LEU B 1 206 ? 14.734 -29.25 -19.719 1 98.56 206 LEU B CA 1
ATOM 6075 C C . LEU B 1 206 ? 14.141 -29.453 -18.328 1 98.56 206 LEU B C 1
ATOM 6077 O O . LEU B 1 206 ? 13 -29.922 -18.188 1 98.56 206 LEU B O 1
ATOM 6081 N N . ALA B 1 207 ? 14.914 -29.125 -17.328 1 98.75 207 ALA B N 1
ATOM 6082 C CA . ALA B 1 207 ? 14.43 -29.234 -15.953 1 98.75 207 ALA B CA 1
ATOM 6083 C C . ALA B 1 207 ? 13.18 -28.375 -15.742 1 98.75 207 ALA B C 1
ATOM 6085 O O . ALA B 1 207 ? 12.258 -28.781 -15.031 1 98.75 207 ALA B O 1
ATOM 6086 N N . LEU B 1 208 ? 13.172 -27.203 -16.344 1 98.81 208 LEU B N 1
ATOM 6087 C CA . LEU B 1 208 ? 12.031 -26.297 -16.203 1 98.81 208 LEU B CA 1
ATOM 6088 C C . LEU B 1 208 ? 10.812 -26.844 -16.922 1 98.81 208 LEU B C 1
ATOM 6090 O O . LEU B 1 208 ? 9.68 -26.688 -16.453 1 98.81 208 LEU B O 1
ATOM 6094 N N . CYS B 1 209 ? 10.984 -27.484 -18.047 1 98.75 209 CYS B N 1
ATOM 6095 C CA . CYS B 1 209 ? 9.883 -28.109 -18.75 1 98.75 209 CYS B CA 1
ATOM 6096 C C . CYS B 1 209 ? 9.289 -29.25 -17.938 1 98.75 209 CYS B C 1
ATOM 6098 O O . CYS B 1 209 ? 8.062 -29.375 -17.812 1 98.75 209 CYS B O 1
ATOM 6100 N N . VAL B 1 210 ? 10.18 -30.047 -17.391 1 98.69 210 VAL B N 1
ATOM 6101 C CA . VAL B 1 210 ? 9.734 -31.141 -16.531 1 98.69 210 VAL B CA 1
ATOM 6102 C C . VAL B 1 210 ? 8.961 -30.578 -15.336 1 98.69 210 VAL B C 1
ATOM 6104 O O . VAL B 1 210 ? 7.875 -31.062 -15.008 1 98.69 210 VAL B O 1
ATOM 6107 N N . PHE B 1 211 ? 9.492 -29.578 -14.758 1 98.62 211 PHE B N 1
ATOM 6108 C CA . PHE B 1 211 ? 8.859 -28.953 -13.594 1 98.62 211 PHE B CA 1
ATOM 6109 C C . PHE B 1 211 ? 7.504 -28.359 -13.969 1 98.62 211 PHE B C 1
ATOM 6111 O O . PHE B 1 211 ? 6.508 -28.609 -13.289 1 98.62 211 PHE B O 1
ATOM 6118 N N . ALA B 1 212 ? 7.449 -27.609 -15.055 1 98.56 212 ALA B N 1
ATOM 6119 C CA . ALA B 1 212 ? 6.223 -26.938 -15.477 1 98.56 212 ALA B CA 1
ATOM 6120 C C . ALA B 1 212 ? 5.121 -27.953 -15.789 1 98.56 212 ALA B C 1
ATOM 6122 O O . ALA B 1 212 ? 3.951 -27.719 -15.477 1 98.56 212 ALA B O 1
ATOM 6123 N N . ALA B 1 213 ? 5.465 -29.094 -16.328 1 97.81 213 ALA B N 1
ATOM 6124 C CA . ALA B 1 213 ? 4.5 -30.125 -16.719 1 97.81 213 ALA B CA 1
ATOM 6125 C C . ALA B 1 213 ? 3.775 -30.672 -15.484 1 97.81 213 ALA B C 1
ATOM 6127 O O . ALA B 1 213 ? 2.611 -31.062 -15.57 1 97.81 213 ALA B O 1
ATOM 6128 N N . GLY B 1 214 ? 4.449 -30.672 -14.422 1 97.5 214 GLY B N 1
ATOM 6129 C CA . GLY B 1 214 ? 3.834 -31.188 -13.211 1 97.5 214 GLY B CA 1
ATOM 6130 C C . GLY B 1 214 ? 3.234 -30.094 -12.336 1 97.5 214 GLY B C 1
ATOM 6131 O O . GLY B 1 214 ? 2.771 -30.359 -11.227 1 97.5 214 GLY B O 1
ATOM 6132 N N . VAL B 1 215 ? 3.283 -28.844 -12.82 1 97.75 215 VAL B N 1
ATOM 6133 C CA . VAL B 1 215 ? 2.709 -27.719 -12.07 1 97.75 215 VAL B CA 1
ATOM 6134 C C . VAL B 1 215 ? 1.357 -27.344 -12.672 1 97.75 215 VAL B C 1
ATOM 6136 O O . VAL B 1 215 ? 0.341 -27.328 -11.977 1 97.75 215 VAL B O 1
ATOM 6139 N N . HIS B 1 216 ? 1.34 -27.031 -13.953 1 96.25 216 HIS B N 1
ATOM 6140 C CA . HIS B 1 216 ? 0.124 -26.578 -14.625 1 96.25 216 HIS B CA 1
ATOM 6141 C C . HIS B 1 216 ? 0.314 -26.547 -16.141 1 96.25 216 HIS B C 1
ATOM 6143 O O . HIS B 1 216 ? 1.336 -26.062 -16.625 1 96.25 216 HIS B O 1
ATOM 6149 N N . PRO B 1 217 ? -0.651 -26.938 -16.906 1 94.25 217 PRO B N 1
ATOM 6150 C CA . PRO B 1 217 ? -0.524 -26.969 -18.359 1 94.25 217 PRO B CA 1
ATOM 6151 C C . PRO B 1 217 ? -0.319 -25.578 -18.969 1 94.25 217 PRO B C 1
ATOM 6153 O O . PRO B 1 217 ? 0.408 -25.422 -19.953 1 94.25 217 PRO B O 1
ATOM 6156 N N . VAL B 1 218 ? -0.931 -24.562 -18.438 1 95.25 218 VAL B N 1
ATOM 6157 C CA . VAL B 1 218 ? -0.797 -23.203 -18.969 1 95.25 218 VAL B CA 1
ATOM 6158 C C . VAL B 1 218 ? 0.639 -22.719 -18.797 1 95.25 218 VAL B C 1
ATOM 6160 O O . VAL B 1 218 ? 1.218 -22.125 -19.719 1 95.25 218 VAL B O 1
ATOM 6163 N N . ILE B 1 219 ? 1.244 -22.969 -17.641 1 98.06 219 ILE B N 1
ATOM 6164 C CA . ILE B 1 219 ? 2.645 -22.625 -17.422 1 98.06 219 ILE B CA 1
ATOM 6165 C C . ILE B 1 219 ? 3.527 -23.391 -18.391 1 98.06 219 ILE B C 1
ATOM 6167 O O . ILE B 1 219 ? 4.457 -22.844 -18.969 1 98.06 219 ILE B O 1
ATOM 6171 N N . THR B 1 220 ? 3.182 -24.641 -18.594 1 98 220 THR B N 1
ATOM 6172 C CA . THR B 1 220 ? 3.939 -25.484 -19.516 1 98 220 THR B CA 1
ATOM 6173 C C . THR B 1 220 ? 3.871 -24.938 -20.938 1 98 220 THR B C 1
ATOM 6175 O O . THR B 1 220 ? 4.875 -24.922 -21.656 1 98 220 THR B O 1
ATOM 6178 N N . ALA B 1 221 ? 2.705 -24.5 -21.281 1 97.12 221 ALA B N 1
ATOM 6179 C CA . ALA B 1 221 ? 2.48 -24 -22.641 1 97.12 221 ALA B CA 1
ATOM 6180 C C . ALA B 1 221 ? 3.264 -22.703 -22.875 1 97.12 221 ALA B C 1
ATOM 6182 O O . ALA B 1 221 ? 3.469 -22.297 -24.016 1 97.12 221 ALA B O 1
ATOM 6183 N N . MET B 1 222 ? 3.756 -22.062 -21.891 1 98.5 222 MET B N 1
ATOM 6184 C CA . MET B 1 222 ? 4.605 -20.875 -22.031 1 98.5 222 MET B CA 1
ATOM 6185 C C . MET B 1 222 ? 6.078 -21.25 -21.922 1 98.5 222 MET B C 1
ATOM 6187 O O . MET B 1 222 ? 6.906 -20.75 -22.688 1 98.5 222 MET B O 1
ATOM 6191 N N . VAL B 1 223 ? 6.363 -22.156 -21.031 1 98.75 223 VAL B N 1
ATOM 6192 C CA . VAL B 1 223 ? 7.738 -22.562 -20.75 1 98.75 223 VAL B CA 1
ATOM 6193 C C . VAL B 1 223 ? 8.297 -23.344 -21.938 1 98.75 223 VAL B C 1
ATOM 6195 O O . VAL B 1 223 ? 9.445 -23.125 -22.344 1 98.75 223 VAL B O 1
ATOM 6198 N N . LEU B 1 224 ? 7.484 -24.203 -22.562 1 98.75 224 LEU B N 1
ATOM 6199 C CA . LEU B 1 224 ? 7.949 -25.047 -23.656 1 98.75 224 LEU B CA 1
ATOM 6200 C C . LEU B 1 224 ? 8.391 -24.219 -24.844 1 98.75 224 LEU B C 1
ATOM 6202 O O . LEU B 1 224 ? 9.516 -24.344 -25.328 1 98.75 224 LEU B O 1
ATOM 6206 N N . PRO B 1 225 ? 7.547 -23.297 -25.375 1 98.75 225 PRO B N 1
ATOM 6207 C CA . PRO B 1 225 ? 8.023 -22.469 -26.5 1 98.75 225 PRO B CA 1
ATOM 6208 C C . PRO B 1 225 ? 9.25 -21.641 -26.125 1 98.75 225 PRO B C 1
ATOM 6210 O O . PRO B 1 225 ? 10.109 -21.391 -26.984 1 98.75 225 PRO B O 1
ATOM 6213 N N . LEU B 1 226 ? 9.367 -21.141 -24.938 1 98.88 226 LEU B N 1
ATOM 6214 C CA . LEU B 1 226 ? 10.555 -20.391 -24.531 1 98.88 226 LEU B CA 1
ATOM 6215 C C . LEU B 1 226 ? 11.781 -21.297 -24.516 1 98.88 226 LEU B C 1
ATOM 6217 O O . LEU B 1 226 ? 12.883 -20.859 -24.859 1 98.88 226 LEU B O 1
ATOM 6221 N N . ALA B 1 227 ? 11.594 -22.547 -24.031 1 98.88 227 ALA B N 1
ATOM 6222 C CA . ALA B 1 227 ? 12.688 -23.516 -24.078 1 98.88 227 ALA B CA 1
ATOM 6223 C C . ALA B 1 227 ? 13.109 -23.797 -25.516 1 98.88 227 ALA B C 1
ATOM 6225 O O . ALA B 1 227 ? 14.305 -23.922 -25.797 1 98.88 227 ALA B O 1
ATOM 6226 N N . LEU B 1 228 ? 12.148 -23.891 -26.391 1 98.75 228 LEU B N 1
ATOM 6227 C CA . LEU B 1 228 ? 12.453 -24.094 -27.797 1 98.75 228 LEU B CA 1
ATOM 6228 C C . LEU B 1 228 ? 13.18 -22.891 -28.375 1 98.75 228 LEU B C 1
ATOM 6230 O O . LEU B 1 228 ? 14.07 -23.047 -29.219 1 98.75 228 LEU B O 1
ATOM 6234 N N . ALA B 1 229 ? 12.766 -21.703 -27.984 1 98.69 229 ALA B N 1
ATOM 6235 C CA . ALA B 1 229 ? 13.484 -20.516 -28.391 1 98.69 229 ALA B CA 1
ATOM 6236 C C . ALA B 1 229 ? 14.953 -20.578 -27.953 1 98.69 229 ALA B C 1
ATOM 6238 O O . ALA B 1 229 ? 15.844 -20.156 -28.703 1 98.69 229 ALA B O 1
ATOM 6239 N N . LEU B 1 230 ? 15.195 -21.031 -26.75 1 98.56 230 LEU B N 1
ATOM 6240 C CA . LEU B 1 230 ? 16.547 -21.188 -26.25 1 98.56 230 LEU B CA 1
ATOM 6241 C C . LEU B 1 230 ? 17.344 -22.172 -27.109 1 98.56 230 LEU B C 1
ATOM 6243 O O . LEU B 1 230 ? 18.516 -21.953 -27.391 1 98.56 230 LEU B O 1
ATOM 6247 N N . CYS B 1 231 ? 16.719 -23.281 -27.516 1 98.12 231 CYS B N 1
ATOM 6248 C CA . CYS B 1 231 ? 17.359 -24.25 -28.406 1 98.12 231 CYS B CA 1
ATOM 6249 C C . CYS B 1 231 ? 17.734 -23.594 -29.734 1 98.12 231 CYS B C 1
ATOM 6251 O O . CYS B 1 231 ? 18.828 -23.781 -30.25 1 98.12 231 CYS B O 1
ATOM 6253 N N . MET B 1 232 ? 16.766 -22.828 -30.219 1 97.62 232 MET B N 1
ATOM 6254 C CA . MET B 1 232 ? 16.984 -22.156 -31.5 1 97.62 232 MET B CA 1
ATOM 6255 C C . MET B 1 232 ? 18.156 -21.188 -31.391 1 97.62 232 MET B C 1
ATOM 6257 O O . MET B 1 232 ? 19.047 -21.156 -32.25 1 97.62 232 MET B O 1
ATOM 6261 N N . ARG B 1 233 ? 18.156 -20.375 -30.406 1 97 233 ARG B N 1
ATOM 6262 C CA . ARG B 1 233 ? 19.25 -19.422 -30.234 1 97 233 ARG B CA 1
ATOM 6263 C C . ARG B 1 233 ? 20.578 -20.125 -30.109 1 97 233 ARG B C 1
ATOM 6265 O O . ARG B 1 233 ? 21.594 -19.688 -30.672 1 97 233 ARG B O 1
ATOM 6272 N N . THR B 1 234 ? 20.578 -21.203 -29.328 1 96.88 234 THR B N 1
ATOM 6273 C CA . THR B 1 234 ? 21.812 -21.969 -29.141 1 96.88 234 THR B CA 1
ATOM 6274 C C . THR B 1 234 ? 22.312 -22.516 -30.484 1 96.88 234 THR B C 1
ATOM 6276 O O . THR B 1 234 ? 23.516 -22.516 -30.734 1 96.88 234 THR B O 1
ATOM 6279 N N . ALA B 1 235 ? 21.422 -22.922 -31.312 1 96.31 235 ALA B N 1
ATOM 6280 C CA . ALA B 1 235 ? 21.781 -23.391 -32.656 1 96.31 235 ALA B CA 1
ATOM 6281 C C . ALA B 1 235 ? 22.359 -22.25 -33.5 1 96.31 235 ALA B C 1
ATOM 6283 O O . ALA B 1 235 ? 23.328 -22.438 -34.219 1 96.31 235 ALA B O 1
ATOM 6284 N N . LEU B 1 236 ? 21.766 -21.109 -33.438 1 95.25 236 LEU B N 1
ATOM 6285 C CA . LEU B 1 236 ? 22.172 -19.953 -34.219 1 95.25 236 LEU B CA 1
ATOM 6286 C C . LEU B 1 236 ? 23.547 -19.453 -33.781 1 95.25 236 LEU B C 1
ATOM 6288 O O . LEU B 1 236 ? 24.328 -18.984 -34.625 1 95.25 236 LEU B O 1
ATOM 6292 N N . GLU B 1 237 ? 23.781 -19.531 -32.5 1 94.12 237 GLU B N 1
ATOM 6293 C CA . GLU B 1 237 ? 25.047 -19.016 -31.969 1 94.12 237 GLU B CA 1
ATOM 6294 C C . GLU B 1 237 ? 26.203 -19.984 -32.25 1 94.12 237 GLU B C 1
ATOM 6296 O O . GLU B 1 237 ? 27.375 -19.609 -32.188 1 94.12 237 GLU B O 1
ATOM 6301 N N . GLN B 1 238 ? 25.922 -21.25 -32.531 1 93.12 238 GLN B N 1
ATOM 6302 C CA . GLN B 1 238 ? 26.859 -22.281 -33 1 93.12 238 GLN B CA 1
ATOM 6303 C C . GLN B 1 238 ? 27.953 -22.531 -31.969 1 93.12 238 GLN B C 1
ATOM 6305 O O . GLN B 1 238 ? 29.125 -22.703 -32.312 1 93.12 238 GLN B O 1
ATOM 6310 N N . ARG B 1 239 ? 27.562 -22.422 -30.719 1 91.56 239 ARG B N 1
ATOM 6311 C CA . ARG B 1 239 ? 28.469 -22.812 -29.656 1 91.56 239 ARG B CA 1
ATOM 6312 C C . ARG B 1 239 ? 28.516 -24.312 -29.484 1 91.56 239 ARG B C 1
ATOM 6314 O O . ARG B 1 239 ? 29.438 -24.859 -28.859 1 91.56 239 ARG B O 1
ATOM 6321 N N . LEU B 1 240 ? 27.469 -25.016 -29.938 1 94 240 LEU B N 1
ATOM 6322 C CA . LEU B 1 240 ? 27.312 -26.469 -29.969 1 94 240 LEU B CA 1
ATOM 6323 C C . LEU B 1 240 ? 26.953 -26.953 -31.359 1 94 240 LEU B C 1
ATOM 6325 O O . LEU B 1 240 ? 26.391 -26.188 -32.156 1 94 240 LEU B O 1
ATOM 6329 N N . PRO B 1 241 ? 27.375 -28.281 -31.641 1 95.06 241 PRO B N 1
ATOM 6330 C CA . PRO B 1 241 ? 26.828 -28.828 -32.875 1 95.06 241 PRO B CA 1
ATOM 6331 C C . PRO B 1 241 ? 25.297 -28.797 -32.906 1 95.06 241 PRO B C 1
ATOM 6333 O O . PRO B 1 241 ? 24.641 -29 -31.891 1 95.06 241 PRO B O 1
ATOM 6336 N N . TRP B 1 242 ? 24.781 -28.562 -34.062 1 92.62 242 TRP B N 1
ATOM 6337 C CA . TRP B 1 242 ? 23.359 -28.344 -34.25 1 92.62 242 TRP B CA 1
ATOM 6338 C C . TRP B 1 242 ? 22.547 -29.531 -33.75 1 92.62 242 TRP B C 1
ATOM 6340 O O . TRP B 1 242 ? 21.375 -29.391 -33.406 1 92.62 242 TRP B O 1
ATOM 6350 N N . ARG B 1 243 ? 23.062 -30.703 -33.625 1 94.62 243 ARG B N 1
ATOM 6351 C CA . ARG B 1 243 ? 22.391 -31.906 -33.156 1 94.62 243 ARG B CA 1
ATOM 6352 C C . ARG B 1 243 ? 21.953 -31.766 -31.688 1 94.62 243 ARG B C 1
ATOM 6354 O O . ARG B 1 243 ? 20.922 -32.312 -31.281 1 94.62 243 ARG B O 1
ATOM 6361 N N . TRP B 1 244 ? 22.75 -31.016 -30.922 1 93.88 244 TRP B N 1
ATOM 6362 C CA . TRP B 1 244 ? 22.453 -30.875 -29.5 1 93.88 244 TRP B CA 1
ATOM 6363 C C . TRP B 1 244 ? 21.219 -30.031 -29.266 1 93.88 244 TRP B C 1
ATOM 6365 O O . TRP B 1 244 ? 20.281 -30.453 -28.594 1 93.88 244 TRP B O 1
ATOM 6375 N N . PRO B 1 245 ? 21.188 -28.781 -29.859 1 96.44 245 PRO B N 1
ATOM 6376 C CA . PRO B 1 245 ? 19.953 -28.016 -29.688 1 96.44 245 PRO B CA 1
ATOM 6377 C C . PRO B 1 245 ? 18.734 -28.688 -30.312 1 96.44 245 PRO B C 1
ATOM 6379 O O . PRO B 1 245 ? 17.625 -28.578 -29.781 1 96.44 245 PRO B O 1
ATOM 6382 N N . LEU B 1 246 ? 18.906 -29.344 -31.344 1 97.12 246 LEU B N 1
ATOM 6383 C CA . LEU B 1 246 ? 17.797 -30.094 -31.953 1 97.12 246 LEU B CA 1
ATOM 6384 C C . LEU B 1 246 ? 17.328 -31.203 -31.016 1 97.12 246 LEU B C 1
ATOM 6386 O O . LEU B 1 246 ? 16.125 -31.391 -30.844 1 97.12 246 LEU B O 1
ATOM 6390 N N . LEU B 1 247 ? 18.25 -32 -30.531 1 96.81 247 LEU B N 1
ATOM 6391 C CA . LEU B 1 247 ? 17.922 -33.031 -29.547 1 96.81 247 LEU B CA 1
ATOM 6392 C C . LEU B 1 247 ? 17.219 -32.438 -28.344 1 96.81 247 LEU B C 1
ATOM 6394 O O . LEU B 1 247 ? 16.25 -33 -27.828 1 96.81 247 LEU B O 1
ATOM 6398 N N . GLY B 1 248 ? 17.812 -31.312 -27.875 1 97.44 248 GLY B N 1
ATOM 6399 C CA . GLY B 1 248 ? 17.156 -30.625 -26.781 1 97.44 248 GLY B CA 1
ATOM 6400 C C . GLY B 1 248 ? 15.711 -30.266 -27.078 1 97.44 248 GLY B C 1
ATOM 6401 O O . GLY B 1 248 ? 14.836 -30.469 -26.219 1 97.44 248 GLY B O 1
ATOM 6402 N N . ALA B 1 249 ? 15.422 -29.75 -28.219 1 98.44 249 ALA B N 1
ATOM 6403 C CA . ALA B 1 249 ? 14.07 -29.375 -28.625 1 98.44 249 ALA B CA 1
ATOM 6404 C C . ALA B 1 249 ? 13.148 -30.594 -28.625 1 98.44 249 ALA B C 1
ATOM 6406 O O . ALA B 1 249 ? 12.039 -30.547 -28.094 1 98.44 249 ALA B O 1
ATOM 6407 N N . VAL B 1 250 ? 13.586 -31.688 -29.156 1 98.38 250 VAL B N 1
ATOM 6408 C CA . VAL B 1 250 ? 12.797 -32.906 -29.281 1 98.38 250 VAL B CA 1
ATOM 6409 C C . VAL B 1 250 ? 12.523 -33.469 -27.891 1 98.38 250 VAL B C 1
ATOM 6411 O O . VAL B 1 250 ? 11.406 -33.906 -27.594 1 98.38 250 VAL B O 1
ATOM 6414 N N . VAL B 1 251 ? 13.516 -33.5 -27.094 1 98.44 251 VAL B N 1
ATOM 6415 C CA . VAL B 1 251 ? 13.391 -34.062 -25.75 1 98.44 251 VAL B CA 1
ATOM 6416 C C . VAL B 1 251 ? 12.43 -33.188 -24.922 1 98.44 251 VAL B C 1
ATOM 6418 O O . VAL B 1 251 ? 11.625 -33.719 -24.141 1 98.44 251 VAL B O 1
ATOM 6421 N N . ASN B 1 252 ? 12.555 -31.875 -25.062 1 98.62 252 ASN B N 1
ATOM 6422 C CA . ASN B 1 252 ? 11.633 -31 -24.344 1 98.62 252 ASN B CA 1
ATOM 6423 C C . ASN B 1 252 ? 10.18 -31.297 -24.719 1 98.62 252 ASN B C 1
ATOM 6425 O O . ASN B 1 252 ? 9.328 -31.453 -23.844 1 98.62 252 ASN B O 1
ATOM 6429 N N . VAL B 1 253 ? 9.875 -31.359 -25.984 1 98.44 253 VAL B N 1
ATOM 6430 C CA . VAL B 1 253 ? 8.516 -31.641 -26.438 1 98.44 253 VAL B CA 1
ATOM 6431 C C . VAL B 1 253 ? 8.086 -33.031 -25.984 1 98.44 253 VAL B C 1
ATOM 6433 O O . VAL B 1 253 ? 6.984 -33.219 -25.469 1 98.44 253 VAL B O 1
ATOM 6436 N N . GLY B 1 254 ? 8.906 -34.031 -26.141 1 98.31 254 GLY B N 1
ATOM 6437 C CA . GLY B 1 254 ? 8.609 -35.375 -25.766 1 98.31 254 GLY B CA 1
ATOM 6438 C C . GLY B 1 254 ? 8.32 -35.562 -24.297 1 98.31 254 GLY B C 1
ATOM 6439 O O . GLY B 1 254 ? 7.344 -36.219 -23.906 1 98.31 254 GLY B O 1
ATOM 6440 N N . VAL B 1 255 ? 9.141 -35 -23.469 1 98.19 255 VAL B N 1
ATOM 6441 C CA . VAL B 1 255 ? 8.992 -35.156 -22.031 1 98.19 255 VAL B CA 1
ATOM 6442 C C . VAL B 1 255 ? 7.684 -34.5 -21.562 1 98.19 255 VAL B C 1
ATOM 6444 O O . VAL B 1 255 ? 6.984 -35.062 -20.703 1 98.19 255 VAL B O 1
ATOM 6447 N N . VAL B 1 256 ? 7.367 -33.375 -22.109 1 98.06 256 VAL B N 1
ATOM 6448 C CA . VAL B 1 256 ? 6.125 -32.688 -21.75 1 98.06 256 VAL B CA 1
ATOM 6449 C C . VAL B 1 256 ? 4.93 -33.531 -22.125 1 98.06 256 VAL B C 1
ATOM 6451 O O . VAL B 1 256 ? 4.008 -33.719 -21.328 1 98.06 256 VAL B O 1
ATOM 6454 N N . LEU B 1 257 ? 4.938 -34.156 -23.297 1 96.5 257 LEU B N 1
ATOM 6455 C CA . LEU B 1 257 ? 3.836 -35 -23.75 1 96.5 257 LEU B CA 1
ATOM 6456 C C . LEU B 1 257 ? 3.709 -36.25 -22.891 1 96.5 257 LEU B C 1
ATOM 6458 O O . LEU B 1 257 ? 2.6 -36.625 -22.516 1 96.5 257 LEU B O 1
ATOM 6462 N N . VAL B 1 258 ? 4.789 -36.844 -22.562 1 96.88 258 VAL B N 1
ATOM 6463 C CA . VAL B 1 258 ? 4.781 -38.031 -21.719 1 96.88 258 VAL B CA 1
ATOM 6464 C C . VAL B 1 258 ? 4.242 -37.688 -20.328 1 96.88 258 VAL B C 1
ATOM 6466 O O . VAL B 1 258 ? 3.41 -38.438 -19.781 1 96.88 258 VAL B O 1
ATOM 6469 N N . LEU B 1 259 ? 4.703 -36.625 -19.812 1 96.81 259 LEU B N 1
ATOM 6470 C CA . LEU B 1 259 ? 4.266 -36.25 -18.469 1 96.81 259 LEU B CA 1
ATOM 6471 C C . LEU B 1 259 ? 2.795 -35.844 -18.469 1 96.81 259 LEU B C 1
ATOM 6473 O O . LEU B 1 259 ? 2.072 -36.125 -17.5 1 96.81 259 LEU B O 1
ATOM 6477 N N . PHE B 1 260 ? 2.369 -35.156 -19.547 1 94.31 260 PHE B N 1
ATOM 6478 C CA . PHE B 1 260 ? 0.949 -34.844 -19.656 1 94.31 260 PHE B CA 1
ATOM 6479 C C . PHE B 1 260 ? 0.113 -36.125 -19.656 1 94.31 260 PHE B C 1
ATOM 6481 O O . PHE B 1 260 ? -0.953 -36.188 -19.047 1 94.31 260 PHE B O 1
ATOM 6488 N N . TYR B 1 261 ? 0.586 -37.094 -20.281 1 92 261 TYR B N 1
ATOM 6489 C CA . TYR B 1 261 ? -0.101 -38.406 -20.312 1 92 261 TYR B CA 1
ATOM 6490 C C . TYR B 1 261 ? -0.088 -39.062 -18.953 1 92 261 TYR B C 1
ATOM 6492 O O . TYR B 1 261 ? -1.131 -39.5 -18.453 1 92 261 TYR B O 1
ATOM 6500 N N . VAL B 1 262 ? 0.996 -39.094 -18.328 1 93.69 262 VAL B N 1
ATOM 6501 C CA . VAL B 1 262 ? 1.2 -39.781 -17.062 1 93.69 262 VAL B CA 1
ATOM 6502 C C . VAL B 1 262 ? 0.39 -39.094 -15.961 1 93.69 262 VAL B C 1
ATOM 6504 O O . VAL B 1 262 ? -0.14 -39.781 -15.07 1 93.69 262 VAL B O 1
ATOM 6507 N N . LEU B 1 263 ? 0.221 -37.812 -16.078 1 92.56 263 LEU B N 1
ATOM 6508 C CA . LEU B 1 263 ? -0.435 -37.062 -15.016 1 92.56 263 LEU B CA 1
ATOM 6509 C C . LEU B 1 263 ? -1.929 -36.938 -15.289 1 92.56 263 LEU B C 1
ATOM 6511 O O . LEU B 1 263 ? -2.672 -36.406 -14.453 1 92.56 263 LEU B O 1
ATOM 6515 N N . GLY B 1 264 ? -2.365 -37.375 -16.438 1 86.5 264 GLY B N 1
ATOM 6516 C CA . GLY B 1 264 ? -3.789 -37.438 -16.719 1 86.5 264 GLY B CA 1
ATOM 6517 C C . GLY B 1 264 ? -4.344 -36.156 -17.297 1 86.5 264 GLY B C 1
ATOM 6518 O O . GLY B 1 264 ? -5.512 -35.812 -17.078 1 86.5 264 GLY B O 1
ATOM 6519 N N . TYR B 1 265 ? -3.449 -35.344 -17.953 1 85.69 265 TYR B N 1
ATOM 6520 C CA . TYR B 1 265 ? -3.934 -34.125 -18.594 1 85.69 265 TYR B CA 1
ATOM 6521 C C . TYR B 1 265 ? -4.602 -34.438 -19.922 1 85.69 265 TYR B C 1
ATOM 6523 O O . TYR B 1 265 ? -5.371 -33.625 -20.438 1 85.69 265 TYR B O 1
ATOM 6531 N N . LEU B 1 266 ? -4.219 -35.594 -20.547 1 78.25 266 LEU B N 1
ATOM 6532 C CA . LEU B 1 266 ? -4.664 -35.906 -21.906 1 78.25 266 LEU B CA 1
ATOM 6533 C C . LEU B 1 266 ? -5.852 -36.875 -21.875 1 78.25 266 LEU B C 1
ATOM 6535 O O . LEU B 1 266 ? -5.941 -37.719 -20.984 1 78.25 266 LEU B O 1
ATOM 6539 N N . GLY B 1 267 ? -6.848 -36.781 -22.828 1 60.81 267 GLY B N 1
ATOM 6540 C CA . GLY B 1 267 ? -7.828 -37.844 -23.078 1 60.81 267 GLY B CA 1
ATOM 6541 C C . GLY B 1 267 ? -9.195 -37.531 -22.5 1 60.81 267 GLY B C 1
ATOM 6542 O O . GLY B 1 267 ? -10.18 -38.188 -22.844 1 60.81 267 GLY B O 1
ATOM 6543 N N . THR B 1 268 ? -9.18 -36.938 -21.344 1 52.84 268 THR B N 1
ATOM 6544 C CA . THR B 1 268 ? -10.453 -37.062 -20.641 1 52.84 268 THR B CA 1
ATOM 6545 C C . THR B 1 268 ? -11.484 -36.094 -21.219 1 52.84 268 THR B C 1
ATOM 6547 O O . THR B 1 268 ? -12.688 -36.25 -20.984 1 52.84 268 THR B O 1
ATOM 6550 N N . VAL B 1 269 ? -11.117 -34.906 -21.531 1 54.12 269 VAL B N 1
ATOM 6551 C CA . VAL B 1 269 ? -12.219 -33.938 -21.656 1 54.12 269 VAL B CA 1
ATOM 6552 C C . VAL B 1 269 ? -12.359 -33.5 -23.109 1 54.12 269 VAL B C 1
ATOM 6554 O O . VAL B 1 269 ? -11.367 -33.188 -23.766 1 54.12 269 VAL B O 1
ATOM 6557 N N . ARG B 1 270 ? -13.492 -34.031 -23.734 1 53.69 270 ARG B N 1
ATOM 6558 C CA . ARG B 1 270 ? -13.891 -33.562 -25.062 1 53.69 270 ARG B CA 1
ATOM 6559 C C . ARG B 1 270 ? -13.938 -32.062 -25.125 1 53.69 270 ARG B C 1
ATOM 6561 O O . ARG B 1 270 ? -14.062 -31.391 -24.094 1 53.69 270 ARG B O 1
ATOM 6568 N N . THR B 1 271 ? -13.758 -31.484 -26.406 1 51.28 271 THR B N 1
ATOM 6569 C CA . THR B 1 271 ? -13.555 -30.109 -26.875 1 51.28 271 THR B CA 1
ATOM 6570 C C . THR B 1 271 ? -14.641 -29.188 -26.328 1 51.28 271 THR B C 1
ATOM 6572 O O . THR B 1 271 ? -15.789 -29.609 -26.156 1 51.28 271 THR B O 1
ATOM 6575 N N . LEU B 1 272 ? -14.273 -28.188 -25.578 1 52.38 272 LEU B N 1
ATOM 6576 C CA . LEU B 1 272 ? -15.117 -27.062 -25.188 1 52.38 272 LEU B CA 1
ATOM 6577 C C . LEU B 1 272 ? -15.727 -26.391 -26.422 1 52.38 272 LEU B C 1
ATOM 6579 O O . LEU B 1 272 ? -15.188 -26.5 -27.516 1 52.38 272 LEU B O 1
ATOM 6583 N N . GLY B 1 273 ? -16.984 -26.125 -26.391 1 50.69 273 GLY B N 1
ATOM 6584 C CA . GLY B 1 273 ? -17.562 -25.328 -27.453 1 50.69 273 GLY B CA 1
ATOM 6585 C C . GLY B 1 273 ? -16.812 -24.047 -27.734 1 50.69 273 GLY B C 1
ATOM 6586 O O . GLY B 1 273 ? -16.156 -23.516 -26.844 1 50.69 273 GLY B O 1
ATOM 6587 N N . ALA B 1 274 ? -16.562 -23.641 -29.031 1 51.16 274 ALA B N 1
ATOM 6588 C CA . ALA B 1 274 ? -15.906 -22.5 -29.672 1 51.16 274 ALA B CA 1
ATOM 6589 C C . ALA B 1 274 ? -16.266 -21.188 -28.969 1 51.16 274 ALA B C 1
ATOM 6591 O O . ALA B 1 274 ? -15.477 -20.25 -28.969 1 51.16 274 ALA B O 1
ATOM 6592 N N . ASP B 1 275 ? -17.359 -21.047 -28.344 1 56.44 275 ASP B N 1
ATOM 6593 C CA . ASP B 1 275 ? -17.922 -19.766 -27.922 1 56.44 275 ASP B CA 1
ATOM 6594 C C . ASP B 1 275 ? -17.156 -19.188 -26.734 1 56.44 275 ASP B C 1
ATOM 6596 O O . ASP B 1 275 ? -17.281 -18 -26.438 1 56.44 275 ASP B O 1
ATOM 6600 N N . ALA B 1 276 ? -16.219 -19.922 -26.234 1 66 276 ALA B N 1
ATOM 6601 C CA . ALA B 1 276 ? -15.594 -19.422 -25.016 1 66 276 ALA B CA 1
ATOM 6602 C C . ALA B 1 276 ? -14.242 -18.781 -25.297 1 66 276 ALA B C 1
ATOM 6604 O O . ALA B 1 276 ? -13.742 -18 -24.484 1 66 276 ALA B O 1
ATOM 6605 N N . PHE B 1 277 ? -13.867 -18.984 -26.594 1 80.62 277 PHE B N 1
ATOM 6606 C CA . PHE B 1 277 ? -12.578 -18.391 -26.953 1 80.62 277 PHE B CA 1
ATOM 6607 C C . PHE B 1 277 ? -12.758 -16.969 -27.453 1 80.62 277 PHE B C 1
ATOM 6609 O O . PHE B 1 277 ? -13.562 -16.703 -28.344 1 80.62 277 PHE B O 1
ATOM 6616 N N . GLY B 1 278 ? -12.133 -15.977 -26.797 1 83.69 278 GLY B N 1
ATOM 6617 C CA . GLY B 1 278 ? -12.242 -14.578 -27.188 1 83.69 278 GLY B CA 1
ATOM 6618 C C . GLY B 1 278 ? -12.523 -13.664 -26 1 83.69 278 GLY B C 1
ATOM 6619 O O . GLY B 1 278 ? -12.047 -12.523 -25.969 1 83.69 278 GLY B O 1
ATOM 6620 N N . GLY B 1 279 ? -13.242 -14.188 -25.078 1 85.81 279 GLY B N 1
ATOM 6621 C CA . GLY B 1 279 ? -13.641 -13.359 -23.953 1 85.81 279 GLY B CA 1
ATOM 6622 C C . GLY B 1 279 ? -12.539 -13.18 -22.922 1 85.81 279 GLY B C 1
ATOM 6623 O O . GLY B 1 279 ? -12.281 -12.055 -22.484 1 85.81 279 GLY B O 1
ATOM 6624 N N . PHE B 1 280 ? -11.859 -14.227 -22.547 1 92.25 280 PHE B N 1
ATOM 6625 C CA . PHE B 1 280 ? -10.805 -14.195 -21.547 1 92.25 280 PHE B CA 1
ATOM 6626 C C . PHE B 1 280 ? -9.469 -13.812 -22.156 1 92.25 280 PHE B C 1
ATOM 6628 O O . PHE B 1 280 ? -8.484 -14.531 -22.016 1 92.25 280 PHE B O 1
ATOM 6635 N N . SER B 1 281 ? -9.469 -12.68 -22.828 1 96 281 SER B N 1
ATOM 6636 C CA . SER B 1 281 ? -8.336 -12.219 -23.609 1 96 281 SER B CA 1
ATOM 6637 C C . SER B 1 281 ? -7.629 -11.047 -22.938 1 96 281 SER B C 1
ATOM 6639 O O . SER B 1 281 ? -8.008 -10.633 -21.844 1 96 281 SER B O 1
ATOM 6641 N N . ALA B 1 282 ? -6.543 -10.609 -23.562 1 97.62 282 ALA B N 1
ATOM 6642 C CA . ALA B 1 282 ? -5.844 -9.398 -23.156 1 97.62 282 ALA B CA 1
ATOM 6643 C C . ALA B 1 282 ? -6.234 -8.211 -24.031 1 97.62 282 ALA B C 1
ATOM 6645 O O . ALA B 1 282 ? -6.395 -8.352 -25.25 1 97.62 282 ALA B O 1
ATOM 6646 N N . ASP B 1 283 ? -6.453 -7.082 -23.406 1 98.06 283 ASP B N 1
ATOM 6647 C CA . ASP B 1 283 ? -6.664 -5.836 -24.141 1 98.06 283 ASP B CA 1
ATOM 6648 C C . ASP B 1 283 ? -5.348 -5.285 -24.688 1 98.06 283 ASP B C 1
ATOM 6650 O O . ASP B 1 283 ? -4.277 -5.578 -24.141 1 98.06 283 ASP B O 1
ATOM 6654 N N . LEU B 1 284 ? -5.387 -4.512 -25.719 1 98.19 284 LEU B N 1
ATOM 6655 C CA . LEU B 1 284 ? -4.184 -3.941 -26.312 1 98.19 284 LEU B CA 1
ATOM 6656 C C . LEU B 1 284 ? -3.449 -3.055 -25.312 1 98.19 284 LEU B C 1
ATOM 6658 O O . LEU B 1 284 ? -2.234 -2.867 -25.422 1 98.19 284 LEU B O 1
ATOM 6662 N N . LEU B 1 285 ? -4.164 -2.543 -24.312 1 98 285 LEU B N 1
ATOM 6663 C CA . LEU B 1 285 ? -3.557 -1.659 -23.328 1 98 285 LEU B CA 1
ATOM 6664 C C . LEU B 1 285 ? -3.273 -2.41 -22.031 1 98 285 LEU B C 1
ATOM 6666 O O . LEU B 1 285 ? -3.131 -1.794 -20.969 1 98 285 LEU B O 1
ATOM 6670 N N . ALA B 1 286 ? -3.207 -3.725 -22.125 1 97.94 286 ALA B N 1
ATOM 6671 C CA . ALA B 1 286 ? -3.039 -4.562 -20.938 1 97.94 286 ALA B CA 1
ATOM 6672 C C . ALA B 1 286 ? -1.795 -4.156 -20.156 1 97.94 286 ALA B C 1
ATOM 6674 O O . ALA B 1 286 ? -1.792 -4.199 -18.922 1 97.94 286 ALA B O 1
ATOM 6675 N N . PHE B 1 287 ? -0.75 -3.668 -20.812 1 98.44 287 PHE B N 1
ATOM 6676 C CA . PHE B 1 287 ? 0.537 -3.42 -20.172 1 98.44 287 PHE B CA 1
ATOM 6677 C C . PHE B 1 287 ? 0.528 -2.084 -19.438 1 98.44 287 PHE B C 1
ATOM 6679 O O . PHE B 1 287 ? 1.422 -1.805 -18.625 1 98.44 287 PHE B O 1
ATOM 6686 N N . VAL B 1 288 ? -0.499 -1.214 -19.625 1 98 288 VAL B N 1
ATOM 6687 C CA . VAL B 1 288 ? -0.533 0.091 -18.969 1 98 288 VAL B CA 1
ATOM 6688 C C . VAL B 1 288 ? -1.824 0.234 -18.172 1 98 288 VAL B C 1
ATOM 6690 O O . VAL B 1 288 ? -2.027 1.238 -17.484 1 98 288 VAL B O 1
ATOM 6693 N N . ASN B 1 289 ? -2.77 -0.711 -18.297 1 98.06 289 ASN B N 1
ATOM 6694 C CA . ASN B 1 289 ? -4.027 -0.687 -17.562 1 98.06 289 ASN B CA 1
ATOM 6695 C C . ASN B 1 289 ? -3.885 -1.343 -16.188 1 98.06 289 ASN B C 1
ATOM 6697 O O . ASN B 1 289 ? -3.691 -2.557 -16.094 1 98.06 289 ASN B O 1
ATOM 6701 N N . PRO B 1 290 ? -4.047 -0.605 -15.156 1 97.06 290 PRO B N 1
ATOM 6702 C CA . PRO B 1 290 ? -3.826 -1.179 -13.828 1 97.06 290 PRO B CA 1
ATOM 6703 C C . PRO B 1 290 ? -5.062 -1.885 -13.281 1 97.06 290 PRO B C 1
ATOM 6705 O O . PRO B 1 290 ? -5.059 -2.344 -12.133 1 97.06 290 PRO B O 1
ATOM 6708 N N . MET B 1 291 ? -6.109 -2.07 -14.047 1 95.94 291 MET B N 1
ATOM 6709 C CA . MET B 1 291 ? -7.348 -2.672 -13.57 1 95.94 291 MET B CA 1
ATOM 6710 C C . MET B 1 291 ? -7.25 -4.191 -13.555 1 95.94 291 MET B C 1
ATOM 6712 O O . MET B 1 291 ? -7.277 -4.828 -14.609 1 95.94 291 MET B O 1
ATOM 6716 N N . GLY B 1 292 ? -7.207 -4.758 -12.383 1 92.94 292 GLY B N 1
ATOM 6717 C CA . GLY B 1 292 ? -7.207 -6.203 -12.219 1 92.94 292 GLY B CA 1
ATOM 6718 C C . GLY B 1 292 ? -8.602 -6.797 -12.18 1 92.94 292 GLY B C 1
ATOM 6719 O O . GLY B 1 292 ? -9.492 -6.367 -12.922 1 92.94 292 GLY B O 1
ATOM 6720 N N . TYR B 1 293 ? -8.781 -7.816 -11.469 1 89.75 293 TYR B N 1
ATOM 6721 C CA . TYR B 1 293 ? -10.07 -8.492 -11.352 1 89.75 293 TYR B CA 1
ATOM 6722 C C . TYR B 1 293 ? -11.078 -7.613 -10.617 1 89.75 293 TYR B C 1
ATOM 6724 O O . TYR B 1 293 ? -12.133 -7.281 -11.156 1 89.75 293 TYR B O 1
ATOM 6732 N N . ARG B 1 294 ? -10.734 -7.137 -9.398 1 84.06 294 ARG B N 1
ATOM 6733 C CA . ARG B 1 294 ? -11.656 -6.32 -8.609 1 84.06 294 ARG B CA 1
ATOM 6734 C C . ARG B 1 294 ? -11.016 -4.996 -8.219 1 84.06 294 ARG B C 1
ATOM 6736 O O . ARG B 1 294 ? -11.711 -4.008 -7.984 1 84.06 294 ARG B O 1
ATOM 6743 N N . ASP B 1 295 ? -9.75 -4.957 -8.258 1 86.88 295 ASP B N 1
ATOM 6744 C CA . ASP B 1 295 ? -9.055 -3.805 -7.695 1 86.88 295 ASP B CA 1
ATOM 6745 C C . ASP B 1 295 ? -8.055 -3.225 -8.695 1 86.88 295 ASP B C 1
ATOM 6747 O O . ASP B 1 295 ? -7.598 -3.922 -9.602 1 86.88 295 ASP B O 1
ATOM 6751 N N . SER B 1 296 ? -7.801 -1.945 -8.547 1 92.75 296 SER B N 1
ATOM 6752 C CA . SER B 1 296 ? -6.715 -1.305 -9.281 1 92.75 296 SER B CA 1
ATOM 6753 C C . SER B 1 296 ? -5.367 -1.558 -8.609 1 92.75 296 SER B C 1
ATOM 6755 O O . SER B 1 296 ? -5.262 -1.531 -7.383 1 92.75 296 SER B O 1
ATOM 6757 N N . TRP B 1 297 ? -4.359 -1.778 -9.414 1 95.56 297 TRP B N 1
ATOM 6758 C CA . TRP B 1 297 ? -3.055 -2.166 -8.891 1 95.56 297 TRP B CA 1
ATOM 6759 C C . TRP B 1 297 ? -2.066 -1.009 -8.977 1 95.56 297 TRP B C 1
ATOM 6761 O O . TRP B 1 297 ? -0.862 -1.195 -8.773 1 95.56 297 TRP B O 1
ATOM 6771 N N . SER B 1 298 ? -2.553 0.22 -9.258 1 96.12 298 SER B N 1
ATOM 6772 C CA . SER B 1 298 ? -1.696 1.4 -9.312 1 96.12 298 SER B CA 1
ATOM 6773 C C . SER B 1 298 ? -2.232 2.512 -8.414 1 96.12 298 SER B C 1
ATOM 6775 O O . SER B 1 298 ? -3.443 2.734 -8.352 1 96.12 298 SER B O 1
ATOM 6777 N N . ARG B 1 299 ? -1.403 3.186 -7.719 1 94.19 299 ARG B N 1
ATOM 6778 C CA . ARG B 1 299 ? -1.75 4.363 -6.93 1 94.19 299 ARG B CA 1
ATOM 6779 C C . ARG B 1 299 ? -1.655 5.633 -7.773 1 94.19 299 ARG B C 1
ATOM 6781 O O . ARG B 1 299 ? -2.152 6.688 -7.375 1 94.19 299 ARG B O 1
ATOM 6788 N N . PHE B 1 300 ? -0.989 5.559 -8.938 1 93.69 300 PHE B N 1
ATOM 6789 C CA . PHE B 1 300 ? -0.723 6.746 -9.742 1 93.69 300 PHE B CA 1
ATOM 6790 C C . PHE B 1 300 ? -1.654 6.805 -10.945 1 93.69 300 PHE B C 1
ATOM 6792 O O . PHE B 1 300 ? -2.172 7.871 -11.281 1 93.69 300 PHE B O 1
ATOM 6799 N N . LEU B 1 301 ? -1.859 5.609 -11.547 1 93.06 301 LEU B N 1
ATOM 6800 C CA . LEU B 1 301 ? -2.623 5.57 -12.789 1 93.06 301 LEU B CA 1
ATOM 6801 C C . LEU B 1 301 ? -4.059 5.125 -12.531 1 93.06 301 LEU B C 1
ATOM 6803 O O . LEU B 1 301 ? -4.297 4.227 -11.727 1 93.06 301 LEU B O 1
ATOM 6807 N N . GLY B 1 302 ? -5.082 5.742 -13.211 1 90.88 302 GLY B N 1
ATOM 6808 C CA . GLY B 1 302 ? -6.473 5.312 -13.164 1 90.88 302 GLY B CA 1
ATOM 6809 C C . GLY B 1 302 ? -6.766 4.133 -14.07 1 90.88 302 GLY B C 1
ATOM 6810 O O . GLY B 1 302 ? -6.105 3.955 -15.102 1 90.88 302 GLY B O 1
ATOM 6811 N N . PRO B 1 303 ? -7.734 3.309 -13.68 1 93.5 303 PRO B N 1
ATOM 6812 C CA . PRO B 1 303 ? -8.094 2.172 -14.531 1 93.5 303 PRO B CA 1
ATOM 6813 C C . PRO B 1 303 ? -8.648 2.604 -15.883 1 93.5 303 PRO B C 1
ATOM 6815 O O . PRO B 1 303 ? -9.32 3.635 -15.984 1 93.5 303 PRO B O 1
ATOM 6818 N N . LEU B 1 304 ? -8.336 1.857 -16.875 1 96 304 LEU B N 1
ATOM 6819 C CA . LEU B 1 304 ? -8.891 2.021 -18.219 1 96 304 LEU B CA 1
ATOM 6820 C C . LEU B 1 304 ? -9.969 0.981 -18.5 1 96 304 LEU B C 1
ATOM 6822 O O . LEU B 1 304 ? -9.938 -0.119 -17.938 1 96 304 LEU B O 1
ATOM 6826 N N . PRO B 1 305 ? -10.922 1.339 -19.312 1 95.25 305 PRO B N 1
ATOM 6827 C CA . PRO B 1 305 ? -11.984 0.373 -19.625 1 95.25 305 PRO B CA 1
ATOM 6828 C C . PRO B 1 305 ? -11.453 -0.896 -20.281 1 95.25 305 PRO B C 1
ATOM 6830 O O . PRO B 1 305 ? -10.508 -0.833 -21.078 1 95.25 305 PRO B O 1
ATOM 6833 N N . ARG B 1 306 ? -12.039 -1.979 -19.922 1 93.94 306 ARG B N 1
ATOM 6834 C CA . ARG B 1 306 ? -11.812 -3.285 -20.531 1 93.94 306 ARG B CA 1
ATOM 6835 C C . ARG B 1 306 ? -13.047 -4.168 -20.406 1 93.94 306 ARG B C 1
ATOM 6837 O O . ARG B 1 306 ? -13.984 -3.838 -19.672 1 93.94 306 ARG B O 1
ATOM 6844 N N . GLN B 1 307 ? -13.07 -5.215 -21.094 1 93 307 GLN B N 1
ATOM 6845 C CA . GLN B 1 307 ? -14.164 -6.164 -20.922 1 93 307 GLN B CA 1
ATOM 6846 C C . GLN B 1 307 ? -14.008 -6.977 -19.641 1 93 307 GLN B C 1
ATOM 6848 O O . GLN B 1 307 ? -12.891 -7.16 -19.156 1 93 307 GLN B O 1
ATOM 6853 N N . GLY B 1 308 ? -15.047 -7.395 -19.094 1 88.19 308 GLY B N 1
ATOM 6854 C CA . GLY B 1 308 ? -15.086 -8.031 -17.797 1 88.19 308 GLY B CA 1
ATOM 6855 C C . GLY B 1 308 ? -14.125 -9.203 -17.672 1 88.19 308 GLY B C 1
ATOM 6856 O O . GLY B 1 308 ? -13.297 -9.242 -16.766 1 88.19 308 GLY B O 1
ATOM 6857 N N . ALA B 1 309 ? -14.125 -10.094 -18.578 1 90.56 309 ALA B N 1
ATOM 6858 C CA . ALA B 1 309 ? -13.359 -11.336 -18.484 1 90.56 309 ALA B CA 1
ATOM 6859 C C . ALA B 1 309 ? -11.891 -11.109 -18.828 1 90.56 309 ALA B C 1
ATOM 6861 O O . ALA B 1 309 ? -11.062 -12 -18.656 1 90.56 309 ALA B O 1
ATOM 6862 N N . GLN B 1 310 ? -11.555 -9.867 -19.172 1 94.69 310 GLN B N 1
ATOM 6863 C CA . GLN B 1 310 ? -10.195 -9.578 -19.625 1 94.69 310 GLN B CA 1
ATOM 6864 C C . GLN B 1 310 ? -9.258 -9.367 -18.438 1 94.69 310 GLN B C 1
ATOM 6866 O O . GLN B 1 310 ? -8.078 -9.055 -18.609 1 94.69 310 GLN B O 1
ATOM 6871 N N . TYR B 1 311 ? -9.758 -9.586 -17.266 1 93.75 311 TYR B N 1
ATOM 6872 C CA . TYR B 1 311 ? -8.867 -9.633 -16.109 1 93.75 311 TYR B CA 1
ATOM 6873 C C . TYR B 1 311 ? -7.879 -10.789 -16.234 1 93.75 311 TYR B C 1
ATOM 6875 O O . TYR B 1 311 ? -6.793 -10.75 -15.656 1 93.75 311 TYR B O 1
ATOM 6883 N N . GLU B 1 312 ? -8.195 -11.797 -17.062 1 94.19 312 GLU B N 1
ATOM 6884 C CA . GLU B 1 312 ? -7.312 -12.938 -17.297 1 94.19 312 GLU B CA 1
ATOM 6885 C C . GLU B 1 312 ? -6.062 -12.523 -18.062 1 94.19 312 GLU B C 1
ATOM 6887 O O . GLU B 1 312 ? -5.027 -13.188 -17.969 1 94.19 312 GLU B O 1
ATOM 6892 N N . GLY B 1 313 ? -6.23 -11.477 -18.812 1 96.69 313 GLY B N 1
ATOM 6893 C CA . GLY B 1 313 ? -5.102 -10.961 -19.562 1 96.69 313 GLY B CA 1
ATOM 6894 C C . GLY B 1 313 ? -4.426 -9.781 -18.891 1 96.69 313 GLY B C 1
ATOM 6895 O O . GLY B 1 313 ? -3.74 -8.992 -19.547 1 96.69 313 GLY B O 1
ATOM 6896 N N . PHE B 1 314 ? -4.641 -9.68 -17.578 1 97.06 314 PHE B N 1
ATOM 6897 C CA . PHE B 1 314 ? -4.012 -8.594 -16.828 1 97.06 314 PHE B CA 1
ATOM 6898 C C . PHE B 1 314 ? -2.498 -8.633 -16.984 1 97.06 314 PHE B C 1
ATOM 6900 O O . PHE B 1 314 ? -1.875 -9.68 -16.781 1 97.06 314 PHE B O 1
ATOM 6907 N N . GLY B 1 315 ? -1.887 -7.512 -17.359 1 98.25 315 GLY B N 1
ATOM 6908 C CA . GLY B 1 315 ? -0.456 -7.461 -17.609 1 98.25 315 GLY B CA 1
ATOM 6909 C C . GLY B 1 315 ? 0.159 -6.109 -17.297 1 98.25 315 GLY B C 1
ATOM 6910 O O . GLY B 1 315 ? 1.119 -5.691 -17.953 1 98.25 315 GLY B O 1
ATOM 6911 N N . TYR B 1 316 ? -0.408 -5.355 -16.344 1 98.31 316 TYR B N 1
ATOM 6912 C CA . TYR B 1 316 ? 0.12 -4.047 -15.977 1 98.31 316 TYR B CA 1
ATOM 6913 C C . TYR B 1 316 ? 1.576 -4.148 -15.539 1 98.31 316 TYR B C 1
ATOM 6915 O O . TYR B 1 316 ? 1.907 -4.934 -14.648 1 98.31 316 TYR B O 1
ATOM 6923 N N . LEU B 1 317 ? 2.424 -3.387 -16.125 1 98.69 317 LEU B N 1
ATOM 6924 C CA . LEU B 1 317 ? 3.861 -3.484 -15.883 1 98.69 317 LEU B CA 1
ATOM 6925 C C . LEU B 1 317 ? 4.246 -2.783 -14.586 1 98.69 317 LEU B C 1
ATOM 6927 O O . LEU B 1 317 ? 5.242 -3.146 -13.953 1 98.69 317 LEU B O 1
ATOM 6931 N N . GLY B 1 318 ? 3.439 -1.806 -14.141 1 98.38 318 GLY B N 1
ATOM 6932 C CA . GLY B 1 318 ? 3.844 -0.918 -13.062 1 98.38 318 GLY B CA 1
ATOM 6933 C C . GLY B 1 318 ? 4.633 0.285 -13.547 1 98.38 318 GLY B C 1
ATOM 6934 O O . GLY B 1 318 ? 5.305 0.221 -14.578 1 98.38 318 GLY B O 1
ATOM 6935 N N . LEU B 1 319 ? 4.609 1.329 -12.844 1 97.88 319 LEU B N 1
ATOM 6936 C CA . LEU B 1 319 ? 5.238 2.576 -13.266 1 97.88 319 LEU B CA 1
ATOM 6937 C C . LEU B 1 319 ? 6.758 2.438 -13.289 1 97.88 319 LEU B C 1
ATOM 6939 O O . LEU B 1 319 ? 7.43 3.062 -14.109 1 97.88 319 LEU B O 1
ATOM 6943 N N . GLY B 1 320 ? 7.316 1.682 -12.352 1 98.44 320 GLY B N 1
ATOM 6944 C CA . GLY B 1 320 ? 8.75 1.467 -12.32 1 98.44 320 GLY B CA 1
ATOM 6945 C C . GLY B 1 320 ? 9.273 0.767 -13.562 1 98.44 320 GLY B C 1
ATOM 6946 O O . GLY B 1 320 ? 10.266 1.199 -14.156 1 98.44 320 GLY B O 1
ATOM 6947 N N . VAL B 1 321 ? 8.602 -0.307 -13.969 1 98.75 321 VAL B N 1
ATOM 6948 C CA . VAL B 1 321 ? 9.016 -1.042 -15.156 1 98.75 321 VAL B CA 1
ATOM 6949 C C . VAL B 1 321 ? 8.758 -0.197 -16.406 1 98.75 321 VAL B C 1
ATOM 6951 O O . VAL B 1 321 ? 9.547 -0.226 -17.359 1 98.75 321 VAL B O 1
ATOM 6954 N N . LEU B 1 322 ? 7.66 0.539 -16.422 1 98.69 322 LEU B N 1
ATOM 6955 C CA . LEU B 1 322 ? 7.41 1.444 -17.531 1 98.69 322 LEU B CA 1
ATOM 6956 C C . LEU B 1 322 ? 8.523 2.479 -17.656 1 98.69 322 LEU B C 1
ATOM 6958 O O . LEU B 1 322 ? 8.953 2.801 -18.766 1 98.69 322 LEU B O 1
ATOM 6962 N N . PHE B 1 323 ? 8.961 3.043 -16.547 1 98.31 323 PHE B N 1
ATOM 6963 C CA . PHE B 1 323 ? 10.094 3.961 -16.547 1 98.31 323 PHE B CA 1
ATOM 6964 C C . PHE B 1 323 ? 11.352 3.273 -17.078 1 98.31 323 PHE B C 1
ATOM 6966 O O . PHE B 1 323 ? 12.07 3.836 -17.906 1 98.31 323 PHE B O 1
ATOM 6973 N N . ALA B 1 324 ? 11.602 2.062 -16.547 1 98.19 324 ALA B N 1
ATOM 6974 C CA . ALA B 1 324 ? 12.766 1.312 -17 1 98.19 324 ALA B CA 1
ATOM 6975 C C . ALA B 1 324 ? 12.711 1.069 -18.5 1 98.19 324 ALA B C 1
ATOM 6977 O O . ALA B 1 324 ? 13.727 1.193 -19.203 1 98.19 324 ALA B O 1
ATOM 6978 N N . LEU B 1 325 ? 11.562 0.657 -18.969 1 98.12 325 LEU B N 1
ATOM 6979 C CA . LEU B 1 325 ? 11.375 0.399 -20.391 1 98.12 325 LEU B CA 1
ATOM 6980 C C . LEU B 1 325 ? 11.625 1.661 -21.219 1 98.12 325 LEU B C 1
ATOM 6982 O O . LEU B 1 325 ? 12.297 1.615 -22.234 1 98.12 325 LEU B O 1
ATOM 6986 N N . TRP B 1 326 ? 11.047 2.766 -20.766 1 97.62 326 TRP B N 1
ATOM 6987 C CA . TRP B 1 326 ? 11.25 4.047 -21.438 1 97.62 326 TRP B CA 1
ATOM 6988 C C . TRP B 1 326 ? 12.727 4.414 -21.484 1 97.62 326 TRP B C 1
ATOM 6990 O O . TRP B 1 326 ? 13.258 4.762 -22.547 1 97.62 326 TRP B O 1
ATOM 7000 N N . ALA B 1 327 ? 13.414 4.34 -20.359 1 96.62 327 ALA B N 1
ATOM 7001 C CA . ALA B 1 327 ? 14.836 4.656 -20.281 1 96.62 327 ALA B CA 1
ATOM 7002 C C . ALA B 1 327 ? 15.664 3.711 -21.156 1 96.62 327 ALA B C 1
ATOM 7004 O O . ALA B 1 327 ? 16.578 4.145 -21.859 1 96.62 327 ALA B O 1
ATOM 7005 N N . ALA B 1 328 ? 15.328 2.449 -21.078 1 95.94 328 ALA B N 1
ATOM 7006 C CA . ALA B 1 328 ? 16.031 1.446 -21.875 1 95.94 328 ALA B CA 1
ATOM 7007 C C . ALA B 1 328 ? 15.883 1.721 -23.375 1 95.94 328 ALA B C 1
ATOM 7009 O O . ALA B 1 328 ? 16.844 1.565 -24.141 1 95.94 328 ALA B O 1
ATOM 7010 N N . LEU B 1 329 ? 14.695 2.066 -23.797 1 95 329 LEU B N 1
ATOM 7011 C CA . LEU B 1 329 ? 14.438 2.344 -25.203 1 95 329 LEU B CA 1
ATOM 7012 C C . LEU B 1 329 ? 15.281 3.518 -25.688 1 95 329 LEU B C 1
ATOM 7014 O O . LEU B 1 329 ? 15.828 3.484 -26.797 1 95 329 LEU B O 1
ATOM 7018 N N . ILE B 1 330 ? 15.422 4.551 -24.891 1 94.25 330 ILE B N 1
ATOM 7019 C CA . ILE B 1 330 ? 16.25 5.695 -25.219 1 94.25 330 ILE B CA 1
ATOM 7020 C C . ILE B 1 330 ? 17.703 5.25 -25.391 1 94.25 330 ILE B C 1
ATOM 7022 O O . ILE B 1 330 ? 18.359 5.625 -26.359 1 94.25 330 ILE B O 1
ATOM 7026 N N . LEU B 1 331 ? 18.109 4.449 -24.484 1 91.69 331 LEU B N 1
ATOM 7027 C CA . LEU B 1 331 ? 19.5 3.982 -24.516 1 91.69 331 LEU B CA 1
ATOM 7028 C C . LEU B 1 331 ? 19.734 3.039 -25.688 1 91.69 331 LEU B C 1
ATOM 7030 O O . LEU B 1 331 ? 20.812 3.049 -26.297 1 91.69 331 LEU B O 1
ATOM 7034 N N . LEU B 1 332 ? 18.766 2.229 -26 1 90.56 332 LEU B N 1
ATOM 7035 C CA . LEU B 1 332 ? 18.859 1.289 -27.109 1 90.56 332 LEU B CA 1
ATOM 7036 C C . LEU B 1 332 ? 18.984 2.031 -28.438 1 90.56 332 LEU B C 1
ATOM 7038 O O . LEU B 1 332 ? 19.719 1.61 -29.328 1 90.56 332 LEU B O 1
ATOM 7042 N N . VAL B 1 333 ? 18.234 3.057 -28.578 1 89.75 333 VAL B N 1
ATOM 7043 C CA . VAL B 1 333 ? 18.281 3.848 -29.797 1 89.75 333 VAL B CA 1
ATOM 7044 C C . VAL B 1 333 ? 19.656 4.5 -29.938 1 89.75 333 VAL B C 1
ATOM 7046 O O . VAL B 1 333 ? 20.219 4.547 -31.047 1 89.75 333 VAL B O 1
ATOM 7049 N N . ARG B 1 334 ? 20.156 4.922 -28.875 1 88.44 334 ARG B N 1
ATOM 7050 C CA . ARG B 1 334 ? 21.469 5.551 -28.891 1 88.44 334 ARG B CA 1
ATOM 7051 C C . ARG B 1 334 ? 22.562 4.543 -29.25 1 88.44 334 ARG B C 1
ATOM 7053 O O . ARG B 1 334 ? 23.5 4.871 -29.969 1 88.44 334 ARG B O 1
ATOM 7060 N N . ASP B 1 335 ? 22.328 3.299 -28.781 1 88.81 335 ASP B N 1
ATOM 7061 C CA . ASP B 1 335 ? 23.328 2.262 -29 1 88.81 335 ASP B CA 1
ATOM 7062 C C . ASP B 1 335 ? 22.812 1.191 -29.953 1 88.81 335 ASP B C 1
ATOM 7064 O O . ASP B 1 335 ? 23.125 0.008 -29.797 1 88.81 335 ASP B O 1
ATOM 7068 N N . ALA B 1 336 ? 22.047 1.481 -30.859 1 85.69 336 ALA B N 1
ATOM 7069 C CA . ALA B 1 336 ? 21.312 0.583 -31.75 1 85.69 336 ALA B CA 1
ATOM 7070 C C . ALA B 1 336 ? 22.25 -0.391 -32.438 1 85.69 336 ALA B C 1
ATOM 7072 O O . ALA B 1 336 ? 21.969 -1.59 -32.531 1 85.69 336 ALA B O 1
ATOM 7073 N N . PRO B 1 337 ? 23.359 0.049 -32.938 1 85.88 337 PRO B N 1
ATOM 7074 C CA . PRO B 1 337 ? 24.234 -0.9 -33.625 1 85.88 337 PRO B CA 1
ATOM 7075 C C . PRO B 1 337 ? 24.75 -1.998 -32.719 1 85.88 337 PRO B C 1
ATOM 7077 O O . PRO B 1 337 ? 24.891 -3.15 -33.125 1 85.88 337 PRO B O 1
ATOM 7080 N N . LEU B 1 338 ? 24.969 -1.684 -31.531 1 83.5 338 LEU B N 1
ATOM 7081 C CA . LEU B 1 338 ? 25.469 -2.652 -30.562 1 83.5 338 LEU B CA 1
ATOM 7082 C C . LEU B 1 338 ? 24.406 -3.703 -30.25 1 83.5 338 LEU B C 1
ATOM 7084 O O . LEU B 1 338 ? 24.734 -4.891 -30.125 1 83.5 338 LEU B O 1
ATOM 7088 N N . VAL B 1 339 ? 23.25 -3.309 -30.219 1 84.62 339 VAL B N 1
ATOM 7089 C CA . VAL B 1 339 ? 22.141 -4.207 -29.891 1 84.62 339 VAL B CA 1
ATOM 7090 C C . VAL B 1 339 ? 21.812 -5.082 -31.094 1 84.62 339 VAL B C 1
ATOM 7092 O O . VAL B 1 339 ? 21.516 -6.27 -30.953 1 84.62 339 VAL B O 1
ATOM 7095 N N . ALA B 1 340 ? 21.844 -4.5 -32.25 1 86.88 340 ALA B N 1
ATOM 7096 C CA . ALA B 1 340 ? 21.547 -5.227 -33.469 1 86.88 340 ALA B CA 1
ATOM 7097 C C . ALA B 1 340 ? 22.5 -6.398 -33.656 1 86.88 340 ALA B C 1
ATOM 7099 O O . ALA B 1 340 ? 22.125 -7.426 -34.219 1 86.88 340 ALA B O 1
ATOM 7100 N N . ARG B 1 341 ? 23.625 -6.258 -33.156 1 87.56 341 ARG B N 1
ATOM 7101 C CA . ARG B 1 341 ? 24.625 -7.312 -33.281 1 87.56 341 ARG B CA 1
ATOM 7102 C C . ARG B 1 341 ? 24.25 -8.531 -32.469 1 87.56 341 ARG B C 1
ATOM 7104 O O . ARG B 1 341 ? 24.734 -9.633 -32.719 1 87.56 341 ARG B O 1
ATOM 7111 N N . GLN B 1 342 ? 23.344 -8.352 -31.578 1 89.69 342 GLN B N 1
ATOM 7112 C CA . GLN B 1 342 ? 22.922 -9.438 -30.688 1 89.69 342 GLN B CA 1
ATOM 7113 C C . GLN B 1 342 ? 21.609 -10.055 -31.172 1 89.69 342 GLN B C 1
ATOM 7115 O O . GLN B 1 342 ? 20.875 -10.641 -30.375 1 89.69 342 GLN B O 1
ATOM 7120 N N . TRP B 1 343 ? 21.297 -10 -32.438 1 89.44 343 TRP B N 1
ATOM 7121 C CA . TRP B 1 343 ? 20.016 -10.422 -32.969 1 89.44 343 TRP B CA 1
ATOM 7122 C C . TRP B 1 343 ? 19.812 -11.922 -32.781 1 89.44 343 TRP B C 1
ATOM 7124 O O . TRP B 1 343 ? 18.688 -12.375 -32.562 1 89.44 343 TRP B O 1
ATOM 7134 N N . ARG B 1 344 ? 20.875 -12.766 -32.938 1 91.88 344 ARG B N 1
ATOM 7135 C CA . ARG B 1 344 ? 20.766 -14.211 -32.75 1 91.88 344 ARG B CA 1
ATOM 7136 C C . ARG B 1 344 ? 20.219 -14.57 -31.391 1 91.88 344 ARG B C 1
ATOM 7138 O O . ARG B 1 344 ? 19.547 -15.586 -31.219 1 91.88 344 ARG B O 1
ATOM 7145 N N . ARG B 1 345 ? 20.531 -13.711 -30.484 1 91.81 345 ARG B N 1
ATOM 7146 C CA . ARG B 1 345 ? 20.094 -13.922 -29.109 1 91.81 345 ARG B CA 1
ATOM 7147 C C . ARG B 1 345 ? 18.672 -13.391 -28.891 1 91.81 345 ARG B C 1
ATOM 7149 O O . ARG B 1 345 ? 17.891 -13.984 -28.156 1 91.81 345 ARG B O 1
ATOM 7156 N N . LEU B 1 346 ? 18.344 -12.32 -29.531 1 94.94 346 LEU B N 1
ATOM 7157 C CA . LEU B 1 346 ? 17.141 -11.578 -29.203 1 94.94 346 LEU B CA 1
ATOM 7158 C C . LEU B 1 346 ? 15.969 -12.031 -30.062 1 94.94 346 LEU B C 1
ATOM 7160 O O . LEU B 1 346 ? 14.82 -12.039 -29.625 1 94.94 346 LEU B O 1
ATOM 7164 N N . VAL B 1 347 ? 16.188 -12.484 -31.234 1 96.44 347 VAL B N 1
ATOM 7165 C CA . VAL B 1 347 ? 15.133 -12.719 -32.219 1 96.44 347 VAL B CA 1
ATOM 7166 C C . VAL B 1 347 ? 14.32 -13.945 -31.797 1 96.44 347 VAL B C 1
ATOM 7168 O O . VAL B 1 347 ? 13.086 -13.906 -31.797 1 96.44 347 VAL B O 1
ATOM 7171 N N . PRO B 1 348 ? 14.922 -15.117 -31.438 1 97.94 348 PRO B N 1
ATOM 7172 C CA . PRO B 1 348 ? 14.109 -16.281 -31.078 1 97.94 348 PRO B CA 1
ATOM 7173 C C . PRO B 1 348 ? 13.172 -16 -29.906 1 97.94 348 PRO B C 1
ATOM 7175 O O . PRO B 1 348 ? 11.977 -16.297 -29.984 1 97.94 348 PRO B O 1
ATOM 7178 N N . VAL B 1 349 ? 13.695 -15.461 -28.812 1 98.5 349 VAL B N 1
ATOM 7179 C CA . VAL B 1 349 ? 12.867 -15.203 -27.641 1 98.5 349 VAL B CA 1
ATOM 7180 C C . VAL B 1 349 ? 11.859 -14.102 -27.953 1 98.5 349 VAL B C 1
ATOM 7182 O O . VAL B 1 349 ? 10.727 -14.141 -27.484 1 98.5 349 VAL B O 1
ATOM 7185 N N . GLY B 1 350 ? 12.258 -13.109 -28.766 1 98.31 350 GLY B N 1
ATOM 7186 C CA . GLY B 1 350 ? 11.352 -12.055 -29.188 1 98.31 350 GLY B CA 1
ATOM 7187 C C . GLY B 1 350 ? 10.172 -12.562 -30 1 98.31 350 GLY B C 1
ATOM 7188 O O . GLY B 1 350 ? 9.031 -12.172 -29.766 1 98.31 350 GLY B O 1
ATOM 7189 N N . LEU B 1 351 ? 10.461 -13.469 -30.906 1 98.44 351 LEU B N 1
ATOM 7190 C CA . LEU B 1 351 ? 9.414 -14.023 -31.766 1 98.44 351 LEU B CA 1
ATOM 7191 C C . LEU B 1 351 ? 8.43 -14.844 -30.953 1 98.44 351 LEU B C 1
ATOM 7193 O O . LEU B 1 351 ? 7.215 -14.742 -31.156 1 98.44 351 LEU B O 1
ATOM 7197 N N . VAL B 1 352 ? 8.953 -15.625 -30.062 1 98.62 352 VAL B N 1
ATOM 7198 C CA . VAL B 1 352 ? 8.094 -16.453 -29.219 1 98.62 352 VAL B CA 1
ATOM 7199 C C . VAL B 1 352 ? 7.242 -15.57 -28.312 1 98.62 352 VAL B C 1
ATOM 7201 O O . VAL B 1 352 ? 6.035 -15.781 -28.188 1 98.62 352 VAL B O 1
ATOM 7204 N N . ALA B 1 353 ? 7.859 -14.594 -27.656 1 98.75 353 ALA B N 1
ATOM 7205 C CA . ALA B 1 353 ? 7.137 -13.703 -26.766 1 98.75 353 ALA B CA 1
ATOM 7206 C C . ALA B 1 353 ? 6.066 -12.914 -27.5 1 98.75 353 ALA B C 1
ATOM 7208 O O . ALA B 1 353 ? 4.941 -12.766 -27.016 1 98.75 353 ALA B O 1
ATOM 7209 N N . LEU B 1 354 ? 6.398 -12.43 -28.672 1 98.5 354 LEU B N 1
ATOM 7210 C CA . LEU B 1 354 ? 5.441 -11.68 -29.484 1 98.5 354 LEU B CA 1
ATOM 7211 C C . LEU B 1 354 ? 4.328 -12.586 -30 1 98.5 354 LEU B C 1
ATOM 7213 O O . LEU B 1 354 ? 3.168 -12.172 -30.062 1 98.5 354 LEU B O 1
ATOM 7217 N N . GLY B 1 355 ? 4.707 -13.797 -30.406 1 98.31 355 GLY B N 1
ATOM 7218 C CA . GLY B 1 355 ? 3.699 -14.758 -30.828 1 98.31 355 GLY B CA 1
ATOM 7219 C C . GLY B 1 355 ? 2.707 -15.094 -29.734 1 98.31 355 GLY B C 1
ATOM 7220 O O . GLY B 1 355 ? 1.497 -15.109 -29.969 1 98.31 355 GLY B O 1
ATOM 7221 N N . LEU B 1 356 ? 3.197 -15.344 -28.562 1 98.5 356 LEU B N 1
ATOM 7222 C CA . LEU B 1 356 ? 2.328 -15.625 -27.422 1 98.5 356 LEU B CA 1
ATOM 7223 C C . LEU B 1 356 ? 1.521 -14.391 -27.031 1 98.5 356 LEU B C 1
ATOM 7225 O O . LEU B 1 356 ? 0.366 -14.5 -26.609 1 98.5 356 LEU B O 1
ATOM 7229 N N . GLY B 1 357 ? 2.16 -13.188 -27.141 1 98.31 357 GLY B N 1
ATOM 7230 C CA . GLY B 1 357 ? 1.42 -11.953 -26.953 1 98.31 357 GLY B CA 1
ATOM 7231 C C . GLY B 1 357 ? 0.265 -11.797 -27.922 1 98.31 357 GLY B C 1
ATOM 7232 O O . GLY B 1 357 ? -0.821 -11.359 -27.531 1 98.31 357 GLY B O 1
ATOM 7233 N N . PHE B 1 358 ? 0.535 -12.172 -29.125 1 97.62 358 PHE B N 1
ATOM 7234 C CA . PHE B 1 358 ? -0.515 -12.125 -30.141 1 97.62 358 PHE B CA 1
ATOM 7235 C C . PHE B 1 358 ? -1.633 -13.109 -29.797 1 97.62 358 PHE B C 1
ATOM 7237 O O . PHE B 1 358 ? -2.814 -12.773 -29.906 1 97.62 358 PHE B O 1
ATOM 7244 N N . PHE B 1 359 ? -1.279 -14.297 -29.406 1 97 359 PHE B N 1
ATOM 7245 C CA . PHE B 1 359 ? -2.254 -15.297 -29 1 97 359 PHE B CA 1
ATOM 7246 C C . PHE B 1 359 ? -3.092 -14.789 -27.828 1 97 359 PHE B C 1
ATOM 7248 O O . PHE B 1 359 ? -4.281 -15.094 -27.734 1 97 359 PHE B O 1
ATOM 7255 N N . ALA B 1 360 ? -2.508 -14.023 -26.953 1 97.94 360 ALA B N 1
ATOM 7256 C CA . ALA B 1 360 ? -3.188 -13.492 -25.781 1 97.94 360 ALA B CA 1
ATOM 7257 C C . ALA B 1 360 ? -4.316 -12.539 -26.172 1 97.94 360 ALA B C 1
ATOM 7259 O O . ALA B 1 360 ? -5.289 -12.383 -25.438 1 97.94 360 ALA B O 1
ATOM 7260 N N . LEU B 1 361 ? -4.227 -11.938 -27.312 1 96.75 361 LEU B N 1
ATOM 7261 C CA . LEU B 1 361 ? -5.25 -11.016 -27.797 1 96.75 361 LEU B CA 1
ATOM 7262 C C . LEU B 1 361 ? -6.484 -11.773 -28.266 1 96.75 361 LEU B C 1
ATOM 7264 O O . LEU B 1 361 ? -7.562 -11.188 -28.406 1 96.75 361 LEU B O 1
ATOM 7268 N N . SER B 1 362 ? -6.309 -13.031 -28.609 1 94.56 362 SER B N 1
ATOM 7269 C CA . SER B 1 362 ? -7.379 -13.938 -29.016 1 94.56 362 SER B CA 1
ATOM 7270 C C . SER B 1 362 ? -7.98 -13.516 -30.359 1 94.56 362 SER B C 1
ATOM 7272 O O . SER B 1 362 ? -7.336 -12.82 -31.141 1 94.56 362 SER B O 1
ATOM 7274 N N . SER B 1 363 ? -9.211 -14 -30.641 1 93.88 363 SER B N 1
ATOM 7275 C CA . SER B 1 363 ? -9.867 -13.75 -31.922 1 93.88 363 SER B CA 1
ATOM 7276 C C . SER B 1 363 ? -10.57 -12.398 -31.922 1 93.88 363 SER B C 1
ATOM 7278 O O . SER B 1 363 ? -10.914 -11.875 -32.969 1 93.88 363 SER B O 1
ATOM 7280 N N . ARG B 1 364 ? -10.742 -11.867 -30.75 1 93.94 364 ARG B N 1
ATOM 7281 C CA . ARG B 1 364 ? -11.391 -10.57 -30.625 1 93.94 364 ARG B CA 1
ATOM 7282 C C . ARG B 1 364 ? -10.445 -9.539 -30.016 1 93.94 364 ARG B C 1
ATOM 7284 O O . ARG B 1 364 ? -10.367 -9.422 -28.797 1 93.94 364 ARG B O 1
ATOM 7291 N N . ILE B 1 365 ? -9.867 -8.789 -30.812 1 96.94 365 ILE B N 1
ATOM 7292 C CA . ILE B 1 365 ? -8.883 -7.82 -30.344 1 96.94 365 ILE B CA 1
ATOM 7293 C C . ILE B 1 365 ? -9.594 -6.539 -29.891 1 96.94 365 ILE B C 1
ATOM 7295 O O . ILE B 1 365 ? -10.367 -5.961 -30.656 1 96.94 365 ILE B O 1
ATOM 7299 N N . THR B 1 366 ? -9.383 -6.125 -28.641 1 97.38 366 THR B N 1
ATOM 7300 C CA . THR B 1 366 ? -10.062 -4.957 -28.094 1 97.38 366 THR B CA 1
ATOM 7301 C C . THR B 1 366 ? -9.055 -3.881 -27.703 1 97.38 366 THR B C 1
ATOM 7303 O O . THR B 1 366 ? -7.887 -4.184 -27.438 1 97.38 366 THR B O 1
ATOM 7306 N N . LEU B 1 367 ? -9.445 -2.668 -27.797 1 97.62 367 LEU B N 1
ATOM 7307 C CA . LEU B 1 367 ? -8.758 -1.481 -27.297 1 97.62 367 LEU B CA 1
ATOM 7308 C C . LEU B 1 367 ? -9.656 -0.7 -26.328 1 97.62 367 LEU B C 1
ATOM 7310 O O . LEU B 1 367 ? -10.703 -0.19 -26.734 1 97.62 367 LEU B O 1
ATOM 7314 N N . GLN B 1 368 ? -9.273 -0.683 -25.109 1 96.75 368 GLN B N 1
ATOM 7315 C CA . GLN B 1 368 ? -10.086 -0.061 -24.062 1 96.75 368 GLN B CA 1
ATOM 7316 C C . GLN B 1 368 ? -11.477 -0.693 -24 1 96.75 368 GLN B C 1
ATOM 7318 O O . GLN B 1 368 ? -12.477 0.014 -23.938 1 96.75 368 GLN B O 1
ATOM 7323 N N . GLY B 1 369 ? -11.477 -1.939 -24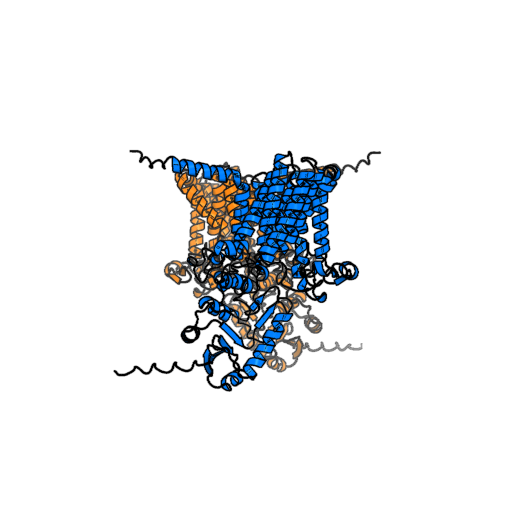.266 1 95 369 GLY B N 1
ATOM 7324 C CA . GLY B 1 369 ? -12.711 -2.695 -24.125 1 95 369 GLY B CA 1
ATOM 7325 C C . GLY B 1 369 ? -13.531 -2.723 -25.406 1 95 369 GLY B C 1
ATOM 7326 O O . GLY B 1 369 ? -14.516 -3.455 -25.5 1 95 369 GLY B O 1
ATOM 7327 N N . GLU B 1 370 ? -13.094 -1.932 -26.391 1 96.81 370 GLU B N 1
ATOM 7328 C CA . GLU B 1 370 ? -13.844 -1.866 -27.641 1 96.81 370 GLU B CA 1
ATOM 7329 C C . GLU B 1 370 ? -13.203 -2.746 -28.719 1 96.81 370 GLU B C 1
ATOM 7331 O O . GLU B 1 370 ? -11.977 -2.789 -28.844 1 96.81 370 GLU B O 1
ATOM 7336 N N . LEU B 1 371 ? -14.039 -3.496 -29.406 1 96.19 371 LEU B N 1
ATOM 7337 C CA . LEU B 1 371 ? -13.555 -4.391 -30.453 1 96.19 371 LEU B CA 1
ATOM 7338 C C . LEU B 1 371 ? -12.93 -3.602 -31.594 1 96.19 371 LEU B C 1
ATOM 7340 O O . LEU B 1 371 ? -13.555 -2.701 -32.156 1 96.19 371 LEU B O 1
ATOM 7344 N N . VAL B 1 372 ? -11.766 -3.906 -31.969 1 96.88 372 VAL B N 1
ATOM 7345 C CA . VAL B 1 372 ? -11.094 -3.17 -33.031 1 96.88 372 VAL B CA 1
ATOM 7346 C C . VAL B 1 372 ? -10.812 -4.105 -34.219 1 96.88 372 VAL B C 1
ATOM 7348 O O . VAL B 1 372 ? -10.656 -3.656 -35.344 1 96.88 372 VAL B O 1
ATOM 7351 N N . ALA B 1 373 ? -10.648 -5.383 -33.938 1 96.69 373 ALA B N 1
ATOM 7352 C CA . ALA B 1 373 ? -10.406 -6.371 -34.969 1 96.69 373 ALA B CA 1
ATOM 7353 C C . ALA B 1 373 ? -10.992 -7.73 -34.594 1 96.69 373 ALA B C 1
ATOM 7355 O O . ALA B 1 373 ? -10.922 -8.141 -33.438 1 96.69 373 ALA B O 1
ATOM 7356 N N . ASP B 1 374 ? -11.531 -8.398 -35.562 1 95.31 374 ASP B N 1
ATOM 7357 C CA . ASP B 1 374 ? -12.094 -9.734 -35.375 1 95.31 374 ASP B CA 1
ATOM 7358 C C . ASP B 1 374 ? -11.32 -10.766 -36.188 1 95.31 374 ASP B C 1
ATOM 7360 O O . ASP B 1 374 ? -11.383 -10.758 -37.438 1 95.31 374 ASP B O 1
ATOM 7364 N N . LEU B 1 375 ? -10.664 -11.602 -35.531 1 95.06 375 LEU B N 1
ATOM 7365 C CA . LEU B 1 375 ? -9.82 -12.594 -36.188 1 95.06 375 LEU B CA 1
ATOM 7366 C C . LEU B 1 375 ? -10.445 -13.984 -36.125 1 95.06 375 LEU B C 1
ATOM 7368 O O . LEU B 1 375 ? -9.734 -14.984 -36.156 1 95.06 375 LEU B O 1
ATOM 7372 N N . THR B 1 376 ? -11.625 -14.133 -35.906 1 91.81 376 THR B N 1
ATOM 7373 C CA . THR B 1 376 ? -12.328 -15.406 -35.812 1 91.81 376 THR B CA 1
ATOM 7374 C C . THR B 1 376 ? -12.008 -16.297 -37 1 91.81 376 THR B C 1
ATOM 7376 O O . THR B 1 376 ? -11.844 -17.516 -36.844 1 91.81 376 THR B O 1
ATOM 7379 N N . GLY B 1 377 ? -11.969 -15.672 -38.156 1 92.5 377 GLY B N 1
ATOM 7380 C CA . GLY B 1 377 ? -11.641 -16.422 -39.344 1 92.5 377 GLY B CA 1
ATOM 7381 C C . GLY B 1 377 ? -10.258 -17.047 -39.312 1 92.5 377 GLY B C 1
ATOM 7382 O O . GLY B 1 377 ? -10.055 -18.156 -39.781 1 92.5 377 GLY B O 1
ATOM 7383 N N . LEU B 1 378 ? -9.367 -16.359 -38.781 1 93.5 378 LEU B N 1
ATOM 7384 C CA . LEU B 1 378 ? -7.988 -16.828 -38.656 1 93.5 378 LEU B CA 1
ATOM 7385 C C . LEU B 1 378 ? -7.883 -18.016 -37.719 1 93.5 378 LEU B C 1
ATOM 7387 O O . LEU B 1 378 ? -7.109 -18.953 -37.969 1 93.5 378 LEU B O 1
ATOM 7391 N N . TYR B 1 379 ? -8.617 -18.078 -36.656 1 93.12 379 TYR B N 1
ATOM 7392 C CA . TYR B 1 379 ? -8.492 -19.094 -35.594 1 93.12 379 TYR B CA 1
ATOM 7393 C C . TYR B 1 379 ? -9.391 -20.297 -35.906 1 93.12 379 TYR B C 1
ATOM 7395 O O . TYR B 1 379 ? -9.219 -21.359 -35.312 1 93.12 379 TYR B O 1
ATOM 7403 N N . ALA B 1 380 ? -10.32 -20.203 -36.781 1 90.81 380 ALA B N 1
ATOM 7404 C CA . ALA B 1 380 ? -11.32 -21.234 -37.062 1 90.81 380 ALA B CA 1
ATOM 7405 C C . ALA B 1 380 ? -10.656 -22.578 -37.375 1 90.81 380 ALA B C 1
ATOM 7407 O O . ALA B 1 380 ? -11.016 -23.609 -36.781 1 90.81 380 ALA B O 1
ATOM 7408 N N . PRO B 1 381 ? -9.602 -22.562 -38.25 1 91.31 381 PRO B N 1
ATOM 7409 C CA . PRO B 1 381 ? -9.016 -23.844 -38.594 1 91.31 381 PRO B CA 1
ATOM 7410 C C . PRO B 1 381 ? -8.234 -24.484 -37.469 1 91.31 381 PRO B C 1
ATOM 7412 O O . PRO B 1 381 ? -7.984 -25.688 -37.469 1 91.31 381 PRO B O 1
ATOM 7415 N N . VAL B 1 382 ? -7.824 -23.734 -36.438 1 89.31 382 VAL B N 1
ATOM 7416 C CA . VAL B 1 382 ? -6.961 -24.281 -35.375 1 89.31 382 VAL B CA 1
ATOM 7417 C C . VAL B 1 382 ? -7.703 -24.266 -34.062 1 89.31 382 VAL B C 1
ATOM 7419 O O . VAL B 1 382 ? -7.086 -24.406 -33 1 89.31 382 VAL B O 1
ATOM 7422 N N . MET B 1 383 ? -8.977 -24.109 -34 1 87.31 383 MET B N 1
ATOM 7423 C CA . MET B 1 383 ? -9.789 -23.938 -32.812 1 87.31 383 MET B CA 1
ATOM 7424 C C . MET B 1 383 ? -9.672 -25.141 -31.891 1 87.31 383 MET B C 1
ATOM 7426 O O . MET B 1 383 ? -9.625 -25 -30.656 1 87.31 383 MET B O 1
ATOM 7430 N N . ARG B 1 384 ? -9.531 -26.281 -32.438 1 80.81 384 ARG B N 1
ATOM 7431 C CA . ARG B 1 384 ? -9.469 -27.516 -31.656 1 80.81 384 ARG B CA 1
ATOM 7432 C C . ARG B 1 384 ? -8.227 -27.516 -30.766 1 80.81 384 ARG B C 1
ATOM 7434 O O . ARG B 1 384 ? -8.234 -28.094 -29.688 1 80.81 384 ARG B O 1
ATOM 7441 N N . TRP B 1 385 ? -7.23 -26.797 -31.188 1 83.38 385 TRP B N 1
ATOM 7442 C CA . TRP B 1 385 ? -5.965 -26.797 -30.469 1 83.38 385 TRP B CA 1
ATOM 7443 C C . TRP B 1 385 ? -5.883 -25.609 -29.516 1 83.38 385 TRP B C 1
ATOM 7445 O O . TRP B 1 385 ? -5.121 -25.625 -28.547 1 83.38 385 TRP B O 1
ATOM 7455 N N . VAL B 1 386 ? -6.656 -24.625 -29.797 1 85.94 386 VAL B N 1
ATOM 7456 C CA . VAL B 1 386 ? -6.512 -23.422 -29 1 85.94 386 VAL B CA 1
ATOM 7457 C C . VAL B 1 386 ? -7.629 -23.344 -27.953 1 85.94 386 VAL B C 1
ATOM 7459 O O . VAL B 1 386 ? -7.496 -22.656 -26.938 1 85.94 386 VAL B O 1
ATOM 7462 N N . GLU B 1 387 ? -8.68 -24.031 -28.141 1 78.88 387 GLU B N 1
ATOM 7463 C CA . GLU B 1 387 ? -9.867 -23.969 -27.297 1 78.88 387 GLU B CA 1
ATOM 7464 C C . GLU B 1 387 ? -9.555 -24.391 -25.859 1 78.88 387 GLU B C 1
ATOM 7466 O O . GLU B 1 387 ? -10.094 -23.828 -24.906 1 78.88 387 GLU B O 1
ATOM 7471 N N . PRO B 1 388 ? -8.656 -25.406 -25.75 1 78.12 388 PRO B N 1
ATOM 7472 C CA . PRO B 1 388 ? -8.312 -25.766 -24.359 1 78.12 388 PRO B CA 1
ATOM 7473 C C . PRO B 1 388 ? -7.707 -24.594 -23.594 1 78.12 388 PRO B C 1
ATOM 7475 O O . PRO B 1 388 ? -7.754 -24.578 -22.359 1 78.12 388 PRO B O 1
ATOM 7478 N N . PHE B 1 389 ? -7.215 -23.656 -24.281 1 86.75 389 PHE B N 1
ATOM 7479 C CA . PHE B 1 389 ? -6.66 -22.453 -23.672 1 86.75 389 PHE B CA 1
ATOM 7480 C C . PHE B 1 389 ? -7.605 -21.266 -23.844 1 86.75 389 PHE B C 1
ATOM 7482 O O . PHE B 1 389 ? -7.219 -20.234 -24.375 1 86.75 389 PHE B O 1
ATOM 7489 N N . ARG B 1 390 ? -8.797 -21.453 -23.328 1 83.19 390 ARG B N 1
ATOM 7490 C CA . ARG B 1 390 ? -9.844 -20.453 -23.469 1 83.19 390 ARG B CA 1
ATOM 7491 C C . ARG B 1 390 ? -9.422 -19.125 -22.844 1 83.19 390 ARG B C 1
ATOM 7493 O O . ARG B 1 390 ? -9.781 -18.062 -23.344 1 83.19 390 ARG B O 1
ATOM 7500 N N . SER B 1 391 ? -8.68 -19.203 -21.766 1 90.62 391 SER B N 1
ATOM 7501 C CA . SER B 1 391 ? -8.125 -18 -21.156 1 90.62 391 SER B CA 1
ATOM 7502 C C . SER B 1 391 ? -6.809 -17.594 -21.812 1 90.62 391 SER B C 1
ATOM 7504 O O . SER B 1 391 ? -5.758 -17.609 -21.172 1 90.62 391 SER B O 1
ATOM 7506 N N . SER B 1 392 ? -6.922 -17.188 -23.047 1 95.25 392 SER B N 1
ATOM 7507 C CA . SER B 1 392 ? -5.746 -16.875 -23.859 1 95.25 392 SER B CA 1
ATOM 7508 C C . SER B 1 392 ? -4.984 -15.68 -23.281 1 95.25 392 SER B C 1
ATOM 7510 O O . SER B 1 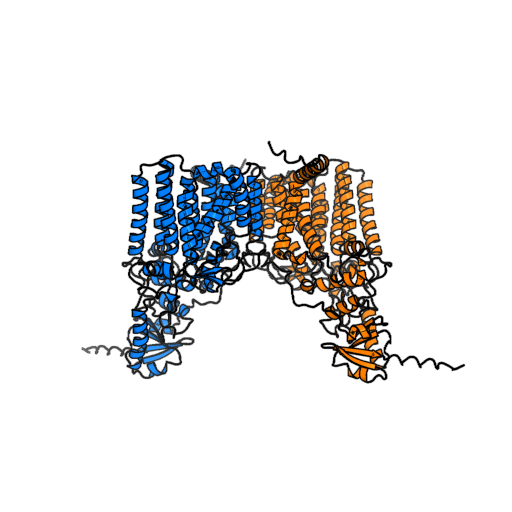392 ? -3.779 -15.547 -23.5 1 95.25 392 SER B O 1
ATOM 7512 N N . GLY B 1 393 ? -5.68 -14.805 -22.562 1 96.88 393 GLY B N 1
ATOM 7513 C CA . GLY B 1 393 ? -5.066 -13.602 -22.016 1 96.88 393 GLY B CA 1
ATOM 7514 C C . GLY B 1 393 ? -3.83 -13.883 -21.188 1 96.88 393 GLY B C 1
ATOM 7515 O O . GLY B 1 393 ? -2.902 -13.07 -21.156 1 96.88 393 GLY B O 1
ATOM 7516 N N . ARG B 1 394 ? -3.754 -14.992 -20.562 1 97.25 394 ARG B N 1
ATOM 7517 C CA . ARG B 1 394 ? -2.66 -15.359 -19.656 1 97.25 394 ARG B CA 1
ATOM 7518 C C . ARG B 1 394 ? -1.338 -15.438 -20.422 1 97.25 394 ARG B C 1
ATOM 7520 O O . ARG B 1 394 ? -0.267 -15.328 -19.812 1 97.25 394 ARG B O 1
ATOM 7527 N N . PHE B 1 395 ? -1.404 -15.578 -21.672 1 98.31 395 PHE B N 1
ATOM 7528 C CA . PHE B 1 395 ? -0.206 -15.805 -22.469 1 98.31 395 PHE B CA 1
ATOM 7529 C C . PHE B 1 395 ? 0.524 -14.492 -22.734 1 98.31 395 PHE B C 1
ATOM 7531 O O . PHE B 1 395 ? 1.532 -14.469 -23.438 1 98.31 395 PHE B O 1
ATOM 7538 N N . VAL B 1 396 ? 0.1 -13.414 -22.125 1 98.31 396 VAL B N 1
ATOM 7539 C CA . VAL B 1 396 ? 0.809 -12.141 -22.172 1 98.31 396 VAL B CA 1
ATOM 7540 C C . VAL B 1 396 ? 2.057 -12.203 -21.297 1 98.31 396 VAL B C 1
ATOM 7542 O O . VAL B 1 396 ? 2.977 -11.398 -21.453 1 98.31 396 VAL B O 1
ATOM 7545 N N . TRP B 1 397 ? 2.189 -13.195 -20.438 1 98.69 397 TRP B N 1
ATOM 7546 C CA . TRP B 1 397 ? 3.18 -13.219 -19.359 1 98.69 397 TRP B CA 1
ATOM 7547 C C . TRP B 1 397 ? 4.594 -13.305 -19.922 1 98.69 397 TRP B C 1
ATOM 7549 O O . TRP B 1 397 ? 5.492 -12.586 -19.484 1 98.69 397 TRP B O 1
ATOM 7559 N N . PRO B 1 398 ? 4.875 -14.148 -20.922 1 98.81 398 PRO B N 1
ATOM 7560 C CA . PRO B 1 398 ? 6.238 -14.164 -21.453 1 98.81 398 PRO B CA 1
ATOM 7561 C C . PRO B 1 398 ? 6.676 -12.805 -22 1 98.81 398 PRO B C 1
ATOM 7563 O O . PRO B 1 398 ? 7.812 -12.383 -21.781 1 98.81 398 PRO B O 1
ATOM 7566 N N . LEU B 1 399 ? 5.789 -12.172 -22.719 1 98.81 399 LEU B N 1
ATOM 7567 C CA . LEU B 1 399 ? 6.105 -10.836 -23.203 1 98.81 399 LEU B CA 1
ATOM 7568 C C . LEU B 1 399 ? 6.289 -9.859 -22.047 1 98.81 399 LEU B C 1
ATOM 7570 O O . LEU B 1 399 ? 7.195 -9.023 -22.078 1 98.81 399 LEU B O 1
ATOM 7574 N N . TYR B 1 400 ? 5.406 -9.945 -21.094 1 98.75 400 TYR B N 1
ATOM 7575 C CA . TYR B 1 400 ? 5.5 -9.141 -19.875 1 98.75 400 TYR B CA 1
ATOM 7576 C C . TYR B 1 400 ? 6.891 -9.242 -19.266 1 98.75 400 TYR B C 1
ATOM 7578 O O . TYR B 1 400 ? 7.52 -8.227 -18.969 1 98.75 400 TYR B O 1
ATOM 7586 N N . TYR B 1 401 ? 7.434 -10.438 -19.062 1 98.81 401 TYR B N 1
ATOM 7587 C CA . TYR B 1 401 ? 8.688 -10.633 -18.344 1 98.81 401 TYR B CA 1
ATOM 7588 C C . TYR B 1 401 ? 9.883 -10.352 -19.25 1 98.81 401 TYR B C 1
ATOM 7590 O O . TYR B 1 401 ? 10.969 -10.023 -18.766 1 98.81 401 TYR B O 1
ATOM 7598 N N . LEU B 1 402 ? 9.664 -10.523 -20.562 1 98.75 402 LEU B N 1
ATOM 7599 C CA . LEU B 1 402 ? 10.703 -10.047 -21.469 1 98.75 402 LEU B CA 1
ATOM 7600 C C . LEU B 1 402 ? 10.891 -8.539 -21.328 1 98.75 402 LEU B C 1
ATOM 7602 O O . LEU B 1 402 ? 12.023 -8.055 -21.281 1 98.75 402 LEU B O 1
ATOM 7606 N N . LEU B 1 403 ? 9.812 -7.816 -21.266 1 98.56 403 LEU B N 1
ATOM 7607 C CA . LEU B 1 403 ? 9.867 -6.367 -21.125 1 98.56 403 LEU B CA 1
ATOM 7608 C C . LEU B 1 403 ? 10.406 -5.965 -19.75 1 98.56 403 LEU B C 1
ATOM 7610 O O . LEU B 1 403 ? 11.289 -5.109 -19.656 1 98.56 403 LEU B O 1
ATOM 7614 N N . ALA B 1 404 ? 9.891 -6.578 -18.719 1 98.69 404 ALA B N 1
ATOM 7615 C CA . ALA B 1 404 ? 10.266 -6.215 -17.359 1 98.69 404 ALA B CA 1
ATOM 7616 C C . ALA B 1 404 ? 11.727 -6.559 -17.078 1 98.69 404 ALA B C 1
ATOM 7618 O O . ALA B 1 404 ? 12.523 -5.68 -16.734 1 98.69 404 ALA B O 1
ATOM 7619 N N . LEU B 1 405 ? 12.062 -7.84 -17.266 1 98.62 405 LEU B N 1
ATOM 7620 C CA . LEU B 1 405 ? 13.438 -8.273 -17.031 1 98.62 405 LEU B CA 1
ATOM 7621 C C . LEU B 1 405 ? 14.383 -7.66 -18.047 1 98.62 405 LEU B C 1
ATOM 7623 O O . LEU B 1 405 ? 15.477 -7.207 -17.688 1 98.62 405 LEU B O 1
ATOM 7627 N N . GLY B 1 406 ? 13.992 -7.656 -19.312 1 97.62 406 GLY B N 1
ATOM 7628 C CA . GLY B 1 406 ? 14.828 -7.094 -20.359 1 97.62 406 GLY B CA 1
ATOM 7629 C C . GLY B 1 406 ? 15.188 -5.641 -20.125 1 97.62 406 GLY B C 1
ATOM 7630 O O . GLY B 1 406 ? 16.344 -5.246 -20.297 1 97.62 406 GLY B O 1
ATOM 7631 N N . SER B 1 407 ? 14.195 -4.832 -19.734 1 98 407 SER B N 1
ATOM 7632 C CA . SER B 1 407 ? 14.469 -3.422 -19.484 1 98 407 SER B CA 1
ATOM 7633 C C . SER B 1 407 ? 15.375 -3.238 -18.281 1 98 407 SER B C 1
ATOM 7635 O O . SER B 1 407 ? 16.266 -2.383 -18.281 1 98 407 SER B O 1
ATOM 7637 N N . ALA B 1 408 ? 15.172 -4.004 -17.25 1 98.06 408 ALA B N 1
ATOM 7638 C CA . ALA B 1 408 ? 16.031 -3.932 -16.062 1 98.06 408 ALA B CA 1
ATOM 7639 C C . ALA B 1 408 ? 17.469 -4.281 -16.422 1 98.06 408 ALA B C 1
ATOM 7641 O O . ALA B 1 408 ? 18.406 -3.6 -15.984 1 98.06 408 ALA B O 1
ATOM 7642 N N . LEU B 1 409 ? 17.672 -5.336 -17.203 1 96.44 409 LEU B N 1
ATOM 7643 C CA . LEU B 1 409 ? 19 -5.758 -17.594 1 96.44 409 LEU B CA 1
ATOM 7644 C C . LEU B 1 409 ? 19.656 -4.723 -18.516 1 96.44 409 LEU B C 1
ATOM 7646 O O . LEU B 1 409 ? 20.859 -4.496 -18.453 1 96.44 409 LEU B O 1
ATOM 7650 N N . ALA B 1 410 ? 18.844 -4.137 -19.375 1 95.44 410 ALA B N 1
ATOM 7651 C CA . ALA B 1 410 ? 19.344 -3.078 -20.25 1 95.44 410 ALA B CA 1
ATOM 7652 C C . ALA B 1 410 ? 19.891 -1.91 -19.422 1 95.44 410 ALA B C 1
ATOM 7654 O O . ALA B 1 410 ? 20.891 -1.296 -19.797 1 95.44 410 ALA B O 1
ATOM 7655 N N . LEU B 1 411 ? 19.266 -1.602 -18.312 1 95.62 411 LEU B N 1
ATOM 7656 C CA . LEU B 1 411 ? 19.688 -0.497 -17.469 1 95.62 411 LEU B CA 1
ATOM 7657 C C . LEU B 1 411 ? 21 -0.836 -16.75 1 95.62 411 LEU B C 1
ATOM 7659 O O . LEU B 1 411 ? 21.688 0.057 -16.266 1 95.62 411 LEU B O 1
ATOM 7663 N N . ILE B 1 412 ? 21.266 -2.084 -16.656 1 93.88 412 ILE B N 1
ATOM 7664 C CA . ILE B 1 412 ? 22.531 -2.504 -16.062 1 93.88 412 ILE B CA 1
ATOM 7665 C C . ILE B 1 412 ? 23.656 -2.398 -17.109 1 93.88 412 ILE B C 1
ATOM 7667 O O . ILE B 1 412 ? 24.766 -1.957 -16.797 1 93.88 412 ILE B O 1
ATOM 7671 N N . ARG B 1 413 ? 23.406 -2.611 -18.375 1 91.12 413 ARG B N 1
ATOM 7672 C CA . ARG B 1 413 ? 24.438 -2.852 -19.359 1 91.12 413 ARG B CA 1
ATOM 7673 C C . ARG B 1 413 ? 24.688 -1.601 -20.203 1 91.12 413 ARG B C 1
ATOM 7675 O O . ARG B 1 413 ? 25.797 -1.389 -20.688 1 91.12 413 ARG B O 1
ATOM 7682 N N . LEU B 1 414 ? 23.719 -0.797 -20.391 1 88.88 414 LEU B N 1
ATOM 7683 C CA . LEU B 1 414 ? 23.828 0.212 -21.438 1 88.88 414 LEU B CA 1
ATOM 7684 C C . LEU B 1 414 ? 24.344 1.532 -20.875 1 88.88 414 LEU B C 1
ATOM 7686 O O . LEU B 1 414 ? 25.188 2.182 -21.484 1 88.88 414 LEU B O 1
ATOM 7690 N N . PRO B 1 415 ? 23.844 1.964 -19.734 1 88.31 415 PRO B N 1
ATOM 7691 C CA . PRO B 1 415 ? 24.344 3.246 -19.25 1 88.31 415 PRO B CA 1
ATOM 7692 C C . PRO B 1 415 ? 25.75 3.133 -18.641 1 88.31 415 PRO B C 1
ATOM 7694 O O . PRO B 1 415 ? 26.266 2.025 -18.484 1 88.31 415 PRO B O 1
ATOM 7697 N N . ARG B 1 416 ? 26.25 4.383 -18.391 1 86.75 416 ARG B N 1
ATOM 7698 C CA . ARG B 1 416 ? 27.5 4.398 -17.625 1 86.75 416 ARG B CA 1
ATOM 7699 C C . ARG B 1 416 ? 27.344 3.717 -16.281 1 86.75 416 ARG B C 1
ATOM 7701 O O . ARG B 1 416 ? 26.297 3.846 -15.641 1 86.75 416 ARG B O 1
ATOM 7708 N N . PRO B 1 417 ? 28.359 3.072 -15.867 1 86.06 417 PRO B N 1
ATOM 7709 C CA . PRO B 1 417 ? 28.281 2.307 -14.617 1 86.06 417 PRO B CA 1
ATOM 7710 C C . PRO B 1 417 ? 27.891 3.166 -13.422 1 86.06 417 PRO B C 1
ATOM 7712 O O . PRO B 1 417 ? 27.25 2.67 -12.484 1 86.06 417 PRO B O 1
ATOM 7715 N N . ALA B 1 418 ? 28.156 4.406 -13.508 1 81.81 418 ALA B N 1
ATOM 7716 C CA . ALA B 1 418 ? 27.891 5.289 -12.383 1 81.81 418 ALA B CA 1
ATOM 7717 C C . ALA B 1 418 ? 26.406 5.652 -12.312 1 81.81 418 ALA B C 1
ATOM 7719 O O . ALA B 1 418 ? 25.891 6 -11.25 1 81.81 418 ALA B O 1
ATOM 7720 N N . VAL B 1 419 ? 25.703 5.48 -13.422 1 87 419 VAL B N 1
ATOM 7721 C CA . VAL B 1 419 ? 24.312 5.957 -13.5 1 87 419 VAL B CA 1
ATOM 7722 C C . VAL B 1 419 ? 23.359 4.781 -13.352 1 87 419 VAL B C 1
ATOM 7724 O O . VAL B 1 419 ? 22.203 4.961 -12.938 1 87 419 VAL B O 1
ATOM 7727 N N . ALA B 1 420 ? 23.812 3.584 -13.641 1 90.25 420 ALA B N 1
ATOM 7728 C CA . ALA B 1 420 ? 22.969 2.395 -13.703 1 90.25 420 ALA B CA 1
ATOM 7729 C C . ALA B 1 420 ? 22.25 2.148 -12.375 1 90.25 420 ALA B C 1
ATOM 7731 O O . ALA B 1 420 ? 21.031 1.974 -12.336 1 90.25 420 ALA B O 1
ATOM 7732 N N . PRO B 1 421 ? 23.031 2.227 -11.266 1 88.62 421 PRO B N 1
ATOM 7733 C CA . PRO B 1 421 ? 22.359 1.962 -9.984 1 88.62 421 PRO B CA 1
ATOM 7734 C C . PRO B 1 421 ? 21.266 2.98 -9.672 1 88.62 421 PRO B C 1
ATOM 7736 O O . PRO B 1 421 ? 20.219 2.625 -9.109 1 88.62 421 PRO B O 1
ATOM 7739 N N . SER B 1 422 ? 21.484 4.199 -10.062 1 88.44 422 SER B N 1
ATOM 7740 C CA . SER B 1 422 ? 20.5 5.246 -9.789 1 88.44 422 SER B CA 1
ATOM 7741 C C . SER B 1 422 ? 19.234 5.051 -10.609 1 88.44 422 SER B C 1
ATOM 7743 O O . SER B 1 422 ? 18.125 5.258 -10.117 1 88.44 422 SER B O 1
ATOM 7745 N N . LEU B 1 423 ? 19.406 4.664 -11.867 1 93.5 423 LEU B N 1
ATOM 7746 C CA . LEU B 1 423 ? 18.25 4.43 -12.727 1 93.5 423 LEU B CA 1
ATOM 7747 C C . LEU B 1 423 ? 17.438 3.24 -12.227 1 93.5 423 LEU B C 1
ATOM 7749 O O . LEU B 1 423 ? 16.203 3.295 -12.188 1 93.5 423 LEU B O 1
ATOM 7753 N N . LEU B 1 424 ? 18.156 2.195 -11.82 1 95.38 424 LEU B N 1
ATOM 7754 C CA . LEU B 1 424 ? 17.484 1.015 -11.289 1 95.38 424 LEU B CA 1
ATOM 7755 C C . LEU B 1 424 ? 16.766 1.334 -9.977 1 95.38 424 LEU B C 1
ATOM 7757 O O . LEU B 1 424 ? 15.656 0.872 -9.742 1 95.38 424 LEU B O 1
ATOM 7761 N N . ALA B 1 425 ? 17.469 2.092 -9.156 1 92.56 425 ALA B N 1
ATOM 7762 C CA . ALA B 1 425 ? 16.875 2.49 -7.883 1 92.56 425 ALA B CA 1
ATOM 7763 C C . ALA B 1 425 ? 15.609 3.322 -8.094 1 92.56 425 ALA B C 1
ATOM 7765 O O . ALA B 1 425 ? 14.609 3.129 -7.406 1 92.56 425 ALA B O 1
ATOM 7766 N N . LEU B 1 426 ? 15.703 4.234 -9.055 1 93.31 426 LEU B N 1
ATOM 7767 C CA . LEU B 1 426 ? 14.531 5.055 -9.359 1 93.31 426 LEU B CA 1
ATOM 7768 C C . LEU B 1 426 ? 13.383 4.195 -9.867 1 93.31 426 LEU B C 1
ATOM 7770 O O . LEU B 1 426 ? 12.227 4.406 -9.484 1 93.31 426 LEU B O 1
ATOM 7774 N N . ALA B 1 427 ? 13.703 3.25 -10.711 1 97.44 427 ALA B N 1
ATOM 7775 C CA . ALA B 1 427 ? 12.68 2.326 -11.195 1 97.44 427 ALA B CA 1
ATOM 7776 C C . ALA B 1 427 ? 12.016 1.582 -10.039 1 97.44 427 ALA B C 1
ATOM 7778 O O . ALA B 1 427 ? 10.797 1.449 -10 1 97.44 427 ALA B O 1
ATOM 7779 N N . LEU B 1 428 ? 12.844 1.111 -9.102 1 96.88 428 LEU B N 1
ATOM 7780 C CA . LEU B 1 428 ? 12.305 0.354 -7.973 1 96.88 428 LEU B CA 1
ATOM 7781 C C . LEU B 1 428 ? 11.469 1.247 -7.066 1 96.88 428 LEU B C 1
ATOM 7783 O O . LEU B 1 428 ? 10.414 0.832 -6.586 1 96.88 428 LEU B O 1
ATOM 7787 N N . VAL B 1 429 ? 11.914 2.51 -6.828 1 95.56 429 VAL B N 1
ATOM 7788 C CA . VAL B 1 429 ? 11.18 3.445 -5.98 1 95.56 429 VAL B CA 1
ATOM 7789 C C . VAL B 1 429 ? 9.828 3.754 -6.609 1 95.56 429 VAL B C 1
ATOM 7791 O O . VAL B 1 429 ? 8.805 3.748 -5.922 1 95.56 429 VAL B O 1
ATOM 7794 N N . LEU B 1 430 ? 9.82 3.984 -7.895 1 96.81 430 LEU B N 1
ATOM 7795 C CA . LEU B 1 430 ? 8.57 4.23 -8.609 1 96.81 430 LEU B CA 1
ATOM 7796 C C . LEU B 1 430 ? 7.641 3.023 -8.508 1 96.81 430 LEU B C 1
ATOM 7798 O O . LEU B 1 430 ? 6.445 3.172 -8.25 1 96.81 430 LEU B O 1
ATOM 7802 N N . GLN B 1 431 ? 8.227 1.866 -8.672 1 98.19 431 GLN B N 1
ATOM 7803 C CA . GLN B 1 431 ? 7.445 0.635 -8.617 1 98.19 431 GLN B CA 1
ATOM 7804 C C . GLN B 1 431 ? 6.84 0.425 -7.23 1 98.19 431 GLN B C 1
ATOM 7806 O O . GLN B 1 431 ? 5.664 0.077 -7.109 1 98.19 431 GLN B O 1
ATOM 7811 N N . ALA B 1 432 ? 7.637 0.652 -6.207 1 96.38 432 ALA B N 1
ATOM 7812 C CA . ALA B 1 432 ? 7.219 0.43 -4.824 1 96.38 432 ALA B CA 1
ATOM 7813 C C . ALA B 1 432 ? 6.09 1.376 -4.434 1 96.38 432 ALA B C 1
ATOM 7815 O O . ALA B 1 432 ? 5.148 0.976 -3.742 1 96.38 432 ALA B O 1
ATOM 7816 N N . PHE B 1 433 ? 6.117 2.635 -4.867 1 95.38 433 PHE B N 1
ATOM 7817 C CA . PHE B 1 433 ? 5.07 3.594 -4.531 1 95.38 433 PHE B CA 1
ATOM 7818 C C . PHE B 1 433 ? 3.842 3.383 -5.41 1 95.38 433 PHE B C 1
ATOM 7820 O O . PHE B 1 433 ? 2.723 3.713 -5.008 1 95.38 433 PHE B O 1
ATOM 7827 N N . ASP B 1 434 ? 4.066 2.854 -6.551 1 97.12 434 ASP B N 1
ATOM 7828 C CA . ASP B 1 434 ? 2.977 2.691 -7.512 1 97.12 434 ASP B CA 1
ATOM 7829 C C . ASP B 1 434 ? 2.121 1.473 -7.168 1 97.12 434 ASP B C 1
ATOM 7831 O O . ASP B 1 434 ? 0.896 1.573 -7.078 1 97.12 434 ASP B O 1
ATOM 7835 N N . VAL B 1 435 ? 2.789 0.337 -6.969 1 96.19 435 VAL B N 1
ATOM 7836 C CA . VAL B 1 435 ? 2.084 -0.935 -6.84 1 96.19 435 VAL B CA 1
ATOM 7837 C C . VAL B 1 435 ? 1.315 -0.97 -5.523 1 96.19 435 VAL B C 1
ATOM 7839 O O . VAL B 1 435 ? 1.901 -0.801 -4.449 1 96.19 435 VAL B O 1
ATOM 7842 N N . ASN B 1 436 ? 0.026 -1.171 -5.629 1 92.75 436 ASN B N 1
ATOM 7843 C CA . ASN B 1 436 ? -0.854 -1.252 -4.469 1 92.75 436 ASN B CA 1
ATOM 7844 C C . ASN B 1 436 ? -0.928 -2.674 -3.92 1 92.75 436 ASN B C 1
ATOM 7846 O O . ASN B 1 436 ? -1.558 -3.545 -4.523 1 92.75 436 ASN B O 1
ATOM 7850 N N . LEU B 1 437 ? -0.351 -2.934 -2.736 1 92.12 437 LEU B N 1
ATOM 7851 C CA . LEU B 1 437 ? -0.291 -4.27 -2.154 1 92.12 437 LEU B CA 1
ATOM 7852 C C . LEU B 1 437 ? -1.51 -4.535 -1.278 1 92.12 437 LEU B C 1
ATOM 7854 O O . LEU B 1 437 ? -1.661 -5.633 -0.735 1 92.12 437 LEU B O 1
ATOM 7858 N N . GLY B 1 438 ? -2.385 -3.504 -1.077 1 88.06 438 GLY B N 1
ATOM 7859 C CA . GLY B 1 438 ? -3.574 -3.682 -0.259 1 88.06 438 GLY B CA 1
ATOM 7860 C C . GLY B 1 438 ? -3.289 -3.623 1.229 1 88.06 438 GLY B C 1
ATOM 7861 O O . GLY B 1 438 ? -2.246 -3.117 1.647 1 88.06 438 GLY B O 1
ATOM 7862 N N . ARG B 1 439 ? -4.176 -4.07 2.129 1 85.25 439 ARG B N 1
ATOM 7863 C CA . ARG B 1 439 ? -4.102 -3.93 3.58 1 85.25 439 ARG B CA 1
ATOM 7864 C C . ARG B 1 439 ? -3.322 -5.082 4.203 1 85.25 439 ARG B C 1
ATOM 7866 O O . ARG B 1 439 ? -2.926 -5.012 5.367 1 85.25 439 ARG B O 1
ATOM 7873 N N . GLY B 1 440 ? -3.127 -6.121 3.375 1 86.38 440 GLY B N 1
ATOM 7874 C CA . GLY B 1 440 ? -2.436 -7.277 3.92 1 86.38 440 GLY B CA 1
ATOM 7875 C C . GLY B 1 440 ? -3.352 -8.227 4.672 1 86.38 440 GLY B C 1
ATOM 7876 O O . GLY B 1 440 ? -4.578 -8.102 4.594 1 86.38 440 GLY B O 1
ATOM 7877 N N . HIS B 1 441 ? -2.785 -9.297 5.191 1 85.88 441 HIS B N 1
ATOM 7878 C CA . HIS B 1 441 ? -3.457 -10.289 6.023 1 85.88 441 HIS B CA 1
ATOM 7879 C C . HIS B 1 441 ? -4.594 -10.969 5.262 1 85.88 441 HIS B C 1
ATOM 7881 O O . HIS B 1 441 ? -5.699 -11.109 5.785 1 85.88 441 HIS B O 1
ATOM 7887 N N . GLN B 1 442 ? -4.363 -11.219 4.109 1 85.38 442 GLN B N 1
ATOM 7888 C CA . GLN B 1 442 ? -5.391 -11.859 3.291 1 85.38 442 GLN B CA 1
ATOM 7889 C C . GLN B 1 442 ? -5.699 -13.266 3.789 1 85.38 442 GLN B C 1
ATOM 7891 O O . GLN B 1 442 ? -6.742 -13.836 3.459 1 85.38 442 GLN B O 1
ATOM 7896 N N . ALA B 1 443 ? -4.766 -13.805 4.578 1 85.75 443 ALA B N 1
ATOM 7897 C CA . ALA B 1 443 ? -5.004 -15.148 5.102 1 85.75 443 ALA B CA 1
ATOM 7898 C C . ALA B 1 443 ? -5.602 -15.094 6.504 1 85.75 443 ALA B C 1
ATOM 7900 O O . ALA B 1 443 ? -5.391 -16 7.309 1 85.75 443 ALA B O 1
ATOM 7901 N N . LYS B 1 444 ? -6.234 -14.039 6.773 1 77.62 444 LYS B N 1
ATOM 7902 C CA . LYS B 1 444 ? -6.93 -13.977 8.055 1 77.62 444 LYS B CA 1
ATOM 7903 C C . LYS B 1 444 ? -8.117 -14.938 8.078 1 77.62 444 LYS B C 1
ATOM 7905 O O . LYS B 1 444 ? -8.773 -15.156 7.059 1 77.62 444 LYS B O 1
ATOM 7910 N N . GLU B 1 445 ? -8.305 -15.516 9.18 1 68.81 445 GLU B N 1
ATOM 7911 C CA . GLU B 1 445 ? -9.281 -16.578 9.32 1 68.81 445 GLU B CA 1
ATOM 7912 C C . GLU B 1 445 ? -10.688 -16.094 8.961 1 68.81 445 GLU B C 1
ATOM 7914 O O . GLU B 1 445 ? -11.07 -14.977 9.297 1 68.81 445 GLU B O 1
ATOM 7919 N N . GLY B 1 446 ? -11.195 -16.656 7.996 1 70.5 446 GLY B N 1
ATOM 7920 C CA . GLY B 1 446 ? -12.609 -16.531 7.691 1 70.5 446 GLY B CA 1
ATOM 7921 C C . GLY B 1 446 ? -13.492 -17.391 8.57 1 70.5 446 GLY B C 1
ATOM 7922 O O . GLY B 1 446 ? -13.039 -17.938 9.578 1 70.5 446 GLY B O 1
ATOM 7923 N N . PRO B 1 447 ? -14.688 -17.422 8.312 1 73.44 447 PRO B N 1
ATOM 7924 C CA . PRO B 1 447 ? -15.586 -18.281 9.094 1 73.44 447 PRO B CA 1
ATOM 7925 C C . PRO B 1 447 ? -15.188 -19.75 9.031 1 73.44 447 PRO B C 1
ATOM 7927 O O . PRO B 1 447 ? -14.586 -20.188 8.047 1 73.44 447 PRO B O 1
ATOM 7930 N N . ALA B 1 448 ? -15.508 -20.375 10.055 1 79.25 448 ALA B N 1
ATOM 7931 C CA . ALA B 1 448 ? -15.234 -21.812 10.117 1 79.25 448 ALA B CA 1
ATOM 7932 C C . ALA B 1 448 ? -16.109 -22.578 9.141 1 79.25 448 ALA B C 1
ATOM 7934 O O . ALA B 1 448 ? -17.344 -22.406 9.125 1 79.25 448 ALA B O 1
ATOM 7935 N N . TRP B 1 449 ? -15.516 -23.312 8.219 1 83 449 TRP B N 1
ATOM 7936 C CA . TRP B 1 449 ? -16.25 -24.109 7.254 1 83 449 TRP B CA 1
ATOM 7937 C C . TRP B 1 449 ? -15.898 -25.594 7.391 1 83 449 TRP B C 1
ATOM 7939 O O . TRP B 1 449 ? -16.703 -26.469 7.066 1 83 449 TRP B O 1
ATOM 7949 N N . ASN B 1 450 ? -14.773 -25.906 7.859 1 87.38 450 ASN B N 1
ATOM 7950 C CA . ASN B 1 450 ? -14.289 -27.281 7.973 1 87.38 450 ASN B CA 1
ATOM 7951 C C . ASN B 1 450 ? -14.688 -27.891 9.312 1 87.38 450 ASN B C 1
ATOM 7953 O O . ASN B 1 450 ? -13.828 -28.375 10.055 1 87.38 450 ASN B O 1
ATOM 7957 N N . THR B 1 451 ? -15.898 -28.016 9.461 1 88.44 451 THR B N 1
ATOM 7958 C CA . THR B 1 451 ? -16.422 -28.547 10.711 1 88.44 451 THR B CA 1
ATOM 7959 C C . THR B 1 451 ? -16.422 -30.078 10.688 1 88.44 451 THR B C 1
ATOM 7961 O O . THR B 1 451 ? -16.5 -30.672 9.617 1 88.44 451 THR B O 1
ATOM 7964 N N . GLN B 1 452 ? -16.438 -30.672 11.859 1 92.62 452 GLN B N 1
ATOM 7965 C CA . GLN B 1 452 ? -16.484 -32.125 12.008 1 92.62 452 GLN B CA 1
ATOM 7966 C C . GLN B 1 452 ? -17.859 -32.656 11.688 1 92.62 452 GLN B C 1
ATOM 7968 O O . GLN B 1 452 ? -18.875 -32 11.898 1 92.62 452 GLN B O 1
ATOM 7973 N N . PRO B 1 453 ? -17.844 -33.906 11.109 1 95.12 453 PRO B N 1
ATOM 7974 C CA . PRO B 1 453 ? -19.156 -34.531 10.906 1 95.12 453 PRO B CA 1
ATOM 7975 C C . PRO B 1 453 ? -19.906 -34.75 12.219 1 95.12 453 PRO B C 1
ATOM 7977 O O . PRO B 1 453 ? -19.281 -35.031 13.25 1 95.12 453 PRO B O 1
ATOM 7980 N N . SER B 1 454 ? -21.188 -34.719 12.125 1 95.88 454 SER B N 1
ATOM 7981 C CA . SER B 1 454 ? -22 -35 13.297 1 95.88 454 SER B CA 1
ATOM 7982 C C . SER B 1 454 ? -21.922 -36.469 13.672 1 95.88 454 SER B C 1
ATOM 7984 O O . SER B 1 454 ? -21.453 -37.312 12.875 1 95.88 454 SER B O 1
ATOM 7986 N N . ASP B 1 455 ? -22.359 -36.781 14.891 1 96 455 ASP B N 1
ATOM 7987 C CA . ASP B 1 455 ? -22.406 -38.188 15.32 1 96 455 ASP B CA 1
ATOM 7988 C C . ASP B 1 455 ? -23.344 -39 14.445 1 96 455 ASP B C 1
ATOM 7990 O O . ASP B 1 455 ? -23.047 -40.156 14.109 1 96 455 ASP B O 1
ATOM 7994 N N . ALA B 1 456 ? -24.422 -38.375 14.055 1 95.81 456 ALA B N 1
ATOM 7995 C CA . ALA B 1 456 ? -25.391 -39.031 13.195 1 95.81 456 ALA B CA 1
ATOM 7996 C C . ALA B 1 456 ? -24.781 -39.375 11.836 1 95.81 456 ALA B C 1
ATOM 7998 O O . ALA B 1 456 ? -25.016 -40.469 11.305 1 95.81 456 ALA B O 1
ATOM 7999 N N . LEU B 1 457 ? -24.109 -38.5 11.344 1 96.81 457 LEU B N 1
ATOM 8000 C CA . LEU B 1 457 ? -23.484 -38.719 10.039 1 96.81 457 LEU B CA 1
ATOM 8001 C C . LEU B 1 457 ? -22.391 -39.781 10.133 1 96.81 457 LEU B C 1
ATOM 8003 O O . LEU B 1 457 ? -22.25 -40.625 9.234 1 96.81 457 LEU B O 1
ATOM 8007 N N . ARG B 1 458 ? -21.625 -39.781 11.172 1 97.06 458 ARG B N 1
ATOM 8008 C CA . ARG B 1 458 ? -20.578 -40.781 11.391 1 97.06 458 ARG B CA 1
ATOM 8009 C C . ARG B 1 458 ? -21.188 -42.188 11.477 1 97.06 458 ARG B C 1
ATOM 8011 O O . ARG B 1 458 ? -20.641 -43.156 10.922 1 97.06 458 ARG B O 1
ATOM 8018 N N . GLU B 1 459 ? -22.281 -42.219 12.188 1 95.5 459 GLU B N 1
ATOM 8019 C CA . GLU B 1 459 ? -22.969 -43.5 12.328 1 95.5 459 GLU B CA 1
ATOM 8020 C C . GLU B 1 459 ? -23.516 -43.969 10.984 1 95.5 459 GLU B C 1
ATOM 8022 O O . GLU B 1 459 ? -23.391 -45.156 10.656 1 95.5 459 GLU B O 1
ATOM 8027 N N . ALA B 1 460 ? -24.078 -43.094 10.312 1 95.81 460 ALA B N 1
ATOM 8028 C CA . ALA B 1 460 ? -24.656 -43.469 9.008 1 95.81 460 ALA B CA 1
ATOM 8029 C C . ALA B 1 460 ? -23.562 -43.906 8.039 1 95.81 460 ALA B C 1
ATOM 8031 O O . ALA B 1 460 ? -23.797 -44.719 7.164 1 95.81 460 ALA B O 1
ATOM 8032 N N . ALA B 1 461 ? -22.422 -43.344 8.164 1 96.75 461 ALA B N 1
ATOM 8033 C CA . ALA B 1 461 ? -21.312 -43.562 7.246 1 96.75 461 ALA B CA 1
ATOM 8034 C C . ALA B 1 461 ? -20.703 -44.969 7.461 1 96.75 461 ALA B C 1
ATOM 8036 O O . ALA B 1 461 ? -20.062 -45.5 6.562 1 96.75 461 ALA B O 1
ATOM 8037 N N . ALA B 1 462 ? -20.891 -45.438 8.672 1 94.56 462 ALA B N 1
ATOM 8038 C CA . ALA B 1 462 ? -20.328 -46.75 8.977 1 94.56 462 ALA B CA 1
ATOM 8039 C C . ALA B 1 462 ? -20.844 -47.812 7.996 1 94.56 462 ALA B C 1
ATOM 8041 O O . ALA B 1 462 ? -22.047 -48.031 7.891 1 94.56 462 ALA B O 1
ATOM 8042 N N . GLY B 1 463 ? -19.969 -48.406 7.254 1 93.06 463 GLY B N 1
ATOM 8043 C CA . GLY B 1 463 ? -20.312 -49.469 6.336 1 93.06 463 GLY B CA 1
ATOM 8044 C C . GLY B 1 463 ? -20.766 -48.969 4.977 1 93.06 463 GLY B C 1
ATOM 8045 O O . GLY B 1 463 ? -21.172 -49.75 4.117 1 93.06 463 GLY B O 1
ATOM 8046 N N . ARG B 1 464 ? -20.828 -47.75 4.754 1 96.5 464 ARG B N 1
ATOM 8047 C CA . ARG B 1 464 ? -21.234 -47.156 3.475 1 96.5 464 ARG B CA 1
ATOM 8048 C C . ARG B 1 464 ? -20.062 -46.531 2.754 1 96.5 464 ARG B C 1
ATOM 8050 O O . ARG B 1 464 ? -18.984 -46.344 3.346 1 96.5 464 ARG B O 1
ATOM 8057 N N . LYS B 1 465 ? -20.297 -46.156 1.439 1 97.5 465 LYS B N 1
ATOM 8058 C CA . LYS B 1 465 ? -19.156 -45.781 0.627 1 97.5 465 LYS B CA 1
ATOM 8059 C C . LYS B 1 465 ? -19.328 -44.406 0.035 1 97.5 465 LYS B C 1
ATOM 8061 O O . LYS B 1 465 ? -18.359 -43.75 -0.35 1 97.5 465 LYS B O 1
ATOM 8066 N N . HIS B 1 466 ? -20.594 -44 0.004 1 98 466 HIS B N 1
ATOM 8067 C CA . HIS B 1 466 ? -20.859 -42.781 -0.773 1 98 466 HIS B CA 1
ATOM 8068 C C . HIS B 1 466 ? -21.672 -41.781 0.029 1 98 466 HIS B C 1
ATOM 8070 O O . HIS B 1 466 ? -22.562 -42.156 0.803 1 98 466 HIS B O 1
ATOM 8076 N N . LEU B 1 467 ? -21.328 -40.531 -0.085 1 98.12 467 LEU B N 1
ATOM 8077 C CA . LEU B 1 467 ? -22.156 -39.375 0.321 1 98.12 467 LEU B CA 1
ATOM 8078 C C . LEU B 1 467 ? -22.641 -38.594 -0.896 1 98.12 467 LEU B C 1
ATOM 8080 O O . LEU B 1 467 ? -21.844 -38.125 -1.705 1 98.12 467 LEU B O 1
ATOM 8084 N N . VAL B 1 468 ? -23.891 -38.5 -1.018 1 97.62 468 VAL B N 1
ATOM 8085 C CA . VAL B 1 468 ? -24.469 -37.906 -2.219 1 97.62 468 VAL B CA 1
ATOM 8086 C C . VAL B 1 468 ? -25.328 -36.719 -1.84 1 97.62 468 VAL B C 1
ATOM 8088 O O . VAL B 1 468 ? -26.203 -36.812 -0.974 1 97.62 468 VAL B O 1
ATOM 8091 N N . LEU B 1 469 ? -25.047 -35.625 -2.482 1 96.81 469 LEU B N 1
ATOM 8092 C CA . LEU B 1 469 ? -25.906 -34.438 -2.393 1 96.81 469 LEU B CA 1
ATOM 8093 C C . LEU B 1 469 ? -27.047 -34.531 -3.402 1 96.81 469 LEU B C 1
ATOM 8095 O O . LEU B 1 469 ? -26.828 -34.906 -4.559 1 96.81 469 LEU B O 1
ATOM 8099 N N . TYR B 1 470 ? -28.234 -34.25 -2.932 1 95.56 470 TYR B N 1
ATOM 8100 C CA . TYR B 1 470 ? -29.391 -34.281 -3.814 1 95.56 470 TYR B CA 1
ATOM 8101 C C . TYR B 1 470 ? -30.219 -33 -3.662 1 95.56 470 TYR B C 1
ATOM 8103 O O . TYR B 1 470 ? -30.766 -32.75 -2.584 1 95.56 470 TYR B O 1
ATOM 8111 N N . PRO B 1 471 ? -30.469 -32.281 -4.738 1 94.88 471 PRO B N 1
ATOM 8112 C CA . PRO B 1 471 ? -29.844 -32.469 -6.051 1 94.88 471 PRO B CA 1
ATOM 8113 C C . PRO B 1 471 ? -28.344 -32.219 -6.035 1 94.88 471 PRO B C 1
ATOM 8115 O O . PRO B 1 471 ? -27.812 -31.609 -5.086 1 94.88 471 PRO B O 1
ATOM 8118 N N . PRO B 1 472 ? -27.656 -32.781 -7.066 1 94.69 472 PRO B N 1
ATOM 8119 C CA . PRO B 1 472 ? -26.203 -32.594 -7.102 1 94.69 472 PRO B CA 1
ATOM 8120 C C . PRO B 1 472 ? -25.797 -31.172 -7.547 1 94.69 472 PRO B C 1
ATOM 8122 O O . PRO B 1 472 ? -26.578 -30.484 -8.211 1 94.69 472 PRO B O 1
ATOM 8125 N N . GLN B 1 473 ? -24.688 -30.766 -7.066 1 92.44 473 GLN B N 1
ATOM 8126 C CA . GLN B 1 473 ? -24.016 -29.547 -7.512 1 92.44 473 GLN B CA 1
ATOM 8127 C C . GLN B 1 473 ? -22.656 -29.875 -8.148 1 92.44 473 GLN B C 1
ATOM 8129 O O . GLN B 1 473 ? -21.641 -29.953 -7.449 1 92.44 473 GLN B O 1
ATOM 8134 N N . MET B 1 474 ? -22.625 -30.094 -9.445 1 90.12 474 MET B N 1
ATOM 8135 C CA . MET B 1 474 ? -21.438 -30.422 -10.234 1 90.12 474 MET B CA 1
ATOM 8136 C C . MET B 1 474 ? -21.266 -29.438 -11.391 1 90.12 474 MET B C 1
ATOM 8138 O O . MET B 1 474 ? -22.141 -29.328 -12.25 1 90.12 474 MET B O 1
ATOM 8142 N N . HIS B 1 475 ? -20.156 -28.641 -11.312 1 86.06 475 HIS B N 1
ATOM 8143 C CA . HIS B 1 475 ? -20.031 -27.672 -12.398 1 86.06 475 HIS B CA 1
ATOM 8144 C C . HIS B 1 475 ? -18.562 -27.281 -12.617 1 86.06 475 HIS B C 1
ATOM 8146 O O . HIS B 1 475 ? -17.703 -27.594 -11.789 1 86.06 475 HIS B O 1
ATOM 8152 N N . ASP B 1 476 ? -18.328 -26.797 -13.797 1 81.5 476 ASP B N 1
ATOM 8153 C CA . ASP B 1 476 ? -17 -26.266 -14.102 1 81.5 476 ASP B CA 1
ATOM 8154 C C . ASP B 1 476 ? -17.062 -24.766 -14.414 1 81.5 476 ASP B C 1
ATOM 8156 O O . ASP B 1 476 ? -18.094 -24.141 -14.227 1 81.5 476 ASP B O 1
ATOM 8160 N N . GLY B 1 477 ? -15.961 -24.203 -14.711 1 73.81 477 GLY B N 1
ATOM 8161 C CA . GLY B 1 477 ? -15.859 -22.766 -14.93 1 73.81 477 GLY B CA 1
ATOM 8162 C C . GLY B 1 477 ? -16.594 -22.297 -16.172 1 73.81 477 GLY B C 1
ATOM 8163 O O . GLY B 1 477 ? -16.859 -21.109 -16.344 1 73.81 477 GLY B O 1
ATOM 8164 N N . SER B 1 478 ? -17.078 -23.188 -17.016 1 70.5 478 SER B N 1
ATOM 8165 C CA . SER B 1 478 ? -17.766 -22.828 -18.266 1 70.5 478 SER B CA 1
ATOM 8166 C C . SER B 1 478 ? -19.266 -23.016 -18.141 1 70.5 478 SER B C 1
ATOM 8168 O O . SER B 1 478 ? -20 -22.859 -19.109 1 70.5 478 SER B O 1
ATOM 8170 N N . GLY B 1 479 ? -19.625 -23.422 -16.969 1 72.69 479 GLY B N 1
ATOM 8171 C CA . GLY B 1 479 ? -21.062 -23.578 -16.719 1 72.69 479 GLY B CA 1
ATOM 8172 C C . GLY B 1 479 ? -21.578 -24.969 -17.047 1 72.69 479 GLY B C 1
ATOM 8173 O O . GLY B 1 479 ? -22.781 -25.203 -17.016 1 72.69 479 GLY B O 1
ATOM 8174 N N . ARG B 1 480 ? -20.734 -25.797 -17.281 1 77.75 480 ARG B N 1
ATOM 8175 C CA . ARG B 1 480 ? -21.141 -27.172 -17.562 1 77.75 480 ARG B CA 1
ATOM 8176 C C . ARG B 1 480 ? -21.484 -27.906 -16.266 1 77.75 480 ARG B C 1
ATOM 8178 O O . ARG B 1 480 ? -21.031 -27.531 -15.188 1 77.75 480 ARG B O 1
ATOM 8185 N N . GLY B 1 481 ? -22.297 -28.969 -16.516 1 85.38 481 GLY B N 1
ATOM 8186 C CA . GLY B 1 481 ? -22.703 -29.781 -15.367 1 85.38 481 GLY B CA 1
ATOM 8187 C C . GLY B 1 481 ? -24.109 -29.484 -14.891 1 85.38 481 GLY B C 1
ATOM 8188 O O . GLY B 1 481 ? -24.984 -29.156 -15.688 1 85.38 481 GLY B O 1
ATOM 8189 N N . CYS B 1 482 ? -24.391 -29.828 -13.664 1 87.56 482 CYS B N 1
ATOM 8190 C CA . CYS B 1 482 ? -25.688 -29.578 -13.047 1 87.56 482 CYS B CA 1
ATOM 8191 C C . CYS B 1 482 ? -25.531 -28.781 -11.758 1 87.56 482 CYS B C 1
ATOM 8193 O O . CYS B 1 482 ? -24.797 -29.188 -10.859 1 87.56 482 CYS B O 1
ATOM 8195 N N . ARG B 1 483 ? -26.125 -27.594 -11.719 1 85.38 483 ARG B N 1
ATOM 8196 C CA . ARG B 1 483 ? -25.984 -26.641 -10.617 1 85.38 483 ARG B CA 1
ATOM 8197 C C . ARG B 1 483 ? -27.312 -26.484 -9.867 1 85.38 483 ARG B C 1
ATOM 8199 O O . ARG B 1 483 ? -27.766 -25.359 -9.664 1 85.38 483 ARG B O 1
ATOM 8206 N N . ALA B 1 484 ? -27.781 -27.594 -9.438 1 84.31 484 ALA B N 1
ATOM 8207 C CA . ALA B 1 484 ? -29.094 -27.547 -8.789 1 84.31 484 ALA B CA 1
ATOM 8208 C C . ALA B 1 484 ? -28.969 -27.734 -7.281 1 84.31 484 ALA B C 1
ATOM 8210 O O . ALA B 1 484 ? -29.922 -27.484 -6.539 1 84.31 484 ALA B O 1
ATOM 8211 N N . GLY B 1 485 ? -27.875 -28.109 -6.902 1 87.62 485 GLY B N 1
ATOM 8212 C CA . GLY B 1 485 ? -27.703 -28.422 -5.496 1 87.62 485 GLY B CA 1
ATOM 8213 C C . GLY B 1 485 ? -27.219 -27.25 -4.676 1 87.62 485 GLY B C 1
ATOM 8214 O O . GLY B 1 485 ? -27.094 -26.141 -5.195 1 87.62 485 GLY B O 1
ATOM 8215 N N . PRO B 1 486 ? -27.047 -27.531 -3.408 1 89.25 486 PRO B N 1
ATOM 8216 C CA . PRO B 1 486 ? -26.578 -26.484 -2.504 1 89.25 486 PRO B CA 1
ATOM 8217 C C . PRO B 1 486 ? -25.203 -25.938 -2.902 1 89.25 486 PRO B C 1
ATOM 8219 O O . PRO B 1 486 ? -24.328 -26.688 -3.33 1 89.25 486 PRO B O 1
ATOM 8222 N N . MET B 1 487 ? -25.031 -24.609 -2.588 1 85 487 MET B N 1
ATOM 8223 C CA . MET B 1 487 ? -23.797 -23.922 -2.959 1 85 487 MET B CA 1
ATOM 8224 C C . MET B 1 487 ? -22.703 -24.172 -1.928 1 85 487 MET B C 1
ATOM 8226 O O . MET B 1 487 ? -21.516 -24.047 -2.234 1 85 487 MET B O 1
ATOM 8230 N N . ASP B 1 488 ? -23.109 -24.562 -0.755 1 87.69 488 ASP B N 1
ATOM 8231 C CA . ASP B 1 488 ? -22.125 -24.766 0.296 1 87.69 488 ASP B CA 1
ATOM 8232 C C . ASP B 1 488 ? -21.641 -26.219 0.317 1 87.69 488 ASP B C 1
ATOM 8234 O O . ASP B 1 488 ? -21.484 -26.812 1.387 1 87.69 488 ASP B O 1
ATOM 8238 N N . PHE B 1 489 ? -21.469 -26.828 -0.85 1 92.81 489 PHE B N 1
ATOM 8239 C CA . PHE B 1 489 ? -21.094 -28.234 -0.963 1 92.81 489 PHE B CA 1
ATOM 8240 C C . PHE B 1 489 ? -19.719 -28.484 -0.354 1 92.81 489 PHE B C 1
ATOM 8242 O O . PHE B 1 489 ? -19.375 -29.609 -0.015 1 92.81 489 PHE B O 1
ATOM 8249 N N . HIS B 1 490 ? -18.875 -27.453 -0.119 1 93.12 490 HIS B N 1
ATOM 8250 C CA . HIS B 1 490 ? -17.516 -27.594 0.365 1 93.12 490 HIS B CA 1
ATOM 8251 C C . HIS B 1 490 ? -17.484 -28.25 1.742 1 93.12 490 HIS B C 1
ATOM 8253 O O . HIS B 1 490 ? -16.625 -29.094 2.02 1 93.12 490 HIS B O 1
ATOM 8259 N N . ARG B 1 491 ? -18.359 -27.859 2.555 1 93.19 491 ARG B N 1
ATOM 8260 C CA . ARG B 1 491 ? -18.406 -28.406 3.906 1 93.19 491 ARG B CA 1
ATOM 8261 C C . ARG B 1 491 ? -18.719 -29.906 3.877 1 93.19 491 ARG B C 1
ATOM 8263 O O . ARG B 1 491 ? -18.125 -30.672 4.645 1 93.19 491 ARG B O 1
ATOM 8270 N N . TRP B 1 492 ? -19.625 -30.25 3.023 1 95.62 492 TRP B N 1
ATOM 8271 C CA . TRP B 1 492 ? -20.016 -31.656 2.912 1 95.62 492 TRP B CA 1
ATOM 8272 C C . TRP B 1 492 ? -18.922 -32.469 2.256 1 95.62 492 TRP B C 1
ATOM 8274 O O . TRP B 1 492 ? -18.688 -33.625 2.631 1 95.62 492 TRP B O 1
ATOM 8284 N N . ALA B 1 493 ? -18.297 -31.875 1.267 1 96.25 493 ALA B N 1
ATOM 8285 C CA . ALA B 1 493 ? -17.141 -32.531 0.662 1 96.25 493 ALA B CA 1
ATOM 8286 C C . ALA B 1 493 ? -16.047 -32.812 1.699 1 96.25 493 ALA B C 1
ATOM 8288 O O . ALA B 1 493 ? -15.461 -33.875 1.723 1 96.25 493 ALA B O 1
ATOM 8289 N N . TYR B 1 494 ? -15.789 -31.859 2.525 1 95.81 494 TYR B N 1
ATOM 8290 C CA . TYR B 1 494 ? -14.781 -32 3.57 1 95.81 494 TYR B CA 1
ATOM 8291 C C . TYR B 1 494 ? -15.141 -33.125 4.531 1 95.81 494 TYR B C 1
ATOM 8293 O O . TYR B 1 494 ? -14.281 -33.938 4.906 1 95.81 494 TYR B O 1
ATOM 8301 N N . ARG B 1 495 ? -16.359 -33.188 4.914 1 96.88 495 ARG B N 1
ATOM 8302 C CA . ARG B 1 495 ? -16.797 -34.25 5.82 1 96.88 495 ARG B CA 1
ATOM 8303 C C . ARG B 1 495 ? -16.719 -35.594 5.145 1 96.88 495 ARG B C 1
ATOM 8305 O O . ARG B 1 495 ? -16.359 -36.594 5.781 1 96.88 495 ARG B O 1
ATOM 8312 N N . ALA B 1 496 ? -17.125 -35.625 3.906 1 97.81 496 ALA B N 1
ATOM 8313 C CA . ALA B 1 496 ? -16.984 -36.875 3.152 1 97.81 496 ALA B CA 1
ATOM 8314 C C . ALA B 1 496 ? -15.516 -37.312 3.127 1 97.81 496 ALA B C 1
ATOM 8316 O O . ALA B 1 496 ? -15.227 -38.5 3.316 1 97.81 496 ALA B O 1
ATOM 8317 N N . TYR B 1 497 ? -14.617 -36.406 2.926 1 97 497 TYR B N 1
ATOM 8318 C CA . TYR B 1 497 ? -13.18 -36.688 2.951 1 97 497 TYR B CA 1
ATOM 8319 C C . TYR B 1 497 ? -12.75 -37.25 4.297 1 97 497 TYR B C 1
ATOM 8321 O O . TYR B 1 497 ? -12.047 -38.25 4.352 1 97 497 TYR B O 1
ATOM 8329 N N . LEU B 1 498 ? -13.203 -36.656 5.352 1 96.44 498 LEU B N 1
ATOM 8330 C CA . LEU B 1 498 ? -12.812 -37.094 6.688 1 96.44 498 LEU B CA 1
ATOM 8331 C C . LEU B 1 498 ? -13.297 -38.5 6.949 1 96.44 498 LEU B C 1
ATOM 8333 O O . LEU B 1 498 ? -12.625 -39.281 7.641 1 96.44 498 LEU B O 1
ATOM 8337 N N . LEU B 1 499 ? -14.383 -38.812 6.363 1 97.31 499 LEU B N 1
ATOM 8338 C CA . LEU B 1 499 ? -15.008 -40.125 6.633 1 97.31 499 LEU B CA 1
ATOM 8339 C C . LEU B 1 499 ? -14.578 -41.156 5.605 1 97.31 499 LEU B C 1
ATOM 8341 O O . LEU B 1 499 ? -14.992 -42.312 5.68 1 97.31 499 LEU B O 1
ATOM 8345 N N . GLY B 1 500 ? -13.82 -40.719 4.594 1 95.94 500 GLY B N 1
ATOM 8346 C CA . GLY B 1 500 ? -13.344 -41.625 3.568 1 95.94 500 GLY B CA 1
ATOM 8347 C C . GLY B 1 500 ? -14.414 -42 2.568 1 95.94 500 GLY B C 1
ATOM 8348 O O . GLY B 1 500 ? -14.383 -43.094 2.002 1 95.94 500 GLY B O 1
ATOM 8349 N N . LEU B 1 501 ? -15.461 -41.156 2.383 1 98 501 LEU B N 1
ATOM 8350 C CA . LEU B 1 501 ? -16.562 -41.406 1.464 1 98 501 LEU B CA 1
ATOM 8351 C C . LEU B 1 501 ? -16.312 -40.75 0.121 1 98 501 LEU B C 1
ATOM 8353 O O . LEU B 1 501 ? -15.617 -39.719 0.051 1 98 501 LEU B O 1
ATOM 8357 N N . THR B 1 502 ? -16.844 -41.312 -0.946 1 97.94 502 THR B N 1
ATOM 8358 C CA . THR B 1 502 ? -16.891 -40.594 -2.209 1 97.94 502 THR B CA 1
ATOM 8359 C C . THR B 1 502 ? -17.969 -39.5 -2.166 1 97.94 502 THR B C 1
ATOM 8361 O O . THR B 1 502 ? -18.844 -39.5 -1.308 1 97.94 502 THR B O 1
ATOM 8364 N N . PHE B 1 503 ? -17.859 -38.562 -3.004 1 97.75 503 PHE B N 1
ATOM 8365 C CA . PHE B 1 503 ? -18.75 -37.406 -2.994 1 97.75 503 PHE B CA 1
ATOM 8366 C C . PHE B 1 503 ? -19.125 -37 -4.414 1 97.75 503 PHE B C 1
ATOM 8368 O O . PHE B 1 503 ? -18.281 -37 -5.309 1 97.75 503 PHE B O 1
ATOM 8375 N N . ASN B 1 504 ? -20.344 -36.625 -4.688 1 96.88 504 ASN B N 1
ATOM 8376 C CA . ASN B 1 504 ? -20.828 -36.5 -6.059 1 96.88 504 ASN B CA 1
ATOM 8377 C C . ASN B 1 504 ? -20.844 -35.062 -6.539 1 96.88 504 ASN B C 1
ATOM 8379 O O . ASN B 1 504 ? -21.203 -34.781 -7.68 1 96.88 504 ASN B O 1
ATOM 8383 N N . SER B 1 505 ? -20.5 -34.062 -5.734 1 95.75 505 SER B N 1
ATOM 8384 C CA . SER B 1 505 ? -20.641 -32.656 -6.082 1 95.75 505 SER B CA 1
ATOM 8385 C C . SER B 1 505 ? -19.312 -31.938 -5.938 1 95.75 505 SER B C 1
ATOM 8387 O O . SER B 1 505 ? -18.438 -32.375 -5.176 1 95.75 505 SER B O 1
ATOM 8389 N N . GLY B 1 506 ? -19.203 -30.906 -6.719 1 93.69 506 GLY B N 1
ATOM 8390 C CA . GLY B 1 506 ? -17.969 -30.125 -6.652 1 93.69 506 GLY B CA 1
ATOM 8391 C C . GLY B 1 506 ? -17.75 -29.25 -7.867 1 93.69 506 GLY B C 1
ATOM 8392 O O . GLY B 1 506 ? -18.578 -29.234 -8.789 1 93.69 506 GLY B O 1
ATOM 8393 N N . TYR B 1 507 ? -16.703 -28.453 -7.766 1 91.75 507 TYR B N 1
ATOM 8394 C CA . TYR B 1 507 ? -16.266 -27.547 -8.82 1 91.75 507 TYR B CA 1
ATOM 8395 C C . TYR B 1 507 ? -14.906 -27.953 -9.359 1 91.75 507 TYR B C 1
ATOM 8397 O O . TYR B 1 507 ? -13.984 -28.219 -8.586 1 91.75 507 TYR B O 1
ATOM 8405 N N . VAL B 1 508 ? -14.844 -28.078 -10.711 1 88.94 508 VAL B N 1
ATOM 8406 C CA . VAL B 1 508 ? -13.586 -28.469 -11.344 1 88.94 508 VAL B CA 1
ATOM 8407 C C . VAL B 1 508 ? -13.312 -27.578 -12.555 1 88.94 508 VAL B C 1
ATOM 8409 O O . VAL B 1 508 ? -14.195 -26.828 -12.992 1 88.94 508 VAL B O 1
ATOM 8412 N N . ALA B 1 509 ? -12.102 -27.609 -13.016 1 84.75 509 ALA B N 1
ATOM 8413 C CA . ALA B 1 509 ? -11.719 -26.766 -14.148 1 84.75 509 ALA B CA 1
ATOM 8414 C C . ALA B 1 509 ? -12.422 -27.219 -15.422 1 84.75 509 ALA B C 1
ATOM 8416 O O . ALA B 1 509 ? -12.852 -26.375 -16.219 1 84.75 509 ALA B O 1
ATOM 8417 N N . ARG B 1 510 ? -12.477 -28.578 -15.547 1 81.44 510 ARG B N 1
ATOM 8418 C CA . ARG B 1 510 ? -13.133 -29.156 -16.719 1 81.44 510 ARG B CA 1
ATOM 8419 C C . ARG B 1 510 ? -13.969 -30.375 -16.344 1 81.44 510 ARG B C 1
ATOM 8421 O O . ARG B 1 510 ? -13.516 -31.234 -15.586 1 81.44 510 ARG B O 1
ATOM 8428 N N . LEU B 1 511 ? -15.164 -30.266 -16.844 1 84.38 511 LEU B N 1
ATOM 8429 C CA . LEU B 1 511 ? -16.109 -31.359 -16.594 1 84.38 511 LEU B CA 1
ATOM 8430 C C . LEU B 1 511 ? -16.594 -31.984 -17.891 1 84.38 511 LEU B C 1
ATOM 8432 O O . LEU B 1 511 ? -16.859 -31.281 -18.859 1 84.38 511 LEU B O 1
ATOM 8436 N N . ASP B 1 512 ? -16.609 -33.312 -17.906 1 80.94 512 ASP B N 1
ATOM 8437 C CA . ASP B 1 512 ? -17.203 -34 -19.031 1 80.94 512 ASP B CA 1
ATOM 8438 C C . ASP B 1 512 ? -18.734 -33.906 -18.984 1 80.94 512 ASP B C 1
ATOM 8440 O O . ASP B 1 512 ? -19.375 -34.719 -18.328 1 80.94 512 ASP B O 1
ATOM 8444 N N . ASP B 1 513 ? -19.172 -33.125 -19.797 1 83.44 513 ASP B N 1
ATOM 8445 C CA . ASP B 1 513 ? -20.609 -32.844 -19.75 1 83.44 513 ASP B CA 1
ATOM 8446 C C . ASP B 1 513 ? -21.422 -34.031 -20.234 1 83.44 513 ASP B C 1
ATOM 8448 O O . ASP B 1 513 ? -22.547 -34.25 -19.781 1 83.44 513 ASP B O 1
ATOM 8452 N N . ALA B 1 514 ? -20.891 -34.781 -21.125 1 83.5 514 ALA B N 1
ATOM 8453 C CA . ALA B 1 514 ? -21.594 -35.969 -21.672 1 83.5 514 ALA B CA 1
ATOM 8454 C C . ALA B 1 514 ? -21.812 -37 -20.578 1 83.5 514 ALA B C 1
ATOM 8456 O O . ALA B 1 514 ? -22.734 -37.812 -20.672 1 83.5 514 ALA B O 1
ATOM 8457 N N . ARG B 1 515 ? -21.047 -36.938 -19.609 1 87.81 515 ARG B N 1
ATOM 8458 C CA . ARG B 1 515 ? -21.188 -37.875 -18.5 1 87.81 515 ARG B CA 1
ATOM 8459 C C . ARG B 1 515 ? -21.938 -37.25 -17.328 1 87.81 515 ARG B C 1
ATOM 8461 O O . ARG B 1 515 ? -22.672 -37.938 -16.625 1 87.81 515 ARG B O 1
ATOM 8468 N N . ALA B 1 516 ? -21.75 -36 -17.141 1 89.56 516 ALA B N 1
ATOM 8469 C CA . ALA B 1 516 ? -22.328 -35.281 -16 1 89.56 516 ALA B CA 1
ATOM 8470 C C . ALA B 1 516 ? -23.844 -35.188 -16.125 1 89.56 516 ALA B C 1
ATOM 8472 O O . ALA B 1 516 ? -24.562 -35.438 -15.148 1 89.56 516 ALA B O 1
ATOM 8473 N N . GLN B 1 517 ? -24.297 -34.875 -17.281 1 88.12 517 GLN B N 1
ATOM 8474 C CA . GLN B 1 517 ? -25.719 -34.656 -17.484 1 88.12 517 GLN B CA 1
ATOM 8475 C C . GLN B 1 517 ? -26.516 -35.938 -17.25 1 88.12 517 GLN B C 1
ATOM 8477 O O . GLN B 1 517 ? -27.5 -35.938 -16.516 1 88.12 517 GLN B O 1
ATOM 8482 N N . PRO B 1 518 ? -26.109 -37 -17.859 1 90.75 518 PRO B N 1
ATOM 8483 C CA . PRO B 1 518 ? -26.828 -38.25 -17.578 1 90.75 518 PRO B CA 1
ATOM 8484 C C . PRO B 1 518 ? -26.797 -38.656 -16.109 1 90.75 518 PRO B C 1
ATOM 8486 O O . PRO B 1 518 ? -27.766 -39.219 -15.594 1 90.75 518 PRO B O 1
ATOM 8489 N N . TYR B 1 519 ? -25.828 -38.469 -15.445 1 92.56 519 TYR B N 1
ATOM 8490 C CA . TYR B 1 519 ? -25.766 -38.781 -14.016 1 92.56 519 TYR B CA 1
ATOM 8491 C C . TYR B 1 519 ? -26.797 -37.969 -13.25 1 92.56 519 TYR B C 1
ATOM 8493 O O . TYR B 1 519 ? -27.531 -38.5 -12.422 1 92.56 519 TYR B O 1
ATOM 8501 N N . CYS B 1 520 ? -26.812 -36.688 -13.461 1 89.75 520 CYS B N 1
ATOM 8502 C CA . CYS B 1 520 ? -27.703 -35.781 -12.734 1 89.75 520 CYS B CA 1
ATOM 8503 C C . CYS B 1 520 ? -29.172 -36.156 -12.992 1 89.75 520 CYS B C 1
ATOM 8505 O O . CYS B 1 520 ? -29.969 -36.219 -12.055 1 89.75 520 CYS B O 1
ATOM 8507 N N . LEU B 1 521 ? -29.438 -36.312 -14.211 1 89.5 521 LEU B N 1
ATOM 8508 C CA . LEU B 1 521 ? -30.812 -36.688 -14.57 1 89.5 521 LEU B CA 1
ATOM 8509 C C . LEU B 1 521 ? -31.125 -38.094 -14.102 1 89.5 521 LEU B C 1
ATOM 8511 O O . LEU B 1 521 ? -32.25 -38.375 -13.664 1 89.5 521 LEU B O 1
ATOM 8515 N N . GLY B 1 522 ? -30.234 -38.906 -14.188 1 93.19 522 GLY B N 1
ATOM 8516 C CA . GLY B 1 522 ? -30.422 -40.281 -13.742 1 93.19 522 GLY B CA 1
ATOM 8517 C C . GLY B 1 522 ? -30.672 -40.406 -12.25 1 93.19 522 GLY B C 1
ATOM 8518 O O . GLY B 1 522 ? -31.453 -41.25 -11.82 1 93.19 522 GLY B O 1
ATOM 8519 N N . LEU B 1 523 ? -30 -39.625 -11.492 1 93.69 523 LEU B N 1
ATOM 8520 C CA . LEU B 1 523 ? -30.203 -39.625 -10.047 1 93.69 523 LEU B CA 1
ATOM 8521 C C . LEU B 1 523 ? -31.641 -39.281 -9.703 1 93.69 523 LEU B C 1
ATOM 8523 O O . LEU B 1 523 ? -32.25 -39.875 -8.828 1 93.69 523 LEU B O 1
ATOM 8527 N N . ASP B 1 524 ? -32.156 -38.281 -10.383 1 92.25 524 ASP B N 1
ATOM 8528 C CA . ASP B 1 524 ? -33.531 -37.906 -10.195 1 92.25 524 ASP B CA 1
ATOM 8529 C C . ASP B 1 524 ? -34.5 -39.062 -10.523 1 92.25 524 ASP B C 1
ATOM 8531 O O . ASP B 1 524 ? -35.438 -39.312 -9.773 1 92.25 524 ASP B O 1
ATOM 8535 N N . ASP B 1 525 ? -34.219 -39.688 -11.586 1 94.19 525 ASP B N 1
ATOM 8536 C CA . ASP B 1 525 ? -35.062 -40.781 -12.039 1 94.19 525 ASP B CA 1
ATOM 8537 C C . ASP B 1 525 ? -35 -41.969 -11.047 1 94.19 525 ASP B C 1
ATOM 8539 O O . ASP B 1 525 ? -36.031 -42.562 -10.75 1 94.19 525 ASP B O 1
ATOM 8543 N N . ASP B 1 526 ? -33.906 -42.25 -10.586 1 94.62 526 ASP B N 1
ATOM 8544 C CA . ASP B 1 526 ? -33.719 -43.344 -9.641 1 94.62 526 ASP B CA 1
ATOM 8545 C C . ASP B 1 526 ? -34.5 -43.062 -8.352 1 94.62 526 ASP B C 1
ATOM 8547 O O . ASP B 1 526 ? -35.219 -43.969 -7.859 1 94.62 526 ASP B O 1
ATOM 8551 N N . ILE B 1 527 ? -34.375 -41.906 -7.848 1 93.44 527 ILE B N 1
ATOM 8552 C CA . ILE B 1 527 ? -35.031 -41.594 -6.594 1 93.44 527 ILE B CA 1
ATOM 8553 C C . ILE B 1 527 ? -36.562 -41.594 -6.793 1 93.44 527 ILE B C 1
ATOM 8555 O O . ILE B 1 527 ? -37.281 -42.094 -5.953 1 93.44 527 ILE B O 1
ATOM 8559 N N . ARG B 1 528 ? -36.969 -41.094 -7.922 1 92.19 528 ARG B N 1
ATOM 8560 C CA . ARG B 1 528 ? -38.406 -41.094 -8.219 1 92.19 528 ARG B CA 1
ATOM 8561 C C . ARG B 1 528 ? -38.938 -42.5 -8.375 1 92.19 528 ARG B C 1
ATOM 8563 O O . ARG B 1 528 ? -40.094 -42.781 -8.016 1 92.19 528 ARG B O 1
ATOM 8570 N N . ALA B 1 529 ? -38.125 -43.344 -8.852 1 94.31 529 ALA B N 1
ATOM 8571 C CA . ALA B 1 529 ? -38.531 -44.75 -9.055 1 94.31 529 ALA B CA 1
ATOM 8572 C C . ALA B 1 529 ? -38.406 -45.531 -7.758 1 94.31 529 ALA B C 1
ATOM 8574 O O . ALA B 1 529 ? -38.688 -46.75 -7.723 1 94.31 529 ALA B O 1
ATOM 8575 N N . GLY B 1 530 ? -37.844 -44.906 -6.754 1 92.69 530 GLY B N 1
ATOM 8576 C CA . GLY B 1 530 ? -37.719 -45.531 -5.449 1 92.69 530 GLY B CA 1
ATOM 8577 C C . GLY B 1 530 ? -36.469 -46.406 -5.332 1 92.69 530 GLY B C 1
ATOM 8578 O O . GLY B 1 530 ? -36.406 -47.312 -4.5 1 92.69 530 GLY B O 1
ATOM 8579 N N . LYS B 1 531 ? -35.562 -46.188 -6.168 1 92.81 531 LYS B N 1
ATOM 8580 C CA . LYS B 1 531 ? -34.344 -46.969 -6.16 1 92.81 531 LYS B CA 1
ATOM 8581 C C . LYS B 1 531 ? -33.219 -46.25 -5.41 1 92.81 531 LYS B C 1
ATOM 8583 O O . LYS B 1 531 ? -32.594 -45.344 -5.953 1 92.81 531 LYS B O 1
ATOM 8588 N N . LEU B 1 532 ? -32.969 -46.688 -4.254 1 94.5 532 LEU B N 1
ATOM 8589 C CA . LEU B 1 532 ? -31.875 -46.125 -3.465 1 94.5 532 LEU B CA 1
ATOM 8590 C C . LEU B 1 532 ? -30.734 -47.125 -3.328 1 94.5 532 LEU B C 1
ATOM 8592 O O . LEU B 1 532 ? -30.969 -48.312 -3.176 1 94.5 532 LEU B O 1
ATOM 8596 N N . ASP B 1 533 ? -29.578 -46.656 -3.463 1 94.12 533 ASP B N 1
ATOM 8597 C CA . ASP B 1 533 ? -28.391 -47.469 -3.256 1 94.12 533 ASP B CA 1
ATOM 8598 C C . ASP B 1 533 ? -28.109 -47.656 -1.769 1 94.12 533 ASP B C 1
ATOM 8600 O O . ASP B 1 533 ? -27.891 -46.688 -1.043 1 94.12 533 ASP B O 1
ATOM 8604 N N . PRO B 1 534 ? -28.078 -48.844 -1.245 1 94.56 534 PRO B N 1
ATOM 8605 C CA . PRO B 1 534 ? -27.859 -49.094 0.182 1 94.56 534 PRO B CA 1
ATOM 8606 C C . PRO B 1 534 ? -26.484 -48.625 0.663 1 94.56 534 PRO B C 1
ATOM 8608 O O . PRO B 1 534 ? -26.266 -48.469 1.867 1 94.56 534 PRO B O 1
ATOM 8611 N N . GLU B 1 535 ? -25.547 -48.406 -0.192 1 96.5 535 GLU B N 1
ATOM 8612 C CA . GLU B 1 535 ? -24.203 -48 0.182 1 96.5 535 GLU B CA 1
ATOM 8613 C C . GLU B 1 535 ? -24.062 -46.5 0.185 1 96.5 535 GLU B C 1
ATOM 8615 O O . GLU B 1 535 ? -22.938 -45.969 0.292 1 96.5 535 GLU B O 1
ATOM 8620 N N . THR B 1 536 ? -25.156 -45.844 0.073 1 97.5 536 THR B N 1
ATOM 8621 C CA . THR B 1 536 ? -25.109 -44.375 -0.128 1 97.5 536 THR B CA 1
ATOM 8622 C C . THR B 1 536 ? -25.875 -43.656 0.968 1 97.5 536 THR B C 1
ATOM 8624 O O . THR B 1 536 ? -26.938 -44.094 1.383 1 97.5 536 THR B O 1
ATOM 8627 N N . ILE B 1 537 ? -25.281 -42.594 1.488 1 97.81 537 ILE B N 1
ATOM 8628 C CA . ILE B 1 537 ? -25.984 -41.594 2.289 1 97.81 537 ILE B CA 1
ATOM 8629 C C . ILE B 1 537 ? -26.438 -40.469 1.396 1 97.81 537 ILE B C 1
ATOM 8631 O O . ILE B 1 537 ? -25.625 -39.812 0.731 1 97.81 537 ILE B O 1
ATOM 8635 N N . TYR B 1 538 ? -27.719 -40.219 1.442 1 97.56 538 TYR B N 1
ATOM 8636 C CA . TYR B 1 538 ? -28.25 -39.125 0.637 1 97.56 538 TYR B CA 1
ATOM 8637 C C . TYR B 1 538 ? -28.531 -37.875 1.498 1 97.56 538 TYR B C 1
ATOM 8639 O O . TYR B 1 538 ? -29.219 -37.969 2.512 1 97.56 538 TYR B O 1
ATOM 8647 N N . LEU B 1 539 ? -27.938 -36.781 1.139 1 97.56 539 LEU B N 1
ATOM 8648 C CA . LEU B 1 539 ? -28.25 -35.469 1.736 1 97.56 539 LEU B CA 1
ATOM 8649 C C . LEU B 1 539 ? -29.188 -34.688 0.833 1 97.56 539 LEU B C 1
ATOM 8651 O O . LEU B 1 539 ? -28.75 -34.094 -0.164 1 97.56 539 LEU B O 1
ATOM 8655 N N . SER B 1 540 ? -30.391 -34.562 1.289 1 96.81 540 SER B N 1
ATOM 8656 C CA . SER B 1 540 ? -31.422 -33.938 0.458 1 96.81 540 SER B CA 1
ATOM 8657 C C . SER B 1 540 ? -31.766 -32.531 0.968 1 96.81 540 SER B C 1
ATOM 8659 O O . SER B 1 540 ? -31.797 -32.312 2.178 1 96.81 540 SER B O 1
ATOM 8661 N N . ILE B 1 541 ? -32.062 -31.688 -0.007 1 96.12 541 ILE B N 1
ATOM 8662 C CA . ILE B 1 541 ? -32.656 -30.406 0.379 1 96.12 541 ILE B CA 1
ATOM 8663 C C . ILE B 1 541 ? -34.062 -30.641 0.899 1 96.12 541 ILE B C 1
ATOM 8665 O O . ILE B 1 541 ? -34.688 -31.656 0.56 1 96.12 541 ILE B O 1
ATOM 8669 N N . PRO B 1 542 ? -34.531 -29.703 1.661 1 95.5 542 PRO B N 1
ATOM 8670 C CA . PRO B 1 542 ? -35.844 -29.891 2.258 1 95.5 542 PRO B CA 1
ATOM 8671 C C . PRO B 1 542 ? -36.969 -30.016 1.214 1 95.5 542 PRO B C 1
ATOM 8673 O O . PRO B 1 542 ? -37.906 -30.781 1.398 1 95.5 542 PRO B O 1
ATOM 8676 N N . GLN B 1 543 ? -36.812 -29.344 0.118 1 94.81 543 GLN B N 1
ATOM 8677 C CA . GLN B 1 543 ? -37.844 -29.281 -0.904 1 94.81 543 GLN B CA 1
ATOM 8678 C C . GLN B 1 543 ? -38.031 -30.641 -1.58 1 94.81 543 GLN B C 1
ATOM 8680 O O . GLN B 1 543 ? -39.094 -30.906 -2.17 1 94.81 543 GLN B O 1
ATOM 8685 N N . ARG B 1 544 ? -37.062 -31.531 -1.484 1 95.12 544 ARG B N 1
ATOM 8686 C CA . ARG B 1 544 ? -37.125 -32.812 -2.189 1 95.12 544 ARG B CA 1
ATOM 8687 C C . ARG B 1 544 ? -37.25 -33.969 -1.207 1 95.12 544 ARG B C 1
ATOM 8689 O O . ARG B 1 544 ? -37.156 -35.125 -1.604 1 95.12 544 ARG B O 1
ATOM 8696 N N . LEU B 1 545 ? -37.406 -33.75 0.016 1 95.69 545 LEU B N 1
ATOM 8697 C CA . LEU B 1 545 ? -37.438 -34.75 1.08 1 95.69 545 LEU B CA 1
ATOM 8698 C C . LEU B 1 545 ? -38.594 -35.719 0.86 1 95.69 545 LEU B C 1
ATOM 8700 O O . LEU B 1 545 ? -38.469 -36.906 1.181 1 95.69 545 LEU B O 1
ATOM 8704 N N . HIS B 1 546 ? -39.719 -35.25 0.332 1 95.19 546 HIS B N 1
ATOM 8705 C CA . HIS B 1 546 ? -40.906 -36.062 0.14 1 95.19 546 HIS B CA 1
ATOM 8706 C C . HIS B 1 546 ? -40.625 -37.25 -0.769 1 95.19 546 HIS B C 1
ATOM 8708 O O . HIS B 1 546 ? -41.219 -38.312 -0.625 1 95.19 546 HIS B O 1
ATOM 8714 N N . GLU B 1 547 ? -39.688 -37.125 -1.645 1 95.12 547 GLU B N 1
ATOM 8715 C CA . GLU B 1 547 ? -39.312 -38.188 -2.57 1 95.12 547 GLU B CA 1
ATOM 8716 C C . GLU B 1 547 ? -38.688 -39.375 -1.838 1 95.12 547 GLU B C 1
ATOM 8718 O O . GLU B 1 547 ? -38.875 -40.531 -2.207 1 95.12 547 GLU B O 1
ATOM 8723 N N . PHE B 1 548 ? -37.969 -39.094 -0.811 1 95.88 548 PHE B N 1
ATOM 8724 C CA . PHE B 1 548 ? -37.312 -40.125 -0.029 1 95.88 548 PHE B CA 1
ATOM 8725 C C . PHE B 1 548 ? -38.281 -40.781 0.946 1 95.88 548 PHE B C 1
ATOM 8727 O O . PHE B 1 548 ? -38.281 -42 1.144 1 95.88 548 PHE B O 1
ATOM 8734 N N . ARG B 1 549 ? -39.125 -40 1.483 1 93.5 549 ARG B N 1
ATOM 8735 C CA . ARG B 1 549 ? -40.094 -40.5 2.457 1 93.5 549 ARG B CA 1
ATOM 8736 C C . ARG B 1 549 ? -41.094 -41.438 1.803 1 93.5 549 ARG B C 1
ATOM 8738 O O . ARG B 1 549 ? -41.656 -42.312 2.469 1 93.5 549 ARG B O 1
ATOM 8745 N N . ALA B 1 550 ? -41.25 -41.281 0.546 1 93.81 550 ALA B N 1
ATOM 8746 C CA . ALA B 1 550 ? -42.188 -42.125 -0.203 1 93.81 550 ALA B CA 1
ATOM 8747 C C . ALA B 1 550 ? -41.625 -43.5 -0.437 1 93.81 550 ALA B C 1
ATOM 8749 O O . ALA B 1 550 ? -42.344 -44.438 -0.803 1 93.81 550 ALA B O 1
ATOM 8750 N N . ILE B 1 551 ? -40.406 -43.656 -0.161 1 94 551 ILE B N 1
ATOM 8751 C CA . ILE B 1 551 ? -39.719 -44.938 -0.42 1 94 551 ILE B CA 1
ATOM 8752 C C . ILE B 1 551 ? -39.688 -45.781 0.857 1 94 551 ILE B C 1
ATOM 8754 O O . ILE B 1 551 ? -39.125 -45.344 1.862 1 94 551 ILE B O 1
ATOM 8758 N N . ARG B 1 552 ? -40.219 -46.938 0.817 1 90.38 552 ARG B N 1
ATOM 8759 C CA . ARG B 1 552 ? -40.281 -47.812 1.978 1 90.38 552 ARG B CA 1
ATOM 8760 C C . ARG B 1 552 ? -38.875 -48.219 2.439 1 90.38 552 ARG B C 1
ATOM 8762 O O . ARG B 1 552 ? -38 -48.531 1.618 1 90.38 552 ARG B O 1
ATOM 8769 N N . GLY B 1 553 ? -38.656 -48.125 3.732 1 92 553 GLY B N 1
ATOM 8770 C CA . GLY B 1 553 ? -37.375 -48.562 4.305 1 92 553 GLY B CA 1
ATOM 8771 C C . GLY B 1 553 ? -36.375 -47.438 4.41 1 92 553 GLY B C 1
ATOM 8772 O O . GLY B 1 553 ? -35.219 -47.656 4.781 1 92 553 GLY B O 1
ATOM 8773 N N . THR B 1 554 ? -36.812 -46.25 4.07 1 94.88 554 THR B N 1
ATOM 8774 C CA . THR B 1 554 ? -35.906 -45.094 4.121 1 94.88 554 THR B CA 1
ATOM 8775 C C . THR B 1 554 ? -36.062 -44.344 5.445 1 94.88 554 THR B C 1
ATOM 8777 O O . THR B 1 554 ? -37.188 -44.125 5.914 1 94.88 554 THR B O 1
ATOM 8780 N N . ARG B 1 555 ? -34.969 -44.062 6.129 1 95.12 555 ARG B N 1
ATOM 8781 C CA . ARG B 1 555 ? -34.906 -43.219 7.328 1 95.12 555 ARG B CA 1
ATOM 8782 C C . ARG B 1 555 ? -34.25 -41.875 7.039 1 95.12 555 AR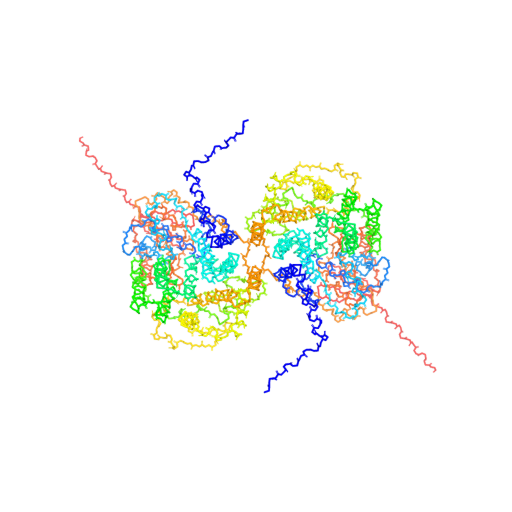G B C 1
ATOM 8784 O O . ARG B 1 555 ? -33.125 -41.844 6.531 1 95.12 555 ARG B O 1
ATOM 8791 N N . CYS B 1 556 ? -35 -40.875 7.348 1 96.56 556 CYS B N 1
ATOM 8792 C CA . CYS B 1 556 ? -34.469 -39.531 7.109 1 96.56 556 CYS B CA 1
ATOM 8793 C C . CYS B 1 556 ? -34.406 -38.75 8.406 1 96.56 556 CYS B C 1
ATOM 8795 O O . CYS B 1 556 ? -35.375 -38.688 9.164 1 96.56 556 CYS B O 1
ATOM 8797 N N . VAL B 1 557 ? -33.156 -38.125 8.703 1 96.31 557 VAL B N 1
ATOM 8798 C CA . VAL B 1 557 ? -32.969 -37.281 9.883 1 96.31 557 VAL B CA 1
ATOM 8799 C C . VAL B 1 557 ? -32.406 -35.938 9.461 1 96.31 557 VAL B C 1
ATOM 8801 O O . VAL B 1 557 ? -31.688 -35.844 8.461 1 96.31 557 VAL B O 1
ATOM 8804 N N . GLN B 1 558 ? -32.75 -34.969 10.188 1 96.06 558 GLN B N 1
ATOM 8805 C CA . GLN B 1 558 ? -32.25 -33.625 9.867 1 96.06 558 GLN B CA 1
ATOM 8806 C C . GLN B 1 558 ? -30.75 -33.531 10.141 1 96.06 558 GLN B C 1
ATOM 8808 O O . GLN B 1 558 ? -30.266 -33.969 11.18 1 96.06 558 GLN B O 1
ATOM 8813 N N . GLU B 1 559 ? -30.031 -33.062 9.258 1 95.5 559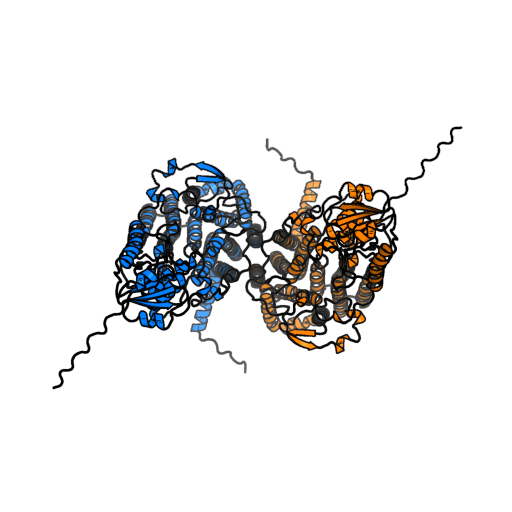 GLU B N 1
ATOM 8814 C CA . GLU B 1 559 ? -28.594 -32.781 9.336 1 95.5 559 GLU B CA 1
ATOM 8815 C C . GLU B 1 559 ? -28.297 -31.344 8.906 1 95.5 559 GLU B C 1
ATOM 8817 O O . GLU B 1 559 ? -28.016 -31.078 7.738 1 95.5 559 GLU B O 1
ATOM 8822 N N . GLU B 1 560 ? -28.297 -30.422 9.961 1 93.06 560 GLU B N 1
ATOM 8823 C CA . GLU B 1 560 ? -28.172 -28.984 9.742 1 93.06 560 GLU B CA 1
ATOM 8824 C C . GLU B 1 560 ? -29.281 -28.469 8.828 1 93.06 560 GLU B C 1
ATOM 8826 O O . GLU B 1 560 ? -30.469 -28.688 9.102 1 93.06 560 GLU B O 1
ATOM 8831 N N . ARG B 1 561 ? -28.969 -27.906 7.625 1 92.94 561 ARG B N 1
ATOM 8832 C CA . ARG B 1 561 ? -30 -27.344 6.758 1 92.94 561 ARG B CA 1
ATOM 8833 C C . ARG B 1 561 ? -30.484 -28.375 5.742 1 92.94 561 ARG B C 1
ATOM 8835 O O . ARG B 1 561 ? -31.375 -28.094 4.945 1 92.94 561 ARG B O 1
ATOM 8842 N N . LEU B 1 562 ? -29.922 -29.562 5.801 1 96.56 562 LEU B N 1
ATOM 8843 C CA . LEU B 1 562 ? -30.297 -30.641 4.887 1 96.56 562 LEU B CA 1
ATOM 8844 C C . LEU B 1 562 ? -30.906 -31.812 5.645 1 96.56 562 LEU B C 1
ATOM 8846 O O . LEU B 1 562 ? -31.109 -31.734 6.859 1 96.56 562 LEU B O 1
ATOM 8850 N N . TRP B 1 563 ? -31.297 -32.844 4.867 1 97.19 563 TRP B N 1
ATOM 8851 C CA . TRP B 1 563 ? -31.844 -34.062 5.438 1 97.19 563 TRP B CA 1
ATOM 8852 C C . TRP B 1 563 ? -31.031 -35.281 4.988 1 97.19 563 TRP B C 1
ATOM 8854 O O . TRP B 1 563 ? -30.844 -35.5 3.789 1 97.19 563 TRP B O 1
ATOM 8864 N N . MET B 1 564 ? -30.547 -35.938 5.934 1 97.81 564 MET B N 1
ATOM 8865 C CA . MET B 1 564 ? -29.797 -37.156 5.66 1 97.81 564 MET B CA 1
ATOM 8866 C C . MET B 1 564 ? -30.719 -38.375 5.566 1 97.81 564 MET B C 1
ATOM 8868 O O . MET B 1 564 ? -31.453 -38.688 6.512 1 97.81 564 MET B O 1
ATOM 8872 N N . CYS B 1 565 ? -30.734 -39.031 4.449 1 97.38 565 CYS B N 1
ATOM 8873 C CA . CYS B 1 565 ? -31.625 -40.156 4.203 1 97.38 565 CYS B CA 1
ATOM 8874 C C . CYS B 1 565 ? -30.828 -41.406 3.842 1 97.38 565 CYS B C 1
ATOM 8876 O O . CYS B 1 565 ? -29.906 -41.344 3.021 1 97.38 565 CYS B O 1
ATOM 8878 N N . VAL B 1 566 ? -31.141 -42.562 4.473 1 96.5 566 VAL B N 1
ATOM 8879 C CA . VAL B 1 566 ? -30.484 -43.844 4.195 1 96.5 566 VAL B CA 1
ATOM 8880 C C . VAL B 1 566 ? -31.516 -44.969 4.105 1 96.5 566 VAL B C 1
ATOM 8882 O O . VAL B 1 566 ? -32.594 -44.844 4.68 1 96.5 566 VAL B O 1
ATOM 8885 N N . LEU B 1 567 ? -31.219 -45.875 3.312 1 93.75 567 LEU B N 1
ATOM 8886 C CA . LEU B 1 567 ? -32.031 -47.094 3.279 1 93.75 567 LEU B CA 1
ATOM 8887 C C . LEU B 1 567 ? -31.688 -48 4.469 1 93.75 567 LEU B C 1
ATOM 8889 O O . LEU B 1 567 ? -30.531 -48.312 4.711 1 93.75 567 LEU B O 1
ATOM 8893 N N . GLU B 1 568 ? -32.688 -48.312 5.273 1 83.94 568 GLU B N 1
ATOM 8894 C CA . GLU B 1 568 ? -32.5 -49.156 6.461 1 83.94 568 GLU B CA 1
ATOM 8895 C C . GLU B 1 568 ? -32.188 -50.594 6.082 1 83.94 568 GLU B C 1
ATOM 8897 O O . GLU B 1 568 ? -32.781 -51.125 5.164 1 83.94 568 GLU B O 1
ATOM 8902 N N . GLN B 1 569 ? -31.109 -51.062 6.223 1 67.56 569 GLN B N 1
ATOM 8903 C CA . GLN B 1 569 ? -30.828 -52.5 6.027 1 67.56 569 GLN B CA 1
ATOM 8904 C C . GLN B 1 569 ? -31.672 -53.344 6.949 1 67.56 569 GLN B C 1
ATOM 8906 O O . GLN B 1 569 ? -31.906 -53 8.109 1 67.56 569 GLN B O 1
ATOM 8911 N N . ALA B 1 570 ? -32.562 -54.156 6.395 1 54.53 570 ALA B N 1
ATOM 8912 C CA . ALA B 1 570 ? -33.312 -55.125 7.219 1 54.53 570 ALA B CA 1
ATOM 8913 C C . ALA B 1 570 ? -32.406 -55.75 8.281 1 54.53 570 ALA B C 1
ATOM 8915 O O . ALA B 1 570 ? -31.266 -56.125 7.996 1 54.53 570 ALA B O 1
ATOM 8916 N N . PRO B 1 571 ? -32.719 -55.5 9.516 1 48.38 571 PRO B N 1
ATOM 8917 C CA . PRO B 1 571 ? -31.922 -56.219 10.516 1 48.38 571 PRO B CA 1
ATOM 8918 C C . PRO B 1 571 ? -31.656 -57.688 10.141 1 48.38 571 PRO B C 1
ATOM 8920 O O . PRO B 1 571 ? -32.5 -58.312 9.516 1 48.38 571 PRO B O 1
ATOM 8923 N N . ALA B 1 572 ? -30.406 -58.156 9.867 1 47.94 572 ALA B N 1
ATOM 8924 C CA . ALA B 1 572 ? -30.109 -59.562 9.734 1 47.94 572 ALA B CA 1
ATOM 8925 C C . ALA B 1 572 ? -31.031 -60.406 10.617 1 47.94 572 ALA B C 1
ATOM 8927 O O . ALA B 1 572 ? -31.297 -60.031 11.766 1 47.94 572 ALA B O 1
ATOM 8928 N N . ALA B 1 573 ? -31.906 -61.156 10.039 1 47.66 573 ALA B N 1
ATOM 8929 C CA . ALA B 1 573 ? -32.688 -62.125 10.805 1 47.66 573 ALA B CA 1
ATOM 8930 C C . ALA B 1 573 ? -31.828 -62.75 11.898 1 47.66 573 ALA B C 1
ATOM 8932 O O . ALA B 1 573 ? -30.672 -63.125 11.672 1 47.66 573 ALA B O 1
ATOM 8933 N N . PRO B 1 574 ? -32.219 -62.562 13.203 1 44.69 574 PRO B N 1
ATOM 8934 C CA . PRO B 1 574 ? -31.469 -63.281 14.25 1 44.69 574 PRO B CA 1
ATOM 8935 C C . PRO B 1 574 ? -31.172 -64.75 13.891 1 44.69 574 PRO B C 1
ATOM 8937 O O . PRO B 1 574 ? -32 -65.375 13.266 1 44.69 574 PRO B O 1
ATOM 8940 N N . LEU B 1 575 ? -29.875 -65.062 13.633 1 41.22 575 LEU B N 1
ATOM 8941 C CA . LEU B 1 575 ? -29.516 -66.5 13.508 1 41.22 575 LEU B CA 1
ATOM 8942 C C . LEU B 1 575 ? -30.281 -67.312 14.531 1 41.22 575 LEU B C 1
ATOM 8944 O O . LEU B 1 575 ? -30.219 -67.062 15.734 1 41.22 575 LEU B O 1
ATOM 8948 N N . GLU B 1 576 ? -31.422 -67.812 14.242 1 43.44 576 GLU B N 1
ATOM 8949 C CA . GLU B 1 576 ? -32.094 -68.875 15.047 1 43.44 576 GLU B CA 1
ATOM 8950 C C . GLU B 1 576 ? -31.109 -69.875 15.625 1 43.44 576 GLU B C 1
ATOM 8952 O O . GLU B 1 576 ? -30.375 -70.5 14.875 1 43.44 576 GLU B O 1
ATOM 8957 N N . HIS B 1 577 ? -30.453 -69.5 16.781 1 42.78 577 HIS B N 1
ATOM 8958 C CA . HIS B 1 577 ? -29.672 -70.5 17.531 1 42.78 577 HIS B CA 1
ATOM 8959 C C . HIS B 1 577 ? -30.422 -71.812 17.672 1 42.78 577 HIS B C 1
ATOM 8961 O O . HIS B 1 577 ? -31.469 -71.875 18.312 1 42.78 577 HIS B O 1
ATOM 8967 N N . ALA B 1 578 ? -30.547 -72.688 16.719 1 43.19 578 ALA B N 1
ATOM 8968 C CA . ALA B 1 578 ? -30.984 -74.062 16.859 1 43.19 578 ALA B CA 1
ATOM 8969 C C . ALA B 1 578 ? -30.391 -74.75 18.094 1 43.19 578 ALA B C 1
ATOM 8971 O O . ALA B 1 578 ? -29.172 -74.75 18.266 1 43.19 578 ALA B O 1
ATOM 8972 N N . SER B 1 579 ? -31.016 -74.625 19.266 1 40 579 SER B N 1
ATOM 8973 C CA . SER B 1 579 ? -30.734 -75.5 20.422 1 40 579 SER B CA 1
ATOM 8974 C C . SER B 1 579 ? -30.453 -76.938 19.984 1 40 579 SER B C 1
ATOM 8976 O O . SER B 1 579 ? -31.234 -77.5 19.25 1 40 579 SER B O 1
ATOM 8978 N N . PRO B 1 580 ? -29.219 -77.375 20.234 1 36.91 580 PRO B N 1
ATOM 8979 C CA . PRO B 1 580 ? -29.094 -78.812 20 1 36.91 580 PRO B CA 1
ATOM 8980 C C . PRO B 1 580 ? -30.031 -79.688 20.875 1 36.91 580 PRO B C 1
ATOM 8982 O O . PRO B 1 580 ? -30.422 -79.25 21.953 1 36.91 580 PRO B O 1
#

Foldseek 3Di:
DPPPPPDPPPVVVVVVVVVVVVCVVLVLLQLLLVLLLVLLCQFANPVLVPFLACQLQPDALSLLLQLLLLQQLLDDQDPLRFWGCQEQPNQTDGNQFSLNQQVVSSVCSVVSVVDDSRGDCLSVLLSNLLSLQLSLLLVLLVLLVDDSVLSNLRSNLRSLFLLLLLCVLNNNSLLNNLSLLLNLLSLLQGDDPAPVSLVVNLVSLLVSLLSNLSRHVVSNVQSLLSSLLSLQLSCVVPRDPNVVSVVSNVSSVVSSVVSCRSRVVPDDAPFDPLVLAQQLAAAPCLQQAQDAQDDGFWPPDDGFAAHNNPSLLRQHLAPLLVLLLVVLVVLCVVVVVVVVVCCSSCVSLVVSLVVLNVQRCTQFHHHSHHTDGGNCVVCVVVCRPCRVVSNSSNSNSSVSSCSRSVSSSSLCPRDDNVCSSVSSVVSSVRSVNTGDSDSHNSNPRDDDQQDEADPVVLVLLVQAAAEEEVQAAAAEPVGAADHPTDPSCSSVSNNCSVSNHRYSHDYTHGDHRVPRVCVNVVVVVCLQVLHDDQRYKYWYAPVCVVSQVVHPQKDWDDDPRTIIIHRHDPDPDPPPPPPD/DPPPPPDDPPVVVVVVVVVVVVCVVLVLLQLLLVLLLVLLCQFANPVLQPFLACQLQPDALSLLLQLLLLQQLLDDQDPLRFWGCQEQPNQTDGNQFSLNQQVVSSVCSVVSVVDDSRGDCLSVLLSNLLSLQLSLLLVLLVLLVDDSVLSNLRSNLRSLFLLLLLCVVNNNSLLNNLSLLLNLLSLLQGDDPAPVSLVVNLVSLLVSLLSNLSRHVVSNVQSLLSSLLSLQLSCVVPRDPNVVSVVSNVSSVVSSVVSCRSRVVPDDAPFDPLVLAQQLAAAPCLQQAQDAQDDGFWPPDDGFAAHNNPSLLRQHLAPLLVLLLVVLVVLCVVVVVVVVVCCSSCVSLVVSLVVLNVQRCTQFHHHSHHTDGGNCVVCVVVCRPCRVVSNSSNSNSSVSSCSRSVSSSSLCPRDDNVCSSVSSVVSSVRSVNTGDSDSHNSNPRDDDQQDEFDPVVLVLLVQAAAEEEVQAAAAEPVGAADHPTDPSCSSVSNNCSVSNHRYSHDYTHGDHRVPRVCVNVVVVVCLQVLHDDQRYKYWYAPVCVVSQVVHPQKDWDDDPRTIIIHRHDDPDDPPPPPDD